Protein AF-A0A923X3J2-F1 (afdb_monomer_lite)

Secondary structure (DSSP, 8-state):
--SSPPPHHHHHT-SSGGGG--GGGHHHHHHHHHHHHTT-EEEEEEEE-TTT--EEEEEEEE-TTT--EEEEEEEEPPBTTBSS-PPEEEEEHHHHHTT---S--HHHHHHHHHHHHHHHS-TTT---HHHHHHHHHHTSHHHHHHHHHHHHHHHTTTT--EEEEEEE--PPBSSS---HHHH--EE-TT-EE-PPPGGGTTS-GGGGGS-HHHHS----SSHHHHHHHHHHHHHHTTEEEEETTSEEEETTTGGGSGGGGGS-GGGS--S-----TT----SSPPPTT----HHHHHHHHHHHHHHHHHHHHHHTTSSEEEEE-GGGTTEEEEE-EEES-GGGTEEEEEEEEESSSEEEEEEEEETT-PPEEEBSSEEEETTTTEEEE--HHHHHHHHHHHHHHH-TT----SSSS-EEEEESHHHHHHHHHHHHTSSS-EEESSEEEEEPTTTEEEEEEE-TTS-EEEEEEE--TTS--EEEES--HHHHHHHHHHHH-HHHHHTS-HHHHS-SSHHHHHHHHHHHT-HHHHHHHHHHHHHHHHTSS-TTS----GGGHHHHHHHHHHHHHH-STT-GGGTTS-HHHHS-HHHHHHHHHHHHHHHHHHT--EEEEETTEEEEETTHHHHHHHHHHHHHHHHHHHTTTGGGG-TT--SGGGTB-S-TTT---TTT--B-PPPS-TT----HHHHHHHHHTTGGGTEEEEETTEEPEEPPTTTEEEEEEEE--TT-SS----EEEEEEEETTEEE-HHHHGGGTTTTEEEETTEEEEPPTTTHHHHHHHHHHHHHHHHT-------SSS---EEPPGGGHHHHHHHHHTT-EEE--HHHHHHHHHHHTTTT--------TT--S---HHHHHHHHHHHHHHHTT-HHHHHHH-

Structure (mmCIF, N/CA/C/O backbone):
data_AF-A0A923X3J2-F1
#
_entry.id   AF-A0A923X3J2-F1
#
loop_
_atom_site.group_PDB
_atom_site.id
_atom_site.type_symbol
_atom_site.label_atom_id
_atom_site.label_alt_id
_atom_site.label_comp_id
_atom_site.label_asym_id
_atom_site.label_entity_id
_atom_site.label_seq_id
_atom_site.pdbx_PDB_ins_code
_atom_site.Cartn_x
_atom_site.Cartn_y
_atom_site.Cartn_z
_atom_site.occupancy
_atom_site.B_iso_or_equiv
_atom_site.auth_seq_id
_atom_site.auth_comp_id
_atom_site.auth_asym_id
_atom_site.auth_atom_id
_atom_site.pdbx_PDB_model_num
ATOM 1 N N . MET A 1 1 ? -3.103 -8.261 57.269 1.00 66.00 1 MET A N 1
ATOM 2 C CA . MET A 1 1 ? -4.074 -9.015 56.446 1.00 66.00 1 MET A CA 1
ATOM 3 C C . MET A 1 1 ? -5.008 -8.099 55.650 1.00 66.00 1 MET A C 1
ATOM 5 O O . MET A 1 1 ? -4.861 -8.057 54.440 1.00 66.00 1 MET A O 1
ATOM 9 N N . PHE A 1 2 ? -5.911 -7.323 56.267 1.00 69.19 2 PHE A N 1
ATOM 10 C CA . PHE A 1 2 ? -6.785 -6.385 55.533 1.00 69.19 2 PHE A CA 1
ATOM 11 C C . PHE A 1 2 ? -6.303 -4.930 55.642 1.00 69.19 2 PHE A C 1
ATOM 13 O O . PHE A 1 2 ? -5.810 -4.529 56.692 1.00 69.19 2 PHE A O 1
ATOM 20 N N . LEU A 1 3 ? -6.485 -4.129 54.582 1.00 60.03 3 LEU A N 1
ATOM 21 C CA . LEU A 1 3 ? -6.220 -2.677 54.600 1.00 60.03 3 LEU A CA 1
ATOM 22 C C . LEU A 1 3 ? -7.257 -1.896 55.430 1.00 60.03 3 LEU A C 1
ATOM 24 O O . LEU A 1 3 ? -6.963 -0.815 55.928 1.00 60.03 3 LEU A O 1
ATOM 28 N N . ILE A 1 4 ? -8.466 -2.448 55.579 1.00 62.25 4 ILE A N 1
ATOM 29 C CA . ILE A 1 4 ? -9.545 -1.930 56.429 1.00 62.25 4 ILE A CA 1
ATOM 30 C C . ILE A 1 4 ? -10.021 -3.086 57.321 1.00 62.25 4 ILE A C 1
ATOM 32 O O . ILE A 1 4 ? -10.232 -4.180 56.792 1.00 62.25 4 ILE A O 1
ATOM 36 N N . PRO A 1 5 ? -10.211 -2.882 58.637 1.00 70.88 5 PRO A N 1
ATOM 37 C CA . PRO A 1 5 ? -10.685 -3.935 59.530 1.00 70.88 5 PRO A CA 1
ATOM 38 C C . PRO A 1 5 ? -12.044 -4.513 59.098 1.00 70.88 5 PRO A C 1
ATOM 40 O O . PRO A 1 5 ? -12.973 -3.768 58.781 1.00 70.88 5 PRO A O 1
ATOM 43 N N . MET A 1 6 ? -12.163 -5.843 59.090 1.00 72.75 6 MET A N 1
ATOM 44 C CA . MET A 1 6 ? -13.373 -6.568 58.678 1.00 72.75 6 MET A CA 1
ATOM 45 C C . MET A 1 6 ? -14.163 -7.046 59.898 1.00 72.75 6 MET A C 1
ATOM 47 O O . MET A 1 6 ? -13.572 -7.549 60.846 1.00 72.75 6 MET A O 1
ATOM 51 N N . THR A 1 7 ? -15.487 -6.918 59.859 1.00 77.12 7 THR A N 1
ATOM 52 C CA . THR A 1 7 ? -16.419 -7.500 60.840 1.00 77.12 7 THR A CA 1
ATOM 53 C C . THR A 1 7 ? -17.038 -8.782 60.274 1.00 77.12 7 THR A C 1
ATOM 55 O O . THR A 1 7 ? -16.989 -9.000 59.060 1.00 77.12 7 THR A O 1
ATOM 58 N N . LEU A 1 8 ? -17.669 -9.615 61.111 1.00 73.56 8 LEU A N 1
ATOM 59 C CA . LEU A 1 8 ? -18.440 -10.774 60.630 1.00 73.56 8 LEU A CA 1
ATOM 60 C C . LEU A 1 8 ? -19.516 -10.374 59.609 1.00 73.56 8 LEU A C 1
ATOM 62 O O . LEU A 1 8 ? -19.679 -11.044 58.587 1.00 73.56 8 LEU A O 1
ATOM 66 N N . GLN A 1 9 ? -20.180 -9.235 59.830 1.00 68.25 9 GLN A N 1
ATOM 67 C CA . GLN A 1 9 ? -21.141 -8.681 58.882 1.00 68.25 9 GLN A CA 1
ATOM 68 C C . GLN A 1 9 ? -20.489 -8.404 57.520 1.00 68.25 9 GLN A C 1
ATOM 70 O O . GLN A 1 9 ? -20.974 -8.896 56.500 1.00 68.25 9 GLN A O 1
ATOM 75 N N . ASN A 1 10 ? -19.351 -7.700 57.497 1.00 69.38 10 ASN A N 1
ATOM 76 C CA . ASN A 1 10 ? -18.654 -7.372 56.252 1.00 69.38 10 ASN A CA 1
ATOM 77 C C . ASN A 1 10 ? -18.247 -8.623 55.462 1.00 69.38 10 ASN A C 1
ATOM 79 O O . ASN A 1 10 ? -18.195 -8.565 54.237 1.00 69.38 10 ASN A O 1
ATOM 83 N N . ILE A 1 11 ? -17.932 -9.733 56.143 1.00 74.12 11 ILE A N 1
ATOM 84 C CA . ILE A 1 11 ? -17.581 -11.008 55.500 1.00 74.12 11 ILE A CA 1
ATOM 85 C C . ILE A 1 11 ? -18.829 -11.689 54.926 1.00 74.12 11 ILE A C 1
ATOM 87 O O . ILE A 1 11 ? -18.790 -12.149 53.786 1.00 74.12 11 ILE A O 1
ATOM 91 N N . SER A 1 12 ? -19.944 -11.702 55.665 1.00 70.44 12 SER A N 1
ATOM 92 C CA . SER A 1 12 ? -21.214 -12.301 55.215 1.00 70.44 12 SER A CA 1
ATOM 93 C C . SER A 1 12 ? -21.808 -11.634 53.964 1.00 70.44 12 SER A C 1
ATOM 95 O O . SER A 1 12 ? -22.613 -12.225 53.250 1.00 70.44 12 SER A O 1
ATOM 97 N N . GLU A 1 13 ? -21.409 -10.394 53.678 1.00 65.12 13 GLU A N 1
ATOM 98 C CA . GLU A 1 13 ? -21.916 -9.610 52.552 1.00 65.12 13 GLU A CA 1
ATOM 99 C C . GLU A 1 13 ? -21.115 -9.798 51.244 1.00 65.12 13 GLU A C 1
ATOM 101 O O . GLU A 1 13 ? -21.483 -9.221 50.210 1.00 65.12 13 GLU A O 1
ATOM 106 N N . LEU A 1 14 ? -20.034 -10.585 51.255 1.00 65.69 14 LEU A N 1
ATOM 107 C CA . LEU A 1 14 ? -19.177 -10.812 50.085 1.00 65.69 14 LEU A CA 1
ATOM 108 C C . LEU A 1 14 ? -19.743 -11.905 49.175 1.00 65.69 14 LEU A C 1
ATOM 110 O O . LEU A 1 14 ? -20.155 -12.963 49.648 1.00 65.69 14 LEU A O 1
ATOM 114 N N . ARG A 1 15 ? -19.695 -11.693 47.853 1.00 64.38 15 ARG A N 1
ATOM 115 C CA . ARG A 1 15 ? -20.079 -12.729 46.866 1.00 64.38 15 ARG A CA 1
ATOM 116 C C . ARG A 1 15 ? -18.992 -13.773 46.656 1.00 64.38 15 ARG A C 1
ATOM 118 O O . ARG A 1 15 ? -19.280 -14.882 46.224 1.00 64.38 15 ARG A O 1
ATOM 125 N N . ASN A 1 16 ? -17.745 -13.376 46.864 1.00 71.50 16 ASN A N 1
ATOM 126 C CA . ASN A 1 16 ? -16.575 -14.221 46.719 1.00 71.50 16 ASN A CA 1
ATOM 127 C C . ASN A 1 16 ? -15.520 -13.728 47.724 1.00 71.50 16 ASN A C 1
ATOM 129 O O . ASN A 1 16 ? -15.351 -12.511 47.854 1.00 71.50 16 ASN A O 1
ATOM 133 N N . PRO A 1 17 ? -14.798 -14.619 48.423 1.00 76.56 17 PRO A N 1
ATOM 134 C CA . PRO A 1 17 ? -13.823 -14.210 49.429 1.00 76.56 17 PRO A CA 1
ATOM 135 C C . PRO A 1 17 ? -12.652 -13.417 48.820 1.00 76.56 17 PRO A C 1
ATOM 137 O O . PRO A 1 17 ? -12.051 -12.588 49.495 1.00 76.56 17 PRO A O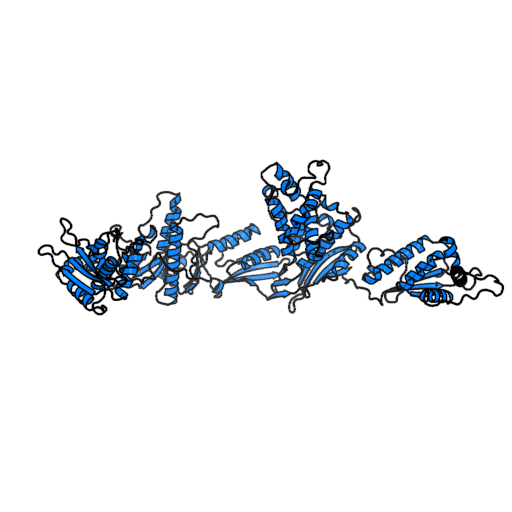 1
ATOM 140 N N . SER A 1 18 ? -12.371 -13.564 47.522 1.00 76.06 18 SER A N 1
ATOM 141 C CA . SER A 1 18 ? -11.336 -12.778 46.831 1.00 76.06 18 SER A CA 1
ATOM 142 C C . SER A 1 18 ? -11.631 -11.273 46.779 1.00 76.06 18 SER A C 1
ATOM 144 O O . SER A 1 18 ? -10.720 -10.474 46.565 1.00 76.06 18 SER A O 1
ATOM 146 N N . GLU A 1 19 ? -12.881 -10.849 47.013 1.00 67.50 19 GLU A N 1
ATOM 147 C CA . GLU A 1 19 ? -13.293 -9.448 46.890 1.00 67.50 19 GLU A CA 1
ATOM 148 C C . GLU A 1 19 ? -12.542 -8.510 47.845 1.00 67.50 19 GLU A C 1
ATOM 150 O O . GLU A 1 19 ? -12.387 -7.337 47.521 1.00 67.50 19 GLU A O 1
ATOM 155 N N . ARG A 1 20 ? -12.049 -8.989 48.996 1.00 71.88 20 ARG A N 1
ATOM 156 C CA . ARG A 1 20 ? -11.348 -8.166 50.006 1.00 71.88 20 ARG A CA 1
ATOM 157 C C . ARG A 1 20 ? -9.853 -8.479 50.141 1.00 71.88 20 ARG A C 1
ATOM 159 O O . ARG A 1 20 ? -9.233 -8.009 51.095 1.00 71.88 20 ARG A O 1
ATOM 166 N N . VAL A 1 21 ? -9.274 -9.221 49.197 1.00 75.50 21 VAL A N 1
ATOM 167 C CA . VAL A 1 21 ? -7.853 -9.604 49.203 1.00 75.50 21 VAL A CA 1
ATOM 168 C C . VAL A 1 21 ? -7.005 -8.499 48.551 1.00 75.50 21 VAL A C 1
ATOM 170 O O . VAL A 1 21 ? -7.190 -8.212 47.365 1.00 75.50 21 VAL A O 1
ATOM 173 N N . PRO A 1 22 ? -6.074 -7.849 49.280 1.00 70.75 22 PRO A N 1
ATOM 174 C CA . PRO A 1 22 ? -5.138 -6.897 48.683 1.00 70.75 22 PRO A CA 1
ATOM 175 C C . PRO A 1 22 ? -4.224 -7.570 47.650 1.00 70.75 22 PRO A C 1
ATOM 177 O O . PRO A 1 22 ? -3.808 -8.707 47.841 1.00 70.75 22 PRO A O 1
ATOM 180 N N . LEU A 1 23 ? -3.827 -6.844 46.598 1.00 63.84 23 LEU A N 1
ATOM 181 C CA . LEU A 1 23 ? -2.896 -7.346 45.569 1.00 63.84 23 LEU A CA 1
ATOM 182 C C . LEU A 1 23 ? -1.589 -7.903 46.159 1.00 63.84 23 LEU A C 1
ATOM 184 O O . LEU A 1 23 ? -1.124 -8.950 45.726 1.00 63.84 23 LEU A O 1
ATOM 188 N N . ALA A 1 24 ? -1.035 -7.242 47.179 1.00 70.94 24 ALA A N 1
ATOM 189 C CA . ALA A 1 24 ? 0.182 -7.686 47.866 1.00 70.94 24 ALA A CA 1
ATOM 190 C C . ALA A 1 24 ? 0.023 -9.028 48.611 1.00 70.94 24 ALA A C 1
ATOM 192 O O . ALA A 1 24 ? 1.017 -9.640 48.981 1.00 70.94 24 ALA A O 1
ATOM 193 N N . GLU A 1 25 ? -1.214 -9.478 48.826 1.00 79.25 25 GLU A N 1
ATOM 194 C CA . GLU A 1 25 ? -1.565 -10.672 49.595 1.00 79.25 25 GLU A CA 1
ATOM 195 C C . GLU A 1 25 ? -2.233 -11.750 48.707 1.00 79.25 25 GLU A C 1
ATOM 197 O O . GLU A 1 25 ? -2.750 -12.733 49.232 1.00 79.25 25 GLU A O 1
ATOM 202 N N . GLN A 1 26 ? -2.214 -11.600 47.368 1.00 78.69 26 GLN A N 1
ATOM 203 C CA . GLN A 1 26 ? -2.798 -12.580 46.431 1.00 78.69 26 GLN A CA 1
ATOM 204 C C . GLN A 1 26 ? -2.125 -13.951 46.507 1.00 78.69 26 GLN A C 1
ATOM 206 O O . GLN A 1 26 ? -2.825 -14.952 46.555 1.00 78.69 26 GLN A O 1
ATOM 211 N N . ILE A 1 27 ? -0.791 -13.993 46.569 1.00 79.31 27 ILE A N 1
ATOM 212 C CA . ILE A 1 27 ? -0.037 -15.253 46.649 1.00 79.31 27 ILE A CA 1
ATOM 213 C C . ILE A 1 27 ? -0.384 -16.010 47.950 1.00 79.31 27 ILE A C 1
ATOM 215 O O . ILE A 1 27 ? -0.863 -17.136 47.859 1.00 79.31 27 ILE A O 1
ATOM 219 N N . PRO A 1 28 ? -0.291 -15.395 49.152 1.00 84.06 28 PRO A N 1
ATOM 220 C CA . PRO A 1 28 ? -0.760 -16.028 50.387 1.00 84.06 28 PRO A CA 1
ATOM 221 C C . PRO A 1 28 ? -2.233 -16.455 50.365 1.00 84.06 28 PRO A C 1
ATOM 223 O O . PRO A 1 28 ? -2.599 -17.415 51.038 1.00 84.06 28 PRO A O 1
ATOM 226 N N . TYR A 1 29 ? -3.092 -15.730 49.646 1.00 85.94 29 TYR A N 1
ATOM 227 C CA . TYR A 1 29 ? -4.504 -16.075 49.506 1.00 85.94 29 TYR A CA 1
ATOM 228 C C . TYR A 1 29 ? -4.723 -17.305 48.617 1.00 85.94 29 TYR A C 1
ATOM 230 O O . TYR A 1 29 ? -5.481 -18.191 49.006 1.00 85.94 29 TYR A O 1
ATOM 238 N N . GLU A 1 30 ? -4.048 -17.384 47.468 1.00 86.81 30 GLU A N 1
ATOM 239 C CA . GLU A 1 30 ? -4.079 -18.551 46.575 1.00 86.81 30 GLU A CA 1
ATOM 240 C C . GLU A 1 30 ? -3.514 -19.794 47.277 1.00 86.81 30 GLU A C 1
ATOM 242 O O . GLU A 1 30 ? -4.156 -20.843 47.268 1.00 86.81 30 GLU A O 1
ATOM 247 N N . ASP A 1 31 ? -2.398 -19.656 47.999 1.00 85.25 31 ASP A N 1
ATOM 248 C CA . ASP A 1 31 ? -1.843 -20.726 48.840 1.00 85.25 31 ASP A CA 1
ATOM 249 C C . ASP A 1 31 ? -2.839 -21.178 49.925 1.00 85.25 31 ASP A C 1
ATOM 251 O O . ASP A 1 31 ? -2.944 -22.363 50.245 1.00 85.25 31 ASP A O 1
ATOM 255 N N . GLY A 1 32 ? -3.613 -20.239 50.482 1.00 87.19 32 GLY A N 1
ATOM 256 C CA . GLY A 1 32 ? -4.673 -20.527 51.447 1.00 87.19 32 GLY A CA 1
ATOM 257 C C . GLY A 1 32 ? -5.875 -21.267 50.847 1.00 87.19 32 GLY A C 1
ATOM 258 O O . GLY A 1 32 ? -6.470 -22.095 51.535 1.00 87.19 32 GLY A O 1
ATOM 259 N N . LEU A 1 33 ? -6.231 -21.003 49.584 1.00 88.25 33 LEU A N 1
ATOM 260 C CA . LEU A 1 33 ? -7.261 -21.765 48.865 1.00 88.25 33 LEU A CA 1
ATOM 261 C C . LEU A 1 33 ? -6.791 -23.197 48.600 1.00 88.25 33 LEU A C 1
ATOM 263 O O . LEU A 1 33 ? -7.519 -24.133 48.929 1.00 88.25 33 LEU A O 1
ATOM 267 N N . ASN A 1 34 ? -5.557 -23.357 48.114 1.00 87.00 34 ASN A N 1
ATOM 268 C CA . ASN A 1 34 ? -4.948 -24.669 47.884 1.00 87.00 34 ASN A CA 1
ATOM 269 C C . ASN A 1 34 ? -4.917 -25.498 49.178 1.00 87.00 34 ASN A C 1
ATOM 271 O O . ASN A 1 34 ? -5.287 -26.666 49.174 1.00 87.00 34 ASN A O 1
ATOM 275 N N . LEU A 1 35 ? -4.591 -24.873 50.319 1.00 86.75 35 LEU A N 1
ATOM 276 C CA . LEU A 1 35 ? -4.612 -25.534 51.629 1.00 86.75 35 LEU A CA 1
ATOM 277 C C . LEU A 1 35 ? -5.992 -26.110 52.000 1.00 86.75 35 LEU A C 1
ATOM 279 O O . LEU A 1 35 ? -6.068 -27.153 52.651 1.00 86.75 35 LEU A O 1
ATOM 283 N N . ILE A 1 36 ? -7.082 -25.436 51.621 1.00 86.06 36 ILE A N 1
ATOM 284 C CA . ILE A 1 36 ? -8.448 -25.921 51.868 1.00 86.06 36 ILE A CA 1
ATOM 285 C C . ILE A 1 36 ? -8.797 -27.051 50.891 1.00 86.06 36 ILE A C 1
ATOM 287 O O . ILE A 1 36 ? -9.350 -28.064 51.320 1.00 86.06 36 ILE A O 1
ATOM 291 N N . GLU A 1 37 ? -8.475 -26.888 49.606 1.00 85.00 37 GLU A N 1
ATOM 292 C CA . GLU A 1 37 ? -8.756 -27.879 48.555 1.00 85.00 37 GLU A CA 1
ATOM 293 C C . GLU A 1 37 ? -8.011 -29.203 48.784 1.00 85.00 37 GLU A C 1
ATOM 295 O O . GLU A 1 37 ? -8.592 -30.274 48.606 1.00 85.00 37 GLU A O 1
ATOM 300 N N . ASP A 1 38 ? -6.777 -29.137 49.285 1.00 83.00 38 ASP A N 1
ATOM 301 C CA . ASP A 1 38 ? -5.938 -30.295 49.613 1.00 83.00 38 ASP A CA 1
ATOM 302 C C . ASP A 1 38 ? -6.328 -30.986 50.940 1.00 83.00 38 ASP A C 1
ATOM 304 O O . ASP A 1 38 ? -5.675 -31.938 51.372 1.00 83.00 38 ASP A O 1
ATOM 308 N N . GLY A 1 39 ? -7.398 -30.532 51.605 1.00 80.62 39 GLY A N 1
ATOM 309 C CA . GLY A 1 39 ? -7.919 -31.150 52.828 1.00 80.62 39 GLY A CA 1
ATOM 310 C C . GLY A 1 39 ? -7.158 -30.785 54.106 1.00 80.62 39 GLY A C 1
ATOM 311 O O . GLY A 1 39 ? -7.230 -31.517 55.090 1.00 80.62 39 GLY A O 1
ATOM 312 N N . GLY A 1 40 ? -6.446 -29.655 54.127 1.00 83.12 40 GLY A N 1
ATOM 313 C CA . GLY A 1 40 ? -5.667 -29.213 55.287 1.00 83.12 40 GLY A CA 1
ATOM 314 C C . GLY A 1 40 ? -6.497 -28.753 56.493 1.00 83.12 40 GLY A C 1
ATOM 315 O O . GLY A 1 40 ? -5.929 -28.540 57.558 1.00 83.12 40 GLY A O 1
ATOM 316 N N . PHE A 1 41 ? -7.818 -28.576 56.372 1.00 88.88 41 PHE A N 1
ATOM 317 C CA . PHE A 1 41 ? -8.696 -28.168 57.478 1.00 88.88 41 PHE A CA 1
ATOM 318 C C . PHE A 1 41 ? -9.045 -29.357 58.390 1.00 88.88 41 PHE A C 1
ATOM 320 O O . PHE A 1 41 ? -9.704 -30.296 57.955 1.00 88.88 41 PHE A O 1
ATOM 327 N N . GLN A 1 42 ? -8.637 -29.303 59.664 1.00 86.25 42 GLN A N 1
ATOM 328 C CA . GLN A 1 42 ? -8.843 -30.398 60.625 1.00 86.25 42 GLN A CA 1
ATOM 329 C C . GLN A 1 42 ? -10.046 -30.185 61.559 1.00 86.25 42 GLN A C 1
ATOM 331 O O . GLN A 1 42 ? -10.633 -31.156 62.030 1.00 86.25 42 GLN A O 1
ATOM 336 N N . GLY A 1 43 ? -10.426 -28.935 61.844 1.00 87.19 43 GLY A N 1
ATOM 337 C CA . GLY A 1 43 ? -11.550 -28.627 62.734 1.00 87.19 43 GLY A CA 1
ATOM 338 C C . GLY A 1 43 ? -11.480 -27.226 63.334 1.00 87.19 43 GLY A C 1
ATOM 339 O O . GLY A 1 43 ? -10.617 -26.419 62.976 1.00 87.19 43 GLY A O 1
ATOM 340 N N . PHE A 1 44 ? -12.382 -26.926 64.268 1.00 91.75 44 PHE A N 1
ATOM 341 C CA . PHE A 1 44 ? -12.432 -25.631 64.947 1.00 91.75 44 PHE A CA 1
ATOM 342 C C . PHE A 1 44 ? -12.897 -25.752 66.404 1.00 91.75 44 PHE A C 1
ATOM 344 O O . PHE A 1 44 ? -13.593 -26.692 66.775 1.00 91.75 44 PHE A O 1
ATOM 351 N N . GLU A 1 45 ? -12.555 -24.753 67.212 1.00 86.31 45 GLU A N 1
ATOM 352 C CA . GLU A 1 45 ? -13.056 -24.562 68.573 1.00 86.31 45 GLU A CA 1
ATOM 353 C C . GLU A 1 45 ? -13.527 -23.117 68.747 1.00 86.31 45 GLU A C 1
ATOM 355 O O . GLU A 1 45 ? -12.771 -22.164 68.539 1.00 86.31 45 GLU A O 1
ATOM 360 N N . LEU A 1 46 ? -14.789 -22.943 69.134 1.00 82.62 46 LEU A N 1
ATOM 361 C CA . LEU A 1 46 ? -15.386 -21.635 69.380 1.00 82.62 46 LEU A CA 1
ATOM 362 C C . LEU A 1 46 ? -15.470 -21.385 70.890 1.00 82.62 46 LEU A C 1
ATOM 364 O O . LEU A 1 46 ? -16.218 -22.049 71.606 1.00 82.62 46 LEU A O 1
ATOM 368 N N . TYR A 1 47 ? -14.706 -20.408 71.366 1.00 76.56 47 TYR A N 1
ATOM 369 C CA . TYR A 1 47 ? -14.646 -19.992 72.761 1.00 76.56 47 TYR A CA 1
ATOM 370 C C . TYR A 1 47 ? -15.514 -18.752 73.002 1.00 76.56 47 TYR A C 1
ATOM 372 O O . TYR A 1 47 ? -15.553 -17.827 72.188 1.00 76.56 47 TYR A O 1
ATOM 380 N N . GLN A 1 48 ? -16.181 -18.725 74.156 1.00 65.31 48 GLN A N 1
ATOM 381 C CA . GLN A 1 48 ? -17.008 -17.608 74.615 1.00 65.31 48 GLN A CA 1
ATOM 382 C C . GLN A 1 48 ? -16.297 -16.874 75.757 1.00 65.31 48 GLN A C 1
ATOM 384 O O . GLN A 1 48 ? -15.806 -17.513 76.685 1.00 65.31 48 GLN A O 1
ATOM 389 N N . SER A 1 49 ? -16.263 -15.540 75.711 1.00 54.94 49 SER A N 1
ATOM 390 C CA . SER A 1 49 ? -15.885 -14.725 76.872 1.00 54.94 49 SER A CA 1
ATOM 391 C C . SER A 1 49 ? -17.120 -14.489 77.747 1.00 54.94 49 SER A C 1
ATOM 393 O O . SER A 1 49 ? -18.125 -13.959 77.264 1.00 54.94 49 SER A O 1
ATOM 395 N N . GLU A 1 50 ? -17.068 -14.888 79.021 1.00 44.91 50 GLU A N 1
ATOM 396 C CA . GLU A 1 50 ? -18.123 -14.610 80.002 1.00 44.91 50 GLU A CA 1
ATOM 397 C C . GLU A 1 50 ? -18.223 -13.092 80.240 1.00 44.91 50 GLU A C 1
ATOM 399 O O . GLU A 1 50 ? -17.445 -12.514 80.992 1.00 44.91 50 GLU A O 1
ATOM 404 N N . GLY A 1 51 ? -19.177 -12.436 79.571 1.00 52.34 51 GLY A N 1
ATOM 405 C CA . GLY A 1 51 ? -19.566 -11.047 79.848 1.00 52.34 51 GLY A CA 1
ATOM 406 C C . GLY A 1 51 ? -19.716 -10.129 78.632 1.00 52.34 51 GLY A C 1
ATOM 407 O O . GLY A 1 51 ? -20.549 -9.231 78.690 1.00 52.34 51 GLY A O 1
ATOM 408 N N . ASP A 1 52 ? -19.000 -10.373 77.523 1.00 54.66 52 ASP A N 1
ATOM 409 C CA . ASP A 1 52 ? -18.822 -9.351 76.466 1.00 54.66 52 ASP A CA 1
ATOM 410 C C . ASP A 1 52 ? -19.311 -9.713 75.043 1.00 54.66 52 ASP A C 1
ATOM 412 O O . ASP A 1 52 ? -19.121 -8.925 74.124 1.00 54.66 52 ASP A O 1
ATOM 416 N N . ASN A 1 53 ? -19.982 -10.852 74.812 1.00 59.31 53 ASN A N 1
ATOM 417 C CA . ASN A 1 53 ? -20.460 -11.287 73.473 1.00 59.31 53 ASN A CA 1
ATOM 418 C C . ASN A 1 53 ? -19.381 -11.360 72.359 1.00 59.31 53 ASN A C 1
ATOM 420 O O . ASN A 1 53 ? -19.723 -11.581 71.200 1.00 59.31 53 ASN A O 1
ATOM 424 N N . LEU A 1 54 ? -18.093 -11.221 72.683 1.00 68.75 54 LEU A N 1
ATOM 425 C CA . LEU A 1 54 ? -16.999 -11.251 71.710 1.00 68.75 54 LEU A CA 1
ATOM 426 C C . LEU A 1 54 ? -16.706 -12.681 71.250 1.00 68.75 54 LEU A C 1
ATOM 428 O O . LEU A 1 54 ? -16.548 -13.593 72.072 1.00 68.75 54 LEU A O 1
ATOM 432 N N . MET A 1 55 ? -16.604 -12.872 69.934 1.00 78.75 55 MET A N 1
ATOM 433 C CA . MET A 1 55 ? -16.228 -14.154 69.343 1.00 78.75 55 MET A CA 1
ATOM 434 C C . MET A 1 55 ? -14.716 -14.405 69.445 1.00 78.75 55 MET A C 1
ATOM 436 O O . MET A 1 55 ? -13.899 -13.571 69.045 1.00 78.75 55 MET A O 1
ATOM 440 N N . GLN A 1 56 ? -14.348 -15.592 69.938 1.00 83.69 56 GLN A N 1
ATOM 441 C CA . GLN A 1 56 ? -12.994 -16.129 69.849 1.00 83.69 56 GLN A CA 1
ATOM 442 C C . GLN A 1 56 ? -13.032 -17.513 69.194 1.00 83.69 56 GLN A C 1
ATOM 444 O O . GLN A 1 56 ? -13.428 -18.495 69.812 1.00 83.69 56 GLN A O 1
ATOM 449 N N . LEU A 1 57 ? -12.573 -17.606 67.952 1.00 87.69 57 LEU A N 1
ATOM 450 C CA . LEU A 1 57 ? -12.548 -18.836 67.165 1.00 87.69 57 LEU A CA 1
ATOM 451 C C . LEU A 1 57 ? -11.108 -19.321 66.993 1.00 87.69 57 LEU A C 1
ATOM 453 O O . LEU A 1 57 ? -10.228 -18.553 66.612 1.00 87.69 57 LEU A O 1
ATOM 457 N N . GLN A 1 58 ? -10.851 -20.594 67.257 1.00 89.56 58 GLN A N 1
ATOM 458 C CA . GLN A 1 58 ? -9.607 -21.265 66.898 1.00 89.56 58 GLN A CA 1
ATOM 459 C C . GLN A 1 58 ? -9.880 -22.237 65.756 1.00 89.56 58 GLN A C 1
ATOM 461 O O . GLN A 1 58 ? -10.823 -23.017 65.815 1.00 89.56 58 GLN A O 1
ATOM 466 N N . ILE A 1 59 ? -9.071 -22.168 64.704 1.00 90.31 59 ILE A N 1
ATOM 467 C CA . ILE A 1 59 ? -9.183 -23.019 63.518 1.00 90.31 59 ILE A CA 1
ATOM 468 C C . ILE A 1 59 ? -7.899 -23.835 63.401 1.00 90.31 59 ILE A C 1
ATOM 470 O O . ILE A 1 59 ? -6.802 -23.269 63.474 1.00 90.31 59 ILE A O 1
ATOM 474 N N . PHE A 1 60 ? -8.040 -25.148 63.239 1.00 90.88 60 PHE A N 1
ATOM 475 C CA . PHE A 1 60 ? -6.938 -26.102 63.174 1.00 90.88 60 PHE A CA 1
ATOM 476 C C . PHE A 1 60 ? -6.674 -26.525 61.730 1.00 90.88 60 PHE A C 1
ATOM 478 O O . PHE A 1 60 ? -7.591 -26.929 61.010 1.00 90.88 60 PHE A O 1
ATOM 485 N N . PHE A 1 61 ? -5.407 -26.454 61.332 1.00 89.88 61 PHE A N 1
ATOM 486 C CA . PHE A 1 61 ? -4.919 -26.879 60.027 1.00 89.88 61 PHE A CA 1
ATOM 487 C C . PHE A 1 61 ? -3.762 -27.869 60.162 1.00 89.88 61 PHE A C 1
ATOM 489 O O . PHE A 1 61 ? -2.977 -27.789 61.108 1.00 89.88 61 PHE A O 1
ATOM 496 N N . GLU A 1 62 ? -3.606 -28.742 59.174 1.00 86.12 62 GLU A N 1
ATOM 497 C CA . GLU A 1 62 ? -2.374 -29.487 58.921 1.00 86.12 62 GLU A CA 1
ATOM 498 C C . GLU A 1 62 ? -1.591 -28.792 57.807 1.00 86.12 62 GLU A C 1
ATOM 500 O O . GLU A 1 62 ? -2.068 -28.681 56.678 1.00 86.12 62 GLU A O 1
ATOM 505 N N . ASP A 1 63 ? -0.390 -28.301 58.109 1.00 79.62 63 ASP A N 1
ATOM 506 C CA . ASP A 1 63 ? 0.454 -27.685 57.085 1.00 79.62 63 ASP A CA 1
ATOM 507 C C . ASP A 1 63 ? 0.999 -28.763 56.131 1.00 79.62 63 ASP A C 1
ATOM 509 O O . ASP A 1 63 ? 1.678 -29.699 56.555 1.00 79.62 63 ASP A O 1
ATOM 513 N N . ILE A 1 64 ? 0.725 -28.624 54.833 1.00 70.12 64 ILE A N 1
ATOM 514 C CA . ILE A 1 64 ? 1.020 -29.645 53.810 1.00 70.12 64 ILE A CA 1
ATOM 515 C C . ILE A 1 64 ? 2.530 -29.897 53.660 1.00 70.12 64 ILE A C 1
ATOM 517 O O . ILE A 1 64 ? 2.954 -31.024 53.398 1.00 70.12 64 ILE A O 1
ATOM 521 N N . GLN A 1 65 ? 3.363 -28.868 53.850 1.00 70.12 65 GLN A N 1
ATOM 522 C CA . GLN A 1 65 ? 4.815 -28.975 53.668 1.00 70.12 65 GLN A CA 1
ATOM 523 C C . GLN A 1 65 ? 5.505 -29.597 54.883 1.00 70.12 65 GLN A C 1
ATOM 525 O O . GLN A 1 65 ? 6.502 -30.307 54.743 1.00 70.12 65 GLN A O 1
ATOM 530 N N . THR A 1 66 ? 4.998 -29.321 56.084 1.00 70.31 66 THR A N 1
ATOM 531 C CA . THR A 1 66 ? 5.655 -29.711 57.340 1.00 70.31 66 THR A CA 1
ATOM 532 C C . THR A 1 66 ? 4.934 -30.820 58.104 1.00 70.31 66 THR A C 1
ATOM 534 O O . THR A 1 66 ? 5.519 -31.361 59.046 1.00 70.31 66 THR A O 1
ATOM 537 N N . LYS A 1 67 ? 3.697 -31.166 57.716 1.00 76.50 67 LYS A N 1
ATOM 538 C CA . LYS A 1 67 ? 2.766 -32.056 58.438 1.00 76.50 67 LYS A CA 1
ATOM 539 C C . LYS A 1 67 ? 2.610 -31.708 59.919 1.00 76.50 67 LYS A C 1
ATOM 541 O O . LYS A 1 67 ? 2.397 -32.576 60.765 1.00 76.50 67 LYS A O 1
ATOM 546 N N . LYS A 1 68 ? 2.793 -30.432 60.264 1.00 79.25 68 LYS A N 1
ATOM 547 C CA . LYS A 1 68 ? 2.661 -29.943 61.636 1.00 79.25 68 LYS A CA 1
ATOM 548 C C . LYS A 1 68 ? 1.274 -29.336 61.835 1.00 79.25 68 LYS A C 1
ATOM 550 O O . LYS A 1 68 ? 0.784 -28.663 60.927 1.00 79.25 68 LYS A O 1
ATOM 555 N N . PRO A 1 69 ? 0.672 -29.514 63.023 1.00 84.12 69 PRO A N 1
ATOM 556 C CA . PRO A 1 69 ? -0.569 -28.838 63.356 1.00 84.12 69 PRO A CA 1
ATOM 557 C C . PRO A 1 69 ? -0.316 -27.332 63.493 1.00 84.12 69 PRO A C 1
ATOM 559 O O . PRO A 1 69 ? 0.602 -26.895 64.196 1.00 84.12 69 PRO A O 1
ATOM 562 N N . VAL A 1 70 ? -1.143 -26.540 62.819 1.00 87.19 70 VAL A N 1
ATOM 563 C CA . VAL A 1 70 ? -1.138 -25.078 62.856 1.00 87.19 70 VAL A CA 1
ATOM 564 C C . VAL A 1 70 ? -2.491 -24.600 63.362 1.00 87.19 70 VAL A C 1
ATOM 566 O O . VAL A 1 70 ? -3.535 -25.059 62.914 1.00 87.19 70 VAL A O 1
ATOM 569 N N . THR A 1 71 ? -2.481 -23.643 64.287 1.00 89.56 71 THR A N 1
ATOM 570 C CA . THR A 1 71 ? -3.703 -23.073 64.861 1.00 89.56 71 THR A CA 1
ATOM 571 C C . THR A 1 71 ? -3.777 -21.595 64.523 1.00 89.56 71 THR A C 1
ATOM 573 O O . THR A 1 71 ? -2.828 -20.839 64.761 1.00 89.56 71 THR A O 1
ATOM 576 N N . VAL A 1 72 ? -4.920 -21.169 63.997 1.00 89.56 72 VAL A N 1
ATOM 577 C CA . VAL A 1 72 ? -5.221 -19.758 63.756 1.00 89.56 72 VAL A CA 1
ATOM 578 C C . VAL A 1 72 ? -6.306 -19.317 64.722 1.00 89.56 72 VAL A C 1
ATOM 580 O O . VAL A 1 72 ? -7.416 -19.840 64.697 1.00 89.56 72 VAL A O 1
ATOM 583 N N . ARG A 1 73 ? -5.988 -18.337 65.565 1.00 87.81 73 ARG A N 1
ATOM 584 C CA . ARG A 1 73 ? -6.926 -17.712 66.495 1.00 87.81 73 ARG A CA 1
ATOM 585 C C . ARG A 1 73 ? -7.485 -16.434 65.872 1.00 87.81 73 ARG A C 1
ATOM 587 O O . ARG A 1 73 ? -6.723 -15.526 65.529 1.00 87.81 73 ARG A O 1
ATOM 594 N N . VAL A 1 74 ? -8.805 -16.383 65.749 1.00 87.50 74 VAL A N 1
ATOM 595 C CA . VAL A 1 74 ? -9.604 -15.265 65.251 1.00 87.50 74 VAL A CA 1
ATOM 596 C C . VAL A 1 74 ? -10.362 -14.649 66.425 1.00 87.50 74 VAL A C 1
ATOM 598 O O . VAL A 1 74 ? -11.071 -15.365 67.127 1.00 87.50 74 VAL A O 1
ATOM 601 N N . VAL A 1 75 ? -10.180 -13.353 66.679 1.00 83.69 75 VAL A N 1
ATOM 602 C CA . VAL A 1 75 ? -10.775 -12.661 67.838 1.00 83.69 75 VAL A CA 1
ATOM 603 C C . VAL A 1 75 ? -11.455 -11.369 67.400 1.00 83.69 75 VAL A C 1
ATOM 605 O O . VAL A 1 75 ? -10.877 -10.601 66.628 1.00 83.69 75 VAL A O 1
ATOM 608 N N . GLU A 1 76 ? -12.654 -11.109 67.915 1.00 81.50 76 GLU A N 1
ATOM 609 C CA . GLU A 1 76 ? -13.297 -9.793 67.836 1.00 81.50 76 GLU A CA 1
ATOM 610 C C . GLU A 1 76 ? -12.718 -8.841 68.894 1.00 81.50 76 GLU A C 1
ATOM 612 O O . GLU A 1 76 ? -12.756 -9.130 70.090 1.00 81.50 76 GLU A O 1
ATOM 617 N N . GLU A 1 77 ? -12.176 -7.693 68.476 1.00 70.88 77 GLU A N 1
ATOM 618 C CA . GLU A 1 77 ? -11.629 -6.701 69.414 1.00 70.88 77 GLU A CA 1
ATOM 619 C C . GLU A 1 77 ? -12.722 -5.771 69.974 1.00 70.88 77 GLU A C 1
ATOM 621 O O . GLU A 1 77 ? -13.491 -5.196 69.198 1.00 70.88 77 GLU A O 1
ATOM 626 N N . PRO A 1 78 ? -12.787 -5.520 71.295 1.00 62.38 78 PRO A N 1
ATOM 627 C CA . PRO A 1 78 ? -13.734 -4.562 71.856 1.00 62.38 78 PRO A CA 1
ATOM 628 C C . PRO A 1 78 ? -13.367 -3.130 71.441 1.00 62.38 78 PRO A C 1
ATOM 630 O O . PRO A 1 78 ? -12.307 -2.616 71.800 1.00 62.38 78 PRO A O 1
ATOM 633 N N . LYS A 1 79 ? -14.263 -2.439 70.725 1.00 53.66 79 LYS A N 1
ATOM 634 C CA . LYS A 1 79 ? -14.172 -0.980 70.576 1.00 53.66 79 LYS A CA 1
ATOM 635 C C . LYS A 1 79 ? -14.840 -0.318 71.774 1.00 53.66 79 LYS A C 1
ATOM 637 O O . LYS A 1 79 ? -15.995 -0.600 72.083 1.00 53.66 79 LYS A O 1
ATOM 642 N N . SER A 1 80 ? -14.129 0.598 72.429 1.00 45.34 80 SER A N 1
ATOM 643 C CA . SER A 1 80 ? -14.650 1.408 73.532 1.00 45.34 80 SER A CA 1
ATOM 644 C C . SER A 1 80 ? -15.978 2.082 73.145 1.00 45.34 80 SER A C 1
ATOM 646 O O . SER A 1 80 ? -15.977 3.045 72.380 1.00 45.34 80 SER A O 1
ATOM 648 N N . GLY A 1 81 ? -17.097 1.569 73.670 1.00 49.34 81 GLY A N 1
ATOM 649 C CA . GLY A 1 81 ? -18.427 2.186 73.584 1.00 49.34 81 GLY A CA 1
ATOM 650 C C . GLY A 1 81 ? -19.443 1.595 72.591 1.00 49.34 81 GLY A C 1
ATOM 651 O O . GLY A 1 81 ? -20.571 2.082 72.579 1.00 49.34 81 GLY A O 1
ATOM 652 N N . GLN A 1 82 ? -19.125 0.564 71.795 1.00 45.44 82 GLN A N 1
ATOM 653 C CA . GLN A 1 82 ? -20.108 -0.109 70.919 1.00 45.44 82 GLN A CA 1
ATOM 654 C C . GLN A 1 82 ? -19.957 -1.638 70.982 1.00 45.44 82 GLN A C 1
ATOM 656 O O . GLN A 1 82 ? -18.943 -2.178 70.559 1.00 45.44 82 GLN A O 1
ATOM 661 N N . GLN A 1 83 ? -20.987 -2.332 71.486 1.00 48.72 83 GLN A N 1
ATOM 662 C CA . GLN A 1 83 ? -21.056 -3.804 71.588 1.00 48.72 83 GLN A CA 1
ATOM 663 C C . GLN A 1 83 ? -21.435 -4.509 70.265 1.00 48.72 83 GLN A C 1
ATOM 665 O O . GLN A 1 83 ? -21.612 -5.723 70.248 1.00 48.72 83 GLN A O 1
ATOM 670 N N . VAL A 1 84 ? -21.589 -3.777 69.155 1.00 52.44 84 VAL A N 1
ATOM 671 C CA . VAL A 1 84 ? -22.060 -4.321 67.869 1.00 52.44 84 VAL A CA 1
ATOM 672 C C . VAL A 1 84 ? -21.059 -3.961 66.767 1.00 52.44 84 VAL A C 1
ATOM 674 O O . VAL A 1 84 ? -20.695 -2.795 66.633 1.00 52.44 84 VAL A O 1
ATOM 677 N N . ASN A 1 85 ? -20.638 -4.953 65.968 1.00 56.81 85 ASN A N 1
ATOM 678 C CA . ASN A 1 85 ? -19.719 -4.825 64.820 1.00 56.81 85 ASN A CA 1
ATOM 679 C C . ASN A 1 85 ? -18.254 -4.463 65.140 1.00 56.81 85 ASN A C 1
ATOM 681 O O . ASN A 1 85 ? -17.676 -3.515 64.598 1.00 56.81 85 ASN A O 1
ATOM 685 N N . SER A 1 86 ? -17.620 -5.292 65.965 1.00 67.25 86 SER A N 1
ATOM 686 C CA . SER A 1 86 ? -16.184 -5.234 66.243 1.00 67.25 86 SER A CA 1
ATOM 687 C C . SER A 1 86 ? -15.317 -5.847 65.128 1.00 67.25 86 SER A C 1
ATOM 689 O O . SER A 1 86 ? -15.741 -6.794 64.461 1.00 67.25 86 SER A O 1
ATOM 691 N N . PRO A 1 87 ? -14.102 -5.316 64.884 1.00 78.19 87 PRO A N 1
ATOM 692 C CA . PRO A 1 87 ? -13.193 -5.853 63.877 1.00 78.19 87 PRO A CA 1
ATOM 693 C C . PRO A 1 87 ? -12.575 -7.193 64.301 1.00 78.19 87 PRO A C 1
ATOM 695 O O . PRO A 1 87 ? -12.287 -7.412 65.477 1.00 78.19 87 PRO A O 1
ATOM 698 N N . LEU A 1 88 ? -12.327 -8.060 63.318 1.00 83.25 88 LEU A N 1
ATOM 699 C CA . LEU A 1 88 ? -11.699 -9.369 63.483 1.00 83.25 88 LEU A CA 1
ATOM 700 C C . LEU A 1 88 ? -10.178 -9.277 63.336 1.00 83.25 88 LEU A C 1
ATOM 702 O O . LEU A 1 88 ? -9.661 -8.721 62.361 1.00 83.25 88 LEU A O 1
ATOM 706 N N . THR A 1 89 ? -9.461 -9.901 64.265 1.00 84.06 89 THR A N 1
ATOM 707 C CA . THR A 1 89 ? -8.007 -10.080 64.217 1.00 84.06 89 THR A CA 1
ATOM 708 C C . THR A 1 89 ? -7.649 -11.545 64.032 1.00 84.06 89 THR A C 1
ATOM 710 O O . THR A 1 89 ? -8.230 -12.414 64.669 1.00 84.06 89 THR A O 1
ATOM 713 N N . PHE A 1 90 ? -6.690 -11.828 63.147 1.00 88.25 90 PHE A N 1
ATOM 714 C CA . PHE A 1 90 ? -6.257 -13.183 62.798 1.00 88.25 90 PHE A CA 1
ATOM 715 C C . PHE A 1 90 ? -4.815 -13.384 63.262 1.00 88.25 90 PHE A C 1
ATOM 717 O O . PHE A 1 90 ? -3.915 -12.672 62.820 1.00 88.25 90 PHE A O 1
ATOM 724 N N . SER A 1 91 ? -4.563 -14.380 64.107 1.00 85.50 91 SER A N 1
ATOM 725 C CA . SER A 1 91 ? -3.234 -14.669 64.662 1.00 85.50 91 SER A CA 1
ATOM 726 C C . SER A 1 91 ? -2.869 -16.140 64.455 1.00 85.50 91 SER A C 1
ATOM 728 O O . SER A 1 91 ? -3.623 -17.029 64.830 1.00 85.50 91 SER A O 1
ATOM 730 N N . CYS A 1 92 ? -1.728 -16.409 63.815 1.00 87.62 92 CYS A N 1
ATOM 731 C CA . CYS A 1 92 ? -1.294 -17.763 63.453 1.00 87.62 92 CYS A CA 1
ATOM 732 C C . CYS A 1 92 ? -0.144 -18.242 64.353 1.00 87.62 92 CYS A C 1
ATOM 734 O O . CYS A 1 92 ? 0.898 -17.583 64.434 1.00 87.62 92 CYS A O 1
ATOM 736 N N . SER A 1 93 ? -0.306 -19.406 64.993 1.00 83.25 93 SER A N 1
ATOM 737 C CA . SER A 1 93 ? 0.688 -19.988 65.911 1.00 83.25 93 SER A CA 1
ATOM 738 C C . SER A 1 93 ? 2.001 -20.373 65.214 1.00 83.25 93 SER A C 1
ATOM 740 O O . SER A 1 93 ? 3.084 -20.255 65.796 1.00 83.25 93 SER A O 1
ATOM 742 N N . PHE A 1 94 ? 1.936 -20.760 63.938 1.00 80.75 94 PHE A N 1
ATOM 743 C CA . PHE A 1 94 ? 3.114 -21.099 63.139 1.00 80.75 94 PHE A CA 1
ATOM 744 C C . PHE A 1 94 ? 3.982 -19.870 62.829 1.00 80.75 94 PHE A C 1
ATOM 746 O O . PHE A 1 94 ? 5.205 -19.921 62.951 1.00 80.75 94 PHE A O 1
ATOM 753 N N . CYS A 1 95 ? 3.363 -18.733 62.498 1.00 79.31 95 CYS A N 1
ATOM 754 C CA . CYS A 1 95 ? 4.086 -17.482 62.245 1.00 79.31 95 CYS A CA 1
ATOM 755 C C . CYS A 1 95 ? 4.745 -16.932 63.516 1.00 79.31 95 CYS A C 1
ATOM 757 O O . CYS A 1 95 ? 5.892 -16.487 63.464 1.00 79.31 95 CYS A O 1
ATOM 759 N N . LEU A 1 96 ? 4.045 -17.021 64.653 1.00 72.50 96 LEU A N 1
ATOM 760 C CA . LEU A 1 96 ? 4.547 -16.588 65.960 1.00 72.50 96 LEU A CA 1
ATOM 761 C C . LEU A 1 96 ? 5.761 -17.410 66.425 1.00 72.50 96 LEU A C 1
ATOM 763 O O . LEU A 1 96 ? 6.691 -16.851 66.998 1.00 72.50 96 LEU A O 1
ATOM 767 N N . SER A 1 97 ? 5.785 -18.717 66.146 1.00 65.94 97 SER A N 1
ATOM 768 C CA . SER A 1 97 ? 6.883 -19.616 66.543 1.00 65.94 97 SER A CA 1
ATOM 769 C C . SER A 1 97 ? 8.128 -19.527 65.652 1.00 65.94 97 SER A C 1
ATOM 771 O O . SER A 1 97 ? 9.225 -19.817 66.121 1.00 65.94 97 SER A O 1
ATOM 773 N N . HIS A 1 98 ? 7.990 -19.096 64.393 1.00 64.38 98 HIS A N 1
ATOM 774 C CA . HIS A 1 98 ? 9.097 -19.036 63.424 1.00 64.38 98 HIS A CA 1
ATOM 775 C C . HIS A 1 98 ? 9.659 -17.621 63.196 1.00 64.38 98 HIS A C 1
ATOM 777 O O . HIS A 1 98 ? 10.452 -17.424 62.276 1.00 64.38 98 HIS A O 1
ATOM 783 N N . GLY A 1 99 ? 9.257 -16.623 63.995 1.00 55.06 99 GLY A N 1
ATOM 784 C CA . GLY A 1 99 ? 9.824 -15.264 63.956 1.00 55.06 99 GLY A CA 1
ATOM 785 C C . GLY A 1 99 ? 9.638 -14.516 62.628 1.00 55.06 99 GLY A C 1
ATOM 786 O O . GLY A 1 99 ? 10.338 -13.540 62.363 1.00 55.06 99 GLY A O 1
ATOM 787 N N . ARG A 1 100 ? 8.715 -14.965 61.769 1.00 57.62 100 ARG A N 1
ATOM 788 C CA . ARG A 1 100 ? 8.454 -14.353 60.461 1.00 57.62 100 ARG A CA 1
ATOM 789 C C . ARG A 1 100 ? 7.604 -13.089 60.642 1.00 57.62 100 ARG A C 1
ATOM 791 O O . ARG A 1 100 ? 6.412 -13.188 60.914 1.00 57.62 100 ARG A O 1
ATOM 798 N N . GLN A 1 101 ? 8.197 -11.908 60.446 1.00 51.56 101 GLN A N 1
ATOM 799 C CA . GLN A 1 101 ? 7.468 -10.635 60.306 1.00 51.56 101 GLN A CA 1
ATOM 800 C C . GLN A 1 101 ? 6.787 -10.554 58.927 1.00 51.56 101 GLN A C 1
ATOM 802 O O . GLN A 1 101 ? 7.200 -9.783 58.066 1.00 51.56 101 GLN A O 1
ATOM 807 N N . VAL A 1 102 ? 5.768 -11.378 58.682 1.00 56.88 102 VAL A N 1
ATOM 808 C CA . VAL A 1 102 ? 4.936 -11.275 57.468 1.00 56.88 102 VAL A CA 1
ATOM 809 C C . VAL A 1 102 ? 3.571 -10.706 57.863 1.00 56.88 102 VAL A C 1
ATOM 811 O O . VAL A 1 102 ? 3.025 -11.067 58.905 1.00 56.88 102 VAL A O 1
ATOM 814 N N . SER A 1 103 ? 3.033 -9.785 57.056 1.00 64.06 103 SER A N 1
ATOM 815 C CA . SER A 1 103 ? 1.760 -9.079 57.291 1.00 64.06 103 SER A CA 1
ATOM 816 C C . SER A 1 103 ? 0.525 -9.988 57.265 1.00 64.06 103 SER A C 1
ATOM 818 O O . SER A 1 103 ? -0.516 -9.633 57.842 1.00 64.06 103 SER A O 1
ATOM 820 N N . SER A 1 104 ? 0.623 -11.137 56.592 1.00 78.81 104 SER A N 1
ATOM 821 C CA . SER A 1 104 ? -0.345 -12.230 56.644 1.00 78.81 104 SER A CA 1
ATOM 822 C C . SER A 1 104 ? 0.272 -13.577 56.201 1.00 78.81 104 SER A C 1
ATOM 824 O O . SER A 1 104 ? 1.426 -13.614 55.778 1.00 78.81 104 SER A O 1
ATOM 826 N N . CYS A 1 105 ? -0.450 -14.698 56.303 1.00 86.44 105 CYS A N 1
ATOM 827 C CA . CYS A 1 105 ? 0.001 -16.008 55.810 1.00 86.44 105 CYS A CA 1
ATOM 828 C C . CYS A 1 105 ? -1.145 -16.866 55.247 1.00 86.44 105 CYS A C 1
ATOM 830 O O . CYS A 1 105 ? -2.316 -16.577 55.500 1.00 86.44 105 CYS A O 1
ATOM 832 N N . GLN A 1 106 ? -0.804 -17.961 54.549 1.00 87.94 106 GLN A N 1
ATOM 833 C CA . GLN A 1 106 ? -1.770 -18.897 53.944 1.00 87.94 106 GLN A CA 1
ATOM 834 C C . GLN A 1 106 ? -2.833 -19.397 54.934 1.00 87.94 106 GLN A C 1
ATOM 836 O O . GLN A 1 106 ? -4.017 -19.397 54.624 1.00 87.94 106 GLN A O 1
ATOM 841 N N . HIS A 1 107 ? -2.437 -19.719 56.171 1.00 89.31 107 HIS A N 1
ATOM 842 C CA . HIS A 1 107 ? -3.351 -20.200 57.209 1.00 89.31 107 HIS A CA 1
ATOM 843 C C . HIS A 1 107 ? -4.365 -19.127 57.631 1.00 89.31 107 HIS A C 1
ATOM 845 O O . HIS A 1 107 ? -5.528 -19.431 57.871 1.00 89.31 107 HIS A O 1
ATOM 851 N N . GLN A 1 108 ? -3.951 -17.855 57.702 1.00 90.00 108 GLN A N 1
ATOM 852 C CA . GLN A 1 108 ? -4.861 -16.754 58.034 1.00 90.00 108 GLN A CA 1
ATOM 853 C C . GLN A 1 108 ? -5.871 -16.509 56.905 1.00 90.00 108 GLN A C 1
ATOM 855 O O . GLN A 1 108 ? -7.053 -16.307 57.188 1.00 90.00 108 GLN A O 1
ATOM 860 N N . TRP A 1 109 ? -5.437 -16.572 55.640 1.00 90.62 109 TRP A N 1
ATOM 861 C CA . TRP A 1 109 ? -6.339 -16.482 54.486 1.00 90.62 109 TRP A CA 1
ATOM 862 C C . TRP A 1 109 ? -7.283 -17.679 54.381 1.00 90.62 109 TRP A C 1
ATOM 864 O O . TRP A 1 109 ? -8.472 -17.471 54.142 1.00 90.62 109 TRP A O 1
ATOM 874 N N . ALA A 1 110 ? -6.807 -18.893 54.661 1.00 88.75 110 ALA A N 1
ATOM 875 C CA . ALA A 1 110 ? -7.645 -20.085 54.736 1.00 88.75 110 ALA A CA 1
ATOM 876 C C . ALA A 1 110 ? -8.731 -19.944 55.821 1.00 88.75 110 ALA A C 1
ATOM 878 O O . ALA A 1 110 ? -9.912 -20.154 55.550 1.00 88.75 110 ALA A O 1
ATOM 879 N N . SER A 1 111 ? -8.374 -19.477 57.025 1.00 90.06 111 SER A N 1
ATOM 880 C CA . SER A 1 111 ? -9.344 -19.174 58.091 1.00 90.06 111 SER A CA 1
ATOM 881 C C . SER A 1 111 ? -10.412 -18.174 57.657 1.00 90.06 111 SER A C 1
ATOM 883 O O . SER A 1 111 ? -11.589 -18.346 57.964 1.00 90.06 111 SER A O 1
ATOM 885 N N . TYR A 1 112 ? -10.017 -17.122 56.941 1.00 90.94 112 TYR A N 1
ATOM 886 C CA . TYR A 1 112 ? -10.951 -16.133 56.409 1.00 90.94 112 TYR A CA 1
ATOM 887 C C . TYR A 1 112 ? -11.908 -16.730 55.367 1.00 90.94 112 TYR A C 1
ATOM 889 O O . TYR A 1 112 ? -13.110 -16.465 55.428 1.00 90.94 112 TYR A O 1
ATOM 897 N N . VAL A 1 113 ? -11.401 -17.560 54.449 1.00 88.38 113 VAL A N 1
ATOM 898 C CA . VAL A 1 113 ? -12.227 -18.252 53.448 1.00 88.38 113 VAL A CA 1
ATOM 899 C C . VAL A 1 113 ? -13.222 -19.192 54.126 1.00 88.38 113 VAL A C 1
ATOM 901 O O . VAL A 1 113 ? -14.397 -19.158 53.774 1.00 88.38 113 VAL A O 1
ATOM 904 N N . LEU A 1 114 ? -12.805 -19.963 55.136 1.00 88.56 114 LEU A N 1
ATOM 905 C CA . LEU A 1 114 ? -13.699 -20.857 55.883 1.00 88.56 114 LEU A CA 1
ATOM 906 C C . LEU A 1 114 ? -14.803 -20.088 56.627 1.00 88.56 114 LEU A C 1
ATOM 908 O O . LEU A 1 114 ? -15.963 -20.493 56.586 1.00 88.56 114 LEU A O 1
ATOM 912 N N . ILE A 1 115 ? -14.485 -18.942 57.243 1.00 87.62 115 ILE A N 1
ATOM 913 C CA . ILE A 1 115 ? -15.500 -18.068 57.861 1.00 87.62 115 ILE A CA 1
ATOM 914 C C . ILE A 1 115 ? -16.479 -17.545 56.800 1.00 87.62 115 ILE A C 1
ATOM 916 O O . ILE A 1 115 ? -17.688 -17.544 57.028 1.00 87.62 115 ILE A O 1
ATOM 920 N N . TRP A 1 116 ? -15.988 -17.135 55.626 1.00 87.25 116 TRP A N 1
ATOM 921 C CA . TRP A 1 116 ? -16.852 -16.719 54.519 1.00 87.25 116 TRP A CA 1
ATOM 922 C C . TRP A 1 116 ? -17.764 -17.857 54.041 1.00 87.25 116 TRP A C 1
ATOM 924 O O . TRP A 1 116 ? -18.971 -17.644 53.914 1.00 87.25 116 TRP A O 1
ATOM 934 N N . GLN A 1 117 ? -17.229 -19.067 53.847 1.00 85.56 117 GLN A N 1
ATOM 935 C CA . GLN A 1 117 ? -18.009 -20.243 53.446 1.00 85.56 117 GLN A CA 1
ATOM 936 C C . GLN A 1 117 ? -19.100 -20.564 54.477 1.00 85.56 117 GLN A C 1
ATOM 938 O O . GLN A 1 117 ? -20.253 -20.765 54.103 1.00 85.56 117 GLN A O 1
ATOM 943 N N . ALA A 1 118 ? -18.768 -20.522 55.771 1.00 83.25 118 ALA A N 1
ATOM 944 C CA . ALA A 1 118 ? -19.715 -20.783 56.854 1.00 83.25 118 ALA A CA 1
ATOM 945 C C . ALA A 1 118 ? -20.865 -19.757 56.930 1.00 83.25 118 ALA A C 1
ATOM 947 O O . ALA A 1 118 ? -21.963 -20.105 57.374 1.00 83.25 118 ALA A O 1
ATOM 948 N N . LEU A 1 119 ? -20.625 -18.510 56.508 1.00 78.94 119 LEU A N 1
ATOM 949 C CA . LEU A 1 119 ? -21.600 -17.413 56.569 1.00 78.94 119 LEU A CA 1
ATOM 950 C C . LEU A 1 119 ? -22.434 -17.236 55.291 1.00 78.94 119 LEU A C 1
ATOM 952 O O . LEU A 1 119 ? -23.533 -16.690 55.373 1.00 78.94 119 LEU A O 1
ATOM 956 N N . THR A 1 120 ? -21.918 -17.633 54.123 1.00 74.69 120 THR A N 1
ATOM 957 C CA . THR A 1 120 ? -22.510 -17.267 52.818 1.00 74.69 120 THR A CA 1
ATOM 958 C C . THR A 1 120 ? -23.002 -18.443 51.982 1.00 74.69 120 THR A C 1
ATOM 960 O O . THR A 1 120 ? -23.946 -18.265 51.211 1.00 74.69 120 THR A O 1
ATOM 963 N N . ILE A 1 121 ? -22.406 -19.630 52.127 1.00 76.69 121 ILE A N 1
ATOM 964 C CA . ILE A 1 121 ? -22.810 -20.824 51.376 1.00 76.69 121 ILE A CA 1
ATOM 965 C C . ILE A 1 121 ? -24.026 -21.454 52.056 1.00 76.69 121 ILE A C 1
ATOM 967 O O . ILE A 1 121 ? -24.134 -21.478 53.286 1.00 76.69 121 ILE A O 1
ATOM 971 N N . SER A 1 122 ? -24.967 -21.959 51.257 1.00 70.88 122 SER A N 1
ATOM 972 C CA . SER A 1 122 ? -26.136 -22.639 51.807 1.00 70.88 122 SER A CA 1
ATOM 973 C C . SER A 1 122 ? -25.712 -23.908 52.560 1.00 70.88 122 SER A C 1
ATOM 975 O O . SER A 1 122 ? -24.797 -24.626 52.160 1.00 70.88 122 SER A O 1
ATOM 977 N N . ARG A 1 123 ? -26.384 -24.225 53.673 1.00 68.25 123 ARG A N 1
ATOM 978 C CA . ARG A 1 123 ? -26.019 -25.372 54.534 1.00 68.25 123 ARG A CA 1
ATOM 979 C C . ARG A 1 123 ? -26.050 -26.729 53.819 1.00 68.25 123 ARG A C 1
ATOM 981 O O . ARG A 1 123 ? -25.487 -27.697 54.328 1.00 68.25 123 ARG A O 1
ATOM 988 N N . GLU A 1 124 ? -26.757 -26.807 52.698 1.00 69.19 124 GLU A N 1
ATOM 989 C CA . GLU A 1 124 ? -26.892 -28.003 51.866 1.00 69.19 124 GLU A CA 1
ATOM 990 C C . GLU A 1 124 ? -25.692 -28.188 50.924 1.00 69.19 124 GLU A C 1
ATOM 992 O O . GLU A 1 124 ? -25.358 -29.318 50.585 1.00 69.19 124 GLU A O 1
ATOM 997 N N . GLU A 1 125 ? -24.999 -27.101 50.573 1.00 74.56 125 GLU A N 1
ATOM 998 C CA . GLU A 1 125 ? -23.832 -27.090 49.679 1.00 74.56 125 GLU A CA 1
ATOM 999 C C . GLU A 1 125 ? -22.493 -27.273 50.426 1.00 74.56 125 GLU A C 1
ATOM 1001 O O . GLU A 1 125 ? -21.465 -27.535 49.801 1.00 74.56 125 GLU A O 1
ATOM 1006 N N . ILE A 1 126 ? -22.477 -27.167 51.763 1.00 78.31 126 ILE A N 1
ATOM 1007 C CA . ILE A 1 126 ? -21.270 -27.369 52.582 1.00 78.31 126 ILE A CA 1
ATOM 1008 C C . ILE A 1 126 ? -20.993 -28.870 52.761 1.00 78.31 126 ILE A C 1
ATOM 1010 O O . ILE A 1 126 ? -21.686 -29.560 53.511 1.00 78.31 126 ILE A O 1
ATOM 1014 N N . LEU A 1 127 ? -19.932 -29.360 52.112 1.00 73.69 127 LEU A N 1
ATOM 1015 C CA . LEU A 1 127 ? -19.535 -30.775 52.127 1.00 73.69 127 LEU A CA 1
ATOM 1016 C C . LEU A 1 127 ? -18.827 -31.212 53.425 1.00 73.69 127 LEU A C 1
ATOM 1018 O O . LEU A 1 127 ? -18.936 -32.372 53.817 1.00 73.69 127 LEU A O 1
ATOM 1022 N N . HIS A 1 128 ? -18.105 -30.311 54.103 1.00 80.69 128 HIS A N 1
ATOM 1023 C CA . HIS A 1 128 ? -17.302 -30.661 55.281 1.00 80.69 128 HIS A CA 1
ATOM 1024 C C . HIS A 1 128 ? -18.136 -30.615 56.582 1.00 80.69 128 HIS A C 1
ATOM 1026 O O . HIS A 1 128 ? -18.688 -29.557 56.906 1.00 80.69 128 HIS A O 1
ATOM 1032 N N . PRO A 1 129 ? -18.201 -31.701 57.382 1.00 80.81 129 PRO A N 1
ATOM 1033 C CA . PRO A 1 129 ? -19.074 -31.789 58.559 1.00 80.81 129 PRO A CA 1
ATOM 1034 C C . PRO A 1 129 ? -18.740 -30.751 59.642 1.00 80.81 129 PRO A C 1
ATOM 1036 O O . PRO A 1 129 ? -19.643 -30.097 60.159 1.00 80.81 129 PRO A O 1
ATOM 1039 N N . GLU A 1 130 ? -17.453 -30.515 59.920 1.00 81.88 130 GLU A N 1
ATOM 1040 C CA . GLU A 1 130 ? -17.030 -29.474 60.874 1.00 81.88 130 GLU A CA 1
ATOM 1041 C C . GLU A 1 130 ? -17.374 -28.056 60.391 1.00 81.88 130 GLU A C 1
ATOM 1043 O O . GLU A 1 130 ? -17.793 -27.209 61.172 1.00 81.88 130 GLU A O 1
ATOM 1048 N N . LEU A 1 131 ? -17.289 -27.781 59.086 1.00 83.56 131 LEU A N 1
ATOM 1049 C CA . LEU A 1 131 ? -17.634 -26.461 58.553 1.00 83.56 131 LEU A CA 1
ATOM 1050 C C . LEU A 1 131 ? -19.147 -26.207 58.626 1.00 83.56 131 LEU A C 1
ATOM 1052 O O . LEU A 1 131 ? -19.589 -25.082 58.868 1.00 83.56 131 LEU A O 1
ATOM 1056 N N . LYS A 1 132 ? -19.950 -27.267 58.477 1.00 83.12 132 LYS A N 1
ATOM 1057 C CA . LYS A 1 132 ? -21.402 -27.224 58.669 1.00 83.12 132 LYS A CA 1
ATOM 1058 C C . LYS A 1 132 ? -21.770 -26.932 60.129 1.00 83.12 132 LYS A C 1
ATOM 1060 O O . LYS A 1 132 ? -22.652 -26.109 60.369 1.00 83.12 132 LYS A O 1
ATOM 1065 N N . ASN A 1 133 ? -21.055 -27.532 61.084 1.00 83.62 133 ASN A N 1
ATOM 1066 C CA . ASN A 1 133 ? -21.199 -27.249 62.517 1.00 83.62 133 ASN A CA 1
ATOM 1067 C C . ASN A 1 133 ? -20.793 -25.798 62.851 1.00 83.62 133 ASN A C 1
ATOM 1069 O O . ASN A 1 133 ? -21.524 -25.091 63.545 1.00 83.62 133 ASN A O 1
ATOM 1073 N N . LEU A 1 134 ? -19.694 -25.295 62.275 1.00 83.00 134 LEU A N 1
ATOM 1074 C CA . LEU A 1 134 ? -19.298 -23.886 62.409 1.00 83.00 134 LEU A CA 1
ATOM 1075 C C . LEU A 1 134 ? -20.379 -22.937 61.864 1.00 83.00 134 LEU A C 1
ATOM 1077 O O . LEU A 1 134 ? -20.722 -21.950 62.517 1.00 83.00 134 LEU A O 1
ATOM 1081 N N . SER A 1 135 ? -20.958 -23.250 60.699 1.00 82.38 135 SER A N 1
ATOM 1082 C CA . SER A 1 135 ? -22.075 -22.488 60.122 1.00 82.38 135 SER A CA 1
ATOM 1083 C C . SER A 1 135 ? -23.308 -22.486 61.033 1.00 82.38 135 SER A C 1
ATOM 1085 O O . SER A 1 135 ? -23.986 -21.465 61.151 1.00 82.38 135 SER A O 1
ATOM 1087 N N . GLU A 1 136 ? -23.611 -23.597 61.707 1.00 81.12 136 GLU A N 1
ATOM 1088 C CA . GLU A 1 136 ? -24.714 -23.675 62.668 1.00 81.12 136 GLU A CA 1
ATOM 1089 C C . GLU A 1 136 ? -24.468 -22.790 63.896 1.00 81.12 136 GLU A C 1
ATOM 1091 O O . GLU A 1 136 ? -25.343 -22.004 64.267 1.00 81.12 136 GLU A O 1
ATOM 1096 N N . GLN A 1 137 ? -23.262 -22.845 64.468 1.00 78.94 137 GLN A N 1
ATOM 1097 C CA . GLN A 1 137 ? -22.896 -22.072 65.657 1.00 78.94 137 GLN A CA 1
ATOM 1098 C C . GLN A 1 137 ? -22.839 -20.560 65.385 1.00 78.94 137 GLN A C 1
ATOM 1100 O O . GLN A 1 137 ? -23.352 -19.775 66.190 1.00 78.94 137 GLN A O 1
ATOM 1105 N N . LEU A 1 138 ? -22.301 -20.145 64.231 1.00 75.25 138 LEU A N 1
ATOM 1106 C CA . LEU A 1 138 ? -22.242 -18.734 63.823 1.00 75.25 138 LEU A CA 1
ATOM 1107 C C . LEU A 1 138 ? -23.616 -18.152 63.445 1.00 75.25 138 LEU A C 1
ATOM 1109 O O . LEU A 1 138 ? -23.818 -16.948 63.568 1.00 75.25 138 LEU A O 1
ATOM 1113 N N . ASN A 1 139 ? -24.581 -18.983 63.036 1.00 67.25 139 ASN A N 1
ATOM 1114 C CA . ASN A 1 139 ? -25.950 -18.560 62.703 1.00 67.25 139 ASN A CA 1
ATOM 1115 C C . ASN A 1 139 ? -26.934 -18.660 63.889 1.00 67.25 139 ASN A C 1
ATOM 1117 O O . ASN A 1 139 ? -28.149 -18.679 63.688 1.00 67.25 139 ASN A O 1
ATOM 1121 N N . THR A 1 140 ? -26.449 -18.751 65.130 1.00 69.19 140 THR A N 1
ATOM 1122 C CA . THR A 1 140 ? -27.319 -18.743 66.318 1.00 69.19 140 THR A CA 1
ATOM 1123 C C . THR A 1 140 ? -27.901 -17.342 66.598 1.00 69.19 140 THR A C 1
ATOM 1125 O O . THR A 1 140 ? -27.284 -16.333 66.246 1.00 69.19 140 THR A O 1
ATOM 1128 N N . PRO A 1 141 ? -29.067 -17.227 67.281 1.00 54.25 141 PRO A N 1
ATOM 1129 C CA . PRO A 1 141 ? -29.787 -15.956 67.500 1.00 54.25 141 PRO A CA 1
ATOM 1130 C C . PRO A 1 141 ? -28.961 -14.816 68.123 1.00 54.25 141 PRO A C 1
ATOM 1132 O O . PRO A 1 141 ? -29.322 -13.647 68.018 1.00 54.25 141 PRO A O 1
ATOM 1135 N N . LYS A 1 142 ? -27.851 -15.147 68.794 1.00 59.56 142 LYS A N 1
ATOM 1136 C CA . LYS A 1 142 ? -26.965 -14.192 69.470 1.00 59.56 142 LYS A CA 1
ATOM 1137 C C . LYS A 1 142 ? -26.040 -13.444 68.502 1.00 59.56 142 LYS A C 1
ATOM 1139 O O . LYS A 1 142 ? -25.858 -12.245 68.676 1.00 59.56 142 LYS A O 1
ATOM 1144 N N . TYR A 1 143 ? -25.534 -14.122 67.470 1.00 59.84 143 TYR A N 1
ATOM 1145 C CA . TYR A 1 143 ? -24.745 -13.520 66.386 1.00 59.84 143 TYR A CA 1
ATOM 1146 C C . TYR A 1 143 ? -25.633 -13.025 65.226 1.00 59.84 143 TYR A C 1
ATOM 1148 O O . TYR A 1 143 ? -25.191 -12.248 64.389 1.00 59.84 143 TYR A O 1
ATOM 1156 N N . LEU A 1 144 ? -26.915 -13.417 65.199 1.00 52.94 144 LEU A N 1
ATOM 1157 C CA . LEU A 1 144 ? -27.916 -12.911 64.251 1.00 52.94 144 LEU A CA 1
ATOM 1158 C C . LEU A 1 144 ? -28.326 -11.456 64.513 1.00 52.94 144 LEU A C 1
ATOM 1160 O O . LEU A 1 144 ? -28.537 -10.729 63.549 1.00 52.94 144 LEU A O 1
ATOM 1164 N N . LYS A 1 145 ? -28.373 -10.986 65.770 1.00 50.28 145 LYS A N 1
ATOM 1165 C CA . LYS A 1 145 ? -28.732 -9.582 66.073 1.00 50.28 145 LYS A CA 1
ATOM 1166 C C . LYS A 1 145 ? -27.799 -8.554 65.418 1.00 50.28 145 LYS A C 1
ATOM 1168 O O . LYS A 1 145 ? -28.263 -7.483 65.050 1.00 50.28 145 LYS A O 1
ATOM 1173 N N . SER A 1 146 ? -26.516 -8.876 65.231 1.00 51.50 146 SER A N 1
ATOM 1174 C CA . SER A 1 146 ? -25.564 -8.029 64.491 1.00 51.50 146 SER A CA 1
ATOM 1175 C C . SER A 1 146 ? -25.667 -8.176 62.964 1.00 51.50 146 SER A C 1
ATOM 1177 O O . SER A 1 146 ? -25.214 -7.297 62.238 1.00 51.50 146 SER A O 1
ATOM 1179 N N . LEU A 1 147 ? -26.282 -9.254 62.464 1.00 49.16 147 LEU A N 1
ATOM 1180 C CA . LEU A 1 147 ? -26.494 -9.524 61.034 1.00 49.16 147 LEU A CA 1
ATOM 1181 C C . LEU A 1 147 ? -27.866 -9.034 60.521 1.00 49.16 147 LEU A C 1
ATOM 1183 O O . LEU A 1 147 ? -27.998 -8.704 59.342 1.00 49.16 147 LEU A O 1
ATOM 1187 N N . GLU A 1 148 ? -28.893 -8.983 61.375 1.00 43.56 148 GLU A N 1
ATOM 1188 C CA . GLU A 1 148 ? -30.280 -8.654 61.006 1.00 43.56 148 GLU A CA 1
ATOM 1189 C C . GLU A 1 148 ? -30.503 -7.156 60.731 1.00 43.56 148 GLU A C 1
ATOM 1191 O O . GLU A 1 148 ? -31.191 -6.828 59.766 1.00 43.56 148 GLU A O 1
ATOM 1196 N N . GLU A 1 149 ? -29.840 -6.241 61.452 1.00 46.97 149 GLU A N 1
ATOM 1197 C CA . GLU A 1 149 ? -29.962 -4.784 61.222 1.00 46.97 149 GLU A CA 1
ATOM 1198 C C . GLU A 1 149 ? -29.445 -4.333 59.831 1.00 46.97 149 GLU A C 1
ATOM 1200 O O . GLU A 1 149 ? -29.790 -3.253 59.344 1.00 46.97 149 GLU A O 1
ATOM 1205 N N . GLY A 1 150 ? -28.646 -5.166 59.147 1.00 43.72 150 GLY A N 1
ATOM 1206 C CA . GLY A 1 150 ? -28.167 -4.936 57.776 1.00 43.72 150 GLY A CA 1
ATOM 1207 C C . GLY A 1 150 ? -28.999 -5.607 56.672 1.00 43.72 150 GLY A C 1
ATOM 1208 O O . GLY A 1 150 ? -29.027 -5.108 55.541 1.00 43.72 150 GLY A O 1
ATOM 1209 N N . ARG A 1 151 ? -29.705 -6.709 56.975 1.00 43.53 151 ARG A N 1
ATOM 1210 C CA . ARG A 1 151 ? -30.497 -7.473 55.985 1.00 43.53 151 ARG A CA 1
ATOM 1211 C C . ARG A 1 151 ? -31.719 -6.701 55.475 1.00 43.53 151 ARG A C 1
ATOM 1213 O O . ARG A 1 151 ? -32.061 -6.839 54.298 1.00 43.53 151 ARG A O 1
ATOM 1220 N N . ASP A 1 152 ? -32.295 -5.817 56.290 1.00 44.41 152 ASP A N 1
ATOM 1221 C CA . ASP A 1 152 ? -33.449 -4.985 55.907 1.00 44.41 152 ASP A CA 1
ATOM 1222 C C . ASP A 1 152 ? -33.167 -4.042 54.719 1.00 44.41 152 ASP A C 1
ATOM 1224 O O . ASP A 1 152 ? -34.066 -3.733 53.940 1.00 44.41 152 ASP A O 1
ATOM 1228 N N . ARG A 1 153 ? -31.908 -3.637 54.485 1.00 48.88 153 ARG A N 1
ATOM 1229 C CA . ARG A 1 153 ? -31.554 -2.737 53.364 1.00 48.88 153 ARG A CA 1
ATOM 1230 C C . ARG A 1 153 ? -31.569 -3.401 51.983 1.00 48.88 153 ARG A C 1
ATOM 1232 O O . ARG A 1 153 ? -31.518 -2.694 50.978 1.00 48.88 153 ARG A O 1
ATOM 1239 N N . PHE A 1 154 ? -31.594 -4.733 51.911 1.00 50.91 154 PHE A N 1
ATOM 1240 C CA . PHE A 1 154 ? -31.550 -5.483 50.647 1.00 50.91 154 PHE A CA 1
ATOM 1241 C C . PHE A 1 154 ? -32.848 -6.235 50.334 1.00 50.91 154 PHE A C 1
ATOM 1243 O O . PHE A 1 154 ? -33.038 -6.635 49.183 1.00 50.91 154 PHE A O 1
ATOM 1250 N N . ALA A 1 155 ? -33.749 -6.388 51.311 1.00 56.50 155 ALA A N 1
ATOM 1251 C CA . ALA A 1 155 ? -35.072 -6.978 51.103 1.00 56.50 155 ALA A CA 1
ATOM 1252 C C . ALA A 1 155 ? -35.874 -6.231 50.017 1.00 56.50 155 ALA A C 1
ATOM 1254 O O . ALA A 1 155 ? -36.548 -6.864 49.206 1.00 56.50 155 ALA A O 1
ATOM 1255 N N . GLU A 1 156 ? -35.709 -4.905 49.923 1.00 64.12 156 GLU A N 1
ATOM 1256 C CA . GLU A 1 156 ? -36.349 -4.048 48.911 1.00 64.12 156 GLU A CA 1
ATOM 1257 C C . GLU A 1 156 ? -36.024 -4.467 47.460 1.00 64.12 156 GLU A C 1
ATOM 1259 O O . GLU A 1 156 ? -36.840 -4.290 46.558 1.00 64.12 156 GLU A O 1
ATOM 1264 N N . PHE A 1 157 ? -34.861 -5.087 47.224 1.00 70.81 157 PHE A N 1
ATOM 1265 C CA . PHE A 1 157 ? -34.395 -5.475 45.886 1.00 70.81 157 PHE A CA 1
ATOM 1266 C C . PHE A 1 157 ? -34.461 -6.987 45.619 1.00 70.81 157 PHE A C 1
ATOM 1268 O O . PHE A 1 157 ? -33.929 -7.459 44.608 1.00 70.81 157 PHE A O 1
ATOM 1275 N N . ALA A 1 158 ? -35.088 -7.767 46.506 1.00 68.62 158 ALA A N 1
ATOM 1276 C CA . ALA A 1 158 ? -35.108 -9.227 46.409 1.00 68.62 158 ALA A CA 1
ATOM 1277 C C . ALA A 1 158 ? -35.729 -9.720 45.086 1.00 68.62 158 ALA A C 1
ATOM 1279 O O . ALA A 1 158 ? -35.147 -10.591 44.435 1.00 68.62 158 ALA A O 1
ATOM 1280 N N . ASN A 1 159 ? -36.820 -9.080 44.648 1.00 78.56 159 ASN A N 1
ATOM 1281 C CA . ASN A 1 159 ? -37.597 -9.434 43.448 1.00 78.56 159 ASN A CA 1
ATOM 1282 C C . ASN A 1 159 ? -37.161 -8.686 42.174 1.00 78.56 159 ASN A C 1
ATOM 1284 O O . ASN A 1 159 ? -37.847 -8.742 41.156 1.00 78.56 159 ASN A O 1
ATOM 1288 N N . VAL A 1 160 ? -36.058 -7.936 42.227 1.00 84.81 160 VAL A N 1
ATOM 1289 C CA . VAL A 1 160 ? -35.582 -7.145 41.087 1.00 84.81 160 VAL A CA 1
ATOM 1290 C C . VAL A 1 160 ? -34.645 -7.985 40.223 1.00 84.81 160 VAL A C 1
ATOM 1292 O O . VAL A 1 160 ? -33.700 -8.595 40.735 1.00 84.81 160 VAL A O 1
ATOM 1295 N N . GLU A 1 161 ? -34.887 -7.979 38.914 1.00 88.00 161 GLU A N 1
ATOM 1296 C CA . GLU A 1 161 ? -34.102 -8.688 37.899 1.00 88.00 161 GLU A CA 1
ATOM 1297 C C . GLU A 1 161 ? -33.564 -7.711 36.846 1.00 88.00 161 GLU A C 1
ATOM 1299 O O . GLU A 1 161 ? -34.047 -6.582 36.716 1.00 88.00 161 GLU A O 1
ATOM 1304 N N . LEU A 1 162 ? -32.514 -8.127 36.134 1.00 91.25 162 LEU A N 1
ATOM 1305 C CA . LEU A 1 162 ? -31.955 -7.373 35.014 1.00 91.25 162 LEU A CA 1
ATOM 1306 C C . LEU A 1 162 ? -32.791 -7.654 33.758 1.00 91.25 162 LEU A C 1
ATOM 1308 O O . LEU A 1 162 ? -32.746 -8.765 33.239 1.00 91.25 162 LEU A O 1
ATOM 1312 N N . ASP A 1 163 ? -33.490 -6.642 33.247 1.00 90.69 163 ASP A N 1
ATOM 1313 C CA . ASP A 1 163 ? -34.319 -6.768 32.043 1.00 90.69 163 ASP A CA 1
ATOM 1314 C C . ASP A 1 163 ? -33.471 -6.690 30.766 1.00 90.69 163 ASP A C 1
ATOM 1316 O O . ASP A 1 163 ? -33.612 -7.486 29.841 1.00 90.69 163 ASP A O 1
ATOM 1320 N N . SER A 1 164 ? -32.632 -5.655 30.668 1.00 93.38 164 SER A N 1
ATOM 1321 C CA . SER A 1 164 ? -31.904 -5.320 29.440 1.00 93.38 164 SER A CA 1
ATOM 1322 C C . SER A 1 164 ? -30.727 -4.384 29.706 1.00 93.38 164 SER A C 1
ATOM 1324 O O . SER A 1 164 ? -30.564 -3.844 30.804 1.00 93.38 164 SER A O 1
ATOM 1326 N N . VAL A 1 165 ? -29.910 -4.170 28.678 1.00 95.19 165 VAL A N 1
ATOM 1327 C CA . VAL A 1 165 ? -28.808 -3.204 28.687 1.00 95.19 165 VAL A CA 1
ATOM 1328 C C . VAL A 1 165 ? -29.051 -2.151 27.607 1.00 95.19 165 VAL A C 1
ATOM 1330 O O . VAL A 1 165 ? -29.466 -2.475 26.497 1.00 95.19 165 VAL A O 1
ATOM 1333 N N . SER A 1 166 ? -28.780 -0.886 27.917 1.00 93.81 166 SER A N 1
ATOM 1334 C CA . SER A 1 166 ? -28.802 0.212 26.951 1.00 93.81 166 SER A CA 1
ATOM 1335 C C . SER A 1 166 ? -27.387 0.709 26.657 1.00 93.81 166 SER A C 1
ATOM 1337 O O . SER A 1 166 ? -26.645 1.046 27.583 1.00 93.81 166 SER A O 1
ATOM 1339 N N . LEU A 1 167 ? -27.047 0.815 25.373 1.00 92.69 167 LEU A N 1
ATOM 1340 C CA . LEU A 1 167 ? -25.935 1.607 24.863 1.00 92.69 167 LEU A CA 1
ATOM 1341 C C . LEU A 1 167 ? -26.383 3.065 24.761 1.00 92.69 167 LEU A C 1
ATOM 1343 O O . LEU A 1 167 ? -27.305 3.397 24.017 1.00 92.69 167 LEU A O 1
ATOM 1347 N N . TYR A 1 168 ? -25.747 3.934 25.528 1.00 90.88 168 TYR A N 1
ATOM 1348 C CA . TYR A 1 168 ? -26.036 5.355 25.594 1.00 90.88 168 TYR A CA 1
ATOM 1349 C C . TYR A 1 168 ? -24.958 6.135 24.838 1.00 90.88 168 TYR A C 1
ATOM 1351 O O . TYR A 1 168 ? -23.878 6.404 25.365 1.00 90.88 168 TYR A O 1
ATOM 1359 N N . LEU A 1 169 ? -25.237 6.459 23.577 1.00 88.69 169 LEU A N 1
ATOM 1360 C CA . LEU A 1 169 ? -24.279 7.059 22.650 1.00 88.69 169 LEU A CA 1
ATOM 1361 C C . LEU A 1 169 ? -24.742 8.473 22.282 1.00 88.69 169 LEU A C 1
ATOM 1363 O O . LEU A 1 169 ? -25.908 8.692 21.976 1.00 88.69 169 LEU A O 1
ATOM 1367 N N . ASP A 1 170 ? -23.823 9.436 22.318 1.00 82.75 170 ASP A N 1
ATOM 1368 C CA . ASP A 1 170 ? -24.076 10.854 22.001 1.00 82.75 170 ASP A CA 1
ATOM 1369 C C . ASP A 1 170 ? -23.079 11.365 20.959 1.00 82.75 170 ASP A C 1
ATOM 1371 O O . ASP A 1 170 ? -22.403 12.385 21.128 1.00 82.75 170 ASP A O 1
ATOM 1375 N N . GLU A 1 171 ? -22.881 10.578 19.909 1.00 83.62 171 GLU A N 1
ATOM 1376 C CA . GLU A 1 171 ? -21.982 10.924 18.811 1.00 83.62 171 GLU A CA 1
ATOM 1377 C C . GLU A 1 171 ? -22.701 11.825 17.799 1.00 83.62 171 GLU A C 1
ATOM 1379 O O . GLU A 1 171 ? -23.869 11.578 17.473 1.00 83.62 171 GLU A O 1
ATOM 1384 N N . PRO A 1 172 ? -22.048 12.904 17.331 1.00 83.44 172 PRO A N 1
ATOM 1385 C CA . PRO A 1 172 ? -22.585 13.701 16.241 1.00 83.44 172 PRO A CA 1
ATOM 1386 C C . PRO A 1 172 ? -22.605 12.870 14.946 1.00 83.44 172 PRO A C 1
ATOM 1388 O O . PRO A 1 172 ? -21.777 11.975 14.772 1.00 83.44 172 PRO A O 1
ATOM 1391 N N . PRO A 1 173 ? -23.545 13.138 14.026 1.00 85.94 173 PRO A N 1
ATOM 1392 C CA . PRO A 1 173 ? -23.512 12.509 12.711 1.00 85.94 173 PRO A CA 1
ATOM 1393 C C . PRO A 1 173 ? -22.286 13.009 11.926 1.00 85.94 173 PRO A C 1
ATOM 1395 O O . PRO A 1 173 ? -22.035 14.214 11.879 1.00 85.94 173 PRO A O 1
ATOM 1398 N N . LEU A 1 174 ? -21.536 12.089 11.310 1.00 83.25 174 LEU A N 1
ATOM 1399 C CA . LEU A 1 174 ? -20.323 12.406 10.537 1.00 83.25 174 LEU A CA 1
ATOM 1400 C C . LEU A 1 174 ? -20.626 13.035 9.175 1.00 83.25 174 LEU A C 1
ATOM 1402 O O . LEU A 1 174 ? -19.892 13.891 8.693 1.00 83.25 174 LEU A O 1
ATOM 1406 N N . LEU A 1 175 ? -21.714 12.591 8.552 1.00 80.88 175 LEU A N 1
ATOM 1407 C CA . LEU A 1 175 ? -22.237 13.108 7.288 1.00 80.88 175 LEU A CA 1
ATOM 1408 C C . LEU A 1 175 ? -23.540 13.868 7.583 1.00 80.88 175 LEU A C 1
ATOM 1410 O O . LEU A 1 175 ? -24.144 13.649 8.637 1.00 80.88 175 LEU A O 1
ATOM 1414 N N . LYS A 1 176 ? -24.031 14.733 6.680 1.00 67.12 176 LYS A N 1
ATOM 1415 C CA . LYS A 1 176 ? -25.368 15.351 6.835 1.00 67.12 176 LYS A CA 1
ATOM 1416 C C . LYS A 1 176 ? -26.469 14.280 6.770 1.00 67.12 176 LYS A C 1
ATOM 1418 O O . LYS A 1 176 ? -27.025 13.985 5.714 1.00 67.12 176 LYS A O 1
ATOM 1423 N N . GLY A 1 177 ? -26.768 13.688 7.922 1.00 67.25 177 GLY A N 1
ATOM 1424 C CA . GLY A 1 177 ? -27.751 12.630 8.135 1.00 67.25 177 GLY A CA 1
ATOM 1425 C C . GLY A 1 177 ? -28.648 12.906 9.342 1.00 67.25 177 GLY A C 1
ATOM 1426 O O . GLY A 1 177 ? -28.557 13.950 9.988 1.00 67.25 177 GLY A O 1
ATOM 1427 N N . GLU A 1 178 ? -29.548 11.966 9.634 1.00 80.19 178 GLU A N 1
ATOM 1428 C CA . GLU A 1 178 ? -30.417 12.054 10.811 1.00 80.19 178 GLU A CA 1
ATOM 1429 C C . GLU A 1 178 ? -29.583 11.959 12.100 1.00 80.19 178 GLU A C 1
ATOM 1431 O O . GLU A 1 178 ? -28.676 11.130 12.226 1.00 80.19 178 GLU A O 1
ATOM 1436 N N . THR A 1 179 ? -29.898 12.803 13.084 1.00 86.12 179 THR A N 1
ATOM 1437 C CA . THR A 1 179 ? -29.295 12.667 14.417 1.00 86.12 179 THR A CA 1
ATOM 1438 C C . THR A 1 179 ? -29.794 11.388 15.073 1.00 86.12 179 THR A C 1
ATOM 1440 O O . THR A 1 179 ? -30.892 10.915 14.772 1.00 86.12 179 THR A O 1
ATOM 1443 N N . LEU A 1 180 ? -29.031 10.845 16.024 1.00 86.06 180 LEU A N 1
ATOM 1444 C CA . LEU A 1 180 ? -29.410 9.601 16.692 1.00 86.06 180 LEU A CA 1
ATOM 1445 C C . LEU A 1 180 ? -30.832 9.673 17.273 1.00 86.06 180 LEU A C 1
ATOM 1447 O O . LEU A 1 180 ? -31.621 8.751 17.105 1.00 86.06 180 LEU A O 1
ATOM 1451 N N . ALA A 1 181 ? -31.208 10.824 17.840 1.00 86.50 181 ALA A N 1
ATOM 1452 C CA . ALA A 1 181 ? -32.539 11.088 18.388 1.00 86.50 181 ALA A CA 1
ATOM 1453 C C . ALA A 1 181 ? -33.697 10.968 17.379 1.00 86.50 181 ALA A C 1
ATOM 1455 O O . ALA A 1 181 ? -34.820 10.668 17.789 1.00 86.50 181 ALA A O 1
ATOM 1456 N N . GLN A 1 182 ? -33.449 11.214 16.089 1.00 86.25 182 GLN A N 1
ATOM 1457 C CA . GLN A 1 182 ? -34.441 11.078 15.014 1.00 86.25 182 GLN A CA 1
ATOM 1458 C C . GLN A 1 182 ? -34.611 9.619 14.565 1.00 86.25 182 GLN A C 1
ATOM 1460 O O . GLN A 1 182 ? -35.664 9.248 14.040 1.00 86.25 182 GLN A O 1
ATOM 1465 N N . ILE A 1 183 ? -33.595 8.787 14.801 1.00 85.94 183 ILE A N 1
ATOM 1466 C CA . ILE A 1 183 ? -33.582 7.373 14.425 1.00 85.94 183 ILE A CA 1
ATOM 1467 C C . ILE A 1 183 ? -34.322 6.510 15.463 1.00 85.94 183 ILE A C 1
ATOM 1469 O O . ILE A 1 183 ? -34.948 5.519 15.086 1.00 85.94 183 ILE A O 1
ATOM 1473 N N . LEU A 1 184 ? -34.320 6.903 16.745 1.00 89.44 184 LEU A N 1
ATOM 1474 C CA . LEU A 1 184 ? -34.982 6.164 17.832 1.00 89.44 184 LEU A CA 1
ATOM 1475 C C . LEU A 1 184 ? -36.512 6.113 17.660 1.00 89.44 184 LEU A C 1
ATOM 1477 O O . LEU A 1 184 ? -37.179 7.147 17.541 1.00 89.44 184 LEU A O 1
ATOM 1481 N N . ASN A 1 185 ? -37.080 4.906 17.695 1.00 86.75 185 ASN A N 1
ATOM 1482 C CA . ASN A 1 185 ? -38.474 4.626 17.329 1.00 86.75 185 ASN A CA 1
ATOM 1483 C C . ASN A 1 185 ? -39.343 4.053 18.463 1.00 86.75 185 ASN A C 1
ATOM 1485 O O . ASN A 1 185 ? -40.566 4.091 18.347 1.00 86.75 185 ASN A O 1
ATOM 1489 N N . LEU A 1 186 ? -38.752 3.560 19.553 1.00 88.19 186 LEU A N 1
ATOM 1490 C CA . LEU A 1 186 ? -39.471 2.971 20.686 1.00 88.19 186 LEU A CA 1
ATOM 1491 C C . LEU A 1 186 ? -39.591 3.967 21.838 1.00 88.19 186 LEU A C 1
ATOM 1493 O O . LEU A 1 186 ? -38.616 4.630 22.186 1.00 88.19 186 LEU A O 1
ATOM 1497 N N . GLU A 1 187 ? -40.760 4.037 22.474 1.00 87.81 187 GLU A N 1
ATOM 1498 C CA . GLU A 1 187 ? -40.906 4.737 23.753 1.00 87.81 187 GLU A CA 1
ATOM 1499 C C . GLU A 1 187 ? -40.255 3.926 24.881 1.00 87.81 187 GLU A C 1
ATOM 1501 O O . GLU A 1 187 ? -40.505 2.733 25.048 1.00 87.81 187 GLU A O 1
ATOM 1506 N N . PHE A 1 188 ? -39.404 4.584 25.666 1.00 88.00 188 PHE A N 1
ATOM 1507 C CA . PHE A 1 188 ? -38.555 3.966 26.688 1.00 88.00 188 PHE A CA 1
ATOM 1508 C C . PHE A 1 188 ? -38.653 4.687 28.043 1.00 88.00 188 PHE A C 1
ATOM 1510 O O . PHE A 1 188 ? -37.723 4.684 28.845 1.00 88.00 188 PHE A O 1
ATOM 1517 N N . THR A 1 189 ? -39.803 5.306 28.320 1.00 84.94 189 THR A N 1
ATOM 1518 C CA . THR A 1 189 ? -40.090 6.080 29.546 1.00 84.94 189 THR A CA 1
ATOM 1519 C C . THR A 1 189 ? -40.224 5.227 30.810 1.00 84.94 189 THR A C 1
ATOM 1521 O O . THR A 1 189 ? -40.229 5.773 31.915 1.00 84.94 189 THR A O 1
ATOM 1524 N N . LYS A 1 190 ? -40.316 3.896 30.667 1.00 86.25 190 LYS A N 1
ATOM 1525 C CA . LYS A 1 190 ? -40.456 2.955 31.789 1.00 86.25 190 LYS A CA 1
ATOM 1526 C C . LYS A 1 190 ? -39.234 2.907 32.711 1.00 86.25 190 LYS A C 1
ATOM 1528 O O . LYS A 1 190 ? -39.387 2.563 33.878 1.00 86.25 190 LYS A O 1
ATOM 1533 N N . TYR A 1 191 ? -38.048 3.268 32.214 1.00 88.31 191 TYR A N 1
ATOM 1534 C CA . TYR A 1 191 ? -36.827 3.284 33.014 1.00 88.31 191 TYR A CA 1
ATOM 1535 C C . TYR A 1 191 ? -36.387 4.711 33.357 1.00 88.31 191 TYR A C 1
ATOM 1537 O O . TYR A 1 191 ? -36.401 5.603 32.508 1.00 88.31 191 TYR A O 1
ATOM 1545 N N . LYS A 1 192 ? -35.953 4.926 34.601 1.00 87.50 192 LYS A N 1
ATOM 1546 C CA . LYS A 1 192 ? -35.442 6.211 35.098 1.00 87.50 192 LYS A CA 1
ATOM 1547 C C . LYS A 1 192 ? -34.008 6.065 35.587 1.00 87.50 192 LYS A C 1
ATOM 1549 O O . LYS A 1 192 ? -33.711 5.167 36.374 1.00 87.50 192 LYS A O 1
ATOM 1554 N N . LYS A 1 193 ? -33.127 6.970 35.143 1.00 86.62 193 LYS A N 1
ATOM 1555 C CA . LYS A 1 193 ? -31.731 7.012 35.597 1.00 86.62 193 LYS A CA 1
ATOM 1556 C C . LYS A 1 193 ? -31.676 7.344 37.087 1.00 86.62 193 LYS A C 1
ATOM 1558 O O . LYS A 1 193 ? -32.286 8.321 37.516 1.00 86.62 193 LYS A O 1
ATOM 1563 N N . ILE A 1 194 ? -30.922 6.557 37.847 1.00 85.38 194 ILE A N 1
ATOM 1564 C CA . ILE A 1 194 ? -30.708 6.768 39.280 1.00 85.38 194 ILE A CA 1
ATOM 1565 C C . ILE A 1 194 ? -29.223 6.989 39.530 1.00 85.38 194 ILE A C 1
ATOM 1567 O O . ILE A 1 194 ? -28.396 6.147 39.185 1.00 85.38 194 ILE A O 1
ATOM 1571 N N . GLU A 1 195 ? -28.899 8.133 40.129 1.00 77.00 195 GLU A N 1
ATOM 1572 C CA . GLU A 1 195 ? -27.555 8.429 40.621 1.00 77.00 195 GLU A CA 1
ATOM 1573 C C . GLU A 1 195 ? -27.431 7.938 42.072 1.00 77.00 195 GLU A C 1
ATOM 1575 O O . GLU A 1 195 ? -28.332 8.135 42.892 1.00 77.00 195 GLU A O 1
ATOM 1580 N N . VAL A 1 196 ? -26.322 7.274 42.399 1.00 71.75 196 VAL A N 1
ATOM 1581 C CA . VAL A 1 196 ? -26.068 6.764 43.756 1.00 71.75 196 VAL A CA 1
ATOM 1582 C C . VAL A 1 196 ? -25.585 7.913 44.650 1.00 71.75 196 VAL A C 1
ATOM 1584 O O . VAL A 1 196 ? -24.734 8.702 44.244 1.00 71.75 196 VAL A O 1
ATOM 1587 N N . SER A 1 197 ? -26.125 8.023 45.870 1.00 61.97 197 SER A N 1
ATOM 1588 C CA . SER A 1 197 ? -25.784 9.099 46.811 1.00 61.97 197 SER A CA 1
ATOM 1589 C C . SER A 1 197 ? -24.318 9.050 47.277 1.00 61.97 197 SER A C 1
ATOM 1591 O O . SER A 1 197 ? -23.758 7.973 47.488 1.00 61.97 197 SER A O 1
ATOM 1593 N N . LYS A 1 198 ? -23.716 10.232 47.506 1.00 53.66 198 LYS A N 1
ATOM 1594 C CA . LYS A 1 198 ? -22.310 10.409 47.947 1.00 53.66 198 LYS A CA 1
ATOM 1595 C C . LYS A 1 198 ? -21.968 9.678 49.253 1.00 53.66 198 LYS A C 1
ATOM 1597 O O . LYS A 1 198 ? -20.832 9.295 49.485 1.00 53.66 198 LYS A O 1
ATOM 1602 N N . GLU A 1 199 ? -22.957 9.438 50.108 1.00 46.34 199 GLU A N 1
ATOM 1603 C CA . GLU A 1 199 ? -22.766 8.797 51.417 1.00 46.34 199 GLU A CA 1
ATOM 1604 C C . GLU A 1 199 ? -22.585 7.266 51.336 1.00 46.34 199 GLU A C 1
ATOM 1606 O O . GLU A 1 199 ? -22.239 6.634 52.332 1.00 46.34 199 GLU A O 1
ATOM 1611 N N . LYS A 1 200 ? -22.785 6.650 50.157 1.00 53.00 200 LYS A N 1
ATOM 1612 C CA . LYS A 1 200 ? -22.668 5.192 49.927 1.00 53.00 200 LYS A CA 1
ATOM 1613 C C . LYS A 1 200 ? -21.429 4.797 49.097 1.00 53.00 200 LYS A C 1
ATOM 1615 O O . LYS A 1 200 ? -21.381 3.704 48.535 1.00 53.00 200 LYS A O 1
ATOM 1620 N N . GLU A 1 201 ? -20.414 5.663 49.028 1.00 49.41 201 GLU A N 1
ATOM 1621 C CA . GLU A 1 201 ? -19.274 5.581 48.090 1.00 49.41 201 GLU A CA 1
ATOM 1622 C C . GLU A 1 201 ? -18.302 4.386 48.264 1.00 49.41 201 GLU A C 1
ATOM 1624 O O . GLU A 1 201 ? -17.474 4.162 47.385 1.00 49.41 201 GLU A O 1
ATOM 1629 N N . PHE A 1 202 ? -18.407 3.549 49.307 1.00 50.19 202 PHE A N 1
ATOM 1630 C CA . PHE A 1 202 ? -17.383 2.524 49.616 1.00 50.19 202 PHE A CA 1
ATOM 1631 C C . PHE A 1 202 ? -17.891 1.078 49.761 1.00 50.19 202 PHE A C 1
ATOM 1633 O O . PHE A 1 202 ? -17.279 0.264 50.456 1.00 50.19 202 PHE A O 1
ATOM 1640 N N . LEU A 1 203 ? -18.997 0.720 49.102 1.00 50.59 203 LEU A N 1
ATOM 1641 C CA . LEU A 1 203 ? -19.599 -0.611 49.275 1.00 50.59 203 LEU A CA 1
ATOM 1642 C C . LEU A 1 203 ? -18.887 -1.744 48.510 1.00 50.59 203 LEU A C 1
ATOM 1644 O O . LEU A 1 203 ? -18.962 -2.888 48.951 1.00 50.59 203 LEU A O 1
ATOM 1648 N N . SER A 1 204 ? -18.163 -1.468 47.414 1.00 58.25 204 SER A N 1
ATOM 1649 C CA . SER A 1 204 ? -17.524 -2.524 46.609 1.00 58.25 204 SER A CA 1
ATOM 1650 C C . SER A 1 204 ? -15.998 -2.379 46.529 1.00 58.25 204 SER A C 1
ATOM 1652 O O . SER A 1 204 ? -15.508 -1.456 45.876 1.00 58.25 204 SER A O 1
ATOM 1654 N N . PRO A 1 205 ? -15.211 -3.300 47.119 1.00 56.78 205 PRO A N 1
ATOM 1655 C CA . PRO A 1 205 ? -13.748 -3.309 46.986 1.00 56.78 205 PRO A CA 1
ATOM 1656 C C . PRO A 1 205 ? -13.254 -3.516 45.542 1.00 56.78 205 PRO A C 1
ATOM 1658 O O . PRO A 1 205 ? -12.109 -3.199 45.232 1.00 56.78 205 PRO A O 1
ATOM 1661 N N . ARG A 1 206 ? -14.126 -3.941 44.614 1.00 64.31 206 ARG A N 1
ATOM 1662 C CA . ARG A 1 206 ? -13.811 -4.017 43.174 1.00 64.31 206 ARG A CA 1
ATOM 1663 C C . ARG A 1 206 ? -13.482 -2.657 42.557 1.00 64.31 206 ARG A C 1
ATOM 1665 O O . ARG A 1 206 ? -12.756 -2.599 41.571 1.00 64.31 206 ARG A O 1
ATOM 1672 N N . LEU A 1 207 ? -13.966 -1.570 43.159 1.00 69.94 207 LEU A N 1
ATOM 1673 C CA . LEU A 1 207 ? -13.658 -0.200 42.744 1.00 69.94 207 LEU A CA 1
ATOM 1674 C C . LEU A 1 207 ? -12.171 0.150 42.916 1.00 69.94 207 LEU A C 1
ATOM 1676 O O . LEU A 1 207 ? -11.675 1.047 42.238 1.00 69.94 207 LEU A O 1
ATOM 1680 N N . TRP A 1 208 ? -11.442 -0.549 43.793 1.00 66.62 208 TRP A N 1
ATOM 1681 C CA . TRP A 1 208 ? -10.039 -0.245 44.103 1.00 66.62 208 TRP A CA 1
ATOM 1682 C C . TRP A 1 208 ? -9.070 -0.609 42.983 1.00 66.62 208 TRP A C 1
ATOM 1684 O O . TRP A 1 208 ? -8.007 -0.004 42.889 1.00 66.62 208 TRP A O 1
ATOM 1694 N N . ASN A 1 209 ? -9.450 -1.551 42.121 1.00 69.19 209 ASN A N 1
ATOM 1695 C CA . ASN A 1 209 ? -8.641 -1.955 40.972 1.00 69.19 209 ASN A CA 1
ATOM 1696 C C . ASN A 1 209 ? -9.079 -1.253 39.678 1.00 69.19 209 ASN A C 1
ATOM 1698 O O . ASN A 1 209 ? -8.509 -1.513 38.628 1.00 69.19 209 ASN A O 1
ATOM 1702 N N . LEU A 1 210 ? -10.092 -0.382 39.742 1.00 77.00 210 LEU A N 1
ATOM 1703 C CA . LEU A 1 210 ? -10.595 0.369 38.594 1.00 77.00 210 LEU A CA 1
ATOM 1704 C C . LEU A 1 210 ? -10.080 1.819 38.611 1.00 77.00 210 LEU A C 1
ATOM 1706 O O . LEU A 1 210 ? -9.793 2.345 39.700 1.00 77.00 210 LEU A O 1
ATOM 1710 N N . PRO A 1 211 ? -10.003 2.480 37.440 1.00 81.50 211 PRO A N 1
ATOM 1711 C CA . PRO A 1 211 ? -9.659 3.893 37.330 1.00 81.50 211 PRO A CA 1
ATOM 1712 C C . PRO A 1 211 ? -10.552 4.793 38.195 1.00 81.50 211 PRO A C 1
ATOM 1714 O O . PRO A 1 211 ? -11.699 4.462 38.513 1.00 81.50 211 PRO A O 1
ATOM 1717 N N . GLU A 1 212 ? -10.032 5.964 38.567 1.00 79.06 212 GLU A N 1
ATOM 1718 C CA . GLU A 1 212 ? -10.659 6.869 39.540 1.00 79.06 212 GLU A CA 1
ATOM 1719 C C . GLU A 1 212 ? -12.096 7.281 39.171 1.00 79.06 212 GLU A C 1
ATOM 1721 O O . GLU A 1 212 ? -12.937 7.439 40.056 1.00 79.06 212 GLU A O 1
ATOM 1726 N N . ILE A 1 213 ? -12.402 7.353 37.874 1.00 81.94 213 ILE A N 1
ATOM 1727 C CA . ILE A 1 213 ? -13.731 7.656 37.322 1.00 81.94 213 ILE A CA 1
ATOM 1728 C C . ILE A 1 213 ? -14.847 6.703 37.790 1.00 81.94 213 ILE A C 1
ATOM 1730 O O . ILE A 1 213 ? -16.008 7.111 37.880 1.00 81.94 213 ILE A O 1
ATOM 1734 N N . PHE A 1 214 ? -14.515 5.444 38.108 1.00 79.69 214 PHE A N 1
ATOM 1735 C CA . PHE A 1 214 ? -15.464 4.473 38.668 1.00 79.69 214 PHE A CA 1
ATOM 1736 C C . PHE A 1 214 ? -15.645 4.655 40.178 1.00 79.69 214 PHE A C 1
ATOM 1738 O O . PHE A 1 214 ? -16.699 4.322 40.723 1.00 79.69 214 PHE A O 1
ATOM 1745 N N . ARG A 1 215 ? -14.622 5.188 40.861 1.00 75.06 215 ARG A N 1
ATOM 1746 C CA . ARG A 1 215 ? -14.628 5.422 42.314 1.00 75.06 215 ARG A CA 1
ATOM 1747 C C . ARG A 1 215 ? -15.419 6.674 42.665 1.00 75.06 215 ARG A C 1
ATOM 1749 O O . ARG A 1 215 ? -16.179 6.665 43.627 1.00 75.06 215 ARG A O 1
ATOM 1756 N N . ARG A 1 216 ? -15.247 7.738 41.878 1.00 74.19 216 ARG A N 1
ATOM 1757 C CA . ARG A 1 216 ? -15.926 9.023 42.060 1.00 74.19 216 ARG A CA 1
ATOM 1758 C C . ARG A 1 216 ? -16.203 9.700 40.724 1.00 74.19 216 ARG A C 1
ATOM 1760 O O . ARG A 1 216 ? -15.462 9.536 39.759 1.00 74.19 216 ARG A O 1
ATOM 1767 N N . LYS A 1 217 ? -17.241 10.537 40.693 1.00 72.75 217 LYS A N 1
ATOM 1768 C CA . LYS A 1 217 ? -17.518 11.410 39.548 1.00 72.75 217 LYS A CA 1
ATOM 1769 C C . LYS A 1 217 ? -16.408 12.458 39.448 1.00 72.75 217 LYS A C 1
ATOM 1771 O O . LYS A 1 217 ? -16.237 13.260 40.367 1.00 72.75 217 LYS A O 1
ATOM 1776 N N . LEU A 1 218 ? -15.639 12.432 38.362 1.00 77.31 218 LEU A N 1
ATOM 1777 C CA . LEU A 1 218 ? -14.543 13.377 38.161 1.00 77.31 218 LEU A CA 1
ATOM 1778 C C . LEU A 1 218 ? -15.093 14.763 37.809 1.00 77.31 218 LEU A C 1
ATOM 1780 O O . LEU A 1 218 ? -15.974 14.889 36.956 1.00 77.31 218 LEU A O 1
ATOM 1784 N N . MET A 1 219 ? -14.542 15.794 38.450 1.00 75.44 219 MET A N 1
ATOM 1785 C CA . MET A 1 219 ? -14.761 17.197 38.101 1.00 75.44 219 MET A CA 1
ATOM 1786 C C . MET A 1 219 ? -13.462 17.774 37.547 1.00 75.44 219 MET A C 1
ATOM 1788 O O . MET A 1 219 ? -12.387 17.519 38.085 1.00 75.44 219 MET A O 1
ATOM 1792 N N . ALA A 1 220 ? -13.554 18.534 36.460 1.00 72.25 220 ALA A N 1
ATOM 1793 C CA . ALA A 1 220 ? -12.395 19.187 35.874 1.00 72.25 220 ALA A CA 1
ATOM 1794 C C . ALA A 1 220 ? -12.026 20.434 36.685 1.00 72.25 220 ALA A C 1
ATOM 1796 O O . ALA A 1 220 ? -12.860 21.315 36.882 1.00 72.25 220 ALA A O 1
ATOM 1797 N N . TYR A 1 221 ? -10.774 20.509 37.136 1.00 62.44 221 TYR A N 1
ATOM 1798 C CA . TYR A 1 221 ? -10.257 21.644 37.908 1.00 62.44 221 TYR A CA 1
ATOM 1799 C C . TYR A 1 221 ? -9.510 22.676 37.038 1.00 62.44 221 TYR A C 1
ATOM 1801 O O . TYR A 1 221 ? -9.167 23.747 37.529 1.00 62.44 221 TYR A O 1
ATOM 1809 N N . SER A 1 222 ? -9.274 22.385 35.750 1.00 68.38 222 SER A N 1
ATOM 1810 C CA . SER A 1 222 ? -8.699 23.321 34.770 1.00 68.38 222 SER A CA 1
ATOM 1811 C C . SER A 1 222 ? -9.141 23.003 33.334 1.00 68.38 222 SER A C 1
ATOM 1813 O O . SER A 1 222 ? -9.583 21.887 33.048 1.00 68.38 222 SER A O 1
ATOM 1815 N N . GLU A 1 223 ? -8.996 23.972 32.420 1.00 63.56 223 GLU A N 1
ATOM 1816 C CA . GLU A 1 223 ? -9.353 23.823 30.997 1.00 63.56 223 GLU A CA 1
ATOM 1817 C C . GLU A 1 223 ? -8.578 22.690 30.306 1.00 63.56 223 GLU A C 1
ATOM 1819 O O . GLU A 1 223 ? -9.157 21.941 29.521 1.00 63.56 223 GLU A O 1
ATOM 1824 N N . HIS A 1 224 ? -7.301 22.493 30.653 1.00 59.97 224 HIS A N 1
ATOM 1825 C CA . HIS A 1 224 ? -6.471 21.431 30.073 1.00 59.97 224 HIS A CA 1
ATOM 1826 C C . HIS A 1 224 ? -6.988 20.015 30.380 1.00 59.97 224 HIS A C 1
ATOM 1828 O O . HIS A 1 224 ? -6.915 19.148 29.514 1.00 59.97 224 HIS A O 1
ATOM 1834 N N . TYR A 1 225 ? -7.561 19.785 31.567 1.00 70.38 225 TYR A N 1
ATOM 1835 C CA . TYR A 1 225 ? -8.135 18.483 31.944 1.00 70.38 225 TYR A CA 1
ATOM 1836 C C . TYR A 1 225 ? -9.633 18.371 31.631 1.00 70.38 225 TYR A C 1
ATOM 1838 O O . TYR A 1 225 ? -10.206 17.288 31.741 1.00 70.38 225 TYR A O 1
ATOM 1846 N N . PHE A 1 226 ? -10.289 19.463 31.227 1.00 77.75 226 PHE A N 1
ATOM 1847 C CA . PHE A 1 226 ? -11.733 19.494 30.992 1.00 77.75 226 PHE A CA 1
ATOM 1848 C C . PHE A 1 226 ? -12.172 18.511 29.904 1.00 77.75 226 PHE A C 1
ATOM 1850 O O . PHE A 1 226 ? -13.094 17.719 30.110 1.00 77.75 226 PHE A O 1
ATOM 1857 N N . ASN A 1 227 ? -11.475 18.511 28.767 1.00 77.94 227 ASN A N 1
ATOM 1858 C CA . ASN A 1 227 ? -11.792 17.623 27.649 1.00 77.94 227 ASN A CA 1
ATOM 1859 C C . ASN A 1 227 ? -11.563 16.151 28.003 1.00 77.94 227 ASN A C 1
ATOM 1861 O O . ASN A 1 227 ? -12.378 15.300 27.652 1.00 77.94 227 ASN A O 1
ATOM 1865 N N . GLU A 1 228 ? -10.487 15.850 28.727 1.00 79.62 228 GLU A N 1
ATOM 1866 C CA . GLU A 1 228 ? -10.163 14.489 29.147 1.00 79.62 228 GLU A CA 1
ATOM 1867 C C . GLU A 1 228 ? -11.189 13.954 30.154 1.00 79.62 228 GLU A C 1
ATOM 1869 O O . GLU A 1 228 ? -11.776 12.896 29.935 1.00 79.62 228 GLU A O 1
ATOM 1874 N N . VAL A 1 229 ? -11.496 14.725 31.201 1.00 83.31 229 VAL A N 1
ATOM 1875 C CA . VAL A 1 229 ? -12.491 14.361 32.222 1.00 83.31 229 VAL A CA 1
ATOM 1876 C C . VAL A 1 229 ? -13.880 14.166 31.607 1.00 83.31 229 VAL A C 1
ATOM 1878 O O . VAL A 1 229 ? -14.599 13.236 31.982 1.00 83.31 229 VAL A O 1
ATOM 1881 N N . ASN A 1 230 ? -14.269 14.998 30.637 1.00 82.94 230 ASN A N 1
ATOM 1882 C CA . ASN A 1 230 ? -15.537 14.827 29.927 1.00 82.94 230 ASN A CA 1
ATOM 1883 C C . ASN A 1 230 ? -15.559 13.556 29.076 1.00 82.94 230 ASN A C 1
ATOM 1885 O O . ASN A 1 230 ? -16.568 12.848 29.087 1.00 82.94 230 ASN A O 1
ATOM 1889 N N . LYS A 1 231 ? -14.463 13.232 28.377 1.00 82.75 231 LYS A N 1
ATOM 1890 C CA . LYS A 1 231 ? -14.360 11.975 27.622 1.00 82.75 231 LYS A CA 1
ATOM 1891 C C . LYS A 1 231 ? -14.418 10.758 28.551 1.00 82.75 231 LYS A C 1
ATOM 1893 O O . LYS A 1 231 ? -15.155 9.822 28.253 1.00 82.75 231 LYS A O 1
ATOM 1898 N N . GLN A 1 232 ? -13.727 10.792 29.693 1.00 86.25 232 GLN A N 1
ATOM 1899 C CA . GLN A 1 232 ? -13.779 9.712 30.684 1.00 86.25 232 GLN A CA 1
ATOM 1900 C C . GLN A 1 232 ? -15.202 9.509 31.231 1.00 86.25 232 GLN A C 1
ATOM 1902 O O . GLN A 1 232 ? -15.722 8.397 31.190 1.00 86.25 232 GLN A O 1
ATOM 1907 N N . ASN A 1 233 ? -15.873 10.582 31.672 1.00 86.31 233 ASN A N 1
ATOM 1908 C CA . ASN A 1 233 ? -17.263 10.506 32.142 1.00 86.31 233 ASN A CA 1
ATOM 1909 C C . ASN A 1 233 ? -18.210 9.984 31.048 1.00 86.31 233 ASN A C 1
ATOM 1911 O O . ASN A 1 233 ? -19.088 9.172 31.331 1.00 86.31 233 ASN A O 1
ATOM 1915 N N . ARG A 1 234 ? -18.022 10.422 29.796 1.00 85.56 234 ARG A N 1
ATOM 1916 C CA . ARG A 1 234 ? -18.827 9.971 28.657 1.00 85.56 234 ARG A CA 1
ATOM 1917 C C . ARG A 1 234 ? -18.666 8.475 28.402 1.00 85.56 234 ARG A C 1
ATOM 1919 O O . ARG A 1 234 ? -19.679 7.809 28.233 1.00 85.56 234 ARG A O 1
ATOM 1926 N N . MET A 1 235 ? -17.437 7.953 28.401 1.00 87.56 235 MET A N 1
ATOM 1927 C CA . MET A 1 235 ? -17.188 6.528 28.155 1.00 87.56 235 MET A CA 1
ATOM 1928 C C . MET A 1 235 ? -17.834 5.642 29.217 1.00 87.56 235 MET A C 1
ATOM 1930 O O . MET A 1 235 ? -18.480 4.658 28.879 1.00 87.56 235 MET A O 1
ATOM 1934 N N . VAL A 1 236 ? -17.728 6.003 30.496 1.00 88.31 236 VAL A N 1
ATOM 1935 C CA . VAL A 1 236 ? -18.307 5.175 31.564 1.00 88.31 236 VAL A CA 1
ATOM 1936 C C . VAL A 1 236 ? -19.845 5.245 31.588 1.00 88.31 236 VAL A C 1
ATOM 1938 O O . VAL A 1 236 ? -20.500 4.284 31.992 1.00 88.31 236 VAL A O 1
ATOM 1941 N N . ASP A 1 237 ? -20.452 6.340 31.113 1.00 88.06 237 ASP A N 1
ATOM 1942 C CA . ASP A 1 237 ? -21.918 6.455 30.993 1.00 88.06 237 ASP A CA 1
ATOM 1943 C C . ASP A 1 237 ? -22.485 5.767 29.735 1.00 88.06 237 ASP A C 1
ATOM 1945 O O . ASP A 1 237 ? -23.708 5.699 29.598 1.00 88.06 237 ASP A O 1
ATOM 1949 N N . MET A 1 238 ? -21.634 5.225 28.846 1.00 89.75 238 MET A N 1
ATOM 1950 C CA . MET A 1 238 ? -22.062 4.549 27.610 1.00 89.75 238 MET A CA 1
ATOM 1951 C C . MET A 1 238 ? -22.916 3.310 27.851 1.00 89.75 238 MET A C 1
ATOM 1953 O O . MET A 1 238 ? -23.638 2.888 26.956 1.00 89.75 238 MET A O 1
ATOM 1957 N N . ILE A 1 239 ? -22.816 2.687 29.023 1.00 93.12 239 ILE A N 1
ATOM 1958 C CA . ILE A 1 239 ? -23.559 1.469 29.345 1.00 93.12 239 ILE A CA 1
ATOM 1959 C C . ILE A 1 239 ? -24.486 1.758 30.509 1.00 93.12 239 ILE A C 1
ATOM 1961 O O . ILE A 1 239 ? -24.066 2.276 31.549 1.00 93.12 239 ILE A O 1
ATOM 1965 N N . ARG A 1 240 ? -25.749 1.369 30.348 1.00 93.81 240 ARG A N 1
ATOM 1966 C CA . ARG A 1 240 ? -26.760 1.450 31.397 1.00 93.81 240 ARG A CA 1
ATOM 1967 C C . ARG A 1 240 ? -27.494 0.124 31.547 1.00 93.81 240 ARG A C 1
ATOM 1969 O O . ARG A 1 240 ? -27.915 -0.471 30.561 1.00 93.81 240 ARG A O 1
ATOM 1976 N N . TYR A 1 241 ? -27.658 -0.318 32.785 1.00 94.25 241 TYR A N 1
ATOM 1977 C CA . TYR A 1 241 ? -28.383 -1.531 33.153 1.00 94.25 241 TYR A CA 1
ATOM 1978 C C . TYR A 1 241 ? -29.822 -1.168 33.499 1.00 94.25 241 TYR A C 1
ATOM 1980 O O . TYR A 1 241 ? -30.040 -0.293 34.343 1.00 94.25 241 TYR A O 1
ATOM 1988 N N . ASN A 1 242 ? -30.781 -1.833 32.860 1.00 93.62 242 ASN A N 1
ATOM 1989 C CA . ASN A 1 242 ? -32.209 -1.604 33.045 1.00 93.62 242 ASN A CA 1
ATOM 1990 C C . ASN A 1 242 ? -32.804 -2.739 33.884 1.00 93.62 242 ASN A C 1
ATOM 1992 O O . ASN A 1 242 ? -32.670 -3.907 33.521 1.00 93.62 242 ASN A O 1
ATOM 1996 N N . PHE A 1 243 ? -33.469 -2.402 34.985 1.00 92.88 243 PHE A N 1
ATOM 1997 C CA . PHE A 1 243 ? -34.017 -3.369 35.937 1.00 92.88 243 PHE A CA 1
ATOM 1998 C C . PHE A 1 243 ? -35.546 -3.377 35.944 1.00 92.88 243 PHE A C 1
ATOM 2000 O O . PHE A 1 243 ? -36.172 -2.339 35.719 1.00 92.88 243 PHE A O 1
ATOM 2007 N N . SER A 1 244 ? -36.137 -4.522 36.291 1.00 89.69 244 SER A N 1
ATOM 2008 C CA . SER A 1 244 ? -37.590 -4.773 36.263 1.00 89.69 244 SER A CA 1
ATOM 2009 C C . SER A 1 244 ? -38.436 -3.789 37.082 1.00 89.69 244 SER A C 1
ATOM 2011 O O . SER A 1 244 ? -39.610 -3.569 36.791 1.00 89.69 244 SER A O 1
ATOM 2013 N N . ASN A 1 245 ? -37.840 -3.135 38.078 1.00 86.62 245 ASN A N 1
ATOM 2014 C CA . ASN A 1 245 ? -38.477 -2.107 38.902 1.00 86.62 245 ASN A CA 1
ATOM 2015 C C . ASN A 1 245 ? -38.423 -0.687 38.298 1.00 86.62 245 ASN A C 1
ATOM 2017 O O . ASN A 1 245 ? -38.740 0.286 38.983 1.00 86.62 245 ASN A O 1
ATOM 2021 N N . GLY A 1 246 ? -37.996 -0.543 37.041 1.00 86.50 246 GLY A N 1
ATOM 2022 C CA . GLY A 1 246 ? -37.899 0.746 36.355 1.00 86.50 246 GLY A CA 1
ATOM 2023 C C . GLY A 1 246 ? -36.616 1.528 36.662 1.00 86.50 246 GLY A C 1
ATOM 2024 O O . GLY A 1 246 ? -36.480 2.670 36.222 1.00 86.50 246 GLY A O 1
ATOM 2025 N N . MET A 1 247 ? -35.656 0.955 37.395 1.00 90.12 247 MET A N 1
ATOM 2026 C CA . MET A 1 247 ? -34.368 1.609 37.652 1.00 90.12 247 MET A CA 1
ATOM 2027 C C . MET A 1 247 ? -33.423 1.443 36.455 1.00 90.12 247 MET A C 1
ATOM 2029 O O . MET A 1 247 ? -33.267 0.345 35.924 1.00 90.12 247 MET A O 1
ATOM 2033 N N . GLN A 1 248 ? -32.744 2.524 36.071 1.00 91.88 248 GLN A N 1
ATOM 2034 C CA . GLN A 1 248 ? -31.630 2.506 35.125 1.00 91.88 248 GLN A CA 1
ATOM 2035 C C . GLN A 1 248 ? -30.356 2.993 35.821 1.00 91.88 248 GLN A C 1
ATOM 2037 O O . GLN A 1 248 ? -30.315 4.105 36.349 1.00 91.88 248 GLN A O 1
ATOM 2042 N N . ILE A 1 249 ? -29.308 2.172 35.818 1.00 90.81 249 ILE A N 1
ATOM 2043 C CA . ILE A 1 249 ? -28.054 2.458 36.534 1.00 90.81 249 ILE A CA 1
ATOM 2044 C C . ILE A 1 249 ? -26.891 2.417 35.544 1.00 90.81 249 ILE A C 1
ATOM 2046 O O . ILE A 1 249 ? -26.790 1.484 34.752 1.00 90.81 249 ILE A O 1
ATOM 2050 N N . SER A 1 250 ? -26.019 3.427 35.564 1.00 91.56 250 SER A N 1
ATOM 2051 C CA . SER A 1 250 ? -24.854 3.499 34.671 1.00 91.56 250 SER A CA 1
ATOM 2052 C C . SER A 1 250 ? -23.775 2.474 35.051 1.00 91.56 250 SER A C 1
ATOM 2054 O O . SER A 1 250 ? -23.707 2.024 36.198 1.00 91.56 250 SER A O 1
ATOM 2056 N N . ALA A 1 251 ? -22.865 2.146 34.131 1.00 89.00 251 ALA A N 1
ATOM 2057 C CA . ALA A 1 251 ? -21.664 1.376 34.464 1.00 89.00 251 ALA A CA 1
ATOM 2058 C C . ALA A 1 251 ? -20.738 2.098 35.453 1.00 89.00 251 ALA A C 1
ATOM 2060 O O . ALA A 1 251 ? -19.998 1.439 36.184 1.00 89.00 251 ALA A O 1
ATOM 2061 N N . GLN A 1 252 ? -20.845 3.425 35.558 1.00 87.62 252 GLN A N 1
ATOM 2062 C CA . GLN A 1 252 ? -20.126 4.214 36.558 1.00 87.62 252 GLN A CA 1
ATOM 2063 C C . GLN A 1 252 ? -20.628 3.905 37.969 1.00 87.62 252 GLN A C 1
ATOM 2065 O O . GLN A 1 252 ? -19.854 3.865 38.926 1.00 87.62 252 GLN A O 1
ATOM 2070 N N . ASP A 1 253 ? -21.939 3.727 38.105 1.00 86.31 253 ASP A N 1
ATOM 2071 C CA . ASP A 1 253 ? -22.632 3.661 39.388 1.00 86.31 253 ASP A CA 1
ATOM 2072 C C . ASP A 1 253 ? -22.979 2.228 39.811 1.00 86.31 253 ASP A C 1
ATOM 2074 O O . ASP A 1 253 ? -23.183 1.981 40.999 1.00 86.31 253 ASP A O 1
ATOM 2078 N N . ILE A 1 254 ? -23.025 1.267 38.879 1.00 86.75 254 ILE A N 1
ATOM 2079 C CA . ILE A 1 254 ? -23.537 -0.083 39.153 1.00 86.75 254 ILE A CA 1
ATOM 2080 C C . ILE A 1 254 ? -22.799 -0.766 40.302 1.00 86.75 254 ILE A C 1
ATOM 2082 O O . ILE A 1 254 ? -23.442 -1.307 41.195 1.00 86.75 254 ILE A O 1
ATOM 2086 N N . LEU A 1 255 ? -21.468 -0.664 40.348 1.00 82.75 255 LEU A N 1
ATOM 2087 C CA . LEU A 1 255 ? -20.644 -1.267 41.402 1.00 82.75 255 LEU A CA 1
ATOM 2088 C C . LEU A 1 255 ? -20.843 -0.607 42.776 1.00 82.75 255 LEU A C 1
ATOM 2090 O O . LEU A 1 255 ? -20.500 -1.204 43.793 1.00 82.75 255 LEU A O 1
ATOM 2094 N N . ARG A 1 256 ? -21.418 0.599 42.819 1.00 78.25 256 ARG A N 1
ATOM 2095 C CA . ARG A 1 256 ? -21.791 1.314 44.050 1.00 78.25 256 ARG A CA 1
ATOM 2096 C C . ARG A 1 256 ? -23.237 1.031 44.473 1.00 78.25 256 ARG A C 1
ATOM 2098 O O . ARG A 1 256 ? -23.630 1.388 45.580 1.00 78.25 256 ARG A O 1
ATOM 2105 N N . HIS A 1 257 ? -24.024 0.365 43.626 1.00 80.38 257 HIS A N 1
ATOM 2106 C CA . HIS A 1 257 ? -25.423 0.053 43.890 1.00 80.38 257 HIS A CA 1
ATOM 2107 C C . HIS A 1 257 ? -25.622 -1.410 44.344 1.00 80.38 257 HIS A C 1
ATOM 2109 O O . HIS A 1 257 ? -24.997 -2.318 43.789 1.00 80.38 257 HIS A O 1
ATOM 2115 N N . PRO A 1 258 ? -26.544 -1.698 45.288 1.00 75.50 258 PRO A N 1
ATOM 2116 C CA . PRO A 1 258 ? -26.934 -3.062 45.674 1.00 75.50 258 PRO A CA 1
ATOM 2117 C C . PRO A 1 258 ? -27.249 -4.011 44.507 1.00 75.50 258 PRO A C 1
ATOM 2119 O O . PRO A 1 258 ? -26.938 -5.200 44.561 1.00 75.50 258 PRO A O 1
ATOM 2122 N N . LEU A 1 259 ? -27.816 -3.478 43.422 1.00 82.12 259 LEU A N 1
ATOM 2123 C CA . LEU A 1 259 ? -28.241 -4.252 42.249 1.00 82.12 259 LEU A CA 1
ATOM 2124 C C . LEU A 1 259 ? -27.097 -4.831 41.402 1.00 82.12 259 LEU A C 1
ATOM 2126 O O . LEU A 1 259 ? -27.377 -5.683 40.561 1.00 82.12 259 LEU A O 1
ATOM 2130 N N . HIS A 1 260 ? -25.818 -4.507 41.649 1.00 82.38 260 HIS A N 1
ATOM 2131 C CA . HIS A 1 260 ? -24.719 -5.292 41.051 1.00 82.38 260 HIS A CA 1
ATOM 2132 C C . HIS A 1 260 ? -24.840 -6.791 41.413 1.00 82.38 260 HIS A C 1
ATOM 2134 O O . HIS A 1 260 ? -24.525 -7.647 40.587 1.00 82.38 260 HIS A O 1
ATOM 2140 N N . ARG A 1 261 ? -25.410 -7.063 42.607 1.00 75.94 261 ARG A N 1
ATOM 2141 C CA . ARG A 1 261 ? -26.279 -8.182 43.052 1.00 75.94 261 ARG A CA 1
ATOM 2142 C C . ARG A 1 261 ? -26.926 -9.095 42.008 1.00 75.94 261 ARG A C 1
ATOM 2144 O O . ARG A 1 261 ? -26.941 -10.319 42.144 1.00 75.94 261 ARG A O 1
ATOM 2151 N N . LYS A 1 262 ? -27.491 -8.484 40.982 1.00 83.88 262 LYS A N 1
ATOM 2152 C CA . LYS A 1 262 ? -28.404 -9.126 40.035 1.00 83.88 262 LYS A CA 1
ATOM 2153 C C . LYS A 1 262 ? -27.830 -9.183 38.620 1.00 83.88 262 LYS A C 1
ATOM 2155 O O . LYS A 1 262 ? -28.417 -9.804 37.747 1.00 83.88 262 LYS A O 1
ATOM 2160 N N . VAL A 1 263 ? -26.667 -8.570 38.406 1.00 85.56 263 VAL A N 1
ATOM 2161 C CA . VAL A 1 263 ? -25.953 -8.581 37.128 1.00 85.56 263 VAL A CA 1
ATOM 2162 C C . VAL A 1 263 ? -24.893 -9.682 37.156 1.00 85.56 263 VAL A C 1
ATOM 2164 O O . VAL A 1 263 ? -24.177 -9.843 38.155 1.00 85.56 263 VAL A O 1
ATOM 2167 N N . LEU A 1 264 ? -24.798 -10.443 36.062 1.00 84.19 264 LEU A N 1
ATOM 2168 C CA . LEU A 1 264 ? -23.749 -11.445 35.869 1.00 84.19 264 LEU A CA 1
ATOM 2169 C C . LEU A 1 264 ? -22.368 -10.795 35.954 1.00 84.19 264 LEU A C 1
ATOM 2171 O O . LEU A 1 264 ? -22.162 -9.683 35.477 1.00 84.19 264 LEU A O 1
ATOM 2175 N N . LEU A 1 265 ? -21.402 -11.520 36.518 1.00 81.00 265 LEU A N 1
ATOM 2176 C CA . LEU A 1 265 ? -20.047 -11.012 36.732 1.00 81.00 265 LEU A CA 1
ATOM 2177 C C . LEU A 1 265 ? -19.418 -10.461 35.442 1.00 81.00 265 LEU A C 1
ATOM 2179 O O . LEU A 1 265 ? -18.888 -9.356 35.445 1.00 81.00 265 LEU A O 1
ATOM 2183 N N . ILE A 1 266 ? -19.548 -11.208 34.344 1.00 82.88 266 ILE A N 1
ATOM 2184 C CA . ILE A 1 266 ? -19.055 -10.865 32.999 1.00 82.88 266 ILE A CA 1
ATOM 2185 C C . ILE A 1 266 ? -19.782 -9.682 32.338 1.00 82.88 266 ILE A C 1
ATOM 2187 O O . ILE A 1 266 ? -19.479 -9.335 31.212 1.00 82.88 266 ILE A O 1
ATOM 2191 N N . LEU A 1 267 ? -20.808 -9.113 32.967 1.00 87.50 267 LEU A N 1
ATOM 2192 C CA . LEU A 1 267 ? -21.505 -7.924 32.470 1.00 87.50 267 LEU A CA 1
ATOM 2193 C C . LEU A 1 267 ? -21.260 -6.733 33.400 1.00 87.50 267 LEU A C 1
ATOM 2195 O O . LEU A 1 267 ? -22.052 -5.804 33.413 1.00 87.50 267 LEU A O 1
ATOM 2199 N N . LEU A 1 268 ? -20.208 -6.768 34.221 1.00 88.12 268 LEU A N 1
ATOM 2200 C CA . LEU A 1 268 ? -19.805 -5.673 35.102 1.00 88.12 268 LEU A CA 1
ATOM 2201 C C . LEU A 1 268 ? -18.399 -5.182 34.722 1.00 88.12 268 LEU A C 1
ATOM 2203 O O . LEU A 1 268 ? -17.597 -5.989 34.254 1.00 88.12 268 LEU A O 1
ATOM 2207 N N . PRO A 1 269 ? -18.057 -3.902 34.968 1.00 87.31 269 PRO A N 1
ATOM 2208 C CA . PRO A 1 269 ? -16.699 -3.396 34.754 1.00 87.31 269 PRO A CA 1
ATOM 2209 C C . PRO A 1 269 ? -15.659 -4.171 35.582 1.00 87.31 269 PRO A C 1
ATOM 2211 O O . PRO A 1 269 ? -15.857 -4.381 36.784 1.00 87.31 269 PRO A O 1
ATOM 2214 N N . GLN A 1 270 ? -14.548 -4.585 34.960 1.00 82.62 270 GLN A N 1
ATOM 2215 C CA . GLN A 1 270 ? -13.482 -5.376 35.595 1.00 82.62 270 GLN A CA 1
ATOM 2216 C C . GLN A 1 270 ? -12.087 -4.945 35.132 1.00 82.62 270 GLN A C 1
ATOM 2218 O O . GLN A 1 270 ? -11.900 -4.618 33.969 1.00 82.62 270 GLN A O 1
ATOM 2223 N N . ALA A 1 271 ? -11.105 -5.013 36.039 1.00 68.75 271 ALA A N 1
ATOM 2224 C CA . ALA A 1 271 ? -9.716 -4.603 35.793 1.00 68.75 271 ALA A CA 1
ATOM 2225 C C . ALA A 1 271 ? -8.845 -5.662 35.087 1.00 68.75 271 ALA A C 1
ATOM 2227 O O . ALA A 1 271 ? -7.813 -5.331 34.518 1.00 68.75 271 ALA A O 1
ATOM 2228 N N . LYS A 1 272 ? -9.228 -6.945 35.142 1.00 64.00 272 LYS A N 1
ATOM 2229 C CA . LYS A 1 272 ? -8.552 -8.041 34.429 1.00 64.00 272 LYS A CA 1
ATOM 2230 C C . LYS A 1 272 ? -9.547 -8.667 33.464 1.00 64.00 272 LYS A C 1
ATOM 2232 O O . LYS A 1 272 ? -10.626 -9.040 33.909 1.00 64.00 272 LYS A O 1
ATOM 2237 N N . THR A 1 273 ? -9.202 -8.835 32.189 1.00 57.50 273 THR A N 1
ATOM 2238 C CA . THR A 1 273 ? -9.763 -9.898 31.330 1.00 57.50 273 THR A CA 1
ATOM 2239 C C . THR A 1 273 ? -8.978 -10.019 30.014 1.00 57.50 273 THR A C 1
ATOM 2241 O O . THR A 1 273 ? -8.397 -9.037 29.556 1.00 57.50 273 THR A O 1
ATOM 2244 N N . PRO A 1 274 ? -8.911 -11.234 29.436 1.00 49.94 274 PRO A N 1
ATOM 2245 C CA . PRO A 1 274 ? -8.049 -11.563 28.311 1.00 49.94 274 PRO A CA 1
ATOM 2246 C C . PRO A 1 274 ? -8.552 -10.898 27.029 1.00 49.94 274 PRO A C 1
ATOM 2248 O O . PRO A 1 274 ? -9.749 -10.880 26.737 1.00 49.94 274 PRO A O 1
ATOM 2251 N N . THR A 1 275 ? -7.610 -10.386 26.247 1.00 46.56 275 THR A N 1
ATOM 2252 C CA . THR A 1 275 ? -7.821 -9.848 24.907 1.00 46.56 275 THR A CA 1
ATOM 2253 C C . THR A 1 275 ? -8.418 -10.923 23.997 1.00 46.56 275 THR A C 1
ATOM 2255 O O . THR A 1 275 ? -7.732 -11.834 23.538 1.00 46.56 275 THR A O 1
ATOM 2258 N N . SER A 1 276 ? -9.720 -10.833 23.720 1.00 49.00 276 SER A N 1
ATOM 2259 C CA . SER A 1 276 ? -10.310 -11.551 22.588 1.00 49.00 276 SER A CA 1
ATOM 2260 C C . SER A 1 276 ? -10.028 -10.786 21.291 1.00 49.00 276 SER A C 1
ATOM 2262 O O . SER A 1 276 ? -9.930 -9.559 21.289 1.00 49.00 276 SER A O 1
ATOM 2264 N N . VAL A 1 277 ? -9.981 -11.502 20.167 1.00 49.19 277 VAL A N 1
ATOM 2265 C CA . VAL A 1 277 ? -9.849 -10.944 18.805 1.00 49.19 277 VAL A CA 1
ATOM 2266 C C . VAL A 1 277 ? -10.981 -9.942 18.463 1.00 49.19 277 VAL A C 1
ATOM 2268 O O . VAL A 1 277 ? -10.852 -9.161 17.523 1.00 49.19 277 VAL A O 1
ATOM 2271 N N . PHE A 1 278 ? -12.060 -9.906 19.258 1.00 48.84 278 PHE A N 1
ATOM 2272 C CA . PHE A 1 278 ? -13.230 -9.032 19.103 1.00 48.84 278 PHE A CA 1
ATOM 2273 C C . PHE A 1 278 ? -13.116 -7.657 19.810 1.00 48.84 278 PHE A C 1
ATOM 2275 O O . PHE A 1 278 ? -14.080 -6.896 19.827 1.00 48.84 278 PHE A O 1
ATOM 2282 N N . ALA A 1 279 ? -11.959 -7.301 20.382 1.00 52.38 279 ALA A N 1
ATOM 2283 C CA . ALA A 1 279 ? -11.733 -6.037 21.102 1.00 52.38 279 ALA A CA 1
ATOM 2284 C C . ALA A 1 279 ? -11.402 -4.849 20.168 1.00 52.38 279 ALA A C 1
ATOM 2286 O O . ALA A 1 279 ? -10.253 -4.415 20.089 1.00 52.38 279 ALA A O 1
ATOM 2287 N N . LYS A 1 280 ? -12.388 -4.336 19.415 1.00 62.75 280 LYS A N 1
ATOM 2288 C CA . LYS A 1 280 ? -12.185 -3.197 18.489 1.00 62.75 280 LYS A CA 1
ATOM 2289 C C . LYS A 1 280 ? -13.369 -2.224 18.416 1.00 62.75 280 LYS A C 1
ATOM 2291 O O . LYS A 1 280 ? -13.734 -1.808 17.322 1.00 62.75 280 LYS A O 1
ATOM 2296 N N . TRP A 1 281 ? -13.978 -1.839 19.541 1.00 75.31 281 TRP A N 1
ATOM 2297 C CA . TRP A 1 281 ? -14.811 -0.627 19.529 1.00 75.31 281 TRP A CA 1
ATOM 2298 C C . TRP A 1 281 ? -13.890 0.591 19.676 1.00 75.31 281 TRP A C 1
ATOM 2300 O O . TRP A 1 281 ? -13.285 0.748 20.737 1.00 75.31 281 TRP A O 1
ATOM 2310 N N . PRO A 1 282 ? -13.723 1.440 18.647 1.00 74.31 282 PRO A N 1
ATOM 2311 C CA . PRO A 1 282 ? -12.754 2.529 18.675 1.00 74.31 282 PRO A CA 1
ATOM 2312 C C . PRO A 1 282 ? -13.337 3.726 19.434 1.00 74.31 282 PRO A C 1
ATOM 2314 O O . PRO A 1 282 ? -13.779 4.708 18.837 1.00 74.31 282 PRO A O 1
ATOM 2317 N N . LEU A 1 283 ? -13.377 3.599 20.763 1.00 77.19 283 LEU A N 1
ATOM 2318 C CA . LEU A 1 283 ? -13.898 4.612 21.684 1.00 77.19 283 LEU A CA 1
ATOM 2319 C C . LEU A 1 283 ? -13.030 5.871 21.669 1.00 77.19 283 LEU A C 1
ATOM 2321 O O . LEU A 1 283 ? -13.554 6.985 21.722 1.00 77.19 283 LEU A O 1
ATOM 2325 N N . VAL A 1 284 ? -11.710 5.698 21.555 1.00 75.88 284 VAL A N 1
ATOM 2326 C CA . VAL A 1 284 ? -10.757 6.794 21.384 1.00 75.88 284 VAL A CA 1
ATOM 2327 C C . VAL A 1 284 ? -10.120 6.688 20.006 1.00 75.88 284 VAL A C 1
ATOM 2329 O O . VAL A 1 284 ? -9.230 5.877 19.757 1.00 75.88 284 VAL A O 1
ATOM 2332 N N . GLN A 1 285 ? -10.569 7.536 19.084 1.00 68.69 285 GLN A N 1
ATOM 2333 C CA . GLN A 1 285 ? -9.965 7.628 17.758 1.00 68.69 285 GLN A CA 1
ATOM 2334 C C . GLN A 1 285 ? -8.756 8.556 17.823 1.00 68.69 285 GLN A C 1
ATOM 2336 O O . GLN A 1 285 ? -8.871 9.717 18.208 1.00 68.69 285 GLN A O 1
ATOM 2341 N N . ARG A 1 286 ? -7.583 7.984 17.539 1.00 63.62 286 ARG A N 1
ATOM 2342 C CA . ARG A 1 286 ? -6.266 8.607 17.711 1.00 63.62 286 ARG A CA 1
ATOM 2343 C C . ARG A 1 286 ? -5.799 9.215 16.391 1.00 63.62 286 ARG A C 1
ATOM 2345 O O . ARG A 1 286 ? -5.824 8.518 15.375 1.00 63.62 286 ARG A O 1
ATOM 2352 N N . ASN A 1 287 ? -5.278 10.437 16.436 1.00 54.59 287 ASN A N 1
ATOM 2353 C CA . ASN A 1 287 ? -4.279 10.877 15.463 1.00 54.59 287 ASN A CA 1
ATOM 2354 C C . ASN A 1 287 ? -2.911 10.336 15.909 1.00 54.59 287 ASN A C 1
ATOM 2356 O O . ASN A 1 287 ? -2.672 10.188 17.107 1.00 54.59 287 ASN A O 1
ATOM 2360 N N . GLU A 1 288 ? -2.009 10.016 14.977 1.00 47.94 288 GLU A N 1
ATOM 2361 C CA . GLU A 1 288 ? -0.743 9.312 15.281 1.00 47.94 288 GLU A CA 1
ATOM 2362 C C . GLU A 1 288 ? 0.175 10.049 16.278 1.00 47.94 288 GLU A C 1
ATOM 2364 O O . GLU A 1 288 ? 1.040 9.423 16.883 1.00 47.94 288 GLU A O 1
ATOM 2369 N N . ASN A 1 289 ? -0.060 11.345 16.514 1.00 51.44 289 ASN A N 1
ATOM 2370 C CA . ASN A 1 289 ? 0.757 12.204 17.374 1.00 51.44 289 ASN A CA 1
ATOM 2371 C C . ASN A 1 289 ? 0.063 12.671 18.672 1.00 51.44 289 ASN A C 1
ATOM 2373 O O . ASN A 1 289 ? 0.630 13.495 19.390 1.00 51.44 289 ASN A O 1
ATOM 2377 N N . ASP A 1 290 ? -1.138 12.177 18.995 1.00 64.00 290 ASP A N 1
ATOM 2378 C CA . ASP A 1 290 ? -1.858 12.606 20.202 1.00 64.00 290 ASP A CA 1
ATOM 2379 C C . ASP A 1 290 ? -1.416 11.820 21.447 1.00 64.00 290 ASP A C 1
ATOM 2381 O O . ASP A 1 290 ? -1.528 10.594 21.516 1.00 64.00 290 ASP A O 1
ATOM 2385 N N . PHE A 1 291 ? -0.948 12.541 22.473 1.00 65.12 291 PHE A N 1
ATOM 2386 C CA . PHE A 1 291 ? -0.648 11.962 23.784 1.00 65.12 291 PHE A CA 1
ATOM 2387 C C . PHE A 1 291 ? -1.946 11.603 24.517 1.00 65.12 291 PHE A C 1
ATOM 2389 O O . PHE A 1 291 ? -2.809 12.455 24.734 1.00 65.12 291 PHE A O 1
ATOM 2396 N N . VAL A 1 292 ? -2.063 10.345 24.943 1.00 69.31 292 VAL A N 1
ATOM 2397 C CA . VAL A 1 292 ? -3.182 9.846 25.749 1.00 69.31 292 VAL A CA 1
ATOM 2398 C C . VAL A 1 292 ? -2.663 9.498 27.138 1.00 69.31 292 VAL A C 1
ATOM 2400 O O . VAL A 1 292 ? -1.641 8.829 27.280 1.00 69.31 292 VAL A O 1
ATOM 2403 N N . SER A 1 293 ? -3.363 9.957 28.171 1.00 78.94 293 SER A N 1
ATOM 2404 C CA . SER A 1 293 ? -3.001 9.657 29.551 1.00 78.94 293 SER A CA 1
ATOM 2405 C C . SER A 1 293 ? -3.196 8.165 29.867 1.00 78.94 293 SER A C 1
ATOM 2407 O O . SER A 1 293 ? -4.115 7.513 29.365 1.00 78.94 293 SER A O 1
ATOM 2409 N N . GLN A 1 294 ? -2.357 7.617 30.749 1.00 79.62 294 GLN A N 1
ATOM 2410 C CA . GLN A 1 294 ? -2.474 6.228 31.209 1.00 79.62 294 GLN A CA 1
ATOM 2411 C C . GLN A 1 294 ? -3.882 5.877 31.753 1.00 79.62 294 GLN A C 1
ATOM 2413 O O . GLN A 1 294 ? -4.417 4.839 31.360 1.00 79.62 294 GLN A O 1
ATOM 2418 N N . PRO A 1 295 ? -4.546 6.732 32.566 1.00 79.69 295 PRO A N 1
ATOM 2419 C CA . PRO A 1 295 ? -5.900 6.452 33.058 1.00 79.69 295 PRO A CA 1
ATOM 2420 C C . PRO A 1 295 ? -6.950 6.310 31.950 1.00 79.69 295 PRO A C 1
ATOM 2422 O O . PRO A 1 295 ? -7.929 5.584 32.112 1.00 79.69 295 PRO A O 1
ATOM 2425 N N . MET A 1 296 ? -6.764 7.010 30.830 1.00 81.88 296 MET A N 1
ATOM 2426 C CA . MET A 1 296 ? -7.666 6.949 29.685 1.00 81.88 296 MET A CA 1
ATOM 2427 C C . MET A 1 296 ? -7.519 5.627 28.919 1.00 81.88 296 MET A C 1
ATOM 2429 O O . MET A 1 296 ? -8.527 5.071 28.492 1.00 81.88 296 MET A O 1
ATOM 2433 N N . ILE A 1 297 ? -6.290 5.112 28.784 1.00 81.38 297 ILE A N 1
ATOM 2434 C CA . ILE A 1 297 ? -6.011 3.813 28.147 1.00 81.38 297 ILE A CA 1
ATOM 2435 C C . ILE A 1 297 ? -6.631 2.680 28.968 1.00 81.38 297 ILE A C 1
ATOM 2437 O O . ILE A 1 297 ? -7.391 1.881 28.430 1.00 81.38 297 ILE A O 1
ATOM 2441 N N . GLU A 1 298 ? -6.377 2.659 30.280 1.00 83.12 298 GLU A N 1
ATOM 2442 C CA . GLU A 1 298 ? -6.948 1.651 31.185 1.00 83.12 298 GLU A CA 1
ATOM 2443 C C . GLU A 1 298 ? -8.482 1.664 31.143 1.00 83.12 298 GLU A C 1
ATOM 2445 O O . GLU A 1 298 ? -9.132 0.620 31.103 1.00 83.12 298 GLU A O 1
ATOM 2450 N N . LEU A 1 299 ? -9.079 2.858 31.115 1.00 86.31 299 LEU A N 1
ATOM 2451 C CA . LEU A 1 299 ? -10.523 3.010 30.992 1.00 86.31 299 LEU A CA 1
ATOM 2452 C C . LEU A 1 299 ? -11.055 2.494 29.645 1.00 86.31 299 LEU A C 1
ATOM 2454 O O . LEU A 1 299 ? -12.080 1.808 29.624 1.00 86.31 299 LEU A O 1
ATOM 2458 N N . GLU A 1 300 ? -10.386 2.825 28.539 1.00 85.62 300 GLU A N 1
ATOM 2459 C CA . GLU A 1 300 ? -10.747 2.350 27.201 1.00 85.62 300 GLU A CA 1
ATOM 2460 C C . GLU A 1 300 ? -10.735 0.814 27.146 1.00 85.62 300 GLU A C 1
ATOM 2462 O O . GLU A 1 300 ? -11.717 0.219 26.701 1.00 85.62 300 GLU A O 1
ATOM 2467 N N . GLU A 1 301 ? -9.694 0.167 27.678 1.00 83.31 301 GLU A N 1
ATOM 2468 C CA . GLU A 1 301 ? -9.573 -1.298 27.724 1.00 83.31 301 GLU A CA 1
ATOM 2469 C C . GLU A 1 301 ? -10.714 -1.958 28.514 1.00 83.31 301 GLU A C 1
ATOM 2471 O O . GLU A 1 301 ? -11.336 -2.919 28.044 1.00 83.31 301 GLU A O 1
ATOM 2476 N N . ILE A 1 302 ? -11.044 -1.412 29.691 1.00 86.38 302 ILE A N 1
ATOM 2477 C CA . ILE A 1 302 ? -12.139 -1.913 30.538 1.00 86.38 302 ILE A CA 1
ATOM 2478 C C . ILE A 1 302 ? -13.476 -1.811 29.799 1.00 86.38 302 ILE A C 1
ATOM 2480 O O . ILE A 1 302 ? -14.257 -2.769 29.776 1.00 86.38 302 ILE A O 1
ATOM 2484 N N . MET A 1 303 ? -13.749 -0.658 29.186 1.00 88.00 303 MET A N 1
ATOM 2485 C CA . MET A 1 303 ? -15.010 -0.419 28.487 1.00 88.00 303 MET A CA 1
ATOM 2486 C C . MET A 1 303 ? -15.122 -1.243 27.201 1.00 88.00 303 MET A C 1
ATOM 2488 O O . MET A 1 303 ? -16.197 -1.772 26.918 1.00 88.00 303 MET A O 1
ATOM 2492 N N . GLN A 1 304 ? -14.031 -1.419 26.453 1.00 84.88 304 GLN A N 1
ATOM 2493 C CA . GLN A 1 304 ? -13.996 -2.287 25.272 1.00 84.88 304 GLN A CA 1
ATOM 2494 C C . GLN A 1 304 ? -14.260 -3.752 25.631 1.00 84.88 304 GLN A C 1
ATOM 2496 O O . GLN A 1 304 ? -15.072 -4.402 24.968 1.00 84.88 304 GLN A O 1
ATOM 2501 N N . SER A 1 305 ? -13.623 -4.262 26.691 1.00 84.06 305 SER A N 1
ATOM 2502 C CA . SER A 1 305 ? -13.863 -5.623 27.189 1.00 84.06 305 SER A CA 1
ATOM 2503 C C . SER A 1 305 ? -15.332 -5.813 27.576 1.00 84.06 305 SER A C 1
ATOM 2505 O O . SER A 1 305 ? -15.979 -6.771 27.145 1.00 84.06 305 SER A O 1
ATOM 2507 N N . LEU A 1 306 ? -15.897 -4.847 28.305 1.00 88.12 306 LEU A N 1
ATOM 2508 C CA . LEU A 1 306 ? -17.294 -4.877 28.725 1.00 88.12 306 LEU A CA 1
ATOM 2509 C C . LEU A 1 306 ? -18.266 -4.836 27.531 1.00 88.12 306 LEU A C 1
ATOM 2511 O O . LEU A 1 306 ? -19.203 -5.634 27.479 1.00 88.12 306 LEU A O 1
ATOM 2515 N N . LEU A 1 307 ? -18.036 -3.965 26.543 1.00 87.94 307 LEU A N 1
ATOM 2516 C CA . LEU A 1 307 ? -18.847 -3.899 25.318 1.00 87.94 307 LEU A CA 1
ATOM 2517 C C . LEU A 1 307 ? -18.778 -5.205 24.516 1.00 87.94 307 LEU A C 1
ATOM 2519 O O . LEU A 1 307 ? -19.810 -5.688 24.046 1.00 87.94 307 LEU A O 1
ATOM 2523 N N . ALA A 1 308 ? -17.595 -5.813 24.399 1.00 84.75 308 ALA A N 1
ATOM 2524 C CA . ALA A 1 308 ? -17.426 -7.098 23.725 1.00 84.75 308 ALA A CA 1
ATOM 2525 C C . ALA A 1 308 ? -18.179 -8.230 24.449 1.00 84.75 308 ALA A C 1
ATOM 2527 O O . ALA A 1 308 ? -18.830 -9.062 23.807 1.00 84.75 308 ALA A O 1
ATOM 2528 N N . GLN A 1 309 ? -18.147 -8.246 25.785 1.00 86.75 309 GLN A N 1
ATOM 2529 C CA . GLN A 1 309 ? -18.888 -9.212 26.602 1.00 86.75 309 GLN A CA 1
ATOM 2530 C C . GLN A 1 309 ? -20.407 -9.022 26.469 1.00 86.75 309 GLN A C 1
ATOM 2532 O O . GLN A 1 309 ? -21.129 -10.006 26.296 1.00 86.75 309 GLN A O 1
ATOM 2537 N N . ILE A 1 310 ? -20.891 -7.774 26.455 1.00 89.38 310 ILE A N 1
ATOM 2538 C CA . ILE A 1 310 ? -22.306 -7.440 26.221 1.00 89.38 310 ILE A CA 1
ATOM 2539 C C . ILE A 1 310 ? -22.746 -7.875 24.821 1.00 89.38 310 ILE A C 1
ATOM 2541 O O . ILE A 1 310 ? -23.763 -8.555 24.691 1.00 89.38 310 ILE A O 1
ATOM 2545 N N . ALA A 1 311 ? -21.973 -7.557 23.780 1.00 87.62 311 ALA A N 1
ATOM 2546 C CA . ALA A 1 311 ? -22.284 -7.973 22.414 1.00 87.62 311 ALA A CA 1
ATOM 2547 C C . ALA A 1 311 ? -22.313 -9.508 22.280 1.00 87.62 311 ALA A C 1
ATOM 2549 O O . ALA A 1 311 ? -23.208 -10.066 21.644 1.00 87.62 311 ALA A O 1
ATOM 2550 N N . THR A 1 312 ? -21.392 -10.208 22.951 1.00 87.31 312 THR A N 1
ATOM 2551 C CA . THR A 1 312 ? -21.364 -11.679 22.993 1.00 87.31 312 THR A CA 1
ATOM 2552 C C . THR A 1 312 ? -22.592 -12.249 23.706 1.00 87.31 312 THR A C 1
ATOM 2554 O O . THR A 1 312 ? -23.225 -13.179 23.202 1.00 87.31 312 THR A O 1
ATOM 2557 N N . ALA A 1 313 ? -22.968 -11.688 24.858 1.00 88.62 313 ALA A N 1
ATOM 2558 C CA . ALA A 1 313 ? -24.152 -12.108 25.605 1.00 88.62 313 ALA A CA 1
ATOM 2559 C C . ALA A 1 313 ? -25.452 -11.836 24.828 1.00 88.62 313 ALA A C 1
ATOM 2561 O O . ALA A 1 313 ? -26.361 -12.670 24.837 1.00 88.62 313 ALA A O 1
ATOM 2562 N N . HIS A 1 314 ? -25.516 -10.717 24.106 1.00 91.00 314 HIS A N 1
ATOM 2563 C CA . HIS A 1 314 ? -26.626 -10.380 23.222 1.00 91.00 314 HIS A CA 1
ATOM 2564 C C . HIS A 1 314 ? -26.735 -11.357 22.041 1.00 91.00 314 HIS A C 1
ATOM 2566 O O . HIS A 1 314 ? -27.811 -11.898 21.789 1.00 91.00 314 HIS A O 1
ATOM 2572 N N . ARG A 1 315 ? -25.612 -11.700 21.391 1.00 87.31 315 ARG A N 1
ATOM 2573 C CA . ARG A 1 315 ? -25.565 -12.722 20.327 1.00 87.31 315 ARG A CA 1
ATOM 2574 C C . ARG A 1 315 ? -26.010 -14.104 20.821 1.00 87.31 315 ARG A C 1
ATOM 2576 O O . ARG A 1 315 ? -26.645 -14.850 20.081 1.00 87.31 315 ARG A O 1
ATOM 2583 N N . GLN A 1 316 ? -25.724 -14.430 22.083 1.00 89.19 316 GLN A N 1
ATOM 2584 C CA . GLN A 1 316 ? -26.207 -15.638 22.768 1.00 89.19 316 GLN A CA 1
ATOM 2585 C C . GLN A 1 316 ? -27.671 -15.535 23.247 1.00 89.19 316 GLN A C 1
ATOM 2587 O O . GLN A 1 316 ? -28.152 -16.459 23.900 1.00 89.19 316 GLN A O 1
ATOM 2592 N N . LYS A 1 317 ? -28.376 -14.432 22.949 1.00 89.81 317 LYS A N 1
ATOM 2593 C CA . LYS A 1 317 ? -29.754 -14.131 23.380 1.00 89.81 317 LYS A CA 1
ATOM 2594 C C . LYS A 1 317 ? -29.959 -14.158 24.902 1.00 89.81 317 LYS A C 1
ATOM 2596 O O . LYS A 1 317 ? -31.069 -14.389 25.369 1.00 89.81 317 LYS A O 1
ATOM 2601 N N . LYS A 1 318 ? -28.899 -13.914 25.681 1.00 88.25 318 LYS A N 1
ATOM 2602 C CA . LYS A 1 318 ? -28.963 -13.853 27.153 1.00 88.25 318 LYS A CA 1
ATOM 2603 C C . LYS A 1 318 ? -29.471 -12.509 27.667 1.00 88.25 318 LYS A C 1
ATOM 2605 O O . LYS A 1 318 ? -29.980 -12.450 28.778 1.00 88.25 318 LYS A O 1
ATOM 2610 N N . ILE A 1 319 ? -29.290 -11.446 26.883 1.00 91.88 319 ILE A N 1
ATOM 2611 C CA . ILE A 1 319 ? -29.706 -10.083 27.221 1.00 91.88 319 ILE A CA 1
ATOM 2612 C C . ILE A 1 319 ? -30.263 -9.368 25.989 1.00 91.88 319 ILE A C 1
ATOM 2614 O O . ILE A 1 319 ? -29.782 -9.557 24.865 1.00 91.88 319 ILE A O 1
ATOM 2618 N N . GLU A 1 320 ? -31.258 -8.512 26.205 1.00 93.69 320 GLU A N 1
ATOM 2619 C CA . GLU A 1 320 ? -31.698 -7.549 25.199 1.00 93.69 320 GLU A CA 1
ATOM 2620 C C . GLU A 1 320 ? -30.832 -6.288 25.238 1.00 93.69 320 GLU A C 1
ATOM 2622 O O . GLU A 1 320 ? -30.403 -5.851 26.312 1.00 93.69 320 GLU A O 1
ATOM 2627 N N . LEU A 1 321 ? -30.598 -5.700 24.064 1.00 94.38 321 LEU A N 1
ATOM 2628 C CA . LEU A 1 321 ? -29.750 -4.529 23.889 1.00 94.38 321 LEU A CA 1
ATOM 2629 C C . LEU A 1 321 ? -30.544 -3.399 23.222 1.00 94.38 321 LEU A C 1
ATOM 2631 O O . LEU A 1 321 ? -31.240 -3.618 22.229 1.00 94.38 321 LEU A O 1
ATOM 2635 N N . TYR A 1 322 ? -30.439 -2.192 23.768 1.00 94.38 322 TYR A N 1
ATOM 2636 C CA . TYR A 1 322 ? -31.127 -1.000 23.272 1.00 94.38 322 TYR A CA 1
ATOM 2637 C C . TYR A 1 322 ? -30.139 0.138 23.016 1.00 94.38 322 TYR A C 1
ATOM 2639 O O . TYR A 1 322 ? -29.133 0.251 23.703 1.00 94.38 322 TYR A O 1
ATOM 2647 N N . LEU A 1 323 ? -30.431 1.004 22.053 1.00 93.00 323 LEU A N 1
ATOM 2648 C CA . LEU A 1 323 ? -29.677 2.219 21.751 1.00 93.00 323 LEU A CA 1
ATOM 2649 C C . LEU A 1 323 ? -30.433 3.443 22.274 1.00 93.00 323 LEU A C 1
ATOM 2651 O O . LEU A 1 323 ? -31.634 3.567 22.035 1.00 93.00 323 LEU A O 1
ATOM 2655 N N . GLN A 1 324 ? -29.745 4.343 22.975 1.00 92.31 324 GLN A N 1
ATOM 2656 C CA . GLN A 1 324 ? -30.295 5.568 23.561 1.00 92.31 324 GLN A CA 1
ATOM 2657 C C . GLN A 1 324 ? -29.333 6.753 23.392 1.00 92.31 324 GLN A C 1
ATOM 2659 O O . GLN A 1 324 ? -28.140 6.569 23.169 1.00 92.31 324 GLN A O 1
ATOM 2664 N N . THR A 1 325 ? -29.859 7.971 23.549 1.00 90.88 325 THR A N 1
ATOM 2665 C CA . THR A 1 325 ? -29.111 9.238 23.452 1.00 90.88 325 THR A CA 1
ATOM 2666 C C . THR A 1 325 ? -29.612 10.258 24.475 1.00 90.88 325 THR A C 1
ATOM 2668 O O . THR A 1 325 ? -30.772 10.222 24.895 1.00 90.88 325 THR A O 1
ATOM 2671 N N . LYS A 1 326 ? -28.763 11.211 24.859 1.00 86.31 326 LYS A N 1
ATOM 2672 C CA . LYS A 1 326 ? -29.085 12.356 25.720 1.00 86.31 326 LYS A CA 1
ATOM 2673 C C . LYS A 1 326 ? -30.022 13.347 25.076 1.00 86.31 326 LYS A C 1
ATOM 2675 O O . LYS A 1 326 ? -30.840 13.928 25.784 1.00 86.31 326 LYS A O 1
ATOM 2680 N N . SER A 1 327 ? -29.930 13.532 23.763 1.00 84.38 327 SER A N 1
ATOM 2681 C CA . SER A 1 327 ? -30.808 14.454 23.041 1.00 84.38 327 SER A CA 1
ATOM 2682 C C . SER A 1 327 ? -32.281 14.049 23.148 1.00 84.38 327 SER A C 1
ATOM 2684 O O . SER A 1 327 ? -33.153 14.906 23.045 1.00 84.38 327 SER A O 1
ATOM 2686 N N . ASN A 1 328 ? -32.567 12.759 23.373 1.00 83.88 328 ASN A N 1
ATOM 2687 C CA . ASN A 1 328 ? -33.918 12.246 23.557 1.00 83.88 328 ASN A CA 1
ATOM 2688 C C . ASN A 1 328 ? -33.926 10.972 24.422 1.00 83.88 328 ASN A C 1
ATOM 2690 O O . ASN A 1 328 ? -34.035 9.855 23.916 1.00 83.88 328 ASN A O 1
ATOM 2694 N N . SER A 1 329 ? -33.808 11.146 25.739 1.00 81.31 329 SER A N 1
ATOM 2695 C CA . SER A 1 329 ? -33.678 10.040 26.701 1.00 81.31 329 SER A CA 1
ATOM 2696 C C . SER A 1 329 ? -34.937 9.182 26.864 1.00 81.31 329 SER A C 1
ATOM 2698 O O . SER A 1 329 ? -34.860 8.087 27.419 1.00 81.31 329 SER A O 1
ATOM 2700 N N . THR A 1 330 ? -36.092 9.656 26.389 1.00 84.75 330 THR A N 1
ATOM 2701 C CA . THR A 1 330 ? -37.377 8.948 26.479 1.00 84.75 330 THR A CA 1
ATOM 2702 C C . THR A 1 330 ? -37.611 7.981 25.327 1.00 84.75 330 THR A C 1
ATOM 2704 O O . THR A 1 330 ? -38.590 7.235 25.367 1.00 84.75 330 THR A O 1
ATOM 2707 N N . LYS A 1 331 ? -36.733 7.967 24.317 1.00 90.25 331 LYS A N 1
ATOM 2708 C CA . LYS A 1 331 ? -36.792 7.022 23.203 1.00 90.25 331 LYS A CA 1
ATOM 2709 C C . LYS A 1 331 ? -35.608 6.063 23.210 1.00 90.25 331 LYS A C 1
ATOM 2711 O O . LYS A 1 331 ? -34.551 6.354 23.770 1.00 90.25 331 LYS A O 1
ATOM 2716 N N . ALA A 1 332 ? -35.801 4.917 22.572 1.00 92.06 332 ALA A N 1
ATOM 2717 C CA . ALA A 1 332 ? -34.763 3.934 22.312 1.00 92.06 332 ALA A CA 1
ATOM 2718 C C . ALA A 1 332 ? -34.969 3.261 20.947 1.00 92.06 332 ALA A C 1
ATOM 2720 O O . ALA A 1 332 ? -36.007 3.418 20.305 1.00 92.06 332 ALA A O 1
ATOM 2721 N N . MET A 1 333 ? -33.981 2.493 20.511 1.00 92.69 333 MET A N 1
ATOM 2722 C CA . MET A 1 333 ? -34.088 1.554 19.394 1.00 92.69 333 MET A CA 1
ATOM 2723 C C . MET A 1 333 ? -33.605 0.192 19.878 1.00 92.69 333 MET A C 1
ATOM 2725 O O . MET A 1 333 ? -32.588 0.116 20.561 1.00 92.69 333 MET A O 1
ATOM 2729 N N . LYS A 1 334 ? -34.325 -0.883 19.555 1.00 93.00 334 LYS A N 1
ATOM 2730 C CA . LYS A 1 334 ? -33.857 -2.239 19.855 1.00 93.00 334 LYS A CA 1
ATOM 2731 C C . LYS A 1 334 ? -32.738 -2.604 18.884 1.00 93.00 334 LYS A C 1
ATOM 2733 O O . LYS A 1 334 ? -32.901 -2.433 17.680 1.00 93.00 334 LYS A O 1
ATOM 2738 N N . ILE A 1 335 ? -31.624 -3.086 19.420 1.00 93.44 335 ILE A N 1
ATOM 2739 C CA . ILE A 1 335 ? -30.499 -3.585 18.633 1.00 93.44 335 ILE A CA 1
ATOM 2740 C C . ILE A 1 335 ? -30.705 -5.087 18.457 1.00 93.44 335 ILE A C 1
ATOM 2742 O O . ILE A 1 335 ? -30.939 -5.797 19.438 1.00 93.44 335 ILE A O 1
ATOM 2746 N N . ASN A 1 336 ? -30.646 -5.553 17.213 1.00 91.38 336 ASN A N 1
ATOM 2747 C CA . ASN A 1 336 ? -30.786 -6.970 16.877 1.00 91.38 336 ASN A CA 1
ATOM 2748 C C . ASN A 1 336 ? -29.429 -7.636 16.615 1.00 91.38 336 ASN A C 1
ATOM 2750 O O . ASN A 1 336 ? -29.269 -8.825 16.896 1.00 91.38 336 ASN A O 1
ATOM 2754 N N . SER A 1 337 ? -28.449 -6.887 16.097 1.00 89.38 337 SER A N 1
ATOM 2755 C CA . SER A 1 337 ? -27.070 -7.359 15.961 1.00 89.38 337 SER A CA 1
ATOM 2756 C C . SER A 1 337 ? -26.046 -6.225 16.062 1.00 89.38 337 SER A C 1
ATOM 2758 O O . SER A 1 337 ? -26.333 -5.060 15.774 1.00 89.38 337 SER A O 1
ATOM 2760 N N . VAL A 1 338 ? -24.839 -6.586 16.504 1.00 89.94 338 VAL A N 1
ATOM 2761 C CA . VAL A 1 338 ? -23.671 -5.702 16.582 1.00 89.94 338 VAL A CA 1
ATOM 2762 C C . VAL A 1 338 ? -22.541 -6.364 15.801 1.00 89.94 338 VAL A C 1
ATOM 2764 O O . VAL A 1 338 ? -22.034 -7.408 16.219 1.00 89.94 338 VAL A O 1
ATOM 2767 N N . GLU A 1 339 ? -22.159 -5.758 14.682 1.00 88.19 339 GLU A N 1
ATOM 2768 C CA . GLU A 1 339 ? -21.126 -6.256 13.779 1.00 88.19 339 GLU A CA 1
ATOM 2769 C C . GLU A 1 339 ? -19.812 -5.499 13.968 1.00 88.19 339 GLU A C 1
ATOM 2771 O O . GLU A 1 339 ? -19.758 -4.273 13.902 1.00 88.19 339 GLU A O 1
ATOM 2776 N N . PHE A 1 340 ? -18.728 -6.247 14.180 1.00 85.69 340 PHE A N 1
ATOM 2777 C CA . PHE A 1 340 ? -17.374 -5.705 14.373 1.00 85.69 340 PHE A CA 1
ATOM 2778 C C . PHE A 1 340 ? -16.483 -5.858 13.134 1.00 85.69 340 PHE A C 1
ATOM 2780 O O . PHE A 1 340 ? -15.350 -5.376 13.120 1.00 85.69 340 PHE A O 1
ATOM 2787 N N . ASN A 1 341 ? -16.967 -6.558 12.105 1.00 85.81 341 ASN A N 1
ATOM 2788 C CA . ASN A 1 341 ? -16.274 -6.700 10.834 1.00 85.81 341 ASN A CA 1
ATOM 2789 C C . ASN A 1 341 ? -17.100 -6.036 9.725 1.00 85.81 341 ASN A C 1
ATOM 2791 O O . ASN A 1 341 ? -17.980 -6.687 9.160 1.00 85.81 341 ASN A O 1
ATOM 2795 N N . PRO A 1 342 ? -16.826 -4.765 9.381 1.00 85.94 342 PRO A N 1
ATOM 2796 C CA . PRO A 1 342 ? -17.641 -4.046 8.409 1.00 85.94 342 PRO A CA 1
ATOM 2797 C C . PRO A 1 342 ? -17.569 -4.667 7.005 1.00 85.94 342 PRO A C 1
ATOM 2799 O O . PRO A 1 342 ? -18.511 -4.515 6.240 1.00 85.94 342 PRO A O 1
ATOM 2802 N N . ALA A 1 343 ? -16.523 -5.439 6.679 1.00 86.25 343 ALA A N 1
ATOM 2803 C CA . ALA A 1 343 ? -16.402 -6.141 5.397 1.00 86.25 343 ALA A CA 1
ATOM 2804 C C . ALA A 1 343 ? -17.472 -7.229 5.170 1.00 86.25 343 ALA A C 1
ATOM 2806 O O . ALA A 1 343 ? -17.624 -7.714 4.049 1.00 86.25 343 ALA A O 1
ATOM 2807 N N . GLN A 1 344 ? -18.189 -7.648 6.223 1.00 85.12 344 GLN A N 1
ATOM 2808 C CA . GLN A 1 344 ? -19.305 -8.595 6.117 1.00 85.12 344 GLN A CA 1
ATOM 2809 C C . GLN A 1 344 ? -20.625 -7.935 5.712 1.00 85.12 344 GLN A C 1
ATOM 2811 O O . GLN A 1 344 ? -21.530 -8.647 5.293 1.00 85.12 344 GLN A O 1
ATOM 2816 N N . GLU A 1 345 ? -20.723 -6.609 5.813 1.00 85.62 345 GLU A N 1
ATOM 2817 C CA . GLU A 1 345 ? -21.945 -5.853 5.511 1.00 85.62 345 GLU A CA 1
ATOM 2818 C C . GLU A 1 345 ? -21.726 -4.836 4.380 1.00 85.62 345 GLU A C 1
ATOM 2820 O O . GLU A 1 345 ? -22.658 -4.516 3.648 1.00 85.62 345 GLU A O 1
ATOM 2825 N N . LEU A 1 346 ? -20.497 -4.333 4.207 1.00 90.12 346 LEU A N 1
ATOM 2826 C CA . LEU A 1 346 ? -20.187 -3.207 3.329 1.00 90.12 346 LEU A CA 1
ATOM 2827 C C . LEU A 1 346 ? -19.113 -3.546 2.294 1.00 90.12 346 LEU A C 1
ATOM 2829 O O . LEU A 1 346 ? -18.094 -4.166 2.608 1.00 90.12 346 LEU A O 1
ATOM 2833 N N . ASP A 1 347 ? -19.308 -3.051 1.071 1.00 91.38 347 ASP A N 1
ATOM 2834 C CA . ASP A 1 347 ? -18.273 -2.969 0.042 1.00 91.38 347 ASP A CA 1
ATOM 2835 C C . ASP A 1 347 ? -18.228 -1.599 -0.638 1.00 91.38 347 ASP A C 1
ATOM 2837 O O . ASP A 1 347 ? -19.226 -0.887 -0.754 1.00 91.38 347 ASP A O 1
ATOM 2841 N N . TRP A 1 348 ? -17.040 -1.226 -1.106 1.00 92.19 348 TRP A N 1
ATOM 2842 C CA . TRP A 1 348 ? -16.899 -0.164 -2.092 1.00 92.19 348 TRP A CA 1
ATOM 2843 C C . TRP A 1 348 ? -17.178 -0.743 -3.470 1.00 92.19 348 TRP A C 1
ATOM 2845 O O . TRP A 1 348 ? -16.516 -1.694 -3.879 1.00 92.19 348 TRP A O 1
ATOM 2855 N N . ARG A 1 349 ? -18.118 -0.158 -4.205 1.00 91.00 349 ARG A N 1
ATOM 2856 C CA . ARG A 1 349 ? -18.341 -0.448 -5.620 1.00 91.00 349 ARG A CA 1
ATOM 2857 C C . ARG A 1 349 ? -17.775 0.654 -6.482 1.00 91.00 349 ARG A C 1
ATOM 2859 O O . ARG A 1 349 ? -17.998 1.828 -6.199 1.00 91.00 349 ARG A O 1
ATOM 2866 N N . VAL A 1 350 ? -17.035 0.254 -7.503 1.00 92.25 350 VAL A N 1
ATOM 2867 C CA . VAL A 1 350 ? -16.387 1.162 -8.441 1.00 92.25 350 VAL A CA 1
ATOM 2868 C C . VAL A 1 350 ? -16.971 0.929 -9.820 1.00 92.25 350 VAL A C 1
ATOM 2870 O O . VAL A 1 350 ? -16.779 -0.149 -10.387 1.00 92.25 350 VAL A O 1
ATOM 2873 N N . ASP A 1 351 ? -17.660 1.944 -10.326 1.00 89.75 351 ASP A N 1
ATOM 2874 C CA . ASP A 1 351 ? -18.278 1.951 -11.643 1.00 89.75 351 ASP A CA 1
ATOM 2875 C C . ASP A 1 351 ? -17.420 2.801 -12.599 1.00 89.75 351 ASP A C 1
ATOM 2877 O O . ASP A 1 351 ? -17.046 3.925 -12.258 1.00 89.75 351 ASP A O 1
ATOM 2881 N N . PHE A 1 352 ? -17.109 2.287 -13.794 1.00 89.56 352 PHE A N 1
ATOM 2882 C CA . PHE A 1 352 ? -16.352 3.017 -14.822 1.00 89.56 352 PHE A CA 1
ATOM 2883 C C . PHE A 1 352 ? -17.247 3.410 -15.996 1.00 89.56 352 PHE A C 1
ATOM 2885 O O . PHE A 1 352 ? -17.976 2.576 -16.532 1.00 89.56 352 PHE A O 1
ATOM 2892 N N . ILE A 1 353 ? -17.148 4.665 -16.431 1.00 85.69 353 ILE A N 1
ATOM 2893 C CA . ILE A 1 353 ? -17.870 5.210 -17.584 1.00 85.69 353 ILE A CA 1
ATOM 2894 C C . ILE A 1 353 ? -16.842 5.844 -18.526 1.00 85.69 353 ILE A C 1
ATOM 2896 O O . ILE A 1 353 ? -16.136 6.783 -18.146 1.00 85.69 353 ILE A O 1
ATOM 2900 N N . GLU A 1 354 ? -16.749 5.355 -19.764 1.00 78.31 354 GLU A N 1
ATOM 2901 C CA . GLU A 1 354 ? -15.771 5.849 -20.739 1.00 78.31 354 GLU A CA 1
ATOM 2902 C C . GLU A 1 354 ? -16.438 6.864 -21.682 1.00 78.31 354 GLU A C 1
ATOM 2904 O O . GLU A 1 354 ? -17.280 6.525 -22.513 1.00 78.31 354 GLU A O 1
ATOM 2909 N N . ARG A 1 355 ? -16.079 8.149 -21.547 1.00 78.69 355 ARG A N 1
ATOM 2910 C CA . ARG A 1 355 ? -16.508 9.221 -22.467 1.00 78.69 355 ARG A CA 1
ATOM 2911 C C . ARG A 1 355 ? -15.297 9.762 -23.236 1.00 78.69 355 ARG A C 1
ATOM 2913 O O . ARG A 1 355 ? -14.517 8.990 -23.777 1.00 78.69 355 ARG A O 1
ATOM 2920 N N . LYS A 1 356 ? -15.132 11.091 -23.313 1.00 72.50 356 LYS A N 1
ATOM 2921 C CA . LYS A 1 356 ? -13.871 11.710 -23.765 1.00 72.50 356 LYS A CA 1
ATOM 2922 C C . LYS A 1 356 ? -12.739 11.475 -22.760 1.00 72.50 356 LYS A C 1
ATOM 2924 O O . LYS A 1 356 ? -11.593 11.337 -23.156 1.00 72.50 356 LYS A O 1
ATOM 2929 N N . GLU A 1 357 ? -13.094 11.396 -21.483 1.00 77.81 357 GLU A N 1
ATOM 2930 C CA . GLU A 1 357 ? -12.226 11.036 -20.367 1.00 77.81 357 GLU A CA 1
ATOM 2931 C C . GLU A 1 357 ? -12.900 9.916 -19.563 1.00 77.81 357 GLU A C 1
ATOM 2933 O O . GLU A 1 357 ? -14.120 9.725 -19.656 1.00 77.81 357 GLU A O 1
ATOM 2938 N N . LEU A 1 358 ? -12.108 9.166 -18.793 1.00 83.00 358 LEU A N 1
ATOM 2939 C CA . LEU A 1 358 ? -12.617 8.149 -17.875 1.00 83.00 358 LEU A CA 1
ATOM 2940 C C . LEU A 1 358 ? -13.286 8.838 -16.681 1.00 83.00 358 LEU A C 1
ATOM 2942 O O . LEU A 1 358 ? -12.634 9.605 -15.971 1.00 83.00 358 LEU A O 1
ATOM 2946 N N . ILE A 1 359 ? -14.562 8.542 -16.455 1.00 88.06 359 ILE A N 1
ATOM 2947 C CA . ILE A 1 359 ? -15.294 8.944 -15.254 1.00 88.06 359 ILE A CA 1
ATOM 2948 C C . ILE A 1 359 ? -15.447 7.703 -14.381 1.00 88.06 359 ILE A C 1
ATOM 2950 O O . ILE A 1 359 ? -15.945 6.676 -14.844 1.00 88.06 359 ILE A O 1
ATOM 2954 N N . THR A 1 360 ? -15.030 7.806 -13.126 1.00 90.19 360 THR A N 1
ATOM 2955 C CA . THR A 1 360 ? -15.120 6.720 -12.153 1.00 90.19 360 THR A CA 1
ATOM 2956 C C . THR A 1 360 ? -16.001 7.138 -10.989 1.00 90.19 360 THR A C 1
ATOM 2958 O O . THR A 1 360 ? -15.758 8.169 -10.360 1.00 90.19 360 THR A O 1
ATOM 2961 N N . GLU A 1 361 ? -16.993 6.314 -10.669 1.00 91.12 361 GLU A N 1
ATOM 2962 C CA . GLU A 1 361 ? -17.887 6.516 -9.533 1.00 91.12 361 GLU A CA 1
ATOM 2963 C C . GLU A 1 361 ? -17.602 5.470 -8.445 1.00 91.12 361 GLU A C 1
ATOM 2965 O O . GLU A 1 361 ? -17.749 4.269 -8.658 1.00 91.12 361 GLU A O 1
ATOM 2970 N N . PHE A 1 362 ? -17.199 5.922 -7.260 1.00 91.38 362 PHE A N 1
ATOM 2971 C CA . PHE A 1 362 ? -16.966 5.099 -6.075 1.00 91.38 362 PHE A CA 1
ATOM 2972 C C . PHE A 1 362 ? -18.166 5.216 -5.135 1.00 91.38 362 PHE A C 1
ATOM 2974 O O . PHE A 1 362 ? -18.465 6.304 -4.647 1.00 91.38 362 PHE A O 1
ATOM 2981 N N . LYS A 1 363 ? -18.841 4.109 -4.829 1.00 90.56 363 LYS A N 1
ATOM 2982 C CA . LYS A 1 363 ? -20.008 4.063 -3.935 1.00 90.56 363 LYS A CA 1
ATOM 2983 C C . LYS A 1 363 ? -19.763 3.103 -2.788 1.00 90.56 363 LYS A C 1
ATOM 2985 O O . LYS A 1 363 ? -19.470 1.937 -3.031 1.00 90.56 363 LYS A O 1
ATOM 2990 N N . LEU A 1 364 ? -19.963 3.544 -1.553 1.00 90.12 364 LEU A N 1
ATOM 2991 C CA . LEU A 1 364 ? -20.074 2.611 -0.436 1.00 90.12 364 LEU A CA 1
ATOM 2992 C C . LEU A 1 364 ? -21.485 2.013 -0.445 1.00 90.12 364 LEU A C 1
ATOM 2994 O O . LEU A 1 364 ? -22.471 2.755 -0.438 1.00 90.12 364 LEU A O 1
ATOM 2998 N N . ILE A 1 365 ? -21.593 0.687 -0.494 1.00 88.44 365 ILE A N 1
ATOM 2999 C CA . ILE A 1 365 ? -22.870 -0.024 -0.579 1.00 88.44 365 ILE A CA 1
ATOM 3000 C C . ILE A 1 365 ? -22.963 -1.060 0.535 1.00 88.44 365 ILE A C 1
ATOM 3002 O O . ILE A 1 365 ? -22.043 -1.832 0.782 1.00 88.44 365 ILE A O 1
ATOM 3006 N N . ASP A 1 366 ? -24.125 -1.072 1.179 1.00 87.56 366 ASP A N 1
ATOM 3007 C CA . ASP A 1 366 ? -24.559 -2.120 2.094 1.00 87.56 366 ASP A CA 1
ATOM 3008 C C . ASP A 1 366 ? -25.130 -3.312 1.301 1.00 87.56 366 ASP A C 1
ATOM 3010 O O . ASP A 1 366 ? -25.918 -3.137 0.360 1.00 87.56 366 ASP A O 1
ATOM 3014 N N . PHE A 1 367 ? -24.763 -4.536 1.680 1.00 84.94 367 PHE A N 1
ATOM 3015 C CA . PHE A 1 367 ? -25.262 -5.770 1.064 1.00 84.94 367 PHE A CA 1
ATOM 3016 C C . PHE A 1 367 ? -26.783 -5.894 1.155 1.00 84.94 367 PHE A C 1
ATOM 3018 O O . PHE A 1 367 ? -27.408 -6.447 0.242 1.00 84.94 367 PHE A O 1
ATOM 3025 N N . ARG A 1 368 ? -27.389 -5.326 2.202 1.00 80.38 368 ARG A N 1
ATOM 3026 C CA . ARG A 1 368 ? -28.845 -5.320 2.413 1.00 80.38 368 ARG A CA 1
ATOM 3027 C C . ARG A 1 368 ? -29.546 -4.195 1.652 1.00 80.38 368 ARG A C 1
ATOM 3029 O O . ARG A 1 368 ? -30.776 -4.158 1.611 1.00 80.38 368 ARG A O 1
ATOM 3036 N N . LYS A 1 369 ? -28.774 -3.319 0.993 1.00 82.31 369 LYS A N 1
ATOM 3037 C CA . LYS A 1 369 ? -29.236 -2.141 0.242 1.00 82.31 369 LYS A CA 1
ATOM 3038 C C . LYS A 1 369 ? -30.068 -1.175 1.095 1.00 82.31 369 LYS A C 1
ATOM 3040 O O . LYS A 1 369 ? -30.953 -0.505 0.559 1.00 82.31 369 LYS A O 1
ATOM 3045 N N . GLN A 1 370 ? -29.796 -1.100 2.397 1.00 82.62 370 GLN A N 1
ATOM 3046 C CA . GLN A 1 370 ? -30.450 -0.157 3.298 1.00 82.62 370 GLN A CA 1
ATOM 3047 C C . GLN A 1 370 ? -29.563 1.076 3.528 1.00 82.62 370 GLN A C 1
ATOM 3049 O O . GLN A 1 370 ? -28.338 1.007 3.411 1.00 82.62 370 GLN A O 1
ATOM 3054 N N . PRO A 1 371 ? -30.154 2.248 3.818 1.00 83.31 371 PRO A N 1
ATOM 3055 C CA . PRO A 1 371 ? -29.376 3.427 4.165 1.00 83.31 371 PRO A CA 1
ATOM 3056 C C . PRO A 1 371 ? -28.784 3.281 5.571 1.00 83.31 371 PRO A C 1
ATOM 3058 O O . PRO A 1 371 ? -29.517 3.079 6.543 1.00 83.31 371 PRO A O 1
ATOM 3061 N N . LEU A 1 372 ? -27.469 3.463 5.676 1.00 88.12 372 LEU A N 1
ATOM 3062 C CA . LEU A 1 372 ? -26.767 3.563 6.952 1.00 88.12 372 LEU A CA 1
ATOM 3063 C C . LEU A 1 372 ? -26.618 5.022 7.383 1.00 88.12 372 LEU A C 1
ATOM 3065 O O . LEU A 1 372 ? -26.562 5.938 6.562 1.00 88.12 372 LEU A O 1
ATOM 3069 N N . TYR A 1 373 ? -26.545 5.223 8.694 1.00 88.62 373 TYR A N 1
ATOM 3070 C CA . TYR A 1 373 ? -26.275 6.517 9.312 1.00 88.62 373 TYR A CA 1
ATOM 3071 C C . TYR A 1 373 ? -24.957 6.431 10.078 1.00 88.62 373 TYR A C 1
ATOM 3073 O O . TYR A 1 373 ? -24.830 5.594 10.970 1.00 88.62 373 TYR A O 1
ATOM 3081 N N . PHE A 1 374 ? -23.984 7.267 9.710 1.00 89.12 374 PHE A N 1
ATOM 3082 C CA . PHE A 1 374 ? -22.611 7.208 10.216 1.00 89.12 374 PHE A CA 1
ATOM 3083 C C . PHE A 1 374 ? -22.384 8.180 11.378 1.00 89.12 374 PHE A C 1
ATOM 3085 O O . PHE A 1 374 ? -22.675 9.376 11.270 1.00 89.12 374 PHE A O 1
ATOM 3092 N N . TYR A 1 375 ? -21.808 7.657 12.454 1.00 89.12 375 TYR A N 1
ATOM 3093 C CA . TYR A 1 375 ? -21.334 8.369 13.640 1.00 89.12 375 TYR A CA 1
ATOM 3094 C C . TYR A 1 375 ? -19.847 8.081 13.838 1.00 89.12 375 TYR A C 1
ATOM 3096 O O . TYR A 1 375 ? -19.293 7.241 13.129 1.00 89.12 375 TYR A O 1
ATOM 3104 N N . ASP A 1 376 ? -19.202 8.757 14.790 1.00 87.31 376 ASP A N 1
ATOM 3105 C CA . ASP A 1 376 ? -17.754 8.669 14.994 1.00 87.31 376 ASP A CA 1
ATOM 3106 C C . ASP A 1 376 ? -17.256 7.215 15.018 1.00 87.31 376 ASP A C 1
ATOM 3108 O O . ASP A 1 376 ? -16.381 6.856 14.225 1.00 87.31 376 ASP A O 1
ATOM 3112 N N . SER A 1 377 ? -17.814 6.373 15.894 1.00 87.06 377 SER A N 1
ATOM 3113 C CA . SER A 1 377 ? -17.334 5.013 16.189 1.00 87.06 377 SER A CA 1
ATOM 3114 C C . SER A 1 377 ? -18.239 3.879 15.689 1.00 87.06 377 SER A C 1
ATOM 3116 O O . SER A 1 377 ? -17.881 2.701 15.811 1.00 87.06 377 SER A O 1
ATOM 3118 N N . PHE A 1 378 ? -19.407 4.202 15.128 1.00 89.94 378 PHE A N 1
ATOM 3119 C CA . PHE A 1 378 ? -20.364 3.211 14.636 1.00 89.94 378 PHE A CA 1
ATOM 3120 C C . PHE A 1 378 ? -21.273 3.759 13.528 1.00 89.94 378 PHE A C 1
ATOM 3122 O O . PHE A 1 378 ? -21.448 4.963 13.372 1.00 89.94 378 PHE A O 1
ATOM 3129 N N . ALA A 1 379 ? -21.885 2.857 12.767 1.00 90.12 379 ALA A N 1
ATOM 3130 C CA . ALA A 1 379 ? -22.959 3.157 11.829 1.00 90.12 379 ALA A CA 1
ATOM 3131 C C . ALA A 1 379 ? -24.214 2.356 12.198 1.00 90.12 379 ALA A C 1
ATOM 3133 O O . ALA A 1 379 ? -24.102 1.255 12.740 1.00 90.12 379 ALA A O 1
ATOM 3134 N N . VAL A 1 380 ? -25.403 2.900 11.926 1.00 90.38 380 VAL A N 1
ATOM 3135 C CA . VAL A 1 380 ? -26.688 2.270 12.282 1.00 90.38 380 VAL A CA 1
ATOM 3136 C C . VAL A 1 380 ? -27.561 2.050 11.057 1.00 90.38 380 VAL A C 1
ATOM 3138 O O . VAL A 1 380 ? -27.777 2.972 10.267 1.00 90.38 380 VAL A O 1
ATOM 3141 N N . GLU A 1 381 ? -28.125 0.848 10.961 1.00 89.62 381 GLU A N 1
ATOM 3142 C CA . GLU A 1 381 ? -29.200 0.480 10.042 1.00 89.62 381 GLU A CA 1
ATOM 3143 C C . GLU A 1 381 ? -30.557 0.547 10.767 1.00 89.62 381 GLU A C 1
ATOM 3145 O O . GLU A 1 381 ? -30.792 -0.160 11.749 1.00 89.62 381 GLU A O 1
ATOM 3150 N N . LYS A 1 382 ? -31.471 1.405 10.297 1.00 85.44 382 LYS A N 1
ATOM 3151 C CA . LYS A 1 382 ? -32.729 1.713 11.007 1.00 85.44 382 LYS A CA 1
ATOM 3152 C C . LYS A 1 382 ? -33.776 0.594 10.952 1.00 85.44 382 LYS A C 1
ATOM 3154 O O . LYS A 1 382 ? -34.552 0.467 11.896 1.00 85.44 382 LYS A O 1
ATOM 3159 N N . SER A 1 383 ? -33.849 -0.154 9.850 1.00 83.12 383 SER A N 1
ATOM 3160 C CA . SER A 1 383 ? -34.888 -1.168 9.602 1.00 83.12 383 SER A CA 1
ATOM 3161 C C . SER A 1 383 ? -34.701 -2.405 10.470 1.00 83.12 383 SER A C 1
ATOM 3163 O O . SER A 1 383 ? -35.611 -2.768 11.213 1.00 83.12 383 SER A O 1
ATOM 3165 N N . GLU A 1 384 ? -33.518 -3.010 10.409 1.00 83.44 384 GLU A N 1
ATOM 3166 C CA . GLU A 1 384 ? -33.208 -4.246 11.127 1.00 83.44 384 GLU A CA 1
ATOM 3167 C C . GLU A 1 384 ? -32.509 -3.996 12.469 1.00 83.44 384 GLU A C 1
ATOM 3169 O O . GLU A 1 384 ? -32.245 -4.947 13.197 1.00 83.44 384 GLU A O 1
ATOM 3174 N N . GLY A 1 385 ? -32.206 -2.744 12.837 1.00 86.88 385 GLY A N 1
ATOM 3175 C CA . GLY A 1 385 ? -31.575 -2.420 14.123 1.00 86.88 385 GLY A CA 1
ATOM 3176 C C . GLY A 1 385 ? -30.161 -2.992 14.251 1.00 86.88 385 GLY A C 1
ATOM 3177 O O . GLY A 1 385 ? -29.812 -3.560 15.290 1.00 86.88 385 GLY A O 1
ATOM 3178 N N . VAL A 1 386 ? -29.364 -2.879 13.187 1.00 90.06 386 VAL A N 1
ATOM 3179 C CA . VAL A 1 386 ? -27.977 -3.364 13.142 1.00 90.06 386 VAL A CA 1
ATOM 3180 C C . VAL A 1 386 ? -27.003 -2.222 13.378 1.00 90.06 386 VAL A C 1
ATOM 3182 O O . VAL A 1 386 ? -27.134 -1.145 12.793 1.00 90.06 386 VAL A O 1
ATOM 3185 N N . ILE A 1 387 ? -26.017 -2.466 14.241 1.00 91.19 387 ILE A N 1
ATOM 3186 C CA . ILE A 1 387 ? -24.921 -1.535 14.518 1.00 91.19 387 ILE A CA 1
ATOM 3187 C C . ILE A 1 387 ? -23.627 -2.096 13.936 1.00 91.19 387 ILE A C 1
ATOM 3189 O O . ILE A 1 387 ? -23.229 -3.203 14.285 1.00 91.19 387 ILE A O 1
ATOM 3193 N N . ILE A 1 388 ? -22.948 -1.312 13.099 1.00 90.62 388 ILE A N 1
ATOM 3194 C CA . ILE A 1 388 ? -21.647 -1.651 12.513 1.00 90.62 388 ILE A CA 1
ATOM 3195 C C . ILE A 1 388 ? -20.571 -0.800 13.183 1.00 90.62 388 ILE A C 1
ATOM 3197 O O . ILE A 1 388 ? -20.514 0.417 12.994 1.00 90.62 388 ILE A O 1
ATOM 3201 N N . VAL A 1 389 ? -19.705 -1.440 13.959 1.00 89.44 389 VAL A N 1
ATOM 3202 C CA . VAL A 1 389 ? -18.659 -0.786 14.750 1.00 89.44 389 VAL A CA 1
ATOM 3203 C C . VAL A 1 389 ? -17.375 -0.675 13.929 1.00 89.44 389 VAL A C 1
ATOM 3205 O O . VAL A 1 389 ? -16.802 -1.682 13.509 1.00 89.44 389 VAL A O 1
ATOM 3208 N N . HIS A 1 390 ? -16.910 0.554 13.698 1.00 87.88 390 HIS A N 1
ATOM 3209 C CA . HIS A 1 390 ? -15.696 0.847 12.929 1.00 87.88 390 HIS A CA 1
ATOM 3210 C C . HIS A 1 390 ? -15.210 2.282 13.223 1.00 87.88 390 HIS A C 1
ATOM 3212 O O . HIS A 1 390 ? -16.038 3.112 13.595 1.00 87.88 390 HIS A O 1
ATOM 3218 N N . PRO A 1 391 ? -13.910 2.631 13.086 1.00 87.75 391 PRO A N 1
ATOM 3219 C CA . PRO A 1 391 ? -13.438 3.994 13.331 1.00 87.75 391 PRO A CA 1
ATOM 3220 C C . PRO A 1 391 ? -13.783 4.898 12.140 1.00 87.75 391 PRO A C 1
ATOM 3222 O O . PRO A 1 391 ? -12.908 5.321 11.386 1.00 87.75 391 PRO A O 1
ATOM 3225 N N . TRP A 1 392 ? -15.077 5.156 11.949 1.00 87.75 392 TRP A N 1
ATOM 3226 C CA . TRP A 1 392 ? -15.613 5.879 10.801 1.00 87.75 392 TRP A CA 1
ATOM 3227 C C . TRP A 1 392 ? -15.089 7.309 10.714 1.00 87.75 392 TRP A C 1
ATOM 3229 O O . TRP A 1 392 ? -14.766 7.738 9.612 1.00 87.75 392 TRP A O 1
ATOM 3239 N N . LEU A 1 393 ? -14.933 8.020 11.839 1.00 86.38 393 LEU A N 1
ATOM 3240 C CA . LEU A 1 393 ? -14.352 9.369 11.842 1.00 86.38 393 LEU A CA 1
ATOM 3241 C C . LEU A 1 393 ? -12.936 9.359 11.245 1.00 86.38 393 LEU A C 1
ATOM 3243 O O . LEU A 1 393 ? -12.634 10.179 10.378 1.00 86.38 393 LEU A O 1
ATOM 3247 N N . ARG A 1 394 ? -12.087 8.403 11.647 1.00 85.75 394 ARG A N 1
ATOM 3248 C CA . ARG A 1 394 ? -10.733 8.253 11.089 1.00 85.75 394 ARG A CA 1
ATOM 3249 C C . ARG A 1 394 ? -10.752 7.836 9.618 1.00 85.75 394 ARG A C 1
ATOM 3251 O O . ARG A 1 394 ? -10.029 8.422 8.822 1.00 85.75 394 ARG A O 1
ATOM 3258 N N . GLU A 1 395 ? -11.547 6.834 9.249 1.00 86.25 395 GLU A N 1
ATOM 3259 C CA . GLU A 1 395 ? -11.597 6.323 7.867 1.00 86.25 395 GLU A CA 1
ATOM 3260 C C . GLU A 1 395 ? -12.123 7.375 6.880 1.00 86.25 395 GLU A C 1
ATOM 3262 O O . GLU A 1 395 ? -11.536 7.579 5.816 1.00 86.25 395 GLU A O 1
ATOM 3267 N N . ILE A 1 396 ? -13.194 8.083 7.253 1.00 87.00 396 ILE A N 1
ATOM 3268 C CA . ILE A 1 396 ? -13.773 9.172 6.458 1.00 87.00 396 ILE A CA 1
ATOM 3269 C C . ILE A 1 396 ? -12.819 10.371 6.421 1.00 87.00 396 ILE A C 1
ATOM 3271 O O . ILE A 1 396 ? -12.640 10.957 5.355 1.00 87.00 396 ILE A O 1
ATOM 3275 N N . GLY A 1 397 ? -12.163 10.700 7.539 1.00 86.38 397 GLY A N 1
ATOM 3276 C CA . GLY A 1 397 ? -11.158 11.763 7.604 1.00 86.38 397 GLY A CA 1
ATOM 3277 C C . GLY A 1 397 ? -9.976 11.516 6.664 1.00 86.38 397 GLY A C 1
ATOM 3278 O O . GLY A 1 397 ? -9.677 12.360 5.826 1.00 86.38 397 GLY A O 1
ATOM 3279 N N . LEU A 1 398 ? -9.370 10.326 6.720 1.00 87.69 398 LEU A N 1
ATOM 3280 C CA . LEU A 1 398 ? -8.255 9.946 5.842 1.00 87.69 398 LEU A CA 1
ATOM 3281 C C . LEU A 1 398 ? -8.666 9.876 4.362 1.00 87.69 398 LEU A C 1
ATOM 3283 O O . LEU A 1 398 ? -7.881 10.217 3.473 1.00 87.69 398 LEU A O 1
ATOM 3287 N N . LEU A 1 399 ? -9.901 9.446 4.079 1.00 88.50 399 LEU A N 1
ATOM 3288 C CA . LEU A 1 399 ? -10.441 9.473 2.722 1.00 88.50 399 LEU A CA 1
ATOM 3289 C C . LEU A 1 399 ? -10.587 10.918 2.231 1.00 88.50 399 LEU A C 1
ATOM 3291 O O . LEU A 1 399 ? -10.157 11.221 1.122 1.00 88.50 399 LEU A O 1
ATOM 3295 N N . GLN A 1 400 ? -11.120 11.818 3.059 1.00 87.62 400 GLN A N 1
ATOM 3296 C CA . GLN A 1 400 ? -11.252 13.236 2.725 1.00 87.62 400 GLN A CA 1
ATOM 3297 C C . GLN A 1 400 ? -9.888 13.920 2.540 1.00 87.62 400 GLN A C 1
ATOM 3299 O O . GLN A 1 400 ? -9.740 14.719 1.617 1.00 87.62 400 GLN A O 1
ATOM 3304 N N . GLU A 1 401 ? -8.881 13.576 3.347 1.00 86.94 401 GLU A N 1
ATOM 3305 C CA . GLU A 1 401 ? -7.496 14.026 3.149 1.00 86.94 401 GLU A CA 1
ATOM 3306 C C . GLU A 1 401 ? -6.955 13.557 1.793 1.00 86.94 401 GLU A C 1
ATOM 3308 O O . GLU A 1 401 ? -6.452 14.367 1.014 1.00 86.94 401 GLU A O 1
ATOM 3313 N N . THR A 1 402 ? -7.142 12.277 1.459 1.00 87.06 402 THR A N 1
ATOM 3314 C CA . THR A 1 402 ? -6.709 11.710 0.170 1.00 87.06 402 THR A CA 1
ATOM 3315 C C . THR A 1 402 ? -7.393 12.402 -1.011 1.00 87.06 402 THR A C 1
ATOM 3317 O O . THR A 1 402 ? -6.741 12.700 -2.009 1.00 87.06 402 THR A O 1
ATOM 3320 N N . LEU A 1 403 ? -8.690 12.704 -0.901 1.00 87.06 403 LEU A N 1
ATOM 3321 C CA . LEU A 1 403 ? -9.425 13.451 -1.925 1.00 87.06 403 LEU A CA 1
ATOM 3322 C C . LEU A 1 403 ? -8.906 14.885 -2.063 1.00 87.06 403 LEU A C 1
ATOM 3324 O O . LEU A 1 403 ? -8.682 15.340 -3.182 1.00 87.06 403 LEU A O 1
ATOM 3328 N N . SER A 1 404 ? -8.632 15.555 -0.941 1.00 85.62 404 SER A N 1
ATOM 3329 C CA . SER A 1 404 ? -8.105 16.924 -0.938 1.00 85.62 404 SER A CA 1
ATOM 3330 C C . SER A 1 404 ? -6.696 17.037 -1.530 1.00 85.62 404 SER A C 1
ATOM 3332 O O . SER A 1 404 ? -6.372 18.061 -2.125 1.00 85.62 404 SER A O 1
ATOM 3334 N N . MET A 1 405 ? -5.876 15.980 -1.425 1.00 82.69 405 MET A N 1
ATOM 3335 C CA . MET A 1 405 ? -4.568 15.906 -2.089 1.00 82.69 405 MET A CA 1
ATOM 3336 C C . MET A 1 405 ? -4.688 15.800 -3.614 1.00 82.69 405 MET A C 1
ATOM 3338 O O . MET A 1 405 ? -3.775 16.211 -4.323 1.00 82.69 405 MET A O 1
ATOM 3342 N N . ILE A 1 406 ? -5.788 15.233 -4.117 1.00 82.06 406 ILE A N 1
ATOM 3343 C CA . ILE A 1 406 ? -6.039 15.089 -5.555 1.00 82.06 406 ILE A CA 1
ATOM 3344 C C . ILE A 1 406 ? -6.595 16.393 -6.133 1.00 82.06 406 ILE A C 1
ATOM 3346 O O . ILE A 1 406 ? -6.115 16.876 -7.154 1.00 82.06 406 ILE A O 1
ATOM 3350 N N . SER A 1 407 ? -7.623 16.955 -5.498 1.00 78.69 407 SER A N 1
ATOM 3351 C CA . SER A 1 407 ? -8.217 18.231 -5.894 1.00 78.69 407 SER A CA 1
ATOM 3352 C C . SER A 1 407 ? -8.938 18.868 -4.712 1.00 78.69 407 SER A C 1
ATOM 3354 O O . SER A 1 407 ? -9.653 18.190 -3.972 1.00 78.69 407 SER A O 1
ATOM 3356 N N . SER A 1 408 ? -8.816 20.190 -4.575 1.00 73.12 408 SER A N 1
ATOM 3357 C CA . SER A 1 408 ? -9.552 20.971 -3.572 1.00 73.12 408 SER A CA 1
ATOM 3358 C C . SER A 1 408 ? -11.071 20.876 -3.728 1.00 73.12 408 SER A C 1
ATOM 3360 O O . SER A 1 408 ? -11.798 21.093 -2.761 1.00 73.12 408 SER A O 1
ATOM 3362 N N . ASP A 1 409 ? -11.543 20.542 -4.929 1.00 74.00 409 ASP A N 1
ATOM 3363 C CA . ASP A 1 409 ? -12.966 20.521 -5.271 1.00 74.00 409 ASP A CA 1
ATOM 3364 C C . ASP A 1 409 ? -13.615 19.158 -4.968 1.00 74.00 409 ASP A C 1
ATOM 3366 O O . ASP A 1 409 ? -14.843 19.043 -4.921 1.00 74.00 409 ASP A O 1
ATOM 3370 N N . LEU A 1 410 ? -12.806 18.117 -4.722 1.00 77.12 410 LEU A N 1
ATOM 3371 C CA . LEU A 1 410 ? -13.285 16.783 -4.366 1.00 77.12 410 LEU A CA 1
ATOM 3372 C C . LEU A 1 410 ? -13.599 16.714 -2.869 1.00 77.12 410 LEU A C 1
ATOM 3374 O O . LEU A 1 410 ? -12.729 16.575 -2.007 1.00 77.12 410 LEU A O 1
ATOM 3378 N N . THR A 1 411 ? -14.888 16.764 -2.556 1.00 75.31 411 THR A N 1
ATOM 3379 C CA . THR A 1 411 ? -15.403 16.577 -1.199 1.00 75.31 411 THR A CA 1
ATOM 3380 C C . THR A 1 411 ? -16.387 15.423 -1.170 1.00 75.31 411 THR A C 1
ATOM 3382 O O . THR A 1 411 ? -17.095 15.163 -2.145 1.00 75.31 411 THR A O 1
ATOM 3385 N N . LEU A 1 412 ? -16.423 14.702 -0.050 1.00 75.81 412 LEU A N 1
ATOM 3386 C CA . LEU A 1 412 ? -17.459 13.706 0.178 1.00 75.81 412 LEU A CA 1
ATOM 3387 C C . LEU A 1 412 ? -18.825 14.411 0.190 1.00 75.81 412 LEU A C 1
ATOM 3389 O O . LEU A 1 412 ? -19.043 15.295 1.022 1.00 75.81 412 LEU A O 1
ATOM 3393 N N . PRO A 1 413 ? -19.748 14.062 -0.722 1.00 64.81 413 PRO A N 1
ATOM 3394 C CA . PRO A 1 413 ? -21.030 14.735 -0.799 1.00 64.81 413 PRO A CA 1
ATOM 3395 C C . PRO A 1 413 ? -21.875 14.458 0.443 1.00 64.81 413 PRO A C 1
ATOM 3397 O O . PRO A 1 413 ? -21.826 13.377 1.032 1.00 64.81 413 PRO A O 1
ATOM 3400 N N . ASP A 1 414 ? -22.726 15.432 0.768 1.00 61.97 414 ASP A N 1
ATOM 3401 C CA . ASP A 1 414 ? -23.718 15.409 1.849 1.00 61.97 414 ASP A CA 1
ATOM 3402 C C . ASP A 1 414 ? -24.846 14.384 1.586 1.00 61.97 414 ASP A C 1
ATOM 3404 O O . ASP A 1 414 ? -26.011 14.734 1.373 1.00 61.97 414 ASP A O 1
ATOM 3408 N N . ARG A 1 415 ? -24.513 13.094 1.540 1.00 63.75 415 ARG A N 1
ATOM 3409 C CA . ARG A 1 415 ? -25.454 11.985 1.326 1.00 63.75 415 ARG A CA 1
ATOM 3410 C C . ARG A 1 415 ? -25.402 10.998 2.491 1.00 63.75 415 ARG A C 1
ATOM 3412 O O . ARG A 1 415 ? -24.429 10.942 3.234 1.00 63.75 415 ARG A O 1
ATOM 3419 N N . LYS A 1 416 ? -26.459 10.182 2.625 1.00 69.19 416 LYS A N 1
ATOM 3420 C CA . LYS A 1 416 ? -26.535 9.108 3.637 1.00 69.19 416 LYS A CA 1
ATOM 3421 C C . LYS A 1 416 ? -25.417 8.074 3.466 1.00 69.19 416 LYS A C 1
ATOM 3423 O O . LYS A 1 416 ? -24.886 7.590 4.452 1.00 69.19 416 LYS A O 1
ATOM 3428 N N . MET A 1 417 ? -25.056 7.773 2.217 1.00 81.88 417 MET A N 1
ATOM 3429 C CA . MET A 1 417 ? -23.950 6.884 1.865 1.00 81.88 417 MET A CA 1
ATOM 3430 C C . MET A 1 417 ? -22.883 7.663 1.082 1.00 81.88 417 MET A C 1
ATOM 3432 O O . MET A 1 417 ? -23.253 8.427 0.184 1.00 81.88 417 MET A O 1
ATOM 3436 N N . PRO A 1 418 ? -21.587 7.458 1.374 1.00 85.31 418 PRO A N 1
ATOM 3437 C CA . PRO A 1 418 ? -20.483 8.037 0.615 1.00 85.31 418 PRO A CA 1
ATOM 3438 C C . PRO A 1 418 ? -20.532 7.667 -0.873 1.00 85.31 418 PRO A C 1
ATOM 3440 O O . PRO A 1 418 ? -20.549 6.486 -1.229 1.00 85.31 418 PRO A O 1
ATOM 3443 N N . THR A 1 419 ? -20.508 8.679 -1.742 1.00 87.88 419 THR A N 1
ATOM 3444 C CA . THR A 1 419 ? -20.359 8.514 -3.196 1.00 87.88 419 THR A CA 1
ATOM 3445 C C . THR A 1 419 ? -19.346 9.519 -3.720 1.00 87.88 419 THR A C 1
ATOM 3447 O O . THR A 1 419 ? -19.516 10.702 -3.462 1.00 87.88 419 THR A O 1
ATOM 3450 N N . ILE A 1 420 ? -18.323 9.097 -4.450 1.00 89.50 420 ILE A N 1
ATOM 3451 C CA . ILE A 1 420 ? -17.287 9.985 -4.987 1.00 89.50 420 ILE A CA 1
ATOM 3452 C C . ILE A 1 420 ? -17.258 9.799 -6.497 1.00 89.50 420 ILE A C 1
ATOM 3454 O O . ILE A 1 420 ? -17.171 8.670 -6.968 1.00 89.50 420 ILE A O 1
ATOM 3458 N N . GLU A 1 421 ? -17.303 10.889 -7.248 1.00 88.94 421 GLU A N 1
ATOM 3459 C CA . GLU A 1 421 ? -17.135 10.868 -8.699 1.00 88.94 421 GLU A CA 1
ATOM 3460 C C . GLU A 1 421 ? -15.823 11.561 -9.053 1.00 88.94 421 GLU A C 1
ATOM 3462 O O . GLU A 1 421 ? -15.546 12.656 -8.562 1.00 88.94 421 GLU A O 1
ATOM 3467 N N . VAL A 1 422 ? -15.002 10.906 -9.871 1.00 88.94 422 VAL A N 1
ATOM 3468 C CA . VAL A 1 422 ? -13.680 11.402 -10.253 1.00 88.94 422 VAL A CA 1
ATOM 3469 C C . VAL A 1 422 ? -13.466 11.256 -11.748 1.00 88.94 422 VAL A C 1
ATOM 3471 O O . VAL A 1 422 ? -13.741 10.212 -12.335 1.00 88.94 422 VAL A O 1
ATOM 3474 N N . THR A 1 423 ? -12.925 12.308 -12.352 1.00 85.81 423 THR A N 1
ATOM 3475 C CA . THR A 1 423 ? -12.516 12.349 -13.755 1.00 85.81 423 THR A CA 1
ATOM 3476 C C . THR A 1 423 ? -11.010 12.105 -13.870 1.00 85.81 423 THR A C 1
ATOM 3478 O O . THR A 1 423 ? -10.207 12.710 -13.151 1.00 85.81 423 THR A O 1
ATOM 3481 N N . GLY A 1 424 ? -10.621 11.220 -14.786 1.00 82.25 424 GLY A N 1
ATOM 3482 C CA . GLY A 1 424 ? -9.229 10.915 -15.109 1.00 82.25 424 GLY A CA 1
ATOM 3483 C C . GLY A 1 424 ? -8.706 9.605 -14.509 1.00 82.25 424 GLY A C 1
ATOM 3484 O O . GLY A 1 424 ? -9.058 9.181 -13.403 1.00 82.25 424 GLY A O 1
ATOM 3485 N N . GLU A 1 425 ? -7.814 8.952 -15.256 1.00 79.88 425 GLU A N 1
ATOM 3486 C CA . GLU A 1 425 ? -7.269 7.636 -14.905 1.00 79.88 425 GLU A CA 1
ATOM 3487 C C . GLU A 1 425 ? -6.292 7.698 -13.720 1.00 79.88 425 GLU A C 1
ATOM 3489 O O . GLU A 1 425 ? -6.325 6.840 -12.838 1.00 79.88 425 GLU A O 1
ATOM 3494 N N . GLN A 1 426 ? -5.457 8.739 -13.646 1.00 79.94 426 GLN A N 1
ATOM 3495 C CA . GLN A 1 426 ? -4.491 8.915 -12.558 1.00 79.94 426 GLN A CA 1
ATOM 3496 C C . GLN A 1 426 ? -5.184 9.092 -11.202 1.00 79.94 426 GLN A C 1
ATOM 3498 O O . GLN A 1 426 ? -4.847 8.408 -10.236 1.00 79.94 426 GLN A O 1
ATOM 3503 N N . HIS A 1 427 ? -6.195 9.958 -11.133 1.00 84.75 427 HIS A N 1
ATOM 3504 C CA . HIS A 1 427 ? -6.968 10.171 -9.910 1.00 84.75 427 HIS A CA 1
ATOM 3505 C C . HIS A 1 427 ? -7.720 8.900 -9.489 1.00 84.75 427 HIS A C 1
ATOM 3507 O O . HIS A 1 427 ? -7.707 8.526 -8.314 1.00 84.75 427 HIS A O 1
ATOM 3513 N N . THR A 1 428 ? -8.288 8.179 -10.463 1.00 87.19 428 THR A N 1
ATOM 3514 C CA . THR A 1 428 ? -8.916 6.867 -10.248 1.00 87.19 428 THR A CA 1
ATOM 3515 C C . THR A 1 428 ? -7.940 5.876 -9.608 1.00 87.19 428 THR A C 1
ATOM 3517 O O . THR A 1 428 ? -8.275 5.254 -8.599 1.00 87.19 428 THR A O 1
ATOM 3520 N N . LYS A 1 429 ? -6.710 5.770 -10.133 1.00 86.00 429 LYS A N 1
ATOM 3521 C CA . LYS A 1 429 ? -5.656 4.892 -9.594 1.00 86.00 429 LYS A CA 1
ATOM 3522 C C . LYS A 1 429 ? -5.306 5.217 -8.148 1.00 86.00 429 LYS A C 1
ATOM 3524 O O . LYS A 1 429 ? -5.171 4.295 -7.344 1.00 86.00 429 LYS A O 1
ATOM 3529 N N . ILE A 1 430 ? -5.162 6.500 -7.812 1.00 85.44 430 ILE A N 1
ATOM 3530 C CA . ILE A 1 430 ? -4.796 6.940 -6.456 1.00 85.44 430 ILE A CA 1
ATOM 3531 C C . ILE A 1 430 ? -5.866 6.501 -5.451 1.00 85.44 430 ILE A C 1
ATOM 3533 O O . ILE A 1 430 ? -5.539 5.849 -4.457 1.00 85.44 430 ILE A O 1
ATOM 3537 N N . ILE A 1 431 ? -7.140 6.783 -5.738 1.00 88.31 431 ILE A N 1
ATOM 3538 C CA . ILE A 1 431 ? -8.255 6.441 -4.840 1.00 88.31 431 ILE A CA 1
ATOM 3539 C C . ILE A 1 431 ? -8.422 4.929 -4.742 1.00 88.31 431 ILE A C 1
ATOM 3541 O O . ILE A 1 431 ? -8.563 4.390 -3.649 1.00 88.31 431 ILE A O 1
ATOM 3545 N N . LEU A 1 432 ? -8.360 4.217 -5.863 1.00 88.62 432 LEU A N 1
ATOM 3546 C CA . LEU A 1 432 ? -8.554 2.772 -5.888 1.00 88.62 432 LEU A CA 1
ATOM 3547 C C . LEU A 1 432 ? -7.418 2.035 -5.163 1.00 88.62 432 LEU A C 1
ATOM 3549 O O . LEU A 1 432 ? -7.678 1.106 -4.395 1.00 88.62 432 LEU A O 1
ATOM 3553 N N . LYS A 1 433 ? -6.169 2.498 -5.317 1.00 88.06 433 LYS A N 1
ATOM 3554 C CA . LYS A 1 433 ? -5.026 2.029 -4.522 1.00 88.06 433 LYS A CA 1
ATOM 3555 C C . LYS A 1 433 ? -5.227 2.329 -3.039 1.00 88.06 433 LYS A C 1
ATOM 3557 O O . LYS A 1 433 ? -4.989 1.444 -2.223 1.00 88.06 433 LYS A O 1
ATOM 3562 N N . TYR A 1 434 ? -5.682 3.533 -2.689 1.00 89.75 434 TYR A N 1
ATOM 3563 C CA . TYR A 1 434 ? -5.986 3.897 -1.306 1.00 89.75 434 TYR A CA 1
ATOM 3564 C C . TYR A 1 434 ? -7.061 2.983 -0.708 1.00 89.75 434 TYR A C 1
ATOM 3566 O O . TYR A 1 434 ? -6.829 2.402 0.343 1.00 89.75 434 TYR A O 1
ATOM 3574 N N . LEU A 1 435 ? -8.197 2.788 -1.381 1.00 89.50 435 LEU A N 1
ATOM 3575 C CA . LEU A 1 435 ? -9.296 1.962 -0.876 1.00 89.50 435 LEU A CA 1
ATOM 3576 C C . LEU A 1 435 ? -8.888 0.490 -0.721 1.00 89.50 435 LEU A C 1
ATOM 3578 O O . LEU A 1 435 ? -9.256 -0.142 0.264 1.00 89.50 435 LEU A O 1
ATOM 3582 N N . ARG A 1 436 ? -8.065 -0.046 -1.634 1.00 88.56 436 ARG A N 1
ATOM 3583 C CA . ARG A 1 436 ? -7.544 -1.424 -1.553 1.00 88.56 436 ARG A CA 1
ATOM 3584 C C . ARG A 1 436 ? -6.607 -1.675 -0.368 1.00 88.56 436 ARG A C 1
ATOM 3586 O O . ARG A 1 436 ? -6.431 -2.833 -0.001 1.00 88.56 436 ARG A O 1
ATOM 3593 N N . THR A 1 437 ? -5.998 -0.643 0.226 1.00 87.31 437 THR A N 1
ATOM 3594 C CA . THR A 1 437 ? -5.191 -0.805 1.454 1.00 87.31 437 THR A CA 1
ATOM 3595 C C . THR A 1 437 ? -6.026 -0.753 2.734 1.00 87.31 437 THR A C 1
ATOM 3597 O O . THR A 1 437 ? -5.489 -0.984 3.819 1.00 87.31 437 THR A O 1
ATOM 3600 N N . ARG A 1 438 ? -7.330 -0.459 2.632 1.00 87.12 438 ARG A N 1
ATOM 3601 C CA . ARG A 1 438 ? -8.244 -0.336 3.775 1.00 87.12 438 ARG A CA 1
ATOM 3602 C C . ARG A 1 438 ? -8.943 -1.654 4.092 1.00 87.12 438 ARG A C 1
ATOM 3604 O O . ARG A 1 438 ? -8.796 -2.659 3.406 1.00 87.12 438 ARG A O 1
ATOM 3611 N N . SER A 1 439 ? -9.687 -1.642 5.196 1.00 83.00 439 SER A N 1
ATOM 3612 C CA . SER A 1 439 ? -10.377 -2.821 5.729 1.00 83.00 439 SER A CA 1
ATOM 3613 C C . SER A 1 439 ? -11.599 -3.246 4.903 1.00 83.00 439 SER A C 1
ATOM 3615 O O . SER A 1 439 ? -11.993 -4.411 4.945 1.00 83.00 439 SER A O 1
ATOM 3617 N N . LEU A 1 440 ? -12.200 -2.310 4.162 1.00 87.94 440 LEU A N 1
ATOM 3618 C CA . LEU A 1 440 ? -13.397 -2.537 3.362 1.00 87.94 440 LEU A CA 1
ATOM 3619 C C . LEU A 1 440 ? -13.037 -3.104 1.982 1.00 87.94 440 LEU A C 1
ATOM 3621 O O . LEU A 1 440 ? -12.183 -2.538 1.297 1.00 87.94 440 LEU A O 1
ATOM 3625 N N . PRO A 1 441 ? -13.702 -4.181 1.532 1.00 89.56 441 PRO A N 1
ATOM 3626 C CA . PRO A 1 441 ? -13.443 -4.762 0.226 1.00 89.56 441 PRO A CA 1
ATOM 3627 C C . PRO A 1 441 ? -13.879 -3.812 -0.893 1.00 89.56 441 PRO A C 1
ATOM 3629 O O . PRO A 1 441 ? -14.918 -3.157 -0.807 1.00 89.56 441 PRO A O 1
ATOM 3632 N N . VAL A 1 442 ? -13.099 -3.787 -1.973 1.00 90.81 442 VAL A N 1
ATOM 3633 C CA . VAL A 1 442 ? -13.395 -3.019 -3.188 1.00 90.81 442 VAL A CA 1
ATOM 3634 C C . VAL A 1 442 ? -13.815 -3.983 -4.291 1.00 90.81 442 VAL A C 1
ATOM 3636 O O . VAL A 1 442 ? -13.048 -4.870 -4.670 1.00 90.81 442 VAL A O 1
ATOM 3639 N N . LYS A 1 443 ? -15.023 -3.804 -4.821 1.00 88.69 443 LYS A N 1
ATOM 3640 C CA . LYS A 1 443 ? -15.552 -4.523 -5.980 1.00 88.69 443 LYS A CA 1
ATOM 3641 C C . LYS A 1 443 ? -15.673 -3.572 -7.157 1.00 88.69 443 LYS A C 1
ATOM 3643 O O . LYS A 1 443 ? -16.227 -2.486 -7.050 1.00 88.69 443 LYS A O 1
ATOM 3648 N N . ILE A 1 444 ? -15.160 -4.003 -8.292 1.00 88.12 444 ILE A N 1
ATOM 3649 C CA . ILE A 1 444 ? -15.171 -3.233 -9.529 1.00 88.12 444 ILE A CA 1
ATOM 3650 C C . ILE A 1 444 ? -16.287 -3.782 -10.420 1.00 88.12 444 ILE A C 1
ATOM 3652 O O . ILE A 1 444 ? -16.487 -4.998 -10.462 1.00 88.12 444 ILE A O 1
ATOM 3656 N N . THR A 1 445 ? -17.017 -2.921 -11.127 1.00 80.44 445 THR A N 1
ATOM 3657 C CA . THR A 1 445 ? -17.942 -3.379 -12.170 1.00 80.44 445 THR A CA 1
ATOM 3658 C C . THR A 1 445 ? -17.185 -3.920 -13.370 1.00 80.44 445 THR A C 1
ATOM 3660 O O . THR A 1 445 ? -16.311 -3.246 -13.911 1.00 80.44 445 THR A O 1
ATOM 3663 N N . GLY A 1 446 ? -17.559 -5.120 -13.807 1.00 77.81 446 GLY A N 1
ATOM 3664 C CA . GLY A 1 446 ? -16.867 -5.846 -14.867 1.00 77.81 446 GLY A CA 1
ATOM 3665 C C . GLY A 1 446 ? -15.947 -6.923 -14.299 1.00 77.81 446 GLY A C 1
ATOM 3666 O O . GLY A 1 446 ? -16.183 -7.446 -13.209 1.00 77.81 446 GLY A O 1
ATOM 3667 N N . GLU A 1 447 ? -14.909 -7.273 -15.051 1.00 78.81 447 GLU A N 1
ATOM 3668 C CA . GLU A 1 447 ? -13.920 -8.274 -14.642 1.00 78.81 447 GLU A CA 1
ATOM 3669 C C . GLU A 1 447 ? -12.565 -7.599 -14.408 1.00 78.81 447 GLU A C 1
ATOM 3671 O O . GLU A 1 447 ? -12.161 -6.732 -15.180 1.00 78.81 447 GLU A O 1
ATOM 3676 N N . SER A 1 448 ? -11.862 -7.999 -13.344 1.00 83.00 448 SER A N 1
ATOM 3677 C CA . SER A 1 448 ? -10.439 -7.691 -13.182 1.00 83.00 448 SER A CA 1
ATOM 3678 C C . SER A 1 448 ? -9.642 -8.831 -13.808 1.00 83.00 448 SER A C 1
ATOM 3680 O O . SER A 1 448 ? -9.760 -9.983 -13.378 1.00 83.00 448 SER A O 1
ATOM 3682 N N . LYS A 1 449 ? -8.893 -8.534 -14.872 1.00 83.81 449 LYS A N 1
ATOM 3683 C CA . LYS A 1 449 ? -8.098 -9.516 -15.619 1.00 83.81 449 LYS A CA 1
ATOM 3684 C C . LYS A 1 449 ? -6.639 -9.109 -15.652 1.00 83.81 449 LYS A C 1
ATOM 3686 O O . LYS A 1 449 ? -6.302 -8.020 -16.105 1.00 83.81 449 LYS A O 1
ATOM 3691 N N . THR A 1 450 ? -5.774 -10.033 -15.259 1.00 84.56 450 THR A N 1
ATOM 3692 C CA . THR A 1 450 ? -4.329 -9.885 -15.420 1.00 84.56 450 THR A CA 1
ATOM 3693 C C . THR A 1 450 ? -3.897 -10.530 -16.727 1.00 84.56 450 THR A C 1
ATOM 3695 O O . THR A 1 450 ? -4.152 -11.714 -16.954 1.00 84.56 450 THR A O 1
ATOM 3698 N N . LEU A 1 451 ? -3.258 -9.748 -17.593 1.00 83.00 451 LEU A N 1
ATOM 3699 C CA . LEU A 1 451 ? -2.635 -10.223 -18.820 1.00 83.00 451 LEU A CA 1
ATOM 3700 C C . LEU A 1 451 ? -1.129 -10.338 -18.602 1.00 83.00 451 LEU A C 1
ATOM 3702 O O . LEU A 1 451 ? -0.466 -9.359 -18.250 1.00 83.00 451 LEU A O 1
ATOM 3706 N N . GLY A 1 452 ? -0.596 -11.530 -18.860 1.00 79.62 452 GLY A N 1
ATOM 3707 C CA . GLY A 1 452 ? 0.842 -11.772 -18.786 1.00 79.62 452 GLY A CA 1
ATOM 3708 C C . GLY A 1 452 ? 1.616 -11.062 -19.904 1.00 79.62 452 GLY A C 1
ATOM 3709 O O . GLY A 1 452 ? 1.046 -10.634 -20.914 1.00 79.62 452 GLY A O 1
ATOM 3710 N N . ASN A 1 453 ? 2.942 -11.015 -19.766 1.00 75.75 453 ASN A N 1
ATOM 3711 C CA . ASN A 1 453 ? 3.855 -10.282 -20.659 1.00 75.75 453 ASN A CA 1
ATOM 3712 C C . ASN A 1 453 ? 3.669 -10.585 -22.162 1.00 75.75 453 ASN A C 1
ATOM 3714 O O . ASN A 1 453 ? 3.871 -9.708 -22.996 1.00 75.75 453 ASN A O 1
ATOM 3718 N N . HIS A 1 454 ? 3.274 -11.811 -22.527 1.00 75.00 454 HIS A N 1
ATOM 3719 C CA . HIS A 1 454 ? 3.109 -12.237 -23.927 1.00 75.00 454 HIS A CA 1
ATOM 3720 C C . HIS A 1 454 ? 1.754 -11.872 -24.554 1.00 75.00 454 HIS A C 1
ATOM 3722 O O . HIS A 1 454 ? 1.581 -12.008 -25.766 1.00 75.00 454 HIS A O 1
ATOM 3728 N N . GLN A 1 455 ? 0.782 -11.450 -23.742 1.00 76.50 455 GLN A N 1
ATOM 3729 C CA . GLN A 1 455 ? -0.586 -11.154 -24.183 1.00 76.50 455 GLN A CA 1
ATOM 3730 C C . GLN A 1 455 ? -0.815 -9.665 -24.467 1.00 76.50 455 GLN A C 1
ATOM 3732 O O . GLN A 1 455 ? -1.792 -9.306 -25.122 1.00 76.50 455 GLN A O 1
ATOM 3737 N N . SER A 1 456 ? 0.094 -8.805 -24.010 1.00 81.25 456 SER A N 1
ATOM 3738 C CA . SER A 1 456 ? 0.102 -7.373 -24.299 1.00 81.25 456 SER A CA 1
ATOM 3739 C C . SER A 1 456 ? 1.251 -7.035 -25.243 1.00 81.25 456 SER A C 1
ATOM 3741 O O . SER A 1 456 ? 2.323 -7.643 -25.184 1.00 81.25 456 SER A O 1
ATOM 3743 N N . ARG A 1 457 ? 1.043 -6.061 -26.125 1.00 83.06 457 ARG A N 1
ATOM 3744 C CA . ARG A 1 457 ? 2.046 -5.604 -27.093 1.00 83.06 457 ARG A CA 1
ATOM 3745 C C . ARG A 1 457 ? 2.282 -4.111 -26.930 1.00 83.06 457 ARG A C 1
ATOM 3747 O O . ARG A 1 457 ? 1.340 -3.353 -26.710 1.00 83.06 457 ARG A O 1
ATOM 3754 N N . THR A 1 458 ? 3.540 -3.701 -27.066 1.00 87.56 458 THR A N 1
ATOM 3755 C CA . THR A 1 458 ? 3.911 -2.286 -27.136 1.00 87.56 458 THR A CA 1
ATOM 3756 C C . THR A 1 458 ? 4.261 -1.958 -28.581 1.00 87.56 458 THR A C 1
ATOM 3758 O O . THR A 1 458 ? 5.177 -2.541 -29.162 1.00 87.56 458 THR A O 1
ATOM 3761 N N . GLU A 1 459 ? 3.501 -1.049 -29.172 1.00 89.75 459 GLU A N 1
ATOM 3762 C CA . GLU A 1 459 ? 3.699 -0.538 -30.518 1.00 89.75 459 GLU A CA 1
ATOM 3763 C C . GLU A 1 459 ? 4.478 0.778 -30.465 1.00 89.75 459 GLU A C 1
ATOM 3765 O O . GLU A 1 459 ? 4.172 1.661 -29.664 1.00 89.75 459 GLU A O 1
ATOM 3770 N N . VAL A 1 460 ? 5.466 0.922 -31.343 1.00 88.88 460 VAL A N 1
ATOM 3771 C CA . VAL A 1 460 ? 6.173 2.184 -31.587 1.00 88.88 460 VAL A CA 1
ATOM 3772 C C . VAL A 1 460 ? 5.845 2.618 -33.005 1.00 88.88 460 VAL A C 1
ATOM 3774 O O . VAL A 1 460 ? 6.141 1.894 -33.954 1.00 88.88 460 VAL A O 1
ATOM 3777 N N . ARG A 1 461 ? 5.215 3.781 -33.161 1.00 88.38 461 ARG A N 1
ATOM 3778 C CA . ARG A 1 461 ? 4.754 4.283 -34.462 1.00 88.38 461 ARG A CA 1
ATOM 3779 C C . ARG A 1 461 ? 5.589 5.486 -34.874 1.00 88.38 461 ARG A C 1
ATOM 3781 O O . ARG A 1 461 ? 5.552 6.499 -34.184 1.00 88.38 461 ARG A O 1
ATOM 3788 N N . LEU A 1 462 ? 6.338 5.344 -35.966 1.00 85.31 462 LEU A N 1
ATOM 3789 C CA . LEU A 1 462 ? 7.266 6.332 -36.518 1.00 85.31 462 LEU A CA 1
ATOM 3790 C C . LEU A 1 462 ? 6.616 7.185 -37.615 1.00 85.31 462 LEU A C 1
ATOM 3792 O O . LEU A 1 462 ? 5.856 6.673 -38.445 1.00 85.31 462 LEU A O 1
ATOM 3796 N N . ASP A 1 463 ? 6.987 8.462 -37.650 1.00 82.75 463 ASP A N 1
ATOM 3797 C CA . ASP A 1 463 ? 6.680 9.409 -38.721 1.00 82.75 463 ASP A CA 1
ATOM 3798 C C . ASP A 1 463 ? 7.804 9.502 -39.776 1.00 82.75 463 ASP A C 1
ATOM 3800 O O . ASP A 1 463 ? 8.818 8.804 -39.706 1.00 82.75 463 ASP A O 1
ATOM 3804 N N . GLU A 1 464 ? 7.627 10.369 -40.780 1.00 74.94 464 GLU A N 1
ATOM 3805 C CA . GLU A 1 464 ? 8.593 10.557 -41.877 1.00 74.94 464 GLU A CA 1
ATOM 3806 C C . GLU A 1 464 ? 9.930 11.168 -41.426 1.00 74.94 464 GLU A C 1
ATOM 3808 O O . GLU A 1 464 ? 10.945 10.986 -42.097 1.00 74.94 464 GLU A O 1
ATOM 3813 N N . THR A 1 465 ? 9.948 11.866 -40.288 1.00 76.00 465 THR A N 1
ATOM 3814 C CA . THR A 1 465 ? 11.148 12.510 -39.729 1.00 76.00 465 THR A CA 1
ATOM 3815 C C . THR A 1 465 ? 11.956 11.572 -38.827 1.00 76.00 465 THR A C 1
ATOM 3817 O O . THR A 1 465 ? 13.132 11.826 -38.560 1.00 76.00 465 THR A O 1
ATOM 3820 N N . GLY A 1 466 ? 11.352 10.461 -38.393 1.00 74.00 466 GLY A N 1
ATOM 3821 C CA . GLY A 1 466 ? 11.909 9.544 -37.401 1.00 74.00 466 GLY A CA 1
ATOM 3822 C C . GLY A 1 466 ? 11.449 9.825 -35.969 1.00 74.00 466 GLY A C 1
ATOM 3823 O O . GLY A 1 466 ? 11.937 9.171 -35.047 1.00 74.00 466 GLY A O 1
ATOM 3824 N N . SER A 1 467 ? 10.517 10.759 -35.770 1.00 85.69 467 SER A N 1
ATOM 3825 C CA . SER A 1 467 ? 9.840 10.924 -34.483 1.00 85.69 467 SER A CA 1
ATOM 3826 C C . SER A 1 467 ? 8.799 9.818 -34.307 1.00 85.69 467 SER A C 1
ATOM 3828 O O . SER A 1 467 ? 8.267 9.282 -35.278 1.00 85.69 467 SER A O 1
ATOM 3830 N N . PHE A 1 468 ? 8.503 9.440 -33.069 1.00 88.94 468 PHE A N 1
ATOM 3831 C CA . PHE A 1 468 ? 7.617 8.333 -32.752 1.00 88.94 468 PHE A CA 1
ATOM 3832 C C . PHE A 1 468 ? 6.717 8.614 -31.554 1.00 88.94 468 PHE A C 1
ATOM 3834 O O . PHE A 1 468 ? 7.011 9.444 -30.698 1.00 88.94 468 PHE A O 1
ATOM 3841 N N . TYR A 1 469 ? 5.630 7.860 -31.451 1.00 89.56 469 TYR A N 1
ATOM 3842 C CA . TYR A 1 469 ? 4.873 7.722 -30.210 1.00 89.56 469 TYR A CA 1
ATOM 3843 C C . TYR A 1 469 ? 4.710 6.248 -29.857 1.00 89.56 469 TYR A C 1
ATOM 3845 O O . TYR A 1 469 ? 4.826 5.366 -30.714 1.00 89.56 469 TYR A O 1
ATOM 3853 N N . ILE A 1 470 ? 4.448 5.991 -28.578 1.00 90.56 470 ILE A N 1
ATOM 3854 C CA . ILE A 1 470 ? 4.182 4.646 -28.076 1.00 90.56 470 ILE A CA 1
ATOM 3855 C C . ILE A 1 470 ? 2.689 4.419 -27.876 1.00 90.56 470 ILE A C 1
ATOM 3857 O O . ILE A 1 470 ? 1.931 5.339 -27.548 1.00 90.56 470 ILE A O 1
ATOM 3861 N N . GLN A 1 471 ? 2.273 3.179 -28.086 1.00 89.50 471 GLN A N 1
ATOM 3862 C CA . GLN A 1 471 ? 0.909 2.729 -27.877 1.00 89.50 471 GLN A CA 1
ATOM 3863 C C . GLN A 1 471 ? 0.927 1.309 -27.317 1.00 89.50 471 GLN A C 1
ATOM 3865 O O . GLN A 1 471 ? 1.647 0.446 -27.808 1.00 89.50 471 GLN A O 1
ATOM 3870 N N . HIS A 1 472 ? 0.109 1.049 -26.308 1.00 87.81 472 HIS A N 1
ATOM 3871 C CA . HIS A 1 472 ? -0.099 -0.281 -25.756 1.00 87.81 472 HIS A CA 1
ATOM 3872 C C . HIS A 1 472 ? -1.383 -0.866 -26.330 1.00 87.81 472 HIS A C 1
ATOM 3874 O O . HIS A 1 472 ? -2.445 -0.244 -26.247 1.00 87.81 472 HIS A O 1
ATOM 3880 N N . ASP A 1 473 ? -1.264 -2.054 -26.916 1.00 83.00 473 ASP A N 1
ATOM 3881 C CA . ASP A 1 473 ? -2.379 -2.850 -27.418 1.00 83.00 473 ASP A CA 1
ATOM 3882 C C . ASP A 1 473 ? -2.508 -4.114 -26.556 1.00 83.00 473 ASP A C 1
ATOM 3884 O O . ASP A 1 473 ? -1.559 -4.896 -26.400 1.00 83.00 473 ASP A O 1
ATOM 3888 N N . ALA A 1 474 ? -3.686 -4.302 -25.969 1.00 80.50 474 ALA A N 1
ATOM 3889 C CA . ALA A 1 474 ? -4.029 -5.476 -25.191 1.00 80.50 474 ALA A CA 1
ATOM 3890 C C . ALA A 1 474 ? -5.412 -6.007 -25.588 1.00 80.50 474 ALA A C 1
ATOM 3892 O O . ALA A 1 474 ? -6.452 -5.401 -25.311 1.00 80.50 474 ALA A O 1
ATOM 3893 N N . ARG A 1 475 ? -5.420 -7.208 -26.178 1.00 76.19 475 ARG A N 1
ATOM 3894 C CA . ARG A 1 475 ? -6.646 -7.912 -26.566 1.00 76.19 475 ARG A CA 1
ATOM 3895 C C . ARG A 1 475 ? -7.146 -8.784 -25.428 1.00 76.19 475 ARG A C 1
ATOM 3897 O O . ARG A 1 475 ? -6.586 -9.845 -25.158 1.00 76.19 475 ARG A O 1
ATOM 3904 N N . VAL A 1 476 ? -8.258 -8.383 -24.824 1.00 73.75 476 VAL A N 1
ATOM 3905 C CA . VAL A 1 476 ? -9.004 -9.218 -23.879 1.00 73.75 476 VAL A CA 1
ATOM 3906 C C . VAL A 1 476 ? -10.152 -9.906 -24.616 1.00 73.75 476 VAL A C 1
ATOM 3908 O O . VAL A 1 476 ? -10.986 -9.256 -25.244 1.00 73.75 476 VAL A O 1
ATOM 3911 N N . PHE A 1 477 ? -10.209 -11.239 -24.550 1.00 63.75 477 PHE A N 1
ATOM 3912 C CA . PHE A 1 477 ? -11.286 -12.003 -25.182 1.00 63.75 477 PHE A CA 1
ATOM 3913 C C . PHE A 1 477 ? -12.651 -11.594 -24.603 1.00 63.75 477 PHE A C 1
ATOM 3915 O O . PHE A 1 477 ? -12.843 -11.617 -23.386 1.00 63.75 477 PHE A O 1
ATOM 3922 N N . GLY A 1 478 ? -13.587 -11.218 -25.482 1.00 61.44 478 GLY A N 1
ATOM 3923 C CA . GLY A 1 478 ? -14.935 -10.775 -25.109 1.00 61.44 478 GLY A CA 1
ATOM 3924 C C . GLY A 1 478 ? -15.072 -9.291 -24.737 1.00 61.44 478 GLY A C 1
ATOM 3925 O O . GLY A 1 478 ? -16.173 -8.877 -24.387 1.00 61.44 478 GLY A O 1
ATOM 3926 N N . GLN A 1 479 ? -14.005 -8.488 -24.827 1.00 73.00 479 GLN A N 1
ATOM 3927 C CA . GLN A 1 479 ? -14.034 -7.040 -24.577 1.00 73.00 479 GLN A CA 1
ATOM 3928 C C . GLN A 1 479 ? -13.546 -6.253 -25.804 1.00 73.00 479 GLN A C 1
ATOM 3930 O O . GLN A 1 479 ? -12.943 -6.808 -26.728 1.00 73.00 479 GLN A O 1
ATOM 3935 N N . LYS A 1 480 ? -13.820 -4.943 -25.829 1.00 69.44 480 LYS A N 1
ATOM 3936 C CA . LYS A 1 480 ? -13.251 -4.033 -26.832 1.00 69.44 480 LYS A CA 1
ATOM 3937 C C . LYS A 1 480 ? -11.728 -4.030 -26.687 1.00 69.44 480 LYS A C 1
ATOM 3939 O O . LYS A 1 480 ? -11.219 -4.083 -25.572 1.00 69.44 480 LYS A O 1
ATOM 3944 N N . ASN A 1 481 ? -11.010 -3.974 -27.809 1.00 75.19 481 ASN A N 1
ATOM 3945 C CA . ASN A 1 481 ? -9.554 -3.942 -27.768 1.00 75.19 481 ASN A CA 1
ATOM 3946 C C . ASN A 1 481 ? -9.071 -2.722 -26.975 1.00 75.19 481 ASN A C 1
ATOM 3948 O O . ASN A 1 481 ? -9.480 -1.598 -27.286 1.00 75.19 481 ASN A O 1
ATOM 3952 N N . LEU A 1 482 ? -8.225 -2.944 -25.970 1.00 76.69 482 LEU A N 1
ATOM 3953 C CA . LEU A 1 482 ? -7.684 -1.862 -25.166 1.00 76.69 482 LEU A CA 1
ATOM 3954 C C . LEU A 1 482 ? -6.493 -1.273 -25.917 1.00 76.69 482 LEU A C 1
ATOM 3956 O O . LEU A 1 482 ? -5.445 -1.904 -26.032 1.00 76.69 482 LEU A O 1
ATOM 3960 N N . VAL A 1 483 ? -6.676 -0.057 -26.422 1.00 81.38 483 VAL A N 1
ATOM 3961 C CA . VAL A 1 483 ? -5.626 0.709 -27.088 1.00 81.38 483 VAL A CA 1
ATOM 3962 C C . VAL A 1 483 ? -5.377 1.973 -26.280 1.00 81.38 483 VAL A C 1
ATOM 3964 O O . VAL A 1 483 ? -6.260 2.826 -26.170 1.00 81.38 483 VAL A O 1
ATOM 3967 N N . ARG A 1 484 ? -4.183 2.094 -25.698 1.00 81.44 484 ARG A N 1
ATOM 3968 C CA . ARG A 1 484 ? -3.787 3.255 -24.888 1.00 81.44 484 ARG A CA 1
ATOM 3969 C C . ARG A 1 484 ? -2.527 3.877 -25.473 1.00 81.44 484 ARG A C 1
ATOM 3971 O O . ARG A 1 484 ? -1.526 3.195 -25.655 1.00 81.44 484 ARG A O 1
ATOM 3978 N N . ARG A 1 485 ? -2.596 5.166 -25.805 1.00 85.56 485 ARG A N 1
ATOM 3979 C CA . ARG A 1 485 ? -1.475 5.937 -26.354 1.00 85.56 485 ARG A CA 1
ATOM 3980 C C . ARG A 1 485 ? -0.719 6.642 -25.229 1.00 85.56 485 ARG A C 1
ATOM 3982 O O . ARG A 1 485 ? -1.351 7.214 -24.344 1.00 85.56 485 ARG A O 1
ATOM 3989 N N . GLY A 1 486 ? 0.607 6.670 -25.329 1.00 85.25 486 GLY A N 1
ATOM 3990 C CA . GLY A 1 486 ? 1.488 7.325 -24.365 1.00 85.25 486 GLY A CA 1
ATOM 3991 C C . GLY A 1 486 ? 2.022 6.376 -23.298 1.00 85.25 486 GLY A C 1
ATOM 3992 O O . GLY A 1 486 ? 1.836 5.167 -23.380 1.00 85.25 486 GLY A O 1
ATOM 3993 N N . TRP A 1 487 ? 2.719 6.960 -22.327 1.00 87.88 487 TRP A N 1
ATOM 3994 C CA . TRP A 1 487 ? 3.430 6.254 -21.264 1.00 87.88 487 TRP A CA 1
ATOM 3995 C C . TRP A 1 487 ? 2.522 5.930 -20.074 1.00 87.88 487 TRP A C 1
ATOM 3997 O O . TRP A 1 487 ? 1.559 6.651 -19.800 1.00 87.88 487 TRP A O 1
ATOM 4007 N N . THR A 1 488 ? 2.853 4.888 -19.313 1.00 88.19 488 THR A N 1
ATOM 4008 C CA . THR A 1 488 ? 2.207 4.617 -18.024 1.00 88.19 488 THR A CA 1
ATOM 4009 C C . THR A 1 488 ? 2.483 5.733 -17.020 1.00 88.19 488 THR A C 1
ATOM 4011 O O . THR A 1 488 ? 3.522 6.394 -17.053 1.00 88.19 488 THR A O 1
ATOM 4014 N N . THR A 1 489 ? 1.581 5.907 -16.051 1.00 84.25 489 THR A N 1
ATOM 4015 C CA . THR A 1 489 ? 1.721 6.925 -14.993 1.00 84.25 489 THR A CA 1
ATOM 4016 C C . THR A 1 489 ? 3.018 6.783 -14.196 1.00 84.25 489 THR A C 1
ATOM 4018 O O . THR A 1 489 ? 3.574 7.778 -13.742 1.00 84.25 489 THR A O 1
ATOM 4021 N N . LYS A 1 490 ? 3.525 5.553 -14.043 1.00 87.56 490 LYS A N 1
ATOM 4022 C CA . LYS A 1 490 ? 4.791 5.289 -13.351 1.00 87.56 490 LYS A CA 1
ATOM 4023 C C . LYS A 1 490 ? 5.975 5.790 -14.162 1.00 87.56 490 LYS A C 1
ATOM 4025 O O . LYS A 1 490 ? 6.819 6.493 -13.618 1.00 87.56 490 LYS A O 1
ATOM 4030 N N . THR A 1 491 ? 6.021 5.479 -15.455 1.00 90.44 491 THR A N 1
ATOM 4031 C CA . THR A 1 491 ? 7.112 5.944 -16.317 1.00 90.44 491 THR A CA 1
ATOM 4032 C C . THR A 1 491 ? 7.073 7.457 -16.511 1.00 90.44 491 THR A C 1
ATOM 4034 O O . THR A 1 491 ? 8.133 8.082 -16.495 1.00 90.44 491 THR A O 1
ATOM 4037 N N . ILE A 1 492 ? 5.880 8.064 -16.599 1.00 88.62 492 ILE A N 1
ATOM 4038 C CA . ILE A 1 492 ? 5.714 9.528 -16.642 1.00 88.62 492 ILE A CA 1
ATOM 4039 C C . ILE A 1 492 ? 6.396 10.187 -15.441 1.00 88.62 492 ILE A C 1
ATOM 4041 O O . ILE A 1 492 ? 7.243 11.052 -15.643 1.00 88.62 492 ILE A O 1
ATOM 4045 N N . ALA A 1 493 ? 6.129 9.713 -14.218 1.00 87.94 493 ALA A N 1
ATOM 4046 C CA . ALA A 1 493 ? 6.733 10.279 -13.009 1.00 87.94 493 ALA A CA 1
ATOM 4047 C C . ALA A 1 493 ? 8.275 10.256 -13.048 1.00 87.94 493 ALA A C 1
ATOM 4049 O O . ALA A 1 493 ? 8.932 11.185 -12.583 1.00 87.94 493 ALA A O 1
ATOM 4050 N N . TYR A 1 494 ? 8.877 9.219 -13.643 1.00 92.06 494 TYR A N 1
ATOM 4051 C CA . TYR A 1 494 ? 10.329 9.164 -13.834 1.00 92.06 494 TYR A CA 1
ATOM 4052 C C . TYR A 1 494 ? 10.810 10.101 -14.948 1.00 92.06 494 TYR A C 1
ATOM 4054 O O . TYR A 1 494 ? 11.832 10.760 -14.774 1.00 92.06 494 TYR A O 1
ATOM 4062 N N . LEU A 1 495 ? 10.098 10.207 -16.072 1.00 89.94 495 LEU A N 1
ATOM 4063 C CA . LEU A 1 495 ? 10.439 11.141 -17.154 1.00 89.94 495 LEU A CA 1
ATOM 4064 C C . LEU A 1 495 ? 10.375 12.611 -16.701 1.00 89.94 495 LEU A C 1
ATOM 4066 O O . LEU A 1 495 ? 11.259 13.404 -17.052 1.00 89.94 495 LEU A O 1
ATOM 4070 N N . GLU A 1 496 ? 9.377 12.953 -15.887 1.00 88.19 496 GLU A N 1
ATOM 4071 C CA . GLU A 1 496 ? 9.252 14.248 -15.209 1.00 88.19 496 GLU A CA 1
ATOM 4072 C C . GLU A 1 496 ? 10.411 14.451 -14.229 1.00 88.19 496 GLU A C 1
ATOM 4074 O O . GLU A 1 496 ? 11.124 15.451 -14.320 1.00 88.19 496 GLU A O 1
ATOM 4079 N N . ALA A 1 497 ? 10.719 13.458 -13.386 1.00 89.62 497 ALA A N 1
ATOM 4080 C CA . ALA A 1 497 ? 11.851 13.528 -12.460 1.00 89.62 497 ALA A CA 1
ATOM 4081 C C . ALA A 1 497 ? 13.193 13.770 -13.173 1.00 89.62 497 ALA A C 1
ATOM 4083 O O . ALA A 1 497 ? 14.013 14.556 -12.702 1.00 89.62 497 ALA A O 1
ATOM 4084 N N . LEU A 1 498 ? 13.430 13.154 -14.335 1.00 90.50 498 LEU A N 1
ATOM 4085 C CA . LEU A 1 498 ? 14.640 13.379 -15.141 1.00 90.50 498 LEU A CA 1
ATOM 4086 C C . LEU A 1 498 ? 14.736 14.797 -15.737 1.00 90.50 498 LEU A C 1
ATOM 4088 O O . LEU A 1 498 ? 15.821 15.210 -16.173 1.00 90.50 498 LEU A O 1
ATOM 4092 N N . SER A 1 499 ? 13.616 15.516 -15.781 1.00 88.12 499 SER A N 1
ATOM 4093 C CA . SER A 1 499 ? 13.468 16.835 -16.401 1.00 88.12 499 SER A CA 1
ATOM 4094 C C . SER A 1 499 ? 13.383 17.966 -15.372 1.00 88.12 499 SER A C 1
ATOM 4096 O O . SER A 1 499 ? 13.938 19.036 -15.611 1.00 88.12 499 SER A O 1
ATOM 4098 N N . GLU A 1 500 ? 12.778 17.709 -14.212 1.00 85.75 500 GLU A N 1
ATOM 4099 C CA . GLU A 1 500 ? 12.556 18.678 -13.130 1.00 85.75 500 GLU A CA 1
ATOM 4100 C C . GLU A 1 500 ? 13.428 18.418 -11.889 1.00 85.75 500 GLU A C 1
ATOM 4102 O O . GLU A 1 500 ? 13.720 19.332 -11.114 1.00 85.75 500 GLU A O 1
ATOM 4107 N N . GLY A 1 501 ? 13.913 17.184 -11.726 1.00 86.50 501 GLY A N 1
ATOM 4108 C CA . GLY A 1 501 ? 14.789 16.739 -10.645 1.00 86.50 501 GLY A CA 1
ATOM 4109 C C . GLY A 1 501 ? 14.107 15.802 -9.644 1.00 86.50 501 GLY A C 1
ATOM 4110 O O . GLY A 1 501 ? 12.890 15.643 -9.612 1.00 86.50 501 GLY A O 1
ATOM 4111 N N . LEU A 1 502 ? 14.917 15.205 -8.763 1.00 86.56 502 LEU A N 1
ATOM 4112 C CA . LEU A 1 502 ? 14.456 14.285 -7.713 1.00 86.56 502 LEU A CA 1
ATOM 4113 C C . LEU A 1 502 ? 13.386 14.878 -6.764 1.00 86.56 502 LEU A C 1
ATOM 4115 O O . LEU A 1 502 ? 12.490 14.132 -6.368 1.00 86.56 502 LEU A O 1
ATOM 4119 N N . PRO A 1 503 ? 13.430 16.178 -6.399 1.00 85.38 503 PRO A N 1
ATOM 4120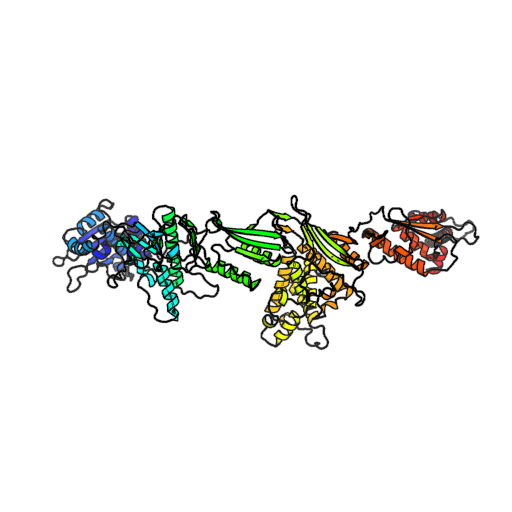 C CA . PRO A 1 503 ? 12.405 16.785 -5.548 1.00 85.38 503 PRO A CA 1
ATOM 4121 C C . PRO A 1 503 ? 10.982 16.692 -6.130 1.00 85.38 503 PRO A C 1
ATOM 4123 O O . PRO A 1 503 ? 10.038 16.517 -5.365 1.00 85.38 503 PRO A O 1
ATOM 4126 N N . SER A 1 504 ? 10.838 16.726 -7.465 1.00 83.06 504 SER A N 1
ATOM 4127 C CA . SER A 1 504 ? 9.542 16.592 -8.154 1.00 83.06 504 SER A CA 1
ATOM 4128 C C . SER A 1 504 ? 8.916 15.212 -7.903 1.00 83.06 504 SER A C 1
ATOM 4130 O O . SER A 1 504 ? 7.787 15.118 -7.426 1.00 83.06 504 SER A O 1
ATOM 4132 N N . LEU A 1 505 ? 9.701 14.136 -8.050 1.00 84.00 505 LEU A N 1
ATOM 4133 C CA . LEU A 1 505 ? 9.249 12.766 -7.767 1.00 84.00 505 LEU A CA 1
ATOM 4134 C C . LEU A 1 505 ? 8.827 12.561 -6.306 1.00 84.00 505 LEU A C 1
ATOM 4136 O O . LEU A 1 505 ? 7.926 11.778 -6.013 1.00 84.00 505 LEU A O 1
ATOM 4140 N N . LEU A 1 506 ? 9.512 13.234 -5.380 1.00 82.88 506 LEU A N 1
ATOM 4141 C CA . LEU A 1 506 ? 9.244 13.129 -3.948 1.00 82.88 506 LEU A CA 1
ATOM 4142 C C . LEU A 1 506 ? 8.146 14.087 -3.472 1.00 82.88 506 LEU 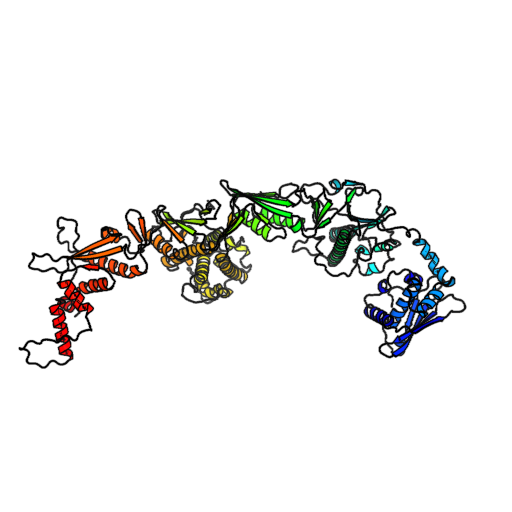A C 1
ATOM 4144 O O . LEU A 1 506 ? 7.732 13.960 -2.323 1.00 82.88 506 LEU A O 1
ATOM 4148 N N . GLN A 1 507 ? 7.680 15.009 -4.323 1.00 79.00 507 GLN A N 1
ATOM 4149 C CA . GLN A 1 507 ? 6.716 16.065 -3.987 1.00 79.00 507 GLN A CA 1
ATOM 4150 C C . GLN A 1 507 ? 7.158 16.926 -2.787 1.00 79.00 507 GLN A C 1
ATOM 4152 O O . GLN A 1 507 ? 6.348 17.327 -1.952 1.00 79.00 507 GLN A O 1
ATOM 4157 N N . VAL A 1 508 ? 8.463 17.200 -2.680 1.00 81.38 508 VAL A N 1
ATOM 4158 C CA . VAL A 1 508 ? 9.053 18.011 -1.601 1.00 81.38 508 VAL A CA 1
ATOM 4159 C C . VAL A 1 508 ? 9.928 19.099 -2.206 1.00 81.38 508 VAL A C 1
ATOM 4161 O O . VAL A 1 508 ? 10.635 18.866 -3.182 1.00 81.38 508 VAL A O 1
ATOM 4164 N N . ASP A 1 509 ? 9.945 20.284 -1.601 1.00 80.25 509 ASP A N 1
ATOM 4165 C CA . ASP A 1 509 ? 10.843 21.353 -2.021 1.00 80.25 509 ASP A CA 1
ATOM 4166 C C . ASP A 1 509 ? 12.316 20.997 -1.765 1.00 80.25 509 ASP A C 1
ATOM 4168 O O . ASP A 1 509 ? 12.724 20.607 -0.668 1.00 80.25 509 ASP A O 1
ATOM 4172 N N . ALA A 1 510 ? 13.179 21.244 -2.756 1.00 79.69 510 ALA A N 1
ATOM 4173 C CA . ALA A 1 510 ? 14.619 20.972 -2.645 1.00 79.69 510 ALA A CA 1
ATOM 4174 C C . ALA A 1 510 ? 15.279 21.662 -1.431 1.00 79.69 510 ALA A C 1
ATOM 4176 O O . ALA A 1 510 ? 16.261 21.169 -0.875 1.00 79.69 510 ALA A O 1
ATOM 4177 N N . LYS A 1 511 ? 14.743 22.821 -1.018 1.00 82.38 511 LYS A N 1
ATOM 4178 C CA . LYS A 1 511 ? 15.236 23.589 0.136 1.00 82.38 511 LYS A CA 1
ATOM 4179 C C . LYS A 1 511 ? 14.971 22.893 1.467 1.00 82.38 511 LYS A C 1
ATOM 4181 O O . LYS A 1 511 ? 15.767 23.101 2.383 1.00 82.38 511 LYS A O 1
ATOM 4186 N N . ASP A 1 512 ? 13.893 22.122 1.543 1.00 81.44 512 ASP A N 1
ATOM 4187 C CA . ASP A 1 512 ? 13.462 21.415 2.748 1.00 81.44 512 ASP A CA 1
ATOM 4188 C C . ASP A 1 512 ? 14.186 20.073 2.888 1.00 81.44 512 ASP A C 1
ATOM 4190 O O . ASP A 1 512 ? 14.429 19.610 4.001 1.00 81.44 512 ASP A O 1
ATOM 4194 N N . MET A 1 513 ? 14.618 19.496 1.762 1.00 79.56 513 MET A N 1
ATOM 4195 C CA . MET A 1 513 ? 15.470 18.304 1.730 1.00 79.56 513 MET A CA 1
ATOM 4196 C C . MET A 1 513 ? 16.929 18.583 2.127 1.00 79.56 513 MET A C 1
ATOM 4198 O O . MET A 1 513 ? 17.599 17.715 2.688 1.00 79.56 513 MET A O 1
ATOM 4202 N N . ALA A 1 514 ? 17.451 19.769 1.802 1.00 84.25 514 ALA A N 1
ATOM 4203 C CA . ALA A 1 514 ? 18.851 20.114 2.033 1.00 84.25 514 ALA A CA 1
ATOM 4204 C C . ALA A 1 514 ? 19.172 20.331 3.525 1.00 84.25 514 ALA A C 1
ATOM 4206 O O . ALA A 1 514 ? 18.353 20.828 4.303 1.00 84.25 514 ALA A O 1
ATOM 4207 N N . ALA A 1 515 ? 20.407 20.029 3.937 1.00 84.19 515 ALA A N 1
ATOM 4208 C CA . ALA A 1 515 ? 20.828 20.234 5.319 1.00 84.19 515 ALA A CA 1
ATOM 4209 C C . ALA A 1 515 ? 20.759 21.710 5.754 1.00 84.19 515 ALA A C 1
ATOM 4211 O O . ALA A 1 515 ? 21.011 22.637 4.985 1.00 84.19 515 ALA A O 1
ATOM 4212 N N . ARG A 1 516 ? 20.505 21.947 7.049 1.00 80.19 516 ARG A N 1
ATOM 4213 C CA . ARG A 1 516 ? 20.494 23.307 7.627 1.00 80.19 516 ARG A CA 1
ATOM 4214 C C . ARG A 1 516 ? 21.893 23.932 7.715 1.00 80.19 516 ARG A C 1
ATOM 4216 O O . ARG A 1 516 ? 22.021 25.154 7.684 1.00 80.19 516 ARG A O 1
ATOM 4223 N N . ALA A 1 517 ? 22.939 23.110 7.824 1.00 80.62 517 ALA A N 1
ATOM 4224 C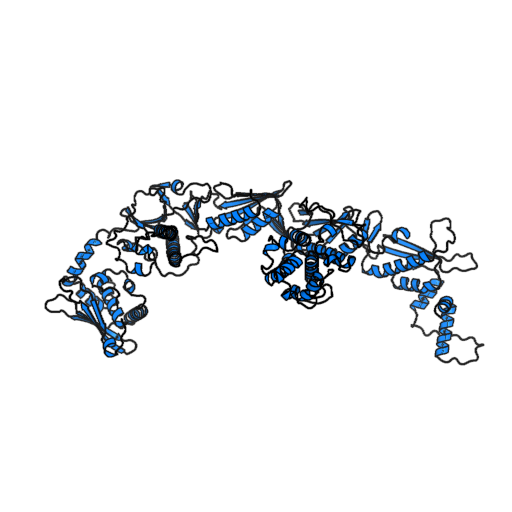 CA . ALA A 1 517 ? 24.323 23.564 7.932 1.00 80.62 517 ALA A CA 1
ATOM 4225 C C . ALA A 1 517 ? 24.852 24.068 6.580 1.00 80.62 517 ALA A C 1
ATOM 4227 O O . ALA A 1 517 ? 24.921 23.308 5.615 1.00 80.62 517 ALA A O 1
ATOM 4228 N N . ARG A 1 518 ? 25.287 25.335 6.531 1.00 74.50 518 ARG A N 1
ATOM 4229 C CA . ARG A 1 518 ? 25.676 26.039 5.295 1.00 74.50 518 ARG A CA 1
ATOM 4230 C C . ARG A 1 518 ? 26.715 25.289 4.449 1.00 74.50 518 ARG A C 1
ATOM 4232 O O . ARG A 1 518 ? 26.546 25.207 3.244 1.00 74.50 518 ARG A O 1
ATOM 4239 N N . ALA A 1 519 ? 27.725 24.685 5.082 1.00 78.25 519 ALA A N 1
ATOM 4240 C CA . ALA A 1 519 ? 28.809 23.985 4.384 1.00 78.25 519 ALA A CA 1
ATOM 4241 C C . ALA A 1 519 ? 28.336 22.794 3.529 1.00 78.25 519 ALA A C 1
ATOM 4243 O O . ALA A 1 519 ? 28.872 22.577 2.450 1.00 78.25 519 ALA A O 1
ATOM 4244 N N . LYS A 1 520 ? 27.327 22.041 3.993 1.00 82.81 520 LYS A N 1
ATOM 4245 C CA . LYS A 1 520 ? 26.751 20.904 3.251 1.00 82.81 520 LYS A CA 1
ATOM 4246 C C . LYS A 1 520 ? 25.542 21.302 2.411 1.00 82.81 520 LYS A C 1
ATOM 4248 O O . LYS A 1 520 ? 25.297 20.706 1.371 1.00 82.81 520 LYS A O 1
ATOM 4253 N N . ARG A 1 521 ? 24.812 22.338 2.836 1.00 85.00 521 ARG A N 1
ATOM 4254 C CA . ARG A 1 521 ? 23.607 22.827 2.158 1.00 85.00 521 ARG A CA 1
ATOM 4255 C C . ARG A 1 521 ? 23.862 23.208 0.703 1.00 85.00 521 ARG A C 1
ATOM 4257 O O . ARG A 1 521 ? 23.037 22.904 -0.151 1.00 85.00 521 ARG A O 1
ATOM 4264 N N . ASP A 1 522 ? 24.982 23.867 0.423 1.00 85.19 522 ASP A N 1
ATOM 4265 C CA . ASP A 1 522 ? 25.294 24.323 -0.933 1.00 85.19 522 ASP A CA 1
ATOM 4266 C C . ASP A 1 522 ? 25.544 23.133 -1.877 1.00 85.19 522 ASP A C 1
ATOM 4268 O O . ASP A 1 522 ? 25.028 23.111 -2.996 1.00 85.19 522 ASP A O 1
ATOM 4272 N N . TRP A 1 523 ? 26.238 22.093 -1.399 1.00 87.25 523 TRP A N 1
ATOM 4273 C CA . TRP A 1 523 ? 26.446 20.840 -2.135 1.00 87.25 523 TRP A CA 1
ATOM 4274 C C . TRP A 1 523 ? 25.168 20.017 -2.277 1.00 87.25 523 TRP A C 1
ATOM 4276 O O . TRP A 1 523 ? 24.899 19.509 -3.363 1.00 87.25 523 TRP A O 1
ATOM 4286 N N . ASP A 1 524 ? 24.350 19.944 -1.225 1.00 87.88 524 ASP A N 1
ATOM 4287 C CA . ASP A 1 524 ? 23.028 19.311 -1.252 1.00 87.88 524 ASP A CA 1
ATOM 4288 C C . ASP A 1 524 ? 22.132 19.949 -2.323 1.00 87.88 524 ASP A C 1
ATOM 4290 O O . ASP A 1 524 ? 21.535 19.261 -3.147 1.00 87.88 524 ASP A O 1
ATOM 4294 N N . MET A 1 525 ? 22.088 21.281 -2.380 1.00 86.38 525 MET A N 1
ATOM 4295 C CA . MET A 1 525 ? 21.337 21.998 -3.412 1.00 86.38 525 MET A CA 1
ATOM 4296 C C . MET A 1 525 ? 21.926 21.786 -4.810 1.00 86.38 525 MET A C 1
ATOM 4298 O O . MET A 1 525 ? 21.170 21.734 -5.783 1.00 86.38 525 MET A O 1
ATOM 4302 N N . LYS A 1 526 ? 23.257 21.675 -4.920 1.00 87.19 526 LYS A N 1
ATOM 4303 C CA . LYS A 1 526 ? 23.949 21.430 -6.190 1.00 87.19 526 LYS A CA 1
ATOM 4304 C C . LYS A 1 526 ? 23.598 20.050 -6.740 1.00 87.19 526 LYS A C 1
ATOM 4306 O O . LYS A 1 526 ? 23.237 19.983 -7.907 1.00 87.19 526 LYS A O 1
ATOM 4311 N N . ILE A 1 527 ? 23.629 18.991 -5.923 1.00 89.31 527 ILE A N 1
ATOM 4312 C CA . ILE A 1 527 ? 23.288 17.626 -6.361 1.00 89.31 527 ILE A CA 1
ATOM 4313 C C . ILE A 1 527 ? 21.785 17.458 -6.624 1.00 89.31 527 ILE A C 1
ATOM 4315 O O . ILE A 1 527 ? 21.419 16.906 -7.658 1.00 89.31 527 ILE A O 1
ATOM 4319 N N . LEU A 1 528 ? 20.909 18.000 -5.764 1.00 87.31 528 LEU A N 1
ATOM 4320 C CA . LEU A 1 528 ? 19.449 17.887 -5.923 1.00 87.31 528 LEU A CA 1
ATOM 4321 C C . LEU A 1 528 ? 18.934 18.560 -7.202 1.00 87.31 528 LEU A C 1
ATOM 4323 O O . LEU A 1 528 ? 17.961 18.097 -7.791 1.00 87.31 528 LEU A O 1
ATOM 4327 N N . LYS A 1 529 ? 19.590 19.639 -7.644 1.00 84.38 529 LYS A N 1
ATOM 4328 C CA . LYS A 1 529 ? 19.249 20.360 -8.881 1.00 84.38 529 LYS A CA 1
ATOM 4329 C C . LYS A 1 529 ? 20.008 19.865 -10.110 1.00 84.38 529 LYS A C 1
ATOM 4331 O O . LYS A 1 529 ? 19.820 20.423 -11.187 1.00 84.38 529 LYS A O 1
ATOM 4336 N N . HIS A 1 530 ? 20.898 18.882 -9.971 1.00 89.44 530 HIS A N 1
ATOM 4337 C CA . HIS A 1 530 ? 21.729 18.423 -11.076 1.00 89.44 530 HIS A CA 1
ATOM 4338 C C . HIS A 1 530 ? 21.024 17.334 -11.892 1.00 89.44 530 HIS A C 1
ATOM 4340 O O . HIS A 1 530 ? 21.244 16.139 -11.685 1.00 89.44 530 HIS A O 1
ATOM 4346 N N . LEU A 1 531 ? 20.254 17.740 -12.902 1.00 90.50 531 LEU A N 1
ATOM 4347 C CA . LEU A 1 531 ? 19.481 16.823 -13.753 1.00 90.50 531 LEU A CA 1
ATOM 4348 C C . LEU A 1 531 ? 20.357 15.760 -14.434 1.00 90.50 531 LEU A C 1
ATOM 4350 O O . LEU A 1 531 ? 19.993 14.588 -14.479 1.00 90.50 531 LEU A O 1
ATOM 4354 N N . GLY A 1 532 ? 21.559 16.138 -14.884 1.00 90.12 532 GLY A N 1
ATOM 4355 C CA . GLY A 1 532 ? 22.501 15.197 -15.496 1.00 90.12 532 GLY A CA 1
ATOM 4356 C C . GLY A 1 532 ? 22.968 14.058 -14.575 1.00 90.12 532 GLY A C 1
ATOM 4357 O O . GLY A 1 532 ? 23.172 12.948 -15.057 1.00 90.12 532 GLY A O 1
ATOM 4358 N N . ILE A 1 533 ? 23.072 14.285 -13.256 1.00 91.94 533 ILE A N 1
ATOM 4359 C CA . ILE A 1 533 ? 23.446 13.236 -12.294 1.00 91.94 533 ILE A CA 1
ATOM 4360 C C . ILE A 1 533 ? 22.285 12.258 -12.139 1.00 91.94 533 ILE A C 1
ATOM 4362 O O . ILE A 1 533 ? 22.508 11.055 -12.141 1.00 91.94 533 ILE A O 1
ATOM 4366 N N . LEU A 1 534 ? 21.049 12.755 -12.062 1.00 92.94 534 LEU A N 1
ATOM 4367 C CA . LEU A 1 534 ? 19.871 11.897 -11.959 1.00 92.94 534 LEU A CA 1
ATOM 4368 C C . LEU A 1 534 ? 19.670 11.043 -13.225 1.00 92.94 534 LEU A C 1
ATOM 4370 O O . LEU A 1 534 ? 19.418 9.846 -13.116 1.00 92.94 534 LEU A O 1
ATOM 4374 N N . GLN A 1 535 ? 19.872 11.634 -14.410 1.00 93.81 535 GLN A N 1
ATOM 4375 C CA . GLN A 1 535 ? 19.879 10.922 -15.698 1.00 93.81 535 GLN A CA 1
ATOM 4376 C C . GLN A 1 535 ? 20.950 9.823 -15.732 1.00 93.81 535 GLN A C 1
ATOM 4378 O O . GLN A 1 535 ? 20.674 8.713 -16.183 1.00 93.81 535 GLN A O 1
ATOM 4383 N N . TYR A 1 536 ? 22.151 10.110 -15.218 1.00 94.19 536 TYR A N 1
ATOM 4384 C CA . TYR A 1 536 ? 23.236 9.133 -15.126 1.00 94.19 536 TYR A CA 1
ATOM 4385 C C . TYR A 1 536 ? 22.926 8.002 -14.134 1.00 94.19 536 TYR A C 1
ATOM 4387 O O . TYR A 1 536 ? 23.104 6.832 -14.461 1.00 94.19 536 TYR A O 1
ATOM 4395 N N . VAL A 1 537 ? 22.414 8.328 -12.942 1.00 94.44 537 VAL A N 1
ATOM 4396 C CA . VAL A 1 537 ? 22.037 7.327 -11.933 1.00 94.44 537 VAL A CA 1
ATOM 4397 C C . VAL A 1 537 ? 20.957 6.396 -12.478 1.00 94.44 537 VAL A C 1
ATOM 4399 O O . VAL A 1 537 ? 21.096 5.184 -12.348 1.00 94.44 537 VAL A O 1
ATOM 4402 N N . LEU A 1 538 ? 19.920 6.927 -13.138 1.00 95.38 538 LEU A N 1
ATOM 4403 C CA . LEU A 1 538 ? 18.887 6.080 -13.736 1.00 95.38 538 LEU A CA 1
ATOM 4404 C C . LEU A 1 538 ? 19.443 5.202 -14.868 1.00 95.38 538 LEU A C 1
ATOM 4406 O O . LEU A 1 538 ? 19.090 4.028 -14.936 1.00 95.38 538 LEU A O 1
ATOM 4410 N N . LEU A 1 539 ? 20.336 5.726 -15.718 1.00 95.25 539 LEU A N 1
ATOM 4411 C CA . LEU A 1 539 ? 21.003 4.929 -16.755 1.00 95.25 539 LEU A CA 1
ATOM 4412 C C . LEU A 1 539 ? 21.735 3.719 -16.152 1.00 95.25 539 LEU A C 1
ATOM 4414 O O . LEU A 1 539 ? 21.594 2.613 -16.666 1.00 95.25 539 LEU A O 1
ATOM 4418 N N . GLU A 1 540 ? 22.475 3.910 -15.060 1.00 95.56 540 GLU A N 1
ATOM 4419 C CA . GLU A 1 540 ? 23.207 2.825 -14.394 1.00 95.56 540 GLU A CA 1
ATOM 4420 C C . GLU A 1 540 ? 22.272 1.827 -13.695 1.00 95.56 540 GLU A C 1
ATOM 4422 O O . GLU A 1 540 ? 22.512 0.622 -13.753 1.00 95.56 540 GLU A O 1
ATOM 4427 N N . VAL A 1 541 ? 21.168 2.295 -13.099 1.00 95.31 541 VAL A N 1
ATOM 4428 C CA . VAL A 1 541 ? 20.121 1.413 -12.547 1.00 95.31 541 VAL A CA 1
ATOM 4429 C C . VAL A 1 541 ? 19.541 0.509 -13.633 1.00 95.31 541 VAL A C 1
ATOM 4431 O O . VAL A 1 541 ? 19.445 -0.705 -13.443 1.00 95.31 541 VAL A O 1
ATOM 4434 N N . LEU A 1 542 ? 19.187 1.085 -14.783 1.00 95.44 542 LEU A N 1
ATOM 4435 C CA . LEU A 1 542 ? 18.624 0.338 -15.906 1.00 95.44 542 LEU A CA 1
ATOM 4436 C C . LEU A 1 542 ? 19.662 -0.578 -16.564 1.00 95.44 542 LEU A C 1
ATOM 4438 O O . LEU A 1 542 ? 19.317 -1.695 -16.938 1.00 95.44 542 LEU A O 1
ATOM 4442 N N . SER A 1 543 ? 20.932 -0.166 -16.623 1.00 94.25 543 SER A N 1
ATOM 4443 C CA . SER A 1 543 ? 22.040 -1.015 -17.079 1.00 94.25 543 SER A CA 1
ATOM 4444 C C . SER A 1 543 ? 22.176 -2.264 -16.202 1.00 94.25 543 SER A C 1
ATOM 4446 O O . SER A 1 543 ? 22.195 -3.382 -16.710 1.00 94.25 543 SER A O 1
ATOM 4448 N N . VAL A 1 544 ? 22.170 -2.109 -14.874 1.00 93.88 544 VAL A N 1
ATOM 4449 C CA . VAL A 1 544 ? 22.240 -3.254 -13.951 1.00 93.88 544 VAL A CA 1
ATOM 4450 C C . VAL A 1 544 ? 20.986 -4.125 -14.032 1.00 93.88 544 VAL A C 1
ATOM 4452 O O . VAL A 1 544 ? 21.088 -5.346 -13.929 1.00 93.88 544 VAL A O 1
ATOM 4455 N N . HIS A 1 545 ? 19.804 -3.535 -14.233 1.00 93.12 545 HIS A N 1
ATOM 4456 C CA . HIS A 1 545 ? 18.559 -4.297 -14.370 1.00 93.12 545 HIS A CA 1
ATOM 4457 C C . HIS A 1 545 ? 18.496 -5.114 -15.668 1.00 93.12 545 HIS A C 1
ATOM 4459 O O . HIS A 1 545 ? 18.129 -6.286 -15.618 1.00 93.12 545 HIS A O 1
ATOM 4465 N N . PHE A 1 546 ? 18.857 -4.524 -16.812 1.00 91.44 546 PHE A N 1
ATOM 4466 C CA . PHE A 1 546 ? 18.699 -5.154 -18.129 1.00 91.44 546 PHE A CA 1
ATOM 4467 C C . PHE A 1 546 ? 19.936 -5.905 -18.626 1.00 91.44 546 PHE A C 1
ATOM 4469 O O . PHE A 1 546 ? 19.785 -6.977 -19.214 1.00 91.44 546 PHE A O 1
ATOM 4476 N N . ASP A 1 547 ? 21.130 -5.355 -18.405 1.00 90.44 547 ASP A N 1
ATOM 4477 C CA . ASP A 1 547 ? 22.400 -5.901 -18.899 1.00 90.44 547 ASP A CA 1
ATOM 4478 C C . ASP A 1 547 ? 23.180 -6.640 -17.786 1.00 90.44 547 ASP A C 1
ATOM 4480 O O . ASP A 1 547 ? 24.162 -7.327 -18.064 1.00 90.44 547 ASP A O 1
ATOM 4484 N N . GLY A 1 548 ? 22.745 -6.541 -16.520 1.00 89.81 548 GLY A N 1
ATOM 4485 C CA . GLY A 1 548 ? 23.361 -7.226 -15.371 1.00 89.81 548 GLY A CA 1
ATOM 4486 C C . GLY A 1 548 ? 24.667 -6.595 -14.872 1.00 89.81 548 GLY A C 1
ATOM 4487 O O . GLY A 1 548 ? 25.286 -7.108 -13.938 1.00 89.81 548 GLY A O 1
ATOM 4488 N N . ALA A 1 549 ? 25.089 -5.486 -15.480 1.00 92.88 549 ALA A N 1
ATOM 4489 C CA . ALA A 1 549 ? 26.311 -4.762 -15.157 1.00 92.88 549 ALA A CA 1
ATOM 4490 C C . ALA A 1 549 ? 26.125 -3.252 -15.373 1.00 92.88 549 ALA A C 1
ATOM 4492 O O . ALA A 1 549 ? 25.220 -2.812 -16.084 1.00 92.88 549 ALA A O 1
ATOM 4493 N N . LEU A 1 550 ? 27.000 -2.456 -14.762 1.00 91.38 550 LEU A N 1
ATOM 4494 C CA . LEU A 1 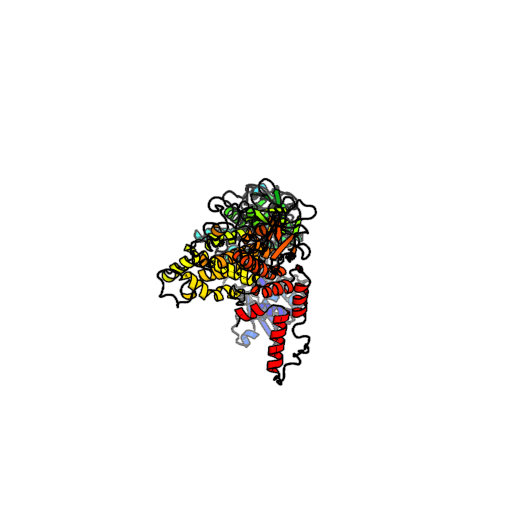550 ? 27.132 -1.026 -15.032 1.00 91.38 550 LEU A CA 1
ATOM 4495 C C . LEU A 1 550 ? 27.577 -0.782 -16.484 1.00 91.38 550 LEU A C 1
ATOM 4497 O O . LEU A 1 550 ? 28.072 -1.684 -17.164 1.00 91.38 550 LEU A O 1
ATOM 4501 N N . THR A 1 551 ? 27.463 0.462 -16.950 1.00 87.94 551 THR A N 1
ATOM 4502 C CA . THR A 1 551 ? 27.807 0.836 -18.338 1.00 87.94 551 THR A CA 1
ATOM 4503 C C . THR A 1 551 ? 29.276 0.589 -18.722 1.00 87.94 551 THR A C 1
ATOM 4505 O O . THR A 1 551 ? 29.606 0.541 -19.906 1.00 87.94 551 THR A O 1
ATOM 4508 N N . ASP A 1 552 ? 30.163 0.402 -17.743 1.00 86.06 552 ASP A N 1
ATOM 4509 C CA . ASP A 1 552 ? 31.577 0.047 -17.915 1.00 86.06 552 ASP A CA 1
ATOM 4510 C C . ASP A 1 552 ? 31.858 -1.466 -17.833 1.00 86.06 552 ASP A C 1
ATOM 4512 O O . ASP A 1 552 ? 33.012 -1.881 -17.942 1.00 86.06 552 ASP A O 1
ATOM 4516 N N . GLY A 1 553 ? 30.826 -2.286 -17.621 1.00 87.06 553 GLY A N 1
ATOM 4517 C CA . GLY A 1 553 ? 30.921 -3.738 -17.483 1.00 87.06 553 GLY A CA 1
ATOM 4518 C C . GLY A 1 553 ? 31.174 -4.242 -16.058 1.00 87.06 553 GLY A C 1
ATOM 4519 O O . GLY A 1 553 ? 31.314 -5.451 -15.873 1.00 87.06 553 GLY A O 1
ATOM 4520 N N . MET A 1 554 ? 31.225 -3.371 -15.040 1.00 89.00 554 MET A N 1
ATOM 4521 C CA . MET A 1 554 ? 31.349 -3.818 -13.646 1.00 89.00 554 MET A CA 1
ATOM 4522 C C . MET A 1 554 ? 30.034 -4.405 -13.123 1.00 89.00 554 MET A C 1
ATOM 4524 O O . MET A 1 554 ? 28.979 -3.782 -13.215 1.00 89.00 554 MET A O 1
ATOM 4528 N N . VAL A 1 555 ? 30.102 -5.589 -12.513 1.00 91.06 555 VAL A N 1
ATOM 4529 C CA . VAL A 1 555 ? 28.951 -6.232 -11.863 1.00 91.06 555 VAL A CA 1
ATOM 4530 C C . VAL A 1 555 ? 28.834 -5.725 -10.428 1.00 91.06 555 VAL A C 1
ATOM 4532 O O . VAL A 1 555 ? 29.797 -5.794 -9.664 1.00 91.06 555 VAL A O 1
ATOM 4535 N N . VAL A 1 556 ? 27.657 -5.214 -10.062 1.00 90.94 556 VAL A N 1
ATOM 4536 C CA . VAL A 1 556 ? 27.377 -4.636 -8.739 1.00 90.94 556 VAL A CA 1
ATOM 4537 C C . VAL A 1 556 ? 26.035 -5.152 -8.225 1.00 90.94 556 VAL A C 1
ATOM 4539 O O . VAL A 1 556 ? 25.081 -5.303 -8.985 1.00 90.94 556 VAL A O 1
ATOM 4542 N N . GLU A 1 557 ? 25.949 -5.416 -6.923 1.00 89.19 557 GLU A N 1
ATOM 4543 C CA . GLU A 1 557 ? 24.692 -5.775 -6.263 1.00 89.19 557 GLU A CA 1
ATOM 4544 C C . GLU A 1 557 ? 23.725 -4.583 -6.215 1.00 89.19 557 GLU A C 1
ATOM 4546 O O . GLU A 1 557 ? 24.134 -3.448 -5.962 1.00 89.19 557 GLU A O 1
ATOM 4551 N N . LYS A 1 558 ? 22.421 -4.838 -6.394 1.00 89.44 558 LYS A N 1
ATOM 4552 C CA . LYS A 1 558 ? 21.387 -3.787 -6.474 1.00 89.44 558 LYS A CA 1
ATOM 4553 C C . LYS A 1 558 ? 21.383 -2.845 -5.261 1.00 89.44 558 LYS A C 1
ATOM 4555 O O . LYS A 1 558 ? 21.210 -1.643 -5.429 1.00 89.44 558 LYS A O 1
ATOM 4560 N N . GLU A 1 559 ? 21.620 -3.379 -4.063 1.00 86.94 559 GLU A N 1
ATOM 4561 C CA . GLU A 1 559 ? 21.636 -2.626 -2.797 1.00 86.94 559 GLU A CA 1
ATOM 4562 C C . GLU A 1 559 ? 22.839 -1.676 -2.683 1.00 86.94 559 GLU A C 1
ATOM 4564 O O . GLU A 1 559 ? 22.740 -0.605 -2.091 1.00 86.94 559 GLU A O 1
ATOM 4569 N N . ASN A 1 560 ? 23.960 -2.031 -3.316 1.00 89.06 560 ASN A N 1
ATOM 4570 C CA . ASN A 1 560 ? 25.221 -1.292 -3.246 1.00 89.06 560 ASN A CA 1
ATOM 4571 C C . ASN A 1 560 ? 25.460 -0.395 -4.475 1.00 89.06 560 ASN A C 1
ATOM 4573 O O . ASN A 1 560 ? 26.508 0.253 -4.585 1.00 89.06 560 ASN A O 1
ATOM 4577 N N . LEU A 1 561 ? 24.491 -0.321 -5.396 1.00 92.12 561 LEU A N 1
ATOM 4578 C CA . LEU A 1 561 ? 24.628 0.394 -6.665 1.00 92.12 561 LEU A CA 1
ATOM 4579 C C . LEU A 1 561 ? 24.979 1.867 -6.450 1.00 92.12 561 LEU A C 1
ATOM 4581 O O . LEU A 1 561 ? 25.991 2.331 -6.973 1.00 92.12 561 LEU A O 1
ATOM 4585 N N . PHE A 1 562 ? 24.212 2.604 -5.642 1.00 92.75 562 PHE A N 1
ATOM 4586 C CA . PHE A 1 562 ? 24.464 4.037 -5.448 1.00 92.75 562 PHE A CA 1
ATOM 4587 C C . PHE A 1 562 ? 25.843 4.311 -4.826 1.00 92.75 562 PHE A C 1
ATOM 4589 O O . PHE A 1 562 ? 26.567 5.200 -5.282 1.00 92.75 562 PHE A O 1
ATOM 4596 N N . GLN A 1 563 ? 26.257 3.485 -3.860 1.00 91.25 563 GLN A N 1
ATOM 4597 C CA . GLN A 1 563 ? 27.563 3.597 -3.207 1.00 91.25 563 GLN A CA 1
ATOM 4598 C C . GLN A 1 563 ? 28.720 3.374 -4.187 1.00 91.25 563 GLN A C 1
ATOM 4600 O O . GLN A 1 563 ? 29.713 4.106 -4.150 1.00 91.25 563 GLN A O 1
ATOM 4605 N N . SER A 1 564 ? 28.573 2.422 -5.115 1.00 90.94 564 SER A N 1
ATOM 4606 C CA . SER A 1 564 ? 29.564 2.179 -6.172 1.00 90.94 564 SER A CA 1
ATOM 4607 C C . SER A 1 564 ? 29.732 3.383 -7.115 1.00 90.94 564 SER A C 1
ATOM 4609 O O . SER A 1 564 ? 30.835 3.652 -7.599 1.00 90.94 564 SER A O 1
ATOM 4611 N N . LEU A 1 565 ? 28.670 4.177 -7.306 1.00 91.69 565 LEU A N 1
ATOM 4612 C CA . LEU A 1 565 ? 28.663 5.354 -8.177 1.00 91.69 565 LEU A CA 1
ATOM 4613 C C . LEU A 1 565 ? 29.208 6.625 -7.508 1.00 91.69 565 LEU A C 1
ATOM 4615 O O . LEU A 1 565 ? 29.451 7.608 -8.211 1.00 91.69 565 LEU A O 1
ATOM 4619 N N . HIS A 1 566 ? 29.460 6.633 -6.192 1.00 91.31 566 HIS A N 1
ATOM 4620 C CA . HIS A 1 566 ? 29.860 7.836 -5.445 1.00 91.31 566 HIS A CA 1
ATOM 4621 C C . HIS A 1 566 ? 31.028 8.601 -6.082 1.00 91.31 566 HIS A C 1
ATOM 4623 O O . HIS A 1 566 ? 30.950 9.820 -6.230 1.00 91.31 566 HIS A O 1
ATOM 4629 N N . LYS A 1 567 ? 32.090 7.902 -6.507 1.00 88.19 567 LYS A N 1
ATOM 4630 C CA . LYS A 1 567 ? 33.260 8.536 -7.147 1.00 88.19 567 LYS A CA 1
ATOM 4631 C C . LYS A 1 567 ? 32.902 9.210 -8.476 1.00 88.19 567 LYS A C 1
ATOM 4633 O O . LYS A 1 567 ? 33.409 10.285 -8.784 1.00 88.19 567 LYS A O 1
ATOM 4638 N N . ARG A 1 568 ? 32.015 8.594 -9.264 1.00 88.81 568 ARG A N 1
ATOM 4639 C CA . ARG A 1 568 ? 31.581 9.116 -10.571 1.00 88.81 568 ARG A CA 1
ATOM 4640 C C . ARG A 1 568 ? 30.629 10.294 -10.412 1.00 88.81 568 ARG A C 1
ATOM 4642 O O . ARG A 1 568 ? 30.799 11.309 -11.077 1.00 88.81 568 ARG A O 1
ATOM 4649 N N . ILE A 1 569 ? 29.687 10.190 -9.478 1.00 89.88 569 ILE A N 1
ATOM 4650 C CA . ILE A 1 569 ? 28.762 11.273 -9.128 1.00 89.88 569 ILE A CA 1
ATOM 4651 C C . ILE A 1 569 ? 29.538 12.485 -8.609 1.00 89.88 569 ILE A C 1
ATOM 4653 O O . ILE A 1 569 ? 29.284 13.604 -9.047 1.00 89.88 569 ILE A O 1
ATOM 4657 N N . GLN A 1 570 ? 30.531 12.270 -7.741 1.00 89.00 570 GLN A N 1
ATOM 4658 C CA . GLN A 1 570 ? 31.431 13.325 -7.274 1.00 89.00 570 GLN A CA 1
ATOM 4659 C C . GLN A 1 570 ? 32.157 13.998 -8.452 1.00 89.00 570 GLN A C 1
ATOM 4661 O O . GLN A 1 570 ? 32.183 15.225 -8.539 1.00 89.00 570 GLN A O 1
ATOM 4666 N N . ALA A 1 571 ? 32.701 13.214 -9.390 1.00 86.56 571 ALA A N 1
ATOM 4667 C CA . ALA A 1 571 ? 33.374 13.752 -10.570 1.00 86.56 571 ALA A CA 1
ATOM 4668 C C . ALA A 1 571 ? 32.436 14.590 -11.461 1.00 86.56 571 ALA A C 1
ATOM 4670 O O . ALA A 1 571 ? 32.851 15.635 -11.963 1.00 86.56 571 ALA A O 1
ATOM 4671 N N . LEU A 1 572 ? 31.174 14.175 -11.623 1.00 86.12 572 LEU A N 1
ATOM 4672 C CA . LEU A 1 572 ? 30.151 14.943 -12.343 1.00 86.12 572 LEU A CA 1
ATOM 4673 C C . LEU A 1 572 ? 29.766 16.228 -11.597 1.00 86.12 572 LEU A C 1
ATOM 4675 O O . LEU A 1 572 ? 29.623 17.275 -12.219 1.00 86.12 572 LEU A O 1
ATOM 4679 N N . LEU A 1 573 ? 29.662 16.175 -10.268 1.00 84.00 573 LEU A N 1
ATOM 4680 C CA . LEU A 1 573 ? 29.273 17.313 -9.434 1.00 84.00 573 LEU A CA 1
ATOM 4681 C C . LEU A 1 573 ? 30.336 18.428 -9.406 1.00 84.00 573 LEU A C 1
ATOM 4683 O O . LEU A 1 573 ? 29.994 19.607 -9.291 1.00 84.00 573 LEU A O 1
ATOM 4687 N N . ILE A 1 574 ? 31.616 18.058 -9.512 1.00 81.88 574 ILE A N 1
ATOM 4688 C CA . ILE A 1 574 ? 32.771 18.977 -9.511 1.00 81.88 574 ILE A CA 1
ATOM 4689 C C . ILE A 1 574 ? 33.118 19.454 -10.940 1.00 81.88 574 ILE A C 1
ATOM 4691 O O . ILE A 1 574 ? 33.917 20.375 -11.118 1.00 81.88 574 ILE A O 1
ATOM 4695 N N . ALA A 1 575 ? 32.518 18.873 -11.987 1.00 68.25 575 ALA A N 1
ATOM 4696 C CA . ALA A 1 575 ? 32.782 19.253 -13.373 1.00 68.25 575 ALA A CA 1
ATOM 4697 C C . ALA A 1 575 ? 32.267 20.681 -13.682 1.00 68.25 575 ALA A C 1
ATOM 4699 O O . ALA A 1 575 ? 31.119 20.884 -14.064 1.00 68.25 575 ALA A O 1
ATOM 4700 N N . GLY A 1 576 ? 33.141 21.683 -13.527 1.00 60.59 576 GLY A N 1
ATOM 4701 C CA . GLY A 1 576 ? 32.883 23.099 -13.809 1.00 60.59 576 GLY A CA 1
ATOM 4702 C C . GLY A 1 576 ? 34.134 23.969 -13.615 1.00 60.59 576 GLY A C 1
ATOM 4703 O O . GLY A 1 576 ? 35.119 23.547 -13.008 1.00 60.59 576 GLY A O 1
ATOM 4704 N N . THR A 1 577 ? 34.135 25.190 -14.154 1.00 44.19 577 THR A N 1
ATOM 4705 C CA . THR A 1 577 ? 35.258 26.134 -14.021 1.00 44.19 577 THR A CA 1
ATOM 4706 C C . THR A 1 577 ? 35.315 26.705 -12.597 1.00 44.19 577 THR A C 1
ATOM 4708 O O . THR A 1 577 ? 34.508 27.571 -12.270 1.00 44.19 577 THR A O 1
ATOM 4711 N N . GLY A 1 578 ? 36.257 26.244 -11.758 1.00 51.16 578 GLY A N 1
ATOM 4712 C CA . GLY A 1 578 ? 36.605 26.922 -10.494 1.00 51.16 578 GLY A CA 1
ATOM 4713 C C . GLY A 1 578 ? 36.863 26.070 -9.238 1.00 51.16 578 GLY A C 1
ATOM 4714 O O . GLY A 1 578 ? 37.241 26.642 -8.223 1.00 51.16 578 GLY A O 1
ATOM 4715 N N . GLU A 1 579 ? 36.705 24.740 -9.256 1.00 57.00 579 GLU A N 1
ATOM 4716 C CA . GLU A 1 579 ? 36.712 23.914 -8.023 1.00 57.00 579 GLU A CA 1
ATOM 4717 C C . GLU A 1 579 ? 37.851 22.867 -7.977 1.00 57.00 579 GLU A C 1
ATOM 4719 O O . GLU A 1 579 ? 37.629 21.667 -7.825 1.00 57.00 579 GLU A O 1
ATOM 4724 N N . THR A 1 580 ? 39.111 23.292 -8.111 1.00 54.84 580 THR A N 1
ATOM 4725 C CA . THR A 1 580 ? 40.278 22.379 -8.096 1.00 54.84 580 THR A CA 1
ATOM 4726 C C . THR A 1 580 ? 40.599 21.778 -6.722 1.00 54.84 580 THR A C 1
ATOM 4728 O O . THR A 1 580 ? 41.214 20.719 -6.665 1.00 54.84 580 THR A O 1
ATOM 4731 N N . PHE A 1 581 ? 40.164 22.408 -5.626 1.00 56.69 581 PHE A N 1
ATOM 4732 C CA . PHE A 1 581 ? 40.545 22.040 -4.251 1.00 56.69 581 PHE A CA 1
ATOM 4733 C C . PHE A 1 581 ? 39.671 20.950 -3.594 1.00 56.69 581 PHE A C 1
ATOM 4735 O O . PHE A 1 581 ? 39.919 20.591 -2.450 1.00 56.69 581 PHE A O 1
ATOM 4742 N N . VAL A 1 582 ? 38.653 20.424 -4.289 1.00 65.25 582 VAL A N 1
ATOM 4743 C CA . VAL A 1 582 ? 37.633 19.509 -3.714 1.00 65.25 582 VAL A CA 1
ATOM 4744 C C . VAL A 1 582 ? 37.698 18.091 -4.313 1.00 65.25 582 VAL A C 1
ATOM 4746 O O . VAL A 1 582 ? 36.902 17.216 -3.979 1.00 65.25 582 VAL A O 1
ATOM 4749 N N . ARG A 1 583 ? 38.664 17.821 -5.202 1.00 65.56 583 ARG A N 1
ATOM 4750 C CA . ARG A 1 583 ? 38.752 16.546 -5.941 1.00 65.56 583 ARG A CA 1
ATOM 4751 C C . ARG A 1 583 ? 39.002 15.320 -5.055 1.00 65.56 583 ARG A C 1
ATOM 4753 O O . ARG A 1 583 ? 38.565 14.234 -5.421 1.00 65.56 583 ARG A O 1
ATOM 4760 N N . ASP A 1 584 ? 39.614 15.503 -3.887 1.00 70.44 584 ASP A N 1
ATOM 4761 C CA . ASP A 1 584 ? 39.999 14.402 -2.990 1.00 70.44 584 ASP A CA 1
ATOM 4762 C C . ASP A 1 584 ? 38.998 14.150 -1.845 1.00 70.44 584 ASP A C 1
ATOM 4764 O O . ASP A 1 584 ? 39.198 13.249 -1.034 1.00 70.44 584 ASP A O 1
ATOM 4768 N N . VAL A 1 585 ? 37.904 14.921 -1.773 1.00 81.38 585 VAL A N 1
ATOM 4769 C CA . VAL A 1 585 ? 36.895 14.812 -0.705 1.00 81.38 585 VAL A CA 1
ATOM 4770 C C . VAL A 1 585 ? 35.759 13.875 -1.137 1.00 81.38 585 VAL A C 1
ATOM 4772 O O . VAL A 1 585 ? 35.107 14.151 -2.146 1.00 81.38 585 VAL A O 1
ATOM 4775 N N . PRO A 1 586 ? 35.452 12.794 -0.397 1.00 85.62 586 PRO A N 1
ATOM 4776 C CA . PRO A 1 586 ? 34.408 11.849 -0.786 1.00 85.62 586 PRO A CA 1
ATOM 4777 C C . PRO A 1 586 ? 33.008 12.484 -0.770 1.00 85.62 586 PRO A C 1
ATOM 4779 O O . PRO A 1 586 ? 32.710 13.381 0.022 1.00 85.62 586 PRO A O 1
ATOM 4782 N N . LEU A 1 587 ? 32.095 11.955 -1.594 1.00 86.38 587 LEU A N 1
ATOM 4783 C CA . LEU A 1 587 ? 30.715 12.455 -1.708 1.00 86.38 587 LEU A CA 1
ATOM 4784 C C . LEU A 1 587 ? 29.974 12.514 -0.355 1.00 86.38 587 LEU A C 1
ATOM 4786 O O . LEU A 1 587 ? 29.195 13.433 -0.112 1.00 86.38 587 LEU A O 1
ATOM 4790 N N . THR A 1 588 ? 30.257 11.577 0.554 1.00 87.81 588 THR A N 1
ATOM 4791 C CA . THR A 1 588 ? 29.686 11.507 1.915 1.00 87.81 588 THR A CA 1
ATOM 4792 C C . THR A 1 588 ? 30.113 12.657 2.830 1.00 87.81 588 THR A C 1
ATOM 4794 O O . THR A 1 588 ? 29.439 12.960 3.822 1.00 87.81 588 THR A O 1
ATOM 4797 N N . GLU A 1 589 ? 31.239 13.299 2.526 1.00 85.62 589 GLU A N 1
ATOM 4798 C CA . GLU A 1 589 ? 31.712 14.487 3.234 1.00 85.62 589 GLU A CA 1
ATOM 4799 C C . GLU A 1 589 ? 31.139 15.769 2.624 1.00 85.62 589 GLU A C 1
ATOM 4801 O O . GLU A 1 589 ? 30.775 16.674 3.380 1.00 85.62 589 GLU A O 1
ATOM 4806 N N . LEU A 1 590 ? 30.962 15.804 1.297 1.00 84.75 590 LEU A N 1
ATOM 4807 C CA . LEU A 1 590 ? 30.382 16.935 0.562 1.00 84.75 590 LEU A CA 1
ATOM 4808 C C . LEU A 1 590 ? 28.883 17.103 0.825 1.00 84.75 590 LEU A C 1
ATOM 4810 O O . LEU A 1 590 ? 28.434 18.189 1.189 1.00 84.75 590 LEU A O 1
ATOM 4814 N N . CYS A 1 591 ? 28.117 16.023 0.680 1.00 88.00 591 CYS A N 1
ATOM 4815 C CA . CYS A 1 591 ? 26.669 16.028 0.848 1.00 88.00 591 CYS A CA 1
ATOM 4816 C C . CYS A 1 591 ? 26.257 15.556 2.250 1.00 88.00 591 CYS A C 1
ATOM 4818 O O . CYS A 1 591 ? 27.026 14.967 3.026 1.00 88.00 591 CYS A O 1
ATOM 4820 N N . SER A 1 592 ? 25.017 15.850 2.620 1.00 89.75 592 SER A N 1
ATOM 4821 C CA . SER A 1 592 ? 24.417 15.371 3.858 1.00 89.75 592 SER A CA 1
ATOM 4822 C C . SER A 1 592 ? 23.874 13.946 3.710 1.00 89.75 592 SER A C 1
ATOM 4824 O O . SER A 1 592 ? 23.429 13.526 2.644 1.00 89.75 592 SER A O 1
ATOM 4826 N N . ARG A 1 593 ? 23.893 13.185 4.815 1.00 88.44 593 ARG A N 1
ATOM 4827 C CA . ARG A 1 593 ? 23.351 11.816 4.847 1.00 88.44 593 ARG A CA 1
ATOM 4828 C C . ARG A 1 593 ? 21.875 11.741 4.419 1.00 88.44 593 ARG A C 1
ATOM 4830 O O . ARG A 1 593 ? 21.569 10.834 3.658 1.00 88.44 593 ARG A O 1
ATOM 4837 N N . PRO A 1 594 ? 20.977 12.662 4.836 1.00 88.25 594 PRO A N 1
ATOM 4838 C CA . PRO A 1 594 ? 19.580 12.627 4.401 1.00 88.25 594 PRO A CA 1
ATOM 4839 C C . PRO A 1 594 ? 19.410 12.738 2.882 1.00 88.25 594 PRO A C 1
ATOM 4841 O O . PRO A 1 594 ? 18.618 11.999 2.307 1.00 88.25 594 PRO A O 1
ATOM 4844 N N . VAL A 1 595 ? 20.181 13.609 2.219 1.00 89.88 595 VAL A N 1
ATOM 4845 C CA . VAL A 1 595 ? 20.108 13.775 0.759 1.00 89.88 595 VAL A CA 1
ATOM 4846 C C . VAL A 1 595 ? 20.628 12.534 0.039 1.00 89.88 595 VAL A C 1
ATOM 4848 O O . VAL A 1 595 ? 19.973 12.054 -0.880 1.00 89.88 595 VAL A O 1
ATOM 4851 N N . LEU A 1 596 ? 21.754 11.965 0.482 1.00 91.00 596 LEU A N 1
ATOM 4852 C CA . LEU A 1 596 ? 22.276 10.722 -0.099 1.00 91.00 596 LEU A CA 1
ATOM 4853 C C . LEU A 1 596 ? 21.301 9.549 0.088 1.00 91.00 596 LEU A C 1
ATOM 4855 O O . LEU A 1 596 ? 21.050 8.819 -0.866 1.00 91.00 596 LEU A O 1
ATOM 4859 N N . ALA A 1 597 ? 20.663 9.441 1.257 1.00 90.12 597 ALA A N 1
ATOM 4860 C CA . ALA A 1 597 ? 19.625 8.442 1.507 1.00 90.12 597 ALA A CA 1
ATOM 4861 C C . ALA A 1 597 ? 18.404 8.605 0.578 1.00 90.12 597 ALA A C 1
ATOM 4863 O O . ALA A 1 597 ? 17.768 7.618 0.218 1.00 90.12 597 ALA A O 1
ATOM 4864 N N . CYS A 1 598 ? 18.081 9.829 0.137 1.00 90.62 598 CYS A N 1
ATOM 4865 C CA . CYS A 1 598 ? 17.024 10.045 -0.858 1.00 90.62 598 CYS A CA 1
ATOM 4866 C C . CYS A 1 598 ? 17.398 9.468 -2.231 1.00 90.62 598 CYS A C 1
ATOM 4868 O O . CYS A 1 598 ? 16.534 8.918 -2.908 1.00 90.62 598 CYS A O 1
ATOM 4870 N N . PHE A 1 599 ? 18.669 9.553 -2.636 1.00 91.75 599 PHE A N 1
ATOM 4871 C CA . PHE A 1 599 ? 19.139 8.926 -3.874 1.00 91.75 599 PHE A CA 1
ATOM 4872 C C . PHE A 1 599 ? 19.228 7.398 -3.758 1.00 91.75 599 PHE A C 1
ATOM 4874 O O . PHE A 1 599 ? 18.867 6.701 -4.703 1.00 91.75 599 PHE A O 1
ATOM 4881 N N . GLU A 1 600 ? 19.639 6.863 -2.605 1.00 92.00 600 GLU A N 1
ATOM 4882 C CA . GLU A 1 600 ? 19.572 5.416 -2.339 1.00 92.00 600 GLU A CA 1
ATOM 4883 C C . GLU A 1 600 ? 18.125 4.912 -2.423 1.00 92.00 600 GLU A C 1
ATOM 4885 O O . GLU A 1 600 ? 17.844 3.916 -3.092 1.00 92.00 600 GLU A O 1
ATOM 4890 N N . LYS A 1 601 ? 17.184 5.657 -1.826 1.00 91.44 601 LYS A N 1
ATOM 4891 C CA . LYS A 1 601 ? 15.751 5.375 -1.933 1.00 91.44 601 LYS A CA 1
ATOM 4892 C C . LYS A 1 601 ? 15.263 5.452 -3.382 1.00 91.44 601 LYS A C 1
ATOM 4894 O O . LYS A 1 601 ? 14.543 4.558 -3.804 1.00 91.44 601 LYS A O 1
ATOM 4899 N N . PHE A 1 602 ? 15.687 6.455 -4.153 1.00 93.50 602 PHE A N 1
ATOM 4900 C CA . PHE A 1 602 ? 15.364 6.564 -5.580 1.00 93.50 602 PHE A CA 1
ATOM 4901 C C . PHE A 1 602 ? 15.822 5.333 -6.374 1.00 93.50 602 PHE A C 1
ATOM 4903 O O . PHE A 1 602 ? 15.051 4.805 -7.172 1.00 93.50 602 PHE A O 1
ATOM 4910 N N . VAL A 1 603 ? 17.045 4.847 -6.132 1.00 93.69 603 VAL A N 1
ATOM 4911 C CA . VAL A 1 603 ? 17.575 3.627 -6.766 1.00 93.69 603 VAL A CA 1
ATOM 4912 C C . VAL A 1 603 ? 16.734 2.402 -6.395 1.00 93.69 603 VAL A C 1
ATOM 4914 O O . VAL A 1 603 ? 16.335 1.640 -7.277 1.00 93.69 603 VAL A O 1
ATOM 4917 N N . ALA A 1 604 ? 16.419 2.227 -5.110 1.00 92.88 604 ALA A N 1
ATOM 4918 C CA . ALA A 1 604 ? 15.593 1.114 -4.644 1.00 92.88 604 ALA A CA 1
ATOM 4919 C C . ALA A 1 604 ? 14.164 1.170 -5.218 1.00 92.88 604 ALA A C 1
ATOM 4921 O O . ALA A 1 604 ? 13.644 0.161 -5.704 1.00 92.88 604 ALA A O 1
ATOM 4922 N N . ASP A 1 605 ? 13.546 2.354 -5.212 1.00 91.69 605 ASP A N 1
ATOM 4923 C CA . ASP A 1 605 ? 12.214 2.583 -5.770 1.00 91.69 605 ASP A CA 1
ATOM 4924 C C . ASP A 1 605 ? 12.206 2.370 -7.293 1.00 91.69 605 ASP A C 1
ATOM 4926 O O . ASP A 1 605 ? 11.240 1.811 -7.808 1.00 91.69 605 ASP A O 1
ATOM 4930 N N . ALA A 1 606 ? 13.281 2.721 -8.012 1.00 93.12 606 ALA A N 1
ATOM 4931 C CA . ALA A 1 606 ? 13.410 2.461 -9.447 1.00 93.12 606 ALA A CA 1
ATOM 4932 C C . ALA A 1 606 ? 13.426 0.957 -9.753 1.00 93.12 606 ALA A C 1
ATOM 4934 O O . ALA A 1 606 ? 12.617 0.497 -10.556 1.00 93.12 606 ALA A O 1
ATOM 4935 N N . PHE A 1 607 ? 14.258 0.166 -9.064 1.00 92.94 607 PHE A N 1
ATOM 4936 C CA . PHE A 1 607 ? 14.266 -1.294 -9.241 1.00 92.94 607 PHE A CA 1
ATOM 4937 C C . PHE A 1 607 ? 12.910 -1.935 -8.938 1.00 92.94 607 PHE A C 1
ATOM 4939 O O . PHE A 1 607 ? 12.495 -2.855 -9.650 1.00 92.94 607 PHE A O 1
ATOM 4946 N N . ARG A 1 608 ? 12.217 -1.453 -7.896 1.00 92.12 608 ARG A N 1
ATOM 4947 C CA . ARG A 1 608 ? 10.865 -1.917 -7.574 1.00 92.12 608 ARG A CA 1
ATOM 4948 C C . ARG A 1 608 ? 9.906 -1.580 -8.713 1.00 92.12 608 ARG A C 1
ATOM 4950 O O . ARG A 1 608 ? 9.285 -2.489 -9.249 1.00 92.12 608 ARG A O 1
ATOM 4957 N N . THR A 1 609 ? 9.851 -0.309 -9.114 1.00 92.00 609 THR A N 1
ATOM 4958 C CA . THR A 1 609 ? 8.896 0.227 -10.098 1.00 92.00 609 THR A CA 1
ATOM 4959 C C . THR A 1 609 ? 8.992 -0.471 -11.451 1.00 92.00 609 THR A C 1
ATOM 4961 O O . THR A 1 609 ? 7.958 -0.811 -12.019 1.00 92.00 609 THR A O 1
ATOM 4964 N N . VAL A 1 610 ? 10.206 -0.750 -11.942 1.00 90.50 610 VAL A N 1
ATOM 4965 C CA . VAL A 1 610 ? 10.418 -1.429 -13.237 1.00 90.50 610 VAL A CA 1
ATOM 4966 C C . VAL A 1 610 ? 9.739 -2.805 -13.279 1.00 90.50 610 VAL A C 1
ATOM 4968 O O . VAL A 1 610 ? 9.241 -3.217 -14.323 1.00 90.50 610 VAL A O 1
ATOM 4971 N N . SER A 1 611 ? 9.664 -3.497 -12.138 1.00 86.31 611 SER A N 1
ATOM 4972 C CA . SER A 1 611 ? 9.068 -4.838 -12.034 1.00 86.31 611 SER A CA 1
ATOM 4973 C C . SER A 1 611 ? 7.557 -4.822 -11.762 1.00 86.31 611 SER A C 1
ATOM 4975 O O . SER A 1 611 ? 6.939 -5.883 -11.678 1.00 86.31 611 SER A O 1
ATOM 4977 N N . GLU A 1 612 ? 6.948 -3.650 -11.572 1.00 88.38 612 GLU A N 1
ATOM 4978 C CA . GLU A 1 612 ? 5.526 -3.551 -11.250 1.00 88.38 612 GLU A CA 1
ATOM 4979 C C . GLU A 1 612 ? 4.644 -3.646 -12.507 1.00 88.38 612 GLU A C 1
ATOM 4981 O O . GLU A 1 612 ? 5.015 -3.234 -13.605 1.00 88.38 612 GLU A O 1
ATOM 4986 N N . SER A 1 613 ? 3.424 -4.151 -12.337 1.00 87.50 613 SER A N 1
ATOM 4987 C CA . SER A 1 613 ? 2.391 -4.115 -13.372 1.00 87.50 613 SER A CA 1
ATOM 4988 C C . SER A 1 613 ? 1.678 -2.763 -13.409 1.00 87.50 613 SER A C 1
ATOM 4990 O O . SER A 1 613 ? 1.699 -1.999 -12.435 1.00 87.50 613 SER A O 1
ATOM 4992 N N . GLU A 1 614 ? 1.022 -2.471 -14.531 1.00 87.19 614 GLU A N 1
ATOM 4993 C CA . GLU A 1 614 ? 0.176 -1.287 -14.677 1.00 87.19 614 GLU A CA 1
ATOM 4994 C C . GLU A 1 614 ? -1.285 -1.696 -14.879 1.00 87.19 614 GLU A C 1
ATOM 4996 O O . GLU A 1 614 ? -1.578 -2.641 -15.608 1.00 87.19 614 GLU A O 1
ATOM 5001 N N . SER A 1 615 ? -2.206 -0.984 -14.228 1.00 85.88 615 SER A N 1
ATOM 5002 C CA . SER A 1 615 ? -3.649 -1.202 -14.380 1.00 85.88 615 SER A CA 1
ATOM 5003 C C . SER A 1 615 ? -4.231 -0.183 -15.349 1.00 85.88 615 SER A C 1
ATOM 5005 O O . SER A 1 615 ? -3.893 0.995 -15.281 1.00 85.88 615 SER A O 1
ATOM 5007 N N . PHE A 1 616 ? -5.123 -0.628 -16.222 1.00 84.25 616 PHE A N 1
ATOM 5008 C CA . PHE A 1 616 ? -5.915 0.221 -17.100 1.00 84.25 616 PHE A CA 1
ATOM 5009 C C . PHE A 1 616 ? -7.392 -0.042 -16.851 1.00 84.25 616 PHE A C 1
ATOM 5011 O O . PHE A 1 616 ? -7.800 -1.177 -16.597 1.00 84.25 616 PHE A O 1
ATOM 5018 N N . TYR A 1 617 ? -8.198 1.009 -16.946 1.00 84.31 617 TYR A N 1
ATOM 5019 C CA . TYR A 1 617 ? -9.620 0.950 -16.624 1.00 84.31 617 TYR A CA 1
ATOM 5020 C C . TYR A 1 617 ? -10.466 1.261 -17.858 1.00 84.31 617 TYR A C 1
ATOM 5022 O O . TYR A 1 617 ? -10.089 2.069 -18.715 1.00 84.31 617 TYR A O 1
ATOM 5030 N N . SER A 1 618 ? -11.597 0.569 -17.954 1.00 82.06 618 SER A N 1
ATOM 5031 C CA . SER A 1 618 ? -12.574 0.658 -19.043 1.00 82.06 618 SER A CA 1
ATOM 5032 C C . SER A 1 618 ? -13.967 0.309 -18.513 1.00 82.06 618 SER A C 1
ATOM 5034 O O . SER A 1 618 ? -14.085 -0.254 -17.425 1.00 82.06 618 SER A O 1
ATOM 5036 N N . GLU A 1 619 ? -15.022 0.545 -19.297 1.00 81.62 619 GLU A N 1
ATOM 5037 C CA . GLU A 1 619 ? -16.393 0.122 -18.936 1.00 81.62 619 GLU A CA 1
ATOM 5038 C C . GLU A 1 619 ? -16.511 -1.393 -18.700 1.00 81.62 619 GLU A C 1
ATOM 5040 O O . GLU A 1 619 ? -17.374 -1.855 -17.959 1.00 81.62 619 GLU A O 1
ATOM 5045 N N . SER A 1 620 ? -15.626 -2.185 -19.312 1.00 79.31 620 SER A N 1
ATOM 5046 C CA . SER A 1 620 ? -15.585 -3.639 -19.145 1.00 79.31 620 SER A CA 1
ATOM 5047 C C . SER A 1 620 ? -14.823 -4.123 -17.901 1.00 79.31 620 SER A C 1
ATOM 5049 O O . SER A 1 620 ? -14.799 -5.329 -17.635 1.00 79.31 620 SER A O 1
ATOM 5051 N N . GLY A 1 621 ? -14.230 -3.206 -17.134 1.00 82.00 621 GLY A N 1
ATOM 5052 C CA . GLY A 1 621 ? -13.516 -3.491 -15.892 1.00 82.00 621 GLY A CA 1
ATOM 5053 C C . GLY A 1 621 ? -12.045 -3.077 -15.921 1.00 82.00 621 GLY A C 1
ATOM 5054 O O . GLY A 1 621 ? -11.637 -2.166 -16.649 1.00 82.00 621 GLY A O 1
ATOM 5055 N N . GLU A 1 622 ? -11.255 -3.752 -15.088 1.00 86.81 622 GLU A N 1
ATOM 5056 C CA . GLU A 1 622 ? -9.833 -3.485 -14.871 1.00 86.81 622 GLU A CA 1
ATOM 5057 C C . GLU A 1 622 ? -8.978 -4.502 -15.634 1.00 86.81 622 GLU A C 1
ATOM 5059 O O . GLU A 1 622 ? -9.153 -5.715 -15.507 1.00 86.81 622 GLU A O 1
ATOM 5064 N N . VAL A 1 623 ? -8.005 -4.006 -16.390 1.00 85.88 623 VAL A N 1
ATOM 5065 C CA . VAL A 1 623 ? -7.023 -4.830 -17.092 1.00 85.88 623 VAL A CA 1
ATOM 5066 C C . VAL A 1 623 ? -5.642 -4.516 -16.534 1.00 85.88 623 VAL A C 1
ATOM 5068 O O . VAL A 1 623 ? -5.145 -3.402 -16.676 1.00 85.88 623 VAL A O 1
ATOM 5071 N N . ILE A 1 624 ? -5.018 -5.498 -15.892 1.00 86.81 624 ILE A N 1
ATOM 5072 C CA . ILE A 1 624 ? -3.673 -5.385 -15.327 1.00 86.81 624 ILE A CA 1
ATOM 5073 C C . ILE A 1 624 ? -2.691 -5.951 -16.350 1.00 86.81 624 ILE A C 1
ATOM 5075 O O . ILE A 1 624 ? -2.738 -7.137 -16.668 1.00 86.81 624 ILE A O 1
ATOM 5079 N N . LEU A 1 625 ? -1.812 -5.104 -16.879 1.00 86.31 625 LEU A N 1
ATOM 5080 C CA . LEU A 1 625 ? -0.789 -5.495 -17.839 1.00 86.31 625 LEU A CA 1
ATOM 5081 C C . LEU A 1 625 ? 0.548 -5.694 -17.126 1.00 86.31 625 LEU A C 1
ATOM 5083 O O . LEU A 1 625 ? 1.150 -4.749 -16.605 1.00 86.31 625 LEU A O 1
ATOM 5087 N N . GLU A 1 626 ? 1.030 -6.932 -17.127 1.00 86.50 626 GLU A N 1
ATOM 5088 C CA . GLU A 1 626 ? 2.371 -7.261 -16.649 1.00 86.50 626 GLU A CA 1
ATOM 5089 C C . GLU A 1 626 ? 3.431 -6.906 -17.707 1.00 86.50 626 GLU A C 1
ATOM 5091 O O . GLU A 1 626 ? 3.189 -6.965 -18.918 1.00 86.50 626 GLU A O 1
ATOM 5096 N N . GLY A 1 627 ? 4.607 -6.466 -17.247 1.00 84.56 627 GLY A N 1
ATOM 5097 C CA . GLY A 1 627 ? 5.763 -6.183 -18.108 1.00 84.56 627 GLY A CA 1
ATOM 5098 C C . GLY A 1 627 ? 5.620 -4.974 -19.042 1.00 84.56 627 GLY A C 1
ATOM 5099 O O . GLY A 1 627 ? 6.484 -4.745 -19.886 1.00 84.56 627 GLY A O 1
ATOM 5100 N N . VAL A 1 628 ? 4.542 -4.187 -18.947 1.00 89.44 628 VAL A N 1
ATOM 5101 C CA . VAL A 1 628 ? 4.420 -2.923 -19.701 1.00 89.44 628 VAL A CA 1
ATOM 5102 C C . VAL A 1 628 ? 5.420 -1.892 -19.192 1.00 89.44 628 VAL A C 1
ATOM 5104 O O . VAL A 1 628 ? 6.149 -1.329 -20.001 1.00 89.44 628 VAL A O 1
ATOM 5107 N N . VAL A 1 629 ? 5.506 -1.716 -17.871 1.00 90.56 629 VAL A N 1
ATOM 5108 C CA . VAL A 1 629 ? 6.445 -0.781 -17.236 1.00 90.56 629 VAL A CA 1
ATOM 5109 C C . VAL A 1 629 ? 7.889 -1.182 -17.551 1.00 90.56 629 VAL A C 1
ATOM 5111 O O . VAL A 1 629 ? 8.663 -0.350 -18.010 1.00 90.56 629 VAL A O 1
ATOM 5114 N N . ASP A 1 630 ? 8.234 -2.468 -17.423 1.00 91.81 630 ASP A N 1
ATOM 5115 C CA . ASP A 1 630 ? 9.562 -2.988 -17.789 1.00 91.81 630 ASP A CA 1
ATOM 5116 C C . ASP A 1 630 ? 9.946 -2.645 -19.237 1.00 91.81 630 ASP A C 1
ATOM 5118 O O . ASP A 1 630 ? 11.017 -2.087 -19.481 1.00 91.81 630 ASP A O 1
ATOM 5122 N N . ARG A 1 631 ? 9.033 -2.880 -20.192 1.00 90.69 631 ARG A N 1
ATOM 5123 C CA . ARG A 1 631 ? 9.237 -2.484 -21.590 1.00 90.69 631 ARG A CA 1
ATOM 5124 C C . ARG A 1 631 ? 9.475 -0.982 -21.693 1.00 90.69 631 ARG A C 1
ATOM 5126 O O . ARG A 1 631 ? 10.524 -0.577 -22.179 1.00 90.69 631 ARG A O 1
ATOM 5133 N N . GLU A 1 632 ? 8.573 -0.146 -21.192 1.00 92.44 632 GLU A N 1
ATOM 5134 C CA . GLU A 1 632 ? 8.740 1.312 -21.243 1.00 92.44 632 GLU A CA 1
ATOM 5135 C C . GLU A 1 632 ? 10.090 1.788 -20.692 1.00 92.44 632 GLU A C 1
ATOM 5137 O O . GLU A 1 632 ? 10.784 2.559 -21.358 1.00 92.44 632 GLU A O 1
ATOM 5142 N N . PHE A 1 633 ? 10.517 1.275 -19.536 1.00 94.12 633 PHE A N 1
ATOM 5143 C CA . PHE A 1 633 ? 11.835 1.577 -18.980 1.00 94.12 633 PHE A CA 1
ATOM 5144 C C . PHE A 1 633 ? 12.980 1.085 -19.870 1.00 94.12 633 PHE A C 1
ATOM 5146 O O . PHE A 1 633 ? 14.028 1.727 -19.912 1.00 94.12 633 PHE A O 1
ATOM 5153 N N . ARG A 1 634 ? 12.794 0.008 -20.638 1.00 92.81 634 ARG A N 1
ATOM 5154 C CA . ARG A 1 634 ? 13.751 -0.445 -21.658 1.00 92.81 634 ARG A CA 1
ATOM 5155 C C . ARG A 1 634 ? 13.867 0.529 -22.829 1.00 92.81 634 ARG A C 1
ATOM 5157 O O . ARG A 1 634 ? 14.968 0.762 -23.322 1.00 92.81 634 ARG A O 1
ATOM 5164 N N . LEU A 1 635 ? 12.765 1.151 -23.245 1.00 92.62 635 LEU A N 1
ATOM 5165 C CA . LEU A 1 635 ? 12.803 2.234 -24.233 1.00 92.62 635 LEU A CA 1
ATOM 5166 C C . LEU A 1 635 ? 13.482 3.492 -23.662 1.00 92.62 635 LEU A C 1
ATOM 5168 O O . LEU A 1 635 ? 14.315 4.093 -24.341 1.00 92.62 635 LEU A O 1
ATOM 5172 N N . VAL A 1 636 ? 13.195 3.859 -22.407 1.00 93.31 636 VAL A N 1
ATOM 5173 C CA . VAL A 1 636 ? 13.905 4.949 -21.704 1.00 93.31 636 VAL A CA 1
ATOM 5174 C C . VAL A 1 636 ? 15.404 4.649 -21.594 1.00 93.31 636 VAL A C 1
ATOM 5176 O O . VAL A 1 636 ? 16.227 5.541 -21.809 1.00 93.31 636 VAL A O 1
ATOM 5179 N N . PHE A 1 637 ? 15.771 3.396 -21.320 1.00 94.56 637 PHE A N 1
ATOM 5180 C CA . PHE A 1 637 ? 17.158 2.942 -21.277 1.00 94.56 637 PHE A CA 1
ATOM 5181 C C . PHE A 1 637 ? 17.868 3.145 -22.619 1.00 94.56 637 PHE A C 1
ATOM 5183 O O . PHE A 1 637 ? 18.939 3.751 -22.644 1.00 94.56 637 PHE A O 1
ATOM 5190 N N . GLU A 1 638 ? 17.266 2.729 -23.737 1.00 90.94 638 GLU A N 1
ATOM 5191 C CA . GLU A 1 638 ? 17.854 2.942 -25.068 1.00 90.94 638 GLU A CA 1
ATOM 5192 C C . GLU A 1 638 ? 17.972 4.435 -25.428 1.00 90.94 638 GLU A C 1
ATOM 5194 O O . GLU A 1 638 ? 18.982 4.855 -26.000 1.00 90.94 638 GLU A O 1
ATOM 5199 N N . LEU A 1 639 ? 17.005 5.273 -25.029 1.00 91.31 639 LEU A N 1
ATOM 5200 C CA . LEU A 1 639 ? 17.091 6.732 -25.195 1.00 91.31 639 LEU A CA 1
ATOM 5201 C C . LEU A 1 639 ? 18.264 7.332 -24.400 1.00 91.31 639 LEU A C 1
AT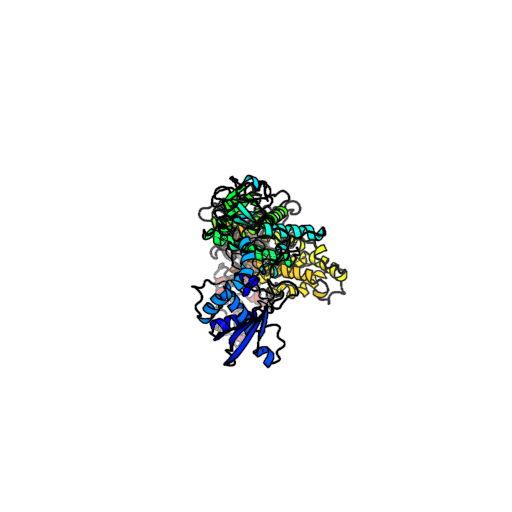OM 5203 O O . LEU A 1 639 ? 19.046 8.119 -24.944 1.00 91.31 639 LEU A O 1
ATOM 5207 N N . LEU A 1 640 ? 18.431 6.940 -23.131 1.00 91.50 640 LEU A N 1
ATOM 5208 C CA . LEU A 1 640 ? 19.542 7.388 -22.281 1.00 91.50 640 LEU A CA 1
ATOM 5209 C C . LEU A 1 640 ? 20.897 6.877 -22.786 1.00 91.50 640 LEU A C 1
ATOM 5211 O O . LEU A 1 640 ? 21.879 7.622 -22.774 1.00 91.50 640 LEU A O 1
ATOM 5215 N N . LYS A 1 641 ? 20.956 5.636 -23.273 1.00 90.50 641 LYS A N 1
ATOM 5216 C CA . LYS A 1 641 ? 22.161 5.032 -23.853 1.00 90.50 641 LYS A CA 1
ATOM 5217 C C . LYS A 1 641 ? 22.574 5.746 -25.135 1.00 90.50 641 LYS A C 1
ATOM 5219 O O . LYS A 1 641 ? 23.748 6.091 -25.291 1.00 90.50 641 LYS A O 1
ATOM 5224 N N . LYS A 1 642 ? 21.615 6.054 -26.018 1.00 87.88 642 LYS A N 1
ATOM 5225 C CA . LYS A 1 642 ? 21.872 6.859 -27.220 1.00 87.88 642 LYS A CA 1
ATOM 5226 C C . LYS A 1 642 ? 22.364 8.254 -26.848 1.00 87.88 642 LYS A C 1
ATOM 5228 O O . LYS A 1 642 ? 23.349 8.704 -27.424 1.00 87.88 642 LYS A O 1
ATOM 5233 N N . LEU A 1 643 ? 21.748 8.899 -25.854 1.00 87.75 643 LEU A N 1
ATOM 5234 C CA . LEU A 1 643 ? 22.183 10.204 -25.350 1.00 87.75 643 LEU A CA 1
ATOM 5235 C C . LEU A 1 643 ? 23.620 10.167 -24.804 1.00 87.75 643 LEU A C 1
ATOM 5237 O O . LEU A 1 643 ? 24.416 11.069 -25.077 1.00 87.75 643 LEU A O 1
ATOM 5241 N N . ALA A 1 644 ? 23.962 9.132 -24.034 1.00 88.00 644 ALA A N 1
ATOM 5242 C CA . ALA A 1 644 ? 25.307 8.938 -23.503 1.00 88.00 644 ALA A CA 1
ATOM 5243 C C . ALA A 1 644 ? 26.331 8.774 -24.635 1.00 88.00 644 ALA A C 1
ATOM 5245 O O . ALA A 1 644 ? 27.384 9.413 -24.606 1.00 88.00 644 ALA A O 1
ATOM 5246 N N . PHE A 1 645 ? 25.992 7.975 -25.650 1.00 86.38 645 PHE A N 1
ATOM 5247 C CA . PHE A 1 645 ? 26.850 7.706 -26.800 1.00 86.38 645 PHE A CA 1
ATOM 5248 C C . PHE A 1 645 ? 27.062 8.942 -27.683 1.00 86.38 645 PHE A C 1
ATOM 5250 O O . PHE A 1 645 ? 28.203 9.271 -28.000 1.00 86.38 645 PHE A O 1
ATOM 5257 N N . THR A 1 646 ? 25.997 9.667 -28.046 1.00 84.69 646 THR A N 1
ATOM 5258 C CA . THR A 1 646 ? 26.104 10.835 -28.939 1.00 84.69 646 THR A CA 1
ATOM 5259 C C . THR A 1 646 ? 26.797 12.020 -28.282 1.00 84.69 646 THR A C 1
ATOM 5261 O O . THR A 1 646 ? 27.485 12.776 -28.961 1.00 84.69 646 THR A O 1
ATOM 5264 N N . SER A 1 647 ? 26.652 12.173 -26.964 1.00 84.44 647 SER A N 1
ATOM 5265 C CA . SER A 1 647 ? 27.307 13.244 -26.205 1.00 84.44 647 SER A CA 1
ATOM 5266 C C . SER A 1 647 ? 28.664 12.861 -25.614 1.00 84.44 647 SER A C 1
ATOM 5268 O O . SER A 1 647 ? 29.268 13.691 -24.938 1.00 84.44 647 SER A O 1
ATOM 5270 N N . LEU A 1 648 ? 29.124 11.615 -25.791 1.00 82.44 648 LEU A N 1
ATOM 5271 C CA . LEU A 1 648 ? 30.305 11.064 -25.108 1.00 82.44 648 LEU A CA 1
ATOM 5272 C C . LEU A 1 648 ? 30.275 11.308 -23.580 1.00 82.44 648 LEU A C 1
ATOM 5274 O O . LEU A 1 648 ? 31.296 11.567 -22.942 1.00 82.44 648 LEU A O 1
ATOM 5278 N N . GLY A 1 649 ? 29.075 11.280 -22.991 1.00 81.31 649 GLY A N 1
ATOM 5279 C CA . GLY A 1 649 ? 28.827 11.548 -21.571 1.00 81.31 649 GLY A CA 1
ATOM 5280 C C . GLY A 1 649 ? 28.821 13.028 -21.156 1.00 81.31 649 GLY A C 1
ATOM 5281 O O . GLY A 1 649 ? 28.557 13.327 -19.988 1.00 81.31 649 GLY A O 1
ATOM 5282 N N . GLU A 1 650 ? 29.052 13.985 -22.062 1.00 83.88 650 GLU A N 1
ATOM 5283 C CA . GLU A 1 650 ? 28.993 15.418 -21.732 1.00 83.88 650 GLU A CA 1
ATOM 5284 C C . GLU A 1 650 ? 27.591 15.884 -21.326 1.00 83.88 650 GLU A C 1
ATOM 5286 O O . GLU A 1 650 ? 27.453 16.826 -20.539 1.00 83.88 650 GLU A O 1
ATOM 5291 N N . ALA A 1 651 ? 26.542 15.206 -21.804 1.00 84.06 651 ALA A N 1
ATOM 5292 C CA . ALA A 1 651 ? 25.164 15.515 -21.438 1.00 84.06 651 ALA A CA 1
ATOM 5293 C C . ALA A 1 651 ? 24.917 15.418 -19.922 1.00 84.06 651 ALA A C 1
ATOM 5295 O O . ALA A 1 651 ? 24.122 16.199 -19.399 1.00 84.06 651 ALA A O 1
ATOM 5296 N N . PHE A 1 652 ? 25.620 14.524 -19.217 1.00 87.69 652 PHE A N 1
ATOM 5297 C CA . PHE A 1 652 ? 25.448 14.304 -17.776 1.00 87.69 652 PHE A CA 1
ATOM 5298 C C . PHE A 1 652 ? 26.182 15.323 -16.901 1.00 87.69 652 PHE A C 1
ATOM 5300 O O . PHE A 1 652 ? 25.876 15.429 -15.718 1.00 87.69 652 PHE A O 1
ATOM 5307 N N . LYS A 1 653 ? 27.109 16.112 -17.464 1.00 85.19 653 LYS A N 1
ATOM 5308 C CA . LYS A 1 653 ? 27.797 17.207 -16.749 1.00 85.19 653 LYS A CA 1
ATOM 5309 C C . LYS A 1 653 ? 26.944 18.475 -16.650 1.00 85.19 653 LYS A C 1
ATOM 5311 O O . LYS A 1 653 ? 27.257 19.387 -15.893 1.00 85.19 653 LYS A O 1
ATOM 5316 N N . LYS A 1 654 ? 25.872 18.576 -17.442 1.00 84.19 654 LYS A N 1
ATOM 5317 C CA . LYS A 1 654 ? 25.003 19.757 -17.471 1.00 84.19 654 LYS A CA 1
ATOM 5318 C C . LYS A 1 654 ? 23.971 19.670 -16.347 1.00 84.19 654 LYS A C 1
ATOM 5320 O O . LYS A 1 654 ? 23.122 18.782 -16.328 1.00 84.19 654 LYS A O 1
ATOM 5325 N N . SER A 1 655 ? 24.004 20.634 -15.430 1.00 81.06 655 SER A N 1
ATOM 5326 C CA . SER A 1 655 ? 23.102 20.657 -14.272 1.00 81.06 655 SER A CA 1
ATOM 5327 C C . SER A 1 655 ? 21.647 20.967 -14.628 1.00 81.06 655 SER A C 1
ATOM 5329 O O . SER A 1 655 ? 20.753 20.438 -13.985 1.00 81.06 655 SER A O 1
ATOM 5331 N N . ARG A 1 656 ? 21.395 21.771 -15.670 1.00 82.00 656 ARG A N 1
ATOM 5332 C CA . ARG A 1 656 ? 20.047 22.257 -16.039 1.00 82.00 656 ARG A CA 1
ATOM 5333 C C . ARG A 1 656 ? 19.481 21.677 -17.334 1.00 82.00 656 ARG A C 1
ATOM 5335 O O . ARG A 1 656 ? 18.509 22.198 -17.865 1.00 82.00 656 ARG A O 1
ATOM 5342 N N . SER A 1 657 ? 20.107 20.650 -17.900 1.00 84.19 657 SER A N 1
ATOM 5343 C CA . SER A 1 657 ? 19.616 20.087 -19.158 1.00 84.19 657 SER A CA 1
ATOM 5344 C C . SER A 1 657 ? 18.507 19.067 -18.897 1.00 84.19 657 SER A C 1
ATOM 5346 O O . SER A 1 657 ? 18.815 17.934 -18.517 1.00 84.19 657 SER A O 1
ATOM 5348 N N . SER A 1 658 ? 17.255 19.473 -19.118 1.00 85.94 658 SER A N 1
ATOM 5349 C CA . SER A 1 658 ? 16.082 18.589 -19.080 1.00 85.94 658 SER A CA 1
ATOM 5350 C C . SER A 1 658 ? 16.260 17.387 -20.017 1.00 85.94 658 SER A C 1
ATOM 5352 O O . SER A 1 658 ? 16.949 17.483 -21.038 1.00 85.94 658 SER A O 1
ATOM 5354 N N . PHE A 1 659 ? 15.714 16.232 -19.628 1.00 87.31 659 PHE A N 1
ATOM 5355 C CA . PHE A 1 659 ? 15.745 15.034 -20.461 1.00 87.31 659 PHE A CA 1
ATOM 5356 C C . PHE A 1 659 ? 14.710 15.130 -21.581 1.00 87.31 659 PHE A C 1
ATOM 5358 O O . PHE A 1 659 ? 15.072 14.930 -22.738 1.00 87.31 659 PHE A O 1
ATOM 5365 N N . LEU A 1 660 ? 13.471 15.526 -21.261 1.00 85.19 660 LEU A N 1
ATOM 5366 C CA . LEU A 1 660 ? 12.376 15.630 -22.230 1.00 85.19 660 LEU A CA 1
ATOM 5367 C C . LEU A 1 660 ? 12.693 16.586 -23.382 1.00 85.19 660 LEU A C 1
ATOM 5369 O O . LEU A 1 660 ? 12.443 16.236 -24.530 1.00 85.19 660 LEU A O 1
ATOM 5373 N N . SER A 1 661 ? 13.353 17.719 -23.121 1.00 82.75 661 SER A N 1
ATOM 5374 C CA . SER A 1 661 ? 13.738 18.664 -24.185 1.00 82.75 661 SER A CA 1
ATOM 5375 C C . SER A 1 661 ? 14.790 18.125 -25.164 1.00 82.75 661 SER A C 1
ATOM 5377 O O . SER A 1 661 ? 15.016 18.718 -26.218 1.00 82.75 661 SER A O 1
ATOM 5379 N N . LYS A 1 662 ? 15.455 17.010 -24.831 1.00 82.62 662 LYS A N 1
ATOM 5380 C CA . LYS A 1 662 ? 16.423 16.327 -25.706 1.00 82.62 662 LYS A CA 1
ATOM 5381 C C . LYS A 1 662 ? 15.798 15.197 -26.519 1.00 82.62 662 LYS A C 1
ATOM 5383 O O . LYS A 1 662 ? 16.468 14.685 -27.411 1.00 82.62 662 LYS A O 1
ATOM 5388 N N . ILE A 1 663 ? 14.585 14.775 -26.165 1.00 83.12 663 ILE A N 1
ATOM 5389 C CA . ILE A 1 663 ? 13.915 13.611 -26.754 1.00 83.12 663 ILE A CA 1
ATOM 5390 C C . ILE A 1 663 ? 12.510 13.931 -27.266 1.00 83.12 663 ILE A C 1
ATOM 5392 O O . ILE A 1 663 ? 11.838 13.029 -27.740 1.00 83.12 663 ILE A O 1
ATOM 5396 N N . SER A 1 664 ? 12.028 15.167 -27.133 1.00 83.12 664 SER A N 1
ATOM 5397 C CA . SER A 1 664 ? 10.716 15.615 -27.597 1.00 83.12 664 SER A CA 1
ATOM 5398 C C . SER A 1 664 ? 10.727 17.123 -27.860 1.00 83.12 664 SER A C 1
ATOM 5400 O O . SER A 1 664 ? 11.446 17.879 -27.206 1.00 83.12 664 SER A O 1
ATOM 5402 N N . THR A 1 665 ? 9.940 17.554 -28.847 1.00 72.31 665 THR A N 1
ATOM 5403 C CA . THR A 1 665 ? 9.699 18.970 -29.174 1.00 72.31 665 THR A CA 1
ATOM 5404 C C . THR A 1 665 ? 8.430 19.511 -28.518 1.00 72.31 665 THR A C 1
ATOM 5406 O O . THR A 1 665 ? 8.063 20.661 -28.752 1.00 72.31 665 THR A O 1
ATOM 5409 N N . PHE A 1 666 ? 7.722 18.678 -27.756 1.00 74.06 666 PHE A N 1
ATOM 5410 C CA . PHE A 1 666 ? 6.478 19.050 -27.103 1.00 74.06 666 PHE A CA 1
ATOM 5411 C C . PHE A 1 666 ? 6.754 19.966 -25.906 1.00 74.06 666 PHE A C 1
ATOM 5413 O O . PHE A 1 666 ? 7.676 19.722 -25.125 1.00 74.06 666 PHE A O 1
ATOM 5420 N N . ASP A 1 667 ? 5.957 21.026 -25.770 1.00 69.69 667 ASP A N 1
ATOM 5421 C CA . ASP A 1 667 ? 6.056 21.941 -24.636 1.00 69.69 667 ASP A CA 1
ATOM 5422 C C . ASP A 1 667 ? 5.292 21.375 -23.434 1.00 69.69 667 ASP A C 1
ATOM 5424 O O . ASP A 1 667 ? 4.088 21.590 -23.265 1.00 69.69 667 ASP A O 1
ATOM 5428 N N . PHE A 1 668 ? 6.017 20.621 -22.611 1.00 70.00 668 PHE A N 1
ATOM 5429 C CA . PHE A 1 668 ? 5.492 20.033 -21.381 1.00 70.00 668 PHE A CA 1
ATOM 5430 C C . PHE A 1 668 ? 5.272 21.063 -20.263 1.00 70.00 668 PHE A C 1
ATOM 5432 O O . PHE A 1 668 ? 4.591 20.743 -19.299 1.00 70.00 668 PHE A O 1
ATOM 5439 N N . GLU A 1 669 ? 5.797 22.293 -20.373 1.00 61.47 669 GLU A N 1
ATOM 5440 C CA . GLU A 1 669 ? 5.557 23.331 -19.357 1.00 61.47 669 GLU A CA 1
ATOM 5441 C C . GLU A 1 669 ? 4.141 23.924 -19.475 1.00 61.47 669 GLU A C 1
ATOM 5443 O O . GLU A 1 669 ? 3.590 24.415 -18.489 1.00 61.47 669 GLU A O 1
ATOM 5448 N N . GLN A 1 670 ? 3.535 23.870 -20.669 1.00 56.47 670 GLN A N 1
ATOM 5449 C CA . GLN A 1 670 ? 2.185 24.389 -20.932 1.00 56.47 670 GLN A CA 1
ATOM 5450 C C . GLN A 1 670 ? 1.118 23.292 -21.047 1.00 56.47 670 GLN A C 1
ATOM 5452 O O . GLN A 1 670 ? -0.054 23.561 -20.782 1.00 56.47 670 GLN A O 1
ATOM 5457 N N . ASN A 1 671 ? 1.501 22.066 -21.426 1.00 56.91 671 ASN A N 1
ATOM 5458 C CA . ASN A 1 671 ? 0.584 20.948 -21.642 1.00 56.91 671 ASN A CA 1
ATOM 5459 C C . ASN A 1 671 ? 1.085 19.672 -20.938 1.00 56.91 671 ASN A C 1
ATOM 5461 O O . ASN A 1 671 ? 2.082 19.085 -21.342 1.00 56.91 671 ASN A O 1
ATOM 5465 N N . ASN A 1 672 ? 0.338 19.156 -19.957 1.00 60.16 672 ASN A N 1
ATOM 5466 C CA . ASN A 1 672 ? 0.699 17.925 -19.222 1.00 60.16 672 ASN A CA 1
ATOM 5467 C C . ASN A 1 672 ? 0.270 16.619 -19.929 1.00 60.16 672 ASN A C 1
ATOM 5469 O O . ASN A 1 672 ? 0.121 15.571 -19.300 1.00 60.16 672 ASN A O 1
ATOM 5473 N N . GLN A 1 673 ? 0.026 16.652 -21.241 1.00 67.81 673 GLN A N 1
ATOM 5474 C CA . GLN A 1 673 ? -0.542 15.516 -21.975 1.00 67.81 673 GLN A CA 1
ATOM 5475 C C . GLN A 1 673 ? 0.532 14.705 -22.710 1.00 67.81 673 GLN A C 1
ATOM 5477 O O . GLN A 1 673 ? 0.726 14.819 -23.919 1.00 67.81 673 GLN A O 1
ATOM 5482 N N . PHE A 1 674 ? 1.196 13.807 -21.978 1.00 72.94 674 PHE A N 1
ATOM 5483 C CA . PHE A 1 674 ? 2.172 12.858 -22.538 1.00 72.94 674 PHE A CA 1
ATOM 5484 C C . PHE A 1 674 ? 1.597 11.930 -23.623 1.00 72.94 674 PHE A C 1
ATOM 5486 O O . PHE A 1 674 ? 2.356 11.383 -24.423 1.00 72.94 674 PHE A O 1
ATOM 5493 N N . SER A 1 675 ? 0.276 11.743 -23.667 1.00 67.62 675 SER A N 1
ATOM 5494 C CA . SER A 1 675 ? -0.420 10.953 -24.691 1.00 67.62 675 SER A CA 1
ATOM 5495 C C . SER A 1 675 ? -0.373 11.590 -26.082 1.00 67.62 675 SER A C 1
ATOM 5497 O O . SER A 1 675 ? -0.454 10.870 -27.078 1.00 67.62 675 SER A O 1
ATOM 5499 N N . GLU A 1 676 ? -0.229 12.912 -26.176 1.00 75.31 676 GLU A N 1
ATOM 5500 C CA . GLU A 1 676 ? -0.195 13.636 -27.453 1.00 75.31 676 GLU A CA 1
ATOM 5501 C C . GLU A 1 676 ? 1.231 13.874 -27.962 1.00 75.31 676 GLU A C 1
ATOM 5503 O O . GLU A 1 676 ? 1.430 14.087 -29.161 1.00 75.31 676 GLU A O 1
ATOM 5508 N N . ALA A 1 677 ? 2.223 13.762 -27.076 1.00 80.69 677 ALA A N 1
ATOM 5509 C CA . ALA A 1 677 ? 3.619 14.018 -27.383 1.00 80.69 677 ALA A CA 1
ATOM 5510 C C . ALA A 1 677 ? 4.219 13.012 -28.384 1.00 80.69 677 ALA A C 1
ATOM 5512 O O . ALA A 1 677 ? 3.876 11.825 -28.430 1.00 80.69 677 ALA A O 1
ATOM 5513 N N . THR A 1 678 ? 5.170 13.513 -29.169 1.00 84.88 678 THR A N 1
ATOM 5514 C CA . THR A 1 678 ? 6.036 12.747 -30.070 1.00 84.88 678 THR A CA 1
ATOM 5515 C C . THR A 1 678 ? 7.471 12.828 -29.573 1.00 84.88 678 THR A C 1
ATOM 5517 O O . THR A 1 678 ? 7.923 13.883 -29.129 1.00 84.88 678 THR A O 1
ATOM 5520 N N . PHE A 1 679 ? 8.190 11.718 -29.662 1.00 87.75 679 PHE A N 1
ATOM 5521 C CA . PHE A 1 679 ? 9.542 11.555 -29.151 1.00 87.75 679 PHE A CA 1
ATOM 5522 C C . PHE A 1 679 ? 10.522 11.260 -30.285 1.00 87.75 679 PHE A C 1
ATOM 5524 O O . PHE A 1 679 ? 10.131 10.739 -31.320 1.00 87.75 679 PHE A O 1
ATOM 5531 N N . PHE A 1 680 ? 11.801 11.559 -30.106 1.00 86.62 680 PHE A N 1
ATOM 5532 C CA . PHE A 1 680 ? 12.856 11.272 -31.075 1.00 86.62 680 PHE A CA 1
ATOM 5533 C C . PHE A 1 680 ? 14.133 10.822 -30.360 1.00 86.62 680 PHE A C 1
ATOM 5535 O O . PHE A 1 680 ? 14.367 11.144 -29.192 1.00 86.62 680 PHE A O 1
ATOM 5542 N N . PHE A 1 681 ? 14.979 10.064 -31.062 1.00 84.44 681 PHE A N 1
ATOM 5543 C CA . PHE A 1 681 ? 16.298 9.708 -30.542 1.00 84.44 681 PHE A CA 1
ATOM 5544 C C . PHE A 1 681 ? 17.266 10.885 -30.703 1.00 84.44 681 PHE A C 1
ATOM 5546 O O . PHE A 1 681 ? 17.359 11.444 -31.797 1.00 84.44 681 PHE A O 1
ATOM 5553 N N . PRO A 1 682 ? 18.031 11.244 -29.656 1.00 79.50 682 PRO A N 1
ATOM 5554 C CA . PRO A 1 682 ? 18.953 12.366 -29.724 1.00 79.50 682 PRO A CA 1
ATOM 5555 C C . PRO A 1 682 ? 20.048 12.095 -30.759 1.00 79.50 682 PRO A C 1
ATOM 5557 O O . PRO A 1 682 ? 20.729 11.066 -30.721 1.00 79.50 682 PRO A O 1
ATOM 5560 N N . THR A 1 683 ? 20.240 13.043 -31.668 1.00 69.81 683 THR A N 1
ATOM 5561 C CA . THR A 1 683 ? 21.310 13.054 -32.669 1.00 69.81 683 THR A CA 1
ATOM 5562 C C . THR A 1 683 ? 22.475 13.915 -32.160 1.00 69.81 683 THR A C 1
ATOM 5564 O O . THR A 1 683 ? 22.301 14.812 -31.337 1.00 69.81 683 THR A O 1
ATOM 5567 N N . GLY A 1 684 ? 23.700 13.643 -32.619 1.00 61.06 684 GLY A N 1
ATOM 5568 C CA . GLY A 1 684 ? 24.874 14.447 -32.242 1.00 61.06 684 GLY A CA 1
ATOM 5569 C C . GLY A 1 684 ? 24.846 15.890 -32.776 1.00 61.06 684 GLY A C 1
ATOM 5570 O O . GLY A 1 684 ? 25.651 16.710 -32.343 1.00 61.06 684 GLY A O 1
ATOM 5571 N N . ASP A 1 685 ? 23.919 16.206 -33.688 1.00 58.44 685 ASP A N 1
ATOM 5572 C CA . ASP A 1 685 ? 23.796 17.501 -34.356 1.00 58.44 685 ASP A CA 1
ATOM 5573 C C . ASP A 1 685 ? 22.616 18.311 -33.811 1.00 58.44 685 ASP A C 1
ATOM 5575 O O . ASP A 1 685 ? 21.453 17.988 -34.037 1.00 58.44 685 ASP A O 1
ATOM 5579 N N . VAL A 1 686 ? 22.909 19.458 -33.191 1.00 53.91 686 VAL A N 1
ATOM 5580 C CA . VAL A 1 686 ? 21.911 20.373 -32.592 1.00 53.91 686 VAL A CA 1
ATOM 5581 C C . VAL A 1 686 ? 20.878 20.894 -33.613 1.00 53.91 686 VAL A C 1
ATOM 5583 O O . VAL A 1 686 ? 19.812 21.368 -33.230 1.00 53.91 686 VAL A O 1
ATOM 5586 N N . LYS A 1 687 ? 21.178 20.816 -34.919 1.00 49.03 687 LYS A N 1
ATOM 5587 C CA . LYS A 1 687 ? 20.313 21.294 -36.013 1.00 49.03 687 LYS A CA 1
ATOM 5588 C C . LYS A 1 687 ? 19.416 20.218 -36.634 1.00 49.03 687 LYS A C 1
ATOM 5590 O O . LYS A 1 687 ? 18.444 20.579 -37.288 1.00 49.03 687 LYS A O 1
ATOM 5595 N N . SER A 1 688 ? 19.734 18.935 -36.465 1.00 53.53 688 SER A N 1
ATOM 5596 C CA . SER A 1 688 ? 18.989 17.823 -37.070 1.00 53.53 688 SER A CA 1
ATOM 5597 C C . SER A 1 688 ? 18.309 17.033 -35.962 1.00 53.53 688 SER A C 1
ATOM 5599 O O . SER A 1 688 ? 18.909 16.138 -35.387 1.00 53.53 688 SER A O 1
ATOM 5601 N N . GLN A 1 689 ? 17.088 17.420 -35.598 1.00 60.41 689 GLN A N 1
ATOM 5602 C CA . GLN A 1 689 ? 16.432 16.938 -34.375 1.00 60.41 689 GLN A CA 1
ATOM 5603 C C . GLN A 1 689 ? 16.045 15.453 -34.431 1.00 60.41 689 GLN A C 1
ATOM 5605 O O . GLN A 1 689 ? 16.109 14.780 -33.410 1.00 60.41 689 GLN A O 1
ATOM 5610 N N . ALA A 1 690 ? 15.719 14.919 -35.611 1.00 63.38 690 ALA A N 1
ATOM 5611 C CA . ALA A 1 690 ? 15.382 13.513 -35.798 1.00 63.38 690 ALA A CA 1
ATOM 5612 C C . ALA A 1 690 ? 16.045 12.960 -37.064 1.00 63.38 690 ALA A C 1
ATOM 5614 O O . ALA A 1 690 ? 16.192 13.650 -38.073 1.00 63.38 690 ALA A O 1
ATOM 5615 N N . ASN A 1 691 ? 16.474 11.702 -36.990 1.00 72.81 691 ASN A N 1
ATOM 5616 C CA . ASN A 1 691 ? 16.978 10.953 -38.131 1.00 72.81 691 ASN A CA 1
ATOM 5617 C C . ASN A 1 691 ? 16.270 9.597 -38.148 1.00 72.81 691 ASN A C 1
ATOM 5619 O O . ASN A 1 691 ? 16.429 8.804 -37.213 1.00 72.81 691 ASN A O 1
ATOM 5623 N N . LEU A 1 692 ? 15.491 9.351 -39.205 1.00 73.31 692 LEU A N 1
ATOM 5624 C CA . LEU A 1 692 ? 14.725 8.121 -39.406 1.00 73.31 692 LEU A CA 1
ATOM 5625 C C . LEU A 1 692 ? 15.609 6.878 -39.259 1.00 73.31 692 LEU A C 1
ATOM 5627 O O . LEU A 1 692 ? 15.307 6.007 -38.448 1.00 73.31 692 LEU A O 1
ATOM 5631 N N . ASN A 1 693 ? 16.748 6.837 -39.952 1.00 71.81 693 ASN A N 1
ATOM 5632 C CA . ASN A 1 693 ? 17.642 5.677 -39.948 1.00 71.81 693 ASN A CA 1
ATOM 5633 C C . ASN A 1 693 ? 18.228 5.416 -38.556 1.00 71.81 693 ASN A C 1
ATOM 5635 O O . ASN A 1 693 ? 18.236 4.280 -38.087 1.00 71.81 693 ASN A O 1
ATOM 5639 N N . ALA A 1 694 ? 18.658 6.474 -37.862 1.00 72.62 694 ALA A N 1
ATOM 5640 C CA . ALA A 1 694 ? 19.209 6.353 -36.513 1.00 72.62 694 ALA A CA 1
ATOM 5641 C C . ALA A 1 694 ? 18.153 5.921 -35.480 1.00 72.62 694 ALA A C 1
ATOM 5643 O O . ALA A 1 694 ? 18.475 5.195 -34.539 1.00 72.62 694 ALA A O 1
ATOM 5644 N N . SER A 1 695 ? 16.906 6.367 -35.652 1.00 78.94 695 SER A N 1
ATOM 5645 C CA . SER A 1 695 ? 15.795 6.022 -34.760 1.00 78.94 695 SER A CA 1
ATOM 5646 C C . SER A 1 695 ? 15.352 4.576 -34.970 1.00 78.94 695 SER A C 1
ATOM 5648 O O . SER A 1 695 ? 15.165 3.850 -33.996 1.00 78.94 695 SER A O 1
ATOM 5650 N N . VAL A 1 696 ? 15.256 4.118 -36.223 1.00 77.50 696 VAL A N 1
ATOM 5651 C CA . VAL A 1 696 ? 14.912 2.721 -36.528 1.00 77.50 696 VAL A CA 1
ATOM 5652 C C . VAL A 1 696 ? 16.002 1.762 -36.039 1.00 77.50 696 VAL A C 1
ATOM 5654 O O . VAL A 1 696 ? 15.664 0.746 -35.436 1.00 77.50 696 VAL A O 1
ATOM 5657 N N . GLU A 1 697 ? 17.288 2.094 -36.207 1.00 77.06 697 GLU A N 1
ATOM 5658 C CA . GLU A 1 697 ? 18.405 1.285 -35.687 1.00 77.06 697 GLU A CA 1
ATOM 5659 C C . GLU A 1 697 ? 18.304 1.098 -34.162 1.00 77.06 697 GLU A C 1
ATOM 5661 O O . GLU A 1 697 ? 18.412 -0.018 -33.647 1.00 77.06 697 GLU A O 1
ATOM 5666 N N . SER A 1 698 ? 18.046 2.183 -33.424 1.00 81.06 698 SER A N 1
ATOM 5667 C CA . SER A 1 698 ? 17.882 2.122 -31.968 1.00 81.06 698 SER A CA 1
ATOM 5668 C C . SER A 1 698 ? 16.625 1.349 -31.551 1.00 81.06 698 SER A C 1
ATOM 5670 O O . SER A 1 698 ? 16.679 0.555 -30.613 1.00 81.06 698 SER A O 1
ATOM 5672 N N . LEU A 1 699 ? 15.509 1.503 -32.269 1.00 83.50 699 LEU A N 1
ATOM 5673 C CA . LEU A 1 699 ? 14.275 0.764 -31.985 1.00 83.50 699 LEU A CA 1
ATOM 5674 C C . LEU A 1 699 ? 14.379 -0.726 -32.336 1.00 83.50 699 LEU A C 1
ATOM 5676 O O . LEU A 1 699 ? 13.755 -1.547 -31.664 1.00 83.50 699 LEU A O 1
ATOM 5680 N N . GLN A 1 700 ? 15.197 -1.112 -33.322 1.00 77.88 700 GLN A N 1
ATOM 5681 C CA . GLN A 1 700 ? 15.420 -2.517 -33.685 1.00 77.88 700 GLN A CA 1
ATOM 5682 C C . GLN A 1 700 ? 15.912 -3.345 -32.491 1.00 77.88 700 GLN A C 1
ATOM 5684 O O . GLN A 1 700 ? 15.542 -4.513 -32.345 1.00 77.88 700 GLN A O 1
ATOM 5689 N N . ALA A 1 701 ? 16.726 -2.752 -31.612 1.00 79.38 701 ALA A N 1
ATOM 5690 C CA . ALA A 1 701 ? 17.206 -3.416 -30.403 1.00 79.38 701 ALA A CA 1
ATOM 5691 C C . ALA A 1 701 ? 16.067 -3.842 -29.457 1.00 79.38 701 ALA A C 1
ATOM 5693 O O . ALA A 1 701 ? 16.257 -4.759 -28.661 1.00 79.38 701 ALA A O 1
ATOM 5694 N N . LEU A 1 702 ? 14.886 -3.227 -29.574 1.00 85.12 702 LEU A N 1
ATOM 5695 C CA . LEU A 1 702 ? 13.728 -3.483 -28.725 1.00 85.12 702 LEU A CA 1
ATOM 5696 C C . LEU A 1 702 ? 12.827 -4.618 -29.240 1.00 85.12 702 LEU A C 1
ATOM 5698 O O . LEU A 1 702 ? 12.088 -5.196 -28.445 1.00 85.12 702 LEU A O 1
ATOM 5702 N N . ILE A 1 703 ? 12.907 -4.995 -30.525 1.00 82.31 703 ILE A N 1
ATOM 5703 C CA . ILE A 1 703 ? 12.048 -6.033 -31.139 1.00 82.31 703 ILE A CA 1
ATOM 5704 C C . ILE A 1 703 ? 12.046 -7.358 -30.345 1.00 82.31 703 ILE A C 1
ATOM 5706 O O . ILE A 1 703 ? 10.956 -7.858 -30.051 1.00 82.31 703 ILE A O 1
ATOM 5710 N N . PRO A 1 704 ? 13.201 -7.915 -29.906 1.00 80.81 704 PRO A N 1
ATOM 5711 C CA . PRO A 1 704 ? 13.227 -9.163 -29.133 1.00 80.81 704 PRO A CA 1
ATOM 5712 C C . PRO A 1 704 ? 12.473 -9.095 -27.795 1.00 80.81 704 PRO A C 1
ATOM 5714 O O . PRO A 1 704 ? 12.141 -10.130 -27.225 1.00 80.81 704 PRO A O 1
ATOM 5717 N N . PHE A 1 705 ? 12.187 -7.889 -27.299 1.00 80.94 705 PHE A N 1
ATOM 5718 C CA . PHE A 1 705 ? 11.551 -7.635 -26.005 1.00 80.94 705 PHE A CA 1
ATOM 5719 C C . PHE A 1 705 ? 10.045 -7.343 -26.129 1.00 80.94 705 PHE A C 1
ATOM 5721 O O . PHE A 1 705 ? 9.438 -6.775 -25.224 1.00 80.94 705 PHE A O 1
ATOM 5728 N N . GLY A 1 706 ? 9.420 -7.742 -27.244 1.00 78.56 706 GLY A N 1
ATOM 5729 C CA . GLY A 1 706 ? 7.966 -7.663 -27.431 1.00 78.56 706 GLY A CA 1
ATOM 5730 C C . GLY A 1 706 ? 7.467 -6.327 -27.986 1.00 78.56 706 GLY A C 1
ATOM 5731 O O . GLY A 1 706 ? 6.311 -5.964 -27.751 1.00 78.56 706 GLY A O 1
ATOM 5732 N N . TYR A 1 707 ? 8.333 -5.613 -28.709 1.00 86.25 707 TYR A N 1
ATOM 5733 C CA . TYR A 1 707 ? 8.000 -4.387 -29.428 1.00 86.25 707 TYR A CA 1
ATOM 5734 C C . TYR A 1 707 ? 7.604 -4.665 -30.876 1.00 86.25 707 TYR A C 1
ATOM 5736 O O . TYR A 1 707 ? 8.264 -5.440 -31.568 1.00 86.25 707 TYR A O 1
ATOM 5744 N N . MET A 1 708 ? 6.571 -3.975 -31.357 1.00 84.56 708 MET A N 1
ATOM 5745 C CA . MET A 1 708 ? 6.244 -3.903 -32.783 1.00 84.56 708 MET A CA 1
ATOM 5746 C C . MET A 1 708 ? 6.456 -2.481 -33.280 1.00 84.56 708 MET A C 1
ATOM 5748 O O . MET A 1 708 ? 5.887 -1.538 -32.736 1.00 84.56 708 MET A O 1
ATOM 5752 N N . ILE A 1 709 ? 7.262 -2.323 -34.321 1.00 85.94 709 ILE A N 1
ATOM 5753 C CA . ILE A 1 709 ? 7.570 -1.009 -34.876 1.00 85.94 709 ILE A CA 1
ATOM 5754 C C . ILE A 1 709 ? 6.759 -0.828 -36.156 1.00 85.94 709 ILE A C 1
ATOM 5756 O O . ILE A 1 709 ? 6.753 -1.705 -37.023 1.00 85.94 709 ILE A O 1
ATOM 5760 N N . PHE A 1 710 ? 6.087 0.309 -36.274 1.00 83.44 710 PHE A N 1
ATOM 5761 C CA . PHE A 1 710 ? 5.321 0.697 -37.447 1.00 83.44 710 PHE A CA 1
ATOM 5762 C C . PHE A 1 710 ? 5.914 1.952 -38.074 1.00 83.44 710 PHE A C 1
ATOM 5764 O O . PHE A 1 710 ? 6.284 2.888 -37.369 1.00 83.44 710 PHE A O 1
ATOM 5771 N N . TYR A 1 711 ? 5.923 1.993 -39.399 1.00 79.69 711 TYR A N 1
ATOM 5772 C CA . TYR A 1 711 ? 6.228 3.173 -40.198 1.00 79.69 711 TYR A CA 1
ATOM 5773 C C . TYR A 1 711 ? 5.090 3.373 -41.201 1.00 79.69 711 TYR A C 1
ATOM 5775 O O . TYR A 1 711 ? 4.720 2.425 -41.896 1.00 79.69 711 TYR A O 1
ATOM 5783 N N . LYS A 1 712 ? 4.486 4.571 -41.247 1.00 72.88 712 LYS A N 1
ATOM 5784 C CA . LYS A 1 712 ? 3.293 4.859 -42.081 1.00 72.88 712 LYS A CA 1
ATOM 5785 C C . LYS A 1 712 ? 2.167 3.821 -41.903 1.00 72.88 712 LYS A C 1
ATOM 5787 O O . LYS A 1 712 ? 1.613 3.313 -42.874 1.00 72.88 712 LYS A O 1
ATOM 5792 N N . ASP A 1 713 ? 1.892 3.457 -40.648 1.00 74.69 713 ASP A N 1
ATOM 5793 C CA . ASP A 1 713 ? 0.920 2.426 -40.239 1.00 74.69 713 ASP A CA 1
ATOM 5794 C C . ASP A 1 713 ? 1.175 1.010 -40.790 1.00 74.69 713 ASP A C 1
ATOM 5796 O O . ASP A 1 713 ? 0.328 0.123 -40.660 1.00 74.69 713 ASP A O 1
ATOM 5800 N N . GLN A 1 714 ? 2.363 0.754 -41.342 1.00 76.25 714 GLN A N 1
ATOM 5801 C CA . GLN A 1 714 ? 2.787 -0.571 -41.780 1.00 76.25 714 GLN A CA 1
ATOM 5802 C C . GLN A 1 714 ? 3.829 -1.144 -40.816 1.00 76.25 714 GLN A C 1
ATOM 5804 O O . GLN A 1 714 ? 4.769 -0.436 -40.448 1.00 76.25 714 GLN A O 1
ATOM 5809 N N . PRO A 1 715 ? 3.688 -2.411 -40.385 1.00 78.75 715 PRO A N 1
ATOM 5810 C CA . PRO A 1 715 ? 4.678 -3.040 -39.524 1.00 78.75 715 PRO A CA 1
ATOM 5811 C C . PRO A 1 715 ? 5.989 -3.230 -40.293 1.00 78.75 715 PRO A C 1
ATOM 5813 O O . PRO A 1 715 ? 5.975 -3.673 -41.445 1.00 78.75 715 PRO A O 1
ATOM 5816 N N . LEU A 1 716 ? 7.115 -2.931 -39.645 1.00 75.69 716 LEU A N 1
ATOM 5817 C CA . LEU A 1 716 ? 8.438 -3.249 -40.181 1.00 75.69 716 LEU A CA 1
ATOM 5818 C C . LEU A 1 716 ? 8.563 -4.766 -40.363 1.00 75.69 716 LEU A C 1
ATOM 5820 O O . LEU A 1 716 ? 8.355 -5.536 -39.424 1.00 75.69 716 LEU A O 1
ATOM 5824 N N . GLN A 1 717 ? 8.883 -5.188 -41.587 1.00 69.12 717 GLN A N 1
ATOM 5825 C CA . GLN A 1 717 ? 9.110 -6.592 -41.927 1.00 69.12 717 GLN A CA 1
ATOM 5826 C C . GLN A 1 717 ? 10.610 -6.885 -41.898 1.00 69.12 717 GLN A C 1
ATOM 5828 O O . GLN A 1 717 ? 11.394 -6.160 -42.510 1.00 69.12 717 GLN A O 1
ATOM 5833 N N . GLU A 1 718 ? 11.007 -7.946 -41.197 1.00 67.25 718 GLU A N 1
ATOM 5834 C CA . GLU A 1 718 ? 12.365 -8.483 -41.293 1.00 67.25 718 GLU A CA 1
ATOM 5835 C C . GLU A 1 718 ? 12.517 -9.256 -42.601 1.00 67.25 718 GLU A C 1
ATOM 5837 O O . GLU A 1 718 ? 11.656 -10.067 -42.946 1.00 67.25 718 GLU A O 1
ATOM 5842 N N . LEU A 1 719 ? 13.590 -8.968 -43.338 1.00 66.62 719 LEU A N 1
ATOM 5843 C CA . LEU A 1 719 ? 13.936 -9.694 -44.555 1.00 66.62 719 LEU A CA 1
ATOM 5844 C C . LEU A 1 719 ? 14.466 -11.072 -44.182 1.00 66.62 719 LEU A C 1
ATOM 5846 O O . LEU A 1 719 ? 15.362 -11.205 -43.346 1.00 66.62 719 LEU A O 1
ATOM 5850 N N . THR A 1 720 ? 13.930 -12.098 -44.828 1.00 61.28 720 THR A N 1
ATOM 5851 C CA . THR A 1 720 ? 14.472 -13.456 -44.730 1.00 61.28 720 THR A CA 1
ATOM 5852 C C . THR A 1 720 ? 15.734 -13.611 -45.587 1.00 61.28 720 THR A C 1
ATOM 5854 O O . THR A 1 720 ? 15.976 -12.824 -46.502 1.00 61.28 720 THR A O 1
ATOM 5857 N N . GLU A 1 721 ? 16.561 -14.625 -45.290 1.00 56.84 721 GLU A N 1
ATOM 5858 C CA . GLU A 1 721 ? 17.835 -14.867 -45.997 1.00 56.84 721 GLU A CA 1
ATOM 5859 C C . GLU A 1 721 ? 17.653 -15.065 -47.516 1.00 56.84 721 GLU A C 1
ATOM 5861 O O . GLU A 1 721 ? 18.553 -14.724 -48.278 1.00 56.84 721 GLU A O 1
ATOM 5866 N N . ASP A 1 722 ? 16.476 -15.524 -47.952 1.00 58.00 722 ASP A N 1
ATOM 5867 C CA . ASP A 1 722 ? 16.136 -15.755 -49.363 1.00 58.00 722 ASP A CA 1
ATOM 5868 C C . ASP A 1 722 ? 15.584 -14.505 -50.081 1.00 58.00 722 ASP A C 1
ATOM 5870 O O . ASP A 1 722 ? 15.500 -14.470 -51.309 1.00 58.00 722 ASP A O 1
ATOM 5874 N N . GLU A 1 723 ? 15.180 -13.467 -49.340 1.00 63.53 723 GLU A N 1
ATOM 5875 C CA . GLU A 1 723 ? 14.537 -12.267 -49.899 1.00 63.53 723 GLU A CA 1
ATOM 5876 C C . GLU A 1 723 ? 15.529 -11.159 -50.279 1.00 63.53 723 GLU A C 1
ATOM 5878 O O . GLU A 1 723 ? 15.138 -10.202 -50.952 1.00 63.53 723 GLU A O 1
ATOM 5883 N N . PHE A 1 724 ? 16.796 -11.272 -49.876 1.00 62.78 724 PHE A N 1
ATOM 5884 C CA . PHE A 1 724 ? 17.843 -10.303 -50.196 1.00 62.78 724 PHE A CA 1
ATOM 5885 C C . PHE A 1 724 ? 19.056 -11.003 -50.814 1.00 62.78 724 PHE A C 1
ATOM 5887 O O . PHE A 1 724 ? 19.748 -11.773 -50.149 1.00 62.78 724 PHE A O 1
ATOM 5894 N N . HIS A 1 725 ? 19.333 -10.711 -52.086 1.00 65.31 725 HIS A N 1
ATOM 5895 C CA . HIS A 1 725 ? 20.453 -11.301 -52.812 1.00 65.31 725 HIS A CA 1
ATOM 5896 C C . HIS A 1 725 ? 21.267 -10.228 -53.535 1.00 65.31 725 HIS A C 1
ATOM 5898 O O . HIS A 1 725 ? 20.716 -9.355 -54.204 1.00 65.31 725 HIS A O 1
ATOM 5904 N N . VAL A 1 726 ? 22.594 -10.309 -53.425 1.00 67.12 726 VAL A N 1
ATOM 5905 C CA . VAL A 1 726 ? 23.512 -9.463 -54.194 1.00 67.12 726 VAL A CA 1
ATOM 5906 C C . VAL A 1 726 ? 24.308 -10.345 -55.141 1.00 67.12 726 VAL A C 1
ATOM 5908 O O . VAL A 1 726 ? 25.020 -11.249 -54.700 1.00 67.12 726 VAL A O 1
ATOM 5911 N N . ASP A 1 727 ? 24.194 -10.044 -56.430 1.00 67.31 727 ASP A N 1
ATOM 5912 C CA . ASP A 1 727 ? 24.895 -10.722 -57.512 1.00 67.31 727 ASP A CA 1
ATOM 5913 C C . ASP A 1 727 ? 25.875 -9.735 -58.164 1.00 67.31 727 ASP A C 1
ATOM 5915 O O . ASP A 1 727 ? 25.493 -8.668 -58.648 1.00 67.31 727 ASP A O 1
ATOM 5919 N N . PHE A 1 728 ? 27.151 -10.101 -58.235 1.00 69.00 728 PHE A N 1
ATOM 5920 C CA . PHE A 1 728 ? 28.122 -9.406 -59.080 1.00 69.00 728 PHE A CA 1
ATOM 5921 C C . PHE A 1 728 ? 28.297 -10.178 -60.384 1.00 69.00 728 PHE A C 1
ATOM 5923 O O . PHE A 1 728 ? 28.605 -11.372 -60.355 1.00 69.00 728 PHE A O 1
ATOM 5930 N N . ILE A 1 729 ? 28.137 -9.499 -61.521 1.00 67.31 729 ILE A N 1
ATOM 5931 C CA . ILE A 1 729 ? 28.403 -10.072 -62.843 1.00 67.31 729 ILE A CA 1
ATOM 5932 C C . ILE A 1 729 ? 29.713 -9.487 -63.370 1.00 67.31 729 ILE A C 1
ATOM 5934 O O . ILE A 1 729 ? 29.847 -8.271 -63.512 1.00 67.31 729 ILE A O 1
ATOM 5938 N N . LEU A 1 730 ? 30.675 -10.359 -63.667 1.00 67.38 730 LEU A N 1
ATOM 5939 C CA . LEU A 1 730 ? 31.905 -10.011 -64.376 1.00 67.38 730 LEU A CA 1
ATOM 5940 C C . LEU A 1 730 ? 31.673 -10.211 -65.878 1.00 67.38 730 LEU A C 1
ATOM 5942 O O . LEU A 1 730 ? 31.351 -11.323 -66.303 1.00 67.38 730 LEU A O 1
ATOM 5946 N N . GLN A 1 731 ? 31.813 -9.148 -66.673 1.00 61.09 731 GLN A N 1
ATOM 5947 C CA . GLN A 1 731 ? 31.709 -9.220 -68.135 1.00 61.09 731 GLN A CA 1
ATOM 5948 C C . GLN A 1 731 ? 33.085 -9.048 -68.784 1.00 61.09 731 GLN A C 1
ATOM 5950 O O . GLN A 1 731 ? 33.845 -8.149 -68.430 1.00 61.09 731 GLN A O 1
ATOM 5955 N N . THR A 1 732 ? 33.393 -9.900 -69.760 1.00 56.09 732 THR A N 1
ATOM 5956 C CA . THR A 1 732 ? 34.590 -9.804 -70.603 1.00 56.09 732 THR A CA 1
ATOM 5957 C C . THR A 1 732 ? 34.193 -9.283 -71.988 1.00 56.09 732 THR A C 1
ATOM 5959 O O . THR A 1 732 ? 33.452 -9.946 -72.716 1.00 56.09 732 THR A O 1
ATOM 5962 N N . ASP A 1 733 ? 34.674 -8.093 -72.373 1.00 52.91 733 ASP A N 1
ATOM 5963 C CA . ASP A 1 733 ? 34.412 -7.511 -73.701 1.00 52.91 733 ASP A CA 1
ATOM 5964 C C . ASP A 1 733 ? 35.176 -8.328 -74.770 1.00 52.91 733 ASP A C 1
ATOM 5966 O O . ASP A 1 733 ? 36.399 -8.242 -74.907 1.00 52.91 733 ASP A O 1
ATOM 5970 N N . GLY A 1 734 ? 34.450 -9.157 -75.528 1.00 48.25 734 GLY A N 1
ATOM 5971 C CA . GLY A 1 734 ? 35.003 -10.173 -76.437 1.00 48.25 734 GLY A CA 1
ATOM 5972 C C . GLY A 1 734 ? 35.742 -9.671 -77.689 1.00 48.25 734 GLY A C 1
ATOM 5973 O O . GLY A 1 734 ? 36.186 -10.497 -78.484 1.00 48.25 734 GLY A O 1
ATOM 5974 N N . GLU A 1 735 ? 35.901 -8.358 -77.896 1.00 48.59 735 GLU A N 1
ATOM 5975 C CA . GLU A 1 735 ? 36.425 -7.798 -79.159 1.00 48.59 735 GLU A CA 1
ATOM 5976 C C . GLU A 1 735 ? 37.678 -6.908 -79.038 1.00 48.59 735 GLU A C 1
ATOM 5978 O O . GLU A 1 735 ? 38.227 -6.490 -80.060 1.00 48.59 735 GLU A O 1
ATOM 5983 N N . SER A 1 736 ? 38.218 -6.651 -77.839 1.00 42.97 736 SER A N 1
ATOM 5984 C CA . SER A 1 736 ? 39.429 -5.824 -77.691 1.00 42.97 736 SER A CA 1
ATOM 5985 C C . SER A 1 736 ? 40.674 -6.651 -77.324 1.00 42.97 736 SER A C 1
ATOM 5987 O O . SER A 1 736 ? 40.690 -7.435 -76.380 1.00 42.97 736 SER A O 1
ATOM 5989 N N . LYS A 1 737 ? 41.777 -6.466 -78.071 1.00 45.62 737 LYS A N 1
ATOM 5990 C CA . LYS A 1 737 ? 43.089 -7.118 -77.828 1.00 45.62 737 LYS A CA 1
ATOM 5991 C C . LYS A 1 737 ? 43.782 -6.682 -76.518 1.00 45.62 737 LYS A C 1
ATOM 5993 O O . LYS A 1 737 ? 44.895 -7.124 -76.244 1.00 45.62 737 LYS A O 1
ATOM 5998 N N . LEU A 1 738 ? 43.133 -5.847 -75.708 1.00 49.28 738 LEU A N 1
ATOM 5999 C CA . LEU A 1 738 ? 43.522 -5.499 -74.343 1.00 49.28 738 LEU A CA 1
ATOM 6000 C C . LEU A 1 738 ? 42.437 -6.039 -73.405 1.00 49.28 738 LEU A C 1
ATOM 6002 O O . LEU A 1 738 ? 41.471 -5.357 -73.094 1.00 49.28 738 LEU A O 1
ATOM 6006 N N . PHE A 1 739 ? 42.599 -7.293 -72.987 1.00 46.41 739 PHE A N 1
ATOM 6007 C CA . PHE A 1 739 ? 41.676 -7.989 -72.089 1.00 46.41 739 PHE A CA 1
ATOM 6008 C C . PHE A 1 739 ? 41.579 -7.256 -70.733 1.00 46.41 739 PHE A C 1
ATOM 6010 O O . PHE A 1 739 ? 42.529 -7.282 -69.942 1.00 46.41 739 PHE A O 1
ATOM 6017 N N . ASN A 1 740 ? 40.440 -6.613 -70.458 1.00 55.19 740 ASN A N 1
ATOM 6018 C CA . ASN A 1 740 ? 40.139 -5.944 -69.191 1.00 55.19 740 ASN A CA 1
ATOM 6019 C C . ASN A 1 740 ? 39.233 -6.859 -68.353 1.00 55.19 740 ASN A C 1
ATOM 6021 O O . ASN A 1 740 ? 38.045 -6.986 -68.610 1.00 55.19 740 ASN A O 1
ATOM 6025 N N . TRP A 1 741 ? 39.826 -7.560 -67.390 1.00 52.88 741 TRP A N 1
ATOM 6026 C CA . TRP A 1 741 ? 39.196 -8.647 -66.622 1.00 52.88 741 TRP A CA 1
ATOM 6027 C C . TRP A 1 741 ? 38.168 -8.190 -65.578 1.00 52.88 741 TRP A C 1
ATOM 6029 O O . TRP A 1 741 ? 37.587 -9.010 -64.877 1.00 52.88 741 TRP A O 1
ATOM 6039 N N . LEU A 1 742 ? 38.035 -6.885 -65.372 1.00 59.75 742 LEU A N 1
ATOM 6040 C CA . LEU A 1 742 ? 37.562 -6.339 -64.106 1.00 59.75 742 LEU A CA 1
ATOM 6041 C C . LEU A 1 742 ? 36.540 -5.229 -64.324 1.00 59.75 742 LEU A C 1
ATOM 6043 O O . LEU A 1 742 ? 36.579 -4.198 -63.662 1.00 59.75 742 LEU A O 1
ATOM 6047 N N . GLU A 1 743 ? 35.636 -5.454 -65.269 1.00 59.31 743 GLU A N 1
ATOM 6048 C CA . GLU A 1 743 ? 34.421 -4.669 -65.442 1.00 59.31 743 GLU A CA 1
ATOM 6049 C C . GLU A 1 743 ? 33.301 -5.342 -64.640 1.00 59.31 743 GLU A C 1
ATOM 6051 O O . GLU A 1 743 ? 32.783 -6.403 -64.997 1.00 59.31 743 GLU A O 1
ATOM 6056 N N . LEU A 1 744 ? 32.999 -4.757 -63.481 1.00 61.31 744 LEU A N 1
ATOM 6057 C CA . LEU A 1 744 ? 31.948 -5.213 -62.580 1.00 61.31 744 LEU A CA 1
ATOM 6058 C C . LEU A 1 744 ? 30.624 -4.566 -62.986 1.00 61.31 744 LEU A C 1
ATOM 6060 O O . LEU A 1 744 ? 30.524 -3.336 -63.023 1.00 61.31 744 LEU A O 1
ATOM 6064 N N . ASN A 1 745 ? 29.609 -5.401 -63.217 1.00 66.56 745 ASN A N 1
ATOM 6065 C CA . ASN A 1 745 ? 28.210 -4.995 -63.291 1.00 66.56 745 ASN A CA 1
ATOM 6066 C C . ASN A 1 745 ? 27.452 -5.567 -62.069 1.00 66.56 745 ASN A C 1
ATOM 6068 O O . ASN A 1 745 ? 27.031 -6.729 -62.069 1.00 66.56 745 ASN A O 1
ATOM 6072 N N . PRO A 1 746 ? 27.376 -4.799 -60.977 1.00 64.25 746 PRO A N 1
ATOM 6073 C CA . PRO A 1 746 ? 26.744 -5.193 -59.724 1.00 64.25 746 PRO A CA 1
ATOM 6074 C C . PRO A 1 746 ? 25.220 -5.077 -59.828 1.00 64.25 746 PRO A C 1
ATOM 6076 O O . PRO A 1 746 ? 24.700 -4.022 -60.186 1.00 64.25 746 PRO A O 1
ATOM 6079 N N . LYS A 1 747 ? 24.505 -6.144 -59.466 1.00 66.06 747 LYS A N 1
ATOM 6080 C CA . LYS A 1 747 ? 23.040 -6.189 -59.457 1.00 66.06 747 LYS A CA 1
ATOM 6081 C C . LYS A 1 747 ? 22.527 -6.523 -58.063 1.00 66.06 747 LYS A C 1
ATOM 6083 O O . LYS A 1 747 ? 22.922 -7.519 -57.453 1.00 66.06 747 LYS A O 1
ATOM 6088 N N . PHE A 1 748 ? 21.637 -5.679 -57.558 1.00 66.31 748 PHE A N 1
ATOM 6089 C CA . PHE A 1 748 ? 20.986 -5.874 -56.267 1.00 66.31 748 PHE A CA 1
ATOM 6090 C C . PHE A 1 748 ? 19.601 -6.444 -56.509 1.00 66.31 748 PHE A C 1
ATOM 6092 O O . PHE A 1 748 ? 18.852 -5.881 -57.298 1.00 66.31 748 PHE A O 1
ATOM 6099 N N . PHE A 1 749 ? 19.252 -7.528 -55.825 1.00 67.44 749 PHE A N 1
ATOM 6100 C CA . PHE A 1 749 ? 17.925 -8.118 -55.901 1.00 67.44 749 PHE A CA 1
ATOM 6101 C C . PHE A 1 749 ? 17.249 -8.066 -54.533 1.00 67.44 749 PHE A C 1
ATOM 6103 O O . PHE A 1 749 ? 17.761 -8.604 -53.547 1.00 67.44 749 PHE A O 1
ATOM 6110 N N . LEU A 1 750 ? 16.068 -7.452 -54.482 1.00 66.25 750 LEU A N 1
ATOM 6111 C CA . LEU A 1 750 ? 15.185 -7.484 -53.318 1.00 66.25 750 LEU A CA 1
ATOM 6112 C C . LEU A 1 750 ? 13.887 -8.185 -53.727 1.00 66.25 750 LEU A C 1
ATOM 6114 O O . LEU A 1 750 ? 13.223 -7.763 -54.670 1.00 66.25 750 LEU A O 1
ATOM 6118 N N . ARG A 1 751 ? 13.542 -9.289 -53.054 1.00 65.56 751 ARG A N 1
ATOM 6119 C CA . ARG A 1 751 ? 12.390 -10.150 -53.390 1.00 65.56 751 ARG A CA 1
ATOM 6120 C C . ARG A 1 751 ? 12.335 -10.576 -54.868 1.00 65.56 751 ARG A C 1
ATOM 6122 O O . ARG A 1 751 ? 11.260 -10.787 -55.419 1.00 65.56 751 ARG A O 1
ATOM 6129 N N . GLY A 1 752 ? 13.501 -10.723 -55.501 1.00 63.34 752 GLY A N 1
ATOM 6130 C CA . GLY A 1 752 ? 13.634 -11.126 -56.905 1.00 63.34 752 GLY A CA 1
ATOM 6131 C C . GLY A 1 752 ? 13.558 -9.991 -57.933 1.00 63.34 752 GLY A C 1
ATOM 6132 O O . GLY A 1 752 ? 13.708 -10.271 -59.120 1.00 63.34 752 GLY A O 1
ATOM 6133 N N . GLU A 1 753 ? 13.380 -8.732 -57.517 1.00 69.94 753 GLU A N 1
ATOM 6134 C CA . GLU A 1 753 ? 13.415 -7.562 -58.408 1.00 69.94 753 GLU A CA 1
ATOM 6135 C C . GLU A 1 753 ? 14.755 -6.816 -58.325 1.00 69.94 753 GLU A C 1
ATOM 6137 O O . GLU A 1 753 ? 15.311 -6.663 -57.238 1.00 69.94 753 GLU A O 1
ATOM 6142 N N . GLU A 1 754 ? 15.272 -6.357 -59.474 1.00 66.62 754 GLU A N 1
ATOM 6143 C CA . GLU A 1 754 ? 16.537 -5.609 -59.582 1.00 66.62 754 GLU A CA 1
ATOM 6144 C C . GLU A 1 754 ? 16.370 -4.170 -59.053 1.00 66.62 754 GLU A C 1
ATOM 6146 O O . GLU A 1 754 ? 15.457 -3.452 -59.465 1.00 66.62 754 GLU A O 1
ATOM 6151 N N . VAL A 1 755 ? 17.252 -3.744 -58.143 1.00 67.56 755 VAL A N 1
ATOM 6152 C CA . VAL A 1 755 ? 17.238 -2.428 -57.480 1.00 67.56 755 VAL A CA 1
ATOM 6153 C C . VAL A 1 755 ? 18.484 -1.624 -57.865 1.00 67.56 755 VAL A C 1
ATOM 6155 O O . VAL A 1 755 ? 19.575 -2.179 -57.998 1.00 67.56 755 VAL A O 1
ATOM 6158 N N . ASP A 1 756 ? 18.327 -0.306 -58.023 1.00 65.12 756 ASP A N 1
ATOM 6159 C CA . ASP A 1 756 ? 19.417 0.619 -58.358 1.00 65.12 756 ASP A CA 1
ATOM 6160 C C . ASP A 1 756 ? 20.466 0.702 -57.221 1.00 65.12 756 ASP A C 1
ATOM 6162 O O . ASP A 1 756 ? 20.108 1.068 -56.093 1.00 65.12 756 ASP A O 1
ATOM 6166 N N . PRO A 1 757 ? 21.757 0.426 -57.493 1.00 61.03 757 PRO A N 1
ATOM 6167 C CA . PRO A 1 757 ? 22.844 0.537 -56.519 1.00 61.03 757 PRO A CA 1
ATOM 6168 C C . PRO A 1 757 ? 22.937 1.883 -55.785 1.00 61.03 757 PRO A C 1
ATOM 6170 O O . PRO A 1 757 ? 23.291 1.917 -54.603 1.00 61.03 757 PRO A O 1
ATOM 6173 N N . ASP A 1 758 ? 22.627 3.000 -56.451 1.00 60.78 758 ASP A N 1
ATOM 6174 C CA . ASP A 1 758 ? 22.763 4.333 -55.845 1.00 60.78 758 ASP A CA 1
ATOM 6175 C C . ASP A 1 758 ? 21.665 4.605 -54.799 1.00 60.78 758 ASP A C 1
ATOM 6177 O O . ASP A 1 758 ? 21.902 5.323 -53.825 1.00 60.78 758 ASP A O 1
ATOM 6181 N N . SER A 1 759 ? 20.502 3.954 -54.925 1.00 58.62 759 SER A N 1
ATOM 6182 C CA . SER A 1 759 ? 19.428 4.002 -53.921 1.00 58.62 759 SER A CA 1
ATOM 6183 C C . SER A 1 759 ? 19.759 3.226 -52.641 1.00 58.62 759 SER A C 1
ATOM 6185 O O . SER A 1 759 ? 19.156 3.476 -51.604 1.00 58.62 759 SER A O 1
ATOM 6187 N N . PHE A 1 760 ? 20.749 2.327 -52.689 1.00 59.62 760 PHE A N 1
ATOM 6188 C CA . PHE A 1 760 ? 21.158 1.465 -51.578 1.00 59.62 760 PHE A CA 1
ATOM 6189 C C . PHE A 1 760 ? 22.221 2.117 -50.671 1.00 59.62 760 PHE A C 1
ATOM 6191 O O . PHE A 1 760 ? 22.321 1.821 -49.480 1.00 59.62 760 PHE A O 1
ATOM 6198 N N . LEU A 1 761 ? 23.013 3.047 -51.213 1.00 53.16 761 LEU A N 1
ATOM 6199 C CA . LEU A 1 761 ? 24.146 3.664 -50.517 1.00 53.16 761 LEU A CA 1
ATOM 6200 C C . LEU A 1 761 ? 23.785 4.671 -49.429 1.00 53.16 761 LEU A C 1
ATOM 6202 O O . LEU A 1 761 ? 24.587 4.913 -48.528 1.00 53.16 761 LEU A O 1
ATOM 6206 N N . SER A 1 762 ? 22.589 5.252 -49.477 1.00 53.09 762 SER A N 1
ATOM 6207 C CA . SER A 1 762 ? 22.108 6.156 -48.427 1.00 53.09 762 SER A CA 1
ATOM 6208 C C . SER A 1 762 ? 21.755 5.438 -47.114 1.00 53.09 762 SER A C 1
ATOM 6210 O O . SER A 1 762 ? 21.366 6.100 -46.151 1.00 53.09 762 SER A O 1
ATOM 6212 N N . LEU A 1 763 ? 21.880 4.104 -47.054 1.00 51.25 763 LEU A N 1
ATOM 6213 C CA . LEU A 1 763 ? 21.321 3.258 -45.988 1.00 51.25 763 LEU A CA 1
ATOM 6214 C C . LEU A 1 763 ? 22.357 2.522 -45.113 1.00 51.25 763 LEU A C 1
ATOM 6216 O O . LEU A 1 763 ? 21.983 1.869 -44.135 1.00 51.25 763 LEU A O 1
ATOM 6220 N N . GLY A 1 764 ? 23.656 2.646 -45.408 1.00 46.78 764 GLY A N 1
ATOM 6221 C CA . GLY A 1 764 ? 24.730 1.831 -44.814 1.00 46.78 764 GLY A CA 1
ATOM 6222 C C . GLY A 1 764 ? 24.974 1.964 -43.303 1.00 46.78 764 GLY A C 1
ATOM 6223 O O . GLY A 1 764 ? 25.640 1.119 -42.704 1.00 46.78 764 GLY A O 1
ATOM 6224 N N . SER A 1 765 ? 24.399 2.958 -42.623 1.00 49.44 765 SER A N 1
ATOM 6225 C CA . SER A 1 765 ? 24.654 3.140 -41.188 1.00 49.44 765 SER A CA 1
ATOM 6226 C C . SER A 1 765 ? 23.699 2.388 -40.253 1.00 49.44 765 SER A C 1
ATOM 6228 O O . SER A 1 765 ? 24.089 2.159 -39.113 1.00 49.44 765 SER A O 1
ATOM 6230 N N . GLY A 1 766 ? 22.506 1.964 -40.705 1.00 52.50 766 GLY A N 1
ATOM 6231 C CA . GLY A 1 766 ? 21.425 1.543 -39.790 1.00 52.50 766 GLY A CA 1
ATOM 6232 C C . GLY A 1 766 ? 20.779 0.170 -40.021 1.00 52.50 766 GLY A C 1
ATOM 6233 O O . GLY A 1 766 ? 19.988 -0.257 -39.187 1.00 52.50 766 GLY A O 1
ATOM 6234 N N . GLY A 1 767 ? 21.085 -0.540 -41.117 1.00 58.94 767 GLY A N 1
ATOM 6235 C CA . GLY A 1 767 ? 20.546 -1.891 -41.355 1.00 58.94 767 GLY A CA 1
ATOM 6236 C C . GLY A 1 767 ? 19.062 -1.965 -41.731 1.00 58.94 767 GLY A C 1
ATOM 6237 O O . GLY A 1 767 ? 18.400 -2.965 -41.453 1.00 58.94 767 GLY A O 1
ATOM 6238 N N . VAL A 1 768 ? 18.545 -0.912 -42.360 1.00 63.38 768 VAL A N 1
ATOM 6239 C CA . VAL A 1 768 ? 17.163 -0.799 -42.845 1.00 63.38 768 VAL A CA 1
ATOM 6240 C C . VAL A 1 768 ? 17.215 -0.563 -44.353 1.00 63.38 768 VAL A C 1
ATOM 6242 O O . VAL A 1 768 ? 18.097 0.155 -44.806 1.00 63.38 768 VAL A O 1
ATOM 6245 N N . ILE A 1 769 ? 16.308 -1.165 -45.123 1.00 66.38 769 ILE A N 1
ATOM 6246 C CA . ILE A 1 769 ? 16.167 -1.008 -46.578 1.00 66.38 769 ILE A CA 1
ATOM 6247 C C . ILE A 1 769 ? 14.810 -0.364 -46.869 1.00 66.38 769 ILE A C 1
ATOM 6249 O O . ILE A 1 769 ? 13.781 -0.928 -46.506 1.00 66.38 769 ILE A O 1
ATOM 6253 N N . GLU A 1 770 ? 14.782 0.795 -47.530 1.00 63.97 770 GLU A N 1
ATOM 6254 C CA . GLU A 1 770 ? 13.535 1.363 -48.052 1.00 63.97 770 GLU A CA 1
ATOM 6255 C C . GLU A 1 770 ? 13.271 0.839 -49.467 1.00 63.97 770 GLU A C 1
ATOM 6257 O O . GLU A 1 770 ? 14.094 1.006 -50.364 1.00 63.97 770 GLU A O 1
ATOM 6262 N N . TYR A 1 771 ? 12.117 0.209 -49.681 1.00 63.31 771 TYR A N 1
ATOM 6263 C CA . TYR A 1 771 ? 11.703 -0.270 -50.996 1.00 63.31 771 TYR A CA 1
ATOM 6264 C C . TYR A 1 771 ? 10.184 -0.162 -51.168 1.00 63.31 771 TYR A C 1
ATOM 6266 O O . TYR A 1 771 ? 9.406 -0.600 -50.317 1.00 63.31 771 TYR A O 1
ATOM 6274 N N . GLY A 1 772 ? 9.748 0.459 -52.269 1.00 58.94 772 GLY A N 1
ATOM 6275 C CA . GLY A 1 772 ? 8.326 0.671 -52.568 1.00 58.94 772 GLY A CA 1
ATOM 6276 C C . GLY A 1 772 ? 7.578 1.504 -51.515 1.00 58.94 772 GLY A C 1
ATOM 6277 O O . GLY A 1 772 ? 6.390 1.273 -51.292 1.00 58.94 772 GLY A O 1
ATOM 6278 N N . GLY A 1 773 ? 8.269 2.423 -50.825 1.00 61.62 773 GLY A N 1
ATOM 6279 C CA . GLY A 1 773 ? 7.719 3.220 -49.719 1.00 61.62 773 GLY A CA 1
ATOM 6280 C C . GLY A 1 773 ? 7.536 2.448 -48.406 1.00 61.62 773 GLY A C 1
ATOM 6281 O O . GLY A 1 773 ? 6.829 2.920 -47.514 1.00 61.62 773 GLY A O 1
ATOM 6282 N N . LYS A 1 774 ? 8.139 1.256 -48.290 1.00 65.44 774 LYS A N 1
ATOM 6283 C CA . LYS A 1 774 ? 8.150 0.421 -47.082 1.00 65.44 774 LYS A CA 1
ATOM 6284 C C . LYS A 1 774 ? 9.567 0.284 -46.549 1.00 65.44 774 LYS A C 1
ATOM 6286 O O . LYS A 1 774 ? 10.505 0.167 -47.330 1.00 65.44 774 LYS A O 1
ATOM 6291 N N . LEU A 1 775 ? 9.701 0.238 -45.227 1.00 66.94 775 LEU A N 1
ATOM 6292 C CA . LEU A 1 775 ? 10.969 -0.041 -44.563 1.00 66.94 775 LEU A CA 1
ATOM 6293 C C . LEU A 1 775 ? 11.061 -1.527 -44.213 1.00 66.94 775 LEU A C 1
ATOM 6295 O O . LEU A 1 775 ? 10.164 -2.093 -43.583 1.00 66.94 775 LEU A O 1
ATOM 6299 N N . PHE A 1 776 ? 12.169 -2.135 -44.607 1.00 70.38 776 PHE A N 1
ATOM 6300 C CA . PHE A 1 776 ? 12.521 -3.520 -44.351 1.00 70.38 776 PHE A CA 1
ATOM 6301 C C . PHE A 1 776 ? 13.750 -3.588 -43.454 1.00 70.38 776 PHE A C 1
ATOM 6303 O O . PHE A 1 776 ? 14.683 -2.804 -43.600 1.00 70.38 776 PHE A O 1
ATOM 6310 N N . LEU A 1 777 ? 13.760 -4.528 -42.519 1.00 67.94 777 LEU A N 1
ATOM 6311 C CA . LEU A 1 777 ? 14.858 -4.711 -41.579 1.00 67.94 777 LEU A CA 1
ATOM 6312 C C . LEU A 1 777 ? 15.828 -5.772 -42.100 1.00 67.94 777 LEU A C 1
ATOM 6314 O O . LEU A 1 777 ? 15.399 -6.861 -42.482 1.00 67.94 777 LEU A O 1
ATOM 6318 N N . VAL A 1 778 ? 17.128 -5.487 -42.057 1.00 65.88 778 VAL A N 1
ATOM 6319 C CA . VAL A 1 778 ? 18.156 -6.468 -42.411 1.00 65.88 778 VAL A CA 1
ATOM 6320 C C . VAL A 1 778 ? 18.618 -7.244 -41.167 1.00 65.88 778 VAL A C 1
ATOM 6322 O O . VAL A 1 778 ? 18.970 -6.625 -40.153 1.00 65.88 778 VAL A O 1
ATOM 6325 N N . PRO A 1 779 ? 18.696 -8.590 -41.221 1.00 62.69 779 PRO A N 1
ATOM 6326 C CA . PRO A 1 779 ? 19.178 -9.405 -40.109 1.00 62.69 779 PRO A CA 1
ATOM 6327 C C . PRO A 1 779 ? 20.602 -9.046 -39.650 1.00 62.69 779 PRO A C 1
ATOM 6329 O O . PRO A 1 779 ? 21.535 -8.918 -40.449 1.00 62.69 779 PRO A O 1
ATOM 6332 N N . LYS A 1 780 ? 20.826 -8.991 -38.326 1.00 58.41 780 LYS A N 1
ATOM 6333 C CA . LYS A 1 780 ? 22.136 -8.645 -37.721 1.00 58.41 780 LYS A CA 1
ATOM 6334 C C . LYS A 1 780 ? 23.291 -9.553 -38.163 1.00 58.41 780 LYS A C 1
ATOM 6336 O O . LYS A 1 780 ? 24.429 -9.096 -38.220 1.00 58.41 780 LYS A O 1
ATOM 6341 N N . LYS A 1 781 ? 23.017 -10.821 -38.499 1.00 60.09 781 LYS A N 1
ATOM 6342 C CA . LYS A 1 781 ? 24.029 -11.766 -39.014 1.00 60.09 781 LYS A CA 1
ATOM 6343 C C . LYS A 1 781 ? 24.625 -11.324 -40.354 1.00 60.09 781 LYS A C 1
ATOM 6345 O O . LYS A 1 781 ? 25.789 -11.606 -40.613 1.00 60.09 781 LYS A O 1
ATOM 6350 N N . GLN A 1 782 ? 23.853 -10.613 -41.174 1.00 58.59 782 GLN A N 1
ATOM 6351 C CA . GLN A 1 782 ? 24.266 -10.170 -42.505 1.00 58.59 782 GLN A CA 1
ATOM 6352 C C . GLN A 1 782 ? 24.950 -8.790 -42.478 1.00 58.59 782 GLN A C 1
ATOM 6354 O O . GLN A 1 782 ? 25.720 -8.468 -43.384 1.00 58.59 782 GLN A O 1
ATOM 6359 N N . MET A 1 783 ? 24.781 -8.001 -41.408 1.00 56.19 783 MET A N 1
ATOM 6360 C CA . MET A 1 783 ? 25.390 -6.665 -41.280 1.00 56.19 783 MET A CA 1
ATOM 6361 C C . MET A 1 783 ? 26.920 -6.610 -41.462 1.00 56.19 783 MET A C 1
ATOM 6363 O O . MET A 1 783 ? 27.392 -5.679 -42.116 1.00 56.19 783 MET A O 1
ATOM 6367 N N . PRO A 1 784 ? 27.734 -7.553 -40.942 1.00 53.25 784 PRO A N 1
ATOM 6368 C CA . PRO A 1 784 ? 29.182 -7.522 -41.159 1.00 53.25 784 PRO A CA 1
ATOM 6369 C C . PRO A 1 784 ? 29.565 -7.662 -42.638 1.00 53.25 784 PRO A C 1
ATOM 6371 O O . PRO A 1 784 ? 30.508 -7.014 -43.092 1.00 53.25 784 PRO A O 1
ATOM 6374 N N . SER A 1 785 ? 28.820 -8.479 -43.392 1.00 61.97 785 SER A N 1
ATOM 6375 C CA . SER A 1 785 ? 29.013 -8.646 -44.837 1.00 61.97 785 SER A CA 1
ATOM 6376 C C . SER A 1 785 ? 28.583 -7.396 -45.608 1.00 61.97 785 SER A C 1
ATOM 6378 O O . SER A 1 785 ? 29.297 -6.968 -46.511 1.00 61.97 785 SER A O 1
ATOM 6380 N N . LEU A 1 786 ? 27.507 -6.732 -45.168 1.00 63.84 786 LEU A N 1
ATOM 6381 C CA . LEU A 1 786 ? 27.031 -5.480 -45.754 1.00 63.84 786 LEU A CA 1
ATOM 6382 C C . LEU A 1 786 ? 27.958 -4.297 -45.501 1.00 63.84 786 LEU A C 1
ATOM 6384 O O . LEU A 1 786 ? 28.199 -3.535 -46.424 1.00 63.84 786 LEU A O 1
ATOM 6388 N N . ARG A 1 787 ? 28.549 -4.160 -44.308 1.00 63.34 787 ARG A N 1
ATOM 6389 C CA . ARG A 1 787 ? 29.559 -3.113 -44.057 1.00 63.34 787 ARG A CA 1
ATOM 6390 C C . ARG A 1 787 ? 30.799 -3.299 -44.927 1.00 63.34 787 ARG A C 1
ATOM 6392 O O . ARG A 1 787 ? 31.368 -2.323 -45.415 1.00 63.34 787 ARG A O 1
ATOM 6399 N N . ARG A 1 788 ? 31.230 -4.551 -45.134 1.00 66.31 788 ARG A N 1
ATOM 6400 C CA . ARG A 1 788 ? 32.321 -4.870 -46.072 1.00 66.31 788 ARG A CA 1
ATOM 6401 C C . ARG A 1 788 ? 31.925 -4.534 -47.506 1.00 66.31 788 ARG A C 1
ATOM 6403 O O . ARG A 1 788 ? 32.721 -3.916 -48.203 1.00 66.31 788 ARG A O 1
ATOM 6410 N N . LEU A 1 789 ? 30.708 -4.893 -47.909 1.00 69.44 789 LEU A N 1
ATOM 6411 C CA . LEU A 1 789 ? 30.144 -4.580 -49.220 1.00 69.44 789 LEU A CA 1
ATOM 6412 C C . LEU A 1 789 ? 30.036 -3.068 -49.446 1.00 69.44 789 LEU A C 1
ATOM 6414 O O . LEU A 1 789 ? 30.448 -2.589 -50.493 1.00 69.44 789 LEU A O 1
ATOM 6418 N N . GLU A 1 790 ? 29.575 -2.306 -48.457 1.00 68.81 790 GLU A N 1
ATOM 6419 C CA . GLU A 1 790 ? 29.495 -0.844 -48.491 1.00 68.81 790 GLU A CA 1
ATOM 6420 C C . GLU A 1 790 ? 30.887 -0.217 -48.593 1.00 68.81 790 GLU A C 1
ATOM 6422 O O . GLU A 1 790 ? 31.127 0.630 -49.448 1.00 68.81 790 GLU A O 1
ATOM 6427 N N . THR A 1 791 ? 31.834 -0.658 -47.760 1.00 69.81 791 THR A N 1
ATOM 6428 C CA . THR A 1 791 ? 33.217 -0.161 -47.803 1.00 69.81 791 THR A CA 1
ATOM 6429 C C . THR A 1 791 ? 33.851 -0.447 -49.165 1.00 69.81 791 THR A C 1
ATOM 6431 O O . THR A 1 791 ? 34.511 0.419 -49.741 1.00 69.81 791 THR A O 1
ATOM 6434 N N . PHE A 1 792 ? 33.632 -1.651 -49.697 1.00 71.44 792 PHE A N 1
ATOM 6435 C CA . PHE A 1 792 ? 34.068 -2.055 -51.032 1.00 71.44 792 PHE A CA 1
ATOM 6436 C C . PHE A 1 792 ? 33.417 -1.187 -52.117 1.00 71.44 792 PHE A C 1
ATOM 6438 O O . PHE A 1 792 ? 34.097 -0.675 -53.003 1.00 71.44 792 PHE A O 1
ATOM 6445 N N . TRP A 1 793 ? 32.123 -0.915 -51.995 1.00 68.88 793 TRP A N 1
ATOM 6446 C CA . TRP A 1 793 ? 31.386 -0.057 -52.913 1.00 68.88 793 TRP A CA 1
ATOM 6447 C C . TRP A 1 793 ? 31.851 1.406 -52.889 1.00 68.88 793 TRP A C 1
ATOM 6449 O O . TRP A 1 793 ? 32.038 2.028 -53.933 1.00 68.88 793 TRP A O 1
ATOM 6459 N N . GLN A 1 794 ? 32.122 1.962 -51.708 1.00 69.06 794 GLN A N 1
ATOM 6460 C CA . GLN A 1 794 ? 32.703 3.298 -51.573 1.00 69.06 794 GLN A CA 1
ATOM 6461 C C . GLN A 1 794 ? 34.101 3.372 -52.207 1.00 69.06 794 GLN A C 1
ATOM 6463 O O . GLN A 1 794 ? 34.455 4.396 -52.797 1.00 69.06 794 GLN A O 1
ATOM 6468 N N . LYS A 1 795 ? 34.904 2.300 -52.117 1.00 68.69 795 LYS A N 1
ATOM 6469 C CA . LYS A 1 795 ? 36.192 2.200 -52.826 1.00 68.69 795 LYS A CA 1
ATOM 6470 C C . LYS A 1 795 ? 35.995 2.146 -54.345 1.00 68.69 795 LYS A C 1
ATOM 6472 O O . LYS A 1 795 ? 36.681 2.881 -55.053 1.00 68.69 795 LYS A O 1
ATOM 6477 N N . LEU A 1 796 ? 35.025 1.367 -54.827 1.00 66.12 796 LEU A N 1
ATOM 6478 C CA . LEU A 1 796 ? 34.646 1.301 -56.244 1.00 66.12 796 LEU A CA 1
ATOM 6479 C C . LEU A 1 796 ? 34.213 2.667 -56.794 1.00 66.12 796 LEU A C 1
ATOM 6481 O O . LEU A 1 796 ? 34.669 3.080 -57.858 1.00 66.12 796 LEU A O 1
ATOM 6485 N N . GLN A 1 797 ? 33.391 3.414 -56.053 1.00 64.75 797 GLN A N 1
ATOM 6486 C CA . GLN A 1 797 ? 32.952 4.749 -56.465 1.00 64.75 797 GLN A CA 1
ATOM 6487 C C . GLN A 1 797 ? 34.083 5.786 -56.472 1.00 64.75 797 GLN A C 1
ATOM 6489 O O . GLN A 1 797 ? 34.082 6.677 -57.324 1.00 64.75 797 GLN A O 1
ATOM 6494 N N . LYS A 1 798 ? 35.059 5.680 -55.560 1.00 61.66 798 LYS A N 1
ATOM 6495 C CA . LYS A 1 798 ? 36.258 6.539 -55.549 1.00 61.66 798 LYS A CA 1
ATOM 6496 C C . LYS A 1 798 ? 37.208 6.246 -56.717 1.00 61.66 798 LYS A C 1
ATOM 6498 O O . LYS A 1 798 ? 37.944 7.139 -57.120 1.00 61.66 798 LYS A O 1
ATOM 6503 N N . GLY A 1 799 ? 37.175 5.030 -57.264 1.00 54.34 799 GLY A N 1
ATOM 6504 C CA . GLY A 1 799 ? 37.983 4.586 -58.404 1.00 54.34 799 GLY A CA 1
ATOM 6505 C C . GLY A 1 799 ? 37.421 4.933 -59.787 1.00 54.34 799 GLY A C 1
ATOM 6506 O O . GLY A 1 799 ? 37.948 4.429 -60.775 1.00 54.34 799 GLY A O 1
ATOM 6507 N N . LYS A 1 800 ? 36.369 5.764 -59.886 1.00 54.19 800 LYS A N 1
ATOM 6508 C CA . LYS A 1 800 ? 35.749 6.169 -61.160 1.00 54.19 800 LYS A CA 1
ATOM 6509 C C . LYS A 1 800 ? 36.787 6.741 -62.139 1.00 54.19 800 LYS A C 1
ATOM 6511 O O . LYS A 1 800 ? 37.164 7.906 -62.039 1.00 54.19 800 LYS A O 1
ATOM 6516 N N . SER A 1 801 ? 37.186 5.954 -63.136 1.00 44.28 801 SER A N 1
ATOM 6517 C CA . SER A 1 801 ? 37.622 6.494 -64.422 1.00 44.28 801 SER A CA 1
ATOM 6518 C C . SER A 1 801 ? 36.357 6.688 -65.262 1.00 44.28 801 SER A C 1
ATOM 6520 O O . SER A 1 801 ? 35.582 5.755 -65.457 1.00 44.28 801 SER A O 1
ATOM 6522 N N . GLU A 1 802 ? 36.076 7.913 -65.713 1.00 41.28 802 GLU A N 1
ATOM 6523 C CA . GLU A 1 802 ? 34.978 8.174 -66.652 1.00 41.28 802 GLU A CA 1
ATOM 6524 C C . GLU A 1 802 ? 35.304 7.533 -68.010 1.00 41.28 802 GLU A C 1
ATOM 6526 O O . GLU A 1 802 ? 35.758 8.190 -68.944 1.00 41.28 802 GLU A O 1
ATOM 6531 N N . SER A 1 803 ? 35.097 6.225 -68.132 1.00 39.59 803 SER A N 1
ATOM 6532 C CA . SER A 1 803 ? 35.155 5.518 -69.405 1.00 39.59 803 SER A CA 1
ATOM 6533 C C . SER A 1 803 ? 33.734 5.154 -69.843 1.00 39.59 803 SER A C 1
ATOM 6535 O O . SER A 1 803 ? 33.121 4.209 -69.376 1.00 39.59 803 SER A O 1
ATOM 6537 N N . ALA A 1 804 ? 33.214 6.008 -70.730 1.00 39.38 804 ALA A N 1
ATOM 6538 C CA . ALA A 1 804 ? 32.098 5.815 -71.658 1.00 39.38 804 ALA A CA 1
ATOM 6539 C C . ALA A 1 804 ? 30.804 5.152 -71.130 1.00 39.38 804 ALA A C 1
ATOM 6541 O O . ALA A 1 804 ? 30.650 3.936 -71.124 1.00 39.38 804 ALA A O 1
ATOM 6542 N N . LYS A 1 805 ? 29.774 5.983 -70.907 1.00 41.16 805 LYS A N 1
ATOM 6543 C CA . LYS A 1 805 ? 28.359 5.571 -70.973 1.00 41.16 805 LYS A CA 1
ATOM 6544 C C . LYS A 1 805 ? 28.084 4.818 -72.294 1.00 41.16 805 LYS A C 1
ATOM 6546 O O . LYS A 1 805 ? 27.876 5.458 -73.328 1.00 41.16 805 LYS A O 1
ATOM 6551 N N . LYS A 1 806 ? 28.047 3.478 -72.284 1.00 43.12 806 LYS A N 1
ATOM 6552 C CA . LYS A 1 806 ? 27.380 2.688 -73.341 1.00 43.12 806 LYS A CA 1
ATOM 6553 C C . LYS A 1 806 ? 25.857 2.867 -73.192 1.00 43.12 806 LYS A C 1
ATOM 6555 O O . LYS A 1 806 ? 25.332 3.081 -72.105 1.00 43.12 806 LYS A O 1
ATOM 6560 N N . LYS A 1 807 ? 25.145 2.831 -74.321 1.00 38.59 807 LYS A N 1
ATOM 6561 C CA . LYS A 1 807 ? 23.764 3.318 -74.543 1.00 38.59 807 LYS A CA 1
ATOM 6562 C C . LYS A 1 807 ? 22.616 2.630 -73.771 1.00 38.59 807 LYS A C 1
ATOM 6564 O O . LYS A 1 807 ? 21.476 3.010 -74.003 1.00 38.59 807 LYS A O 1
ATOM 6569 N N . ASN A 1 808 ? 22.878 1.701 -72.852 1.00 40.72 808 ASN A N 1
ATOM 6570 C CA . ASN A 1 808 ? 21.844 0.921 -72.158 1.00 40.72 808 ASN A CA 1
ATOM 6571 C C . ASN A 1 808 ? 22.039 0.916 -70.633 1.00 40.72 808 ASN A C 1
ATOM 6573 O O . ASN A 1 808 ? 22.225 -0.150 -70.081 1.00 40.72 808 ASN A O 1
ATOM 6577 N N . GLY A 1 809 ? 22.027 2.066 -69.952 1.00 46.25 809 GLY A N 1
ATOM 6578 C CA . GLY A 1 809 ? 21.771 2.163 -68.496 1.00 46.25 809 GLY A CA 1
ATOM 6579 C C . GLY A 1 809 ? 22.663 1.392 -67.497 1.00 46.25 809 GLY A C 1
ATOM 6580 O O . GLY A 1 809 ? 22.495 1.594 -66.302 1.00 46.25 809 GLY A O 1
ATOM 6581 N N . GLU A 1 810 ? 23.596 0.547 -67.933 1.00 51.09 810 GLU A N 1
ATOM 6582 C CA . GLU A 1 810 ? 24.434 -0.289 -67.077 1.00 51.09 810 GLU A CA 1
ATOM 6583 C C . GLU A 1 810 ? 25.708 0.478 -66.709 1.00 51.09 810 GLU A C 1
ATOM 6585 O O . GLU A 1 810 ? 26.529 0.822 -67.566 1.00 51.09 810 GLU A O 1
ATOM 6590 N N . ASN A 1 811 ? 25.851 0.782 -65.418 1.00 56.56 811 ASN A N 1
ATOM 6591 C CA . ASN A 1 811 ? 27.055 1.387 -64.864 1.00 56.56 811 ASN A CA 1
ATOM 6592 C C . ASN A 1 811 ? 28.123 0.299 -64.716 1.00 56.56 811 ASN A C 1
ATOM 6594 O O . ASN A 1 811 ? 28.051 -0.537 -63.819 1.00 56.56 811 ASN A O 1
ATOM 6598 N N . ILE A 1 812 ? 29.116 0.315 -65.600 1.00 59.34 812 ILE A N 1
ATOM 6599 C CA . ILE A 1 812 ? 30.252 -0.604 -65.542 1.00 59.34 812 ILE A CA 1
ATOM 6600 C C . ILE A 1 812 ? 31.348 0.024 -64.670 1.00 59.34 812 ILE A C 1
ATOM 6602 O O . ILE A 1 812 ? 31.784 1.147 -64.934 1.00 59.34 812 ILE A O 1
ATOM 6606 N N . TYR A 1 813 ? 31.797 -0.689 -63.633 1.00 63.91 813 TYR A N 1
ATOM 6607 C CA . TYR A 1 813 ? 32.867 -0.234 -62.736 1.00 63.91 813 TYR A CA 1
ATOM 6608 C C . TYR A 1 813 ? 34.163 -0.994 -63.013 1.00 63.91 813 TYR A C 1
ATOM 6610 O O . TYR A 1 813 ? 34.187 -2.221 -62.949 1.00 63.91 813 TYR A O 1
ATOM 6618 N N . GLN A 1 814 ? 35.254 -0.270 -63.271 1.00 60.91 814 GLN A N 1
ATOM 6619 C CA . GLN A 1 814 ? 36.568 -0.877 -63.475 1.00 60.91 814 GLN A CA 1
ATOM 6620 C C . GLN A 1 814 ? 37.287 -1.084 -62.132 1.00 60.91 814 GLN A C 1
ATOM 6622 O O . GLN A 1 814 ? 37.615 -0.117 -61.444 1.00 60.91 814 GLN A O 1
ATOM 6627 N N . LEU A 1 815 ? 37.562 -2.336 -61.761 1.00 62.47 815 LEU A N 1
ATOM 6628 C CA . LEU A 1 815 ? 38.294 -2.680 -60.540 1.00 62.47 815 LEU A CA 1
ATOM 6629 C C . LEU A 1 815 ? 39.814 -2.777 -60.814 1.00 62.47 815 LEU A C 1
ATOM 6631 O O . LEU A 1 815 ? 40.234 -3.474 -61.741 1.00 62.47 815 LEU A O 1
ATOM 6635 N N . PRO A 1 816 ? 40.679 -2.137 -60.005 1.00 61.19 816 PRO A N 1
ATOM 6636 C CA . PRO A 1 816 ? 42.121 -2.377 -60.036 1.00 61.19 816 PRO A CA 1
ATOM 6637 C C . PRO A 1 816 ? 42.470 -3.834 -59.692 1.00 61.19 816 PRO A C 1
ATOM 6639 O O . PRO A 1 816 ? 41.872 -4.432 -58.799 1.00 61.19 816 PRO A O 1
ATOM 6642 N N . ARG A 1 817 ? 43.501 -4.405 -60.336 1.00 60.28 817 ARG A N 1
ATOM 6643 C CA . ARG A 1 817 ? 43.912 -5.812 -60.123 1.00 60.28 817 ARG A CA 1
ATOM 6644 C C . ARG A 1 817 ? 44.257 -6.145 -58.668 1.00 60.28 817 ARG A C 1
ATOM 6646 O O . ARG A 1 817 ? 44.038 -7.282 -58.251 1.00 60.28 817 ARG A O 1
ATOM 6653 N N . SER A 1 818 ? 44.740 -5.176 -57.892 1.00 59.88 818 SER A N 1
ATOM 6654 C CA . SER A 1 818 ? 45.055 -5.347 -56.470 1.00 59.88 818 SER A CA 1
ATOM 6655 C C . SER A 1 818 ? 43.824 -5.629 -55.595 1.00 59.88 818 SER A C 1
ATOM 6657 O O . SER A 1 818 ? 43.930 -6.285 -54.563 1.00 59.88 818 SER A O 1
ATOM 6659 N N . GLN A 1 819 ? 42.626 -5.236 -56.038 1.00 65.56 819 GLN A N 1
ATOM 6660 C CA . GLN A 1 819 ? 41.378 -5.430 -55.292 1.00 65.56 819 GLN A CA 1
ATOM 6661 C C . GLN A 1 819 ? 40.690 -6.778 -55.600 1.00 65.56 819 GLN A C 1
ATOM 6663 O O . GLN A 1 819 ? 39.642 -7.087 -55.037 1.00 65.56 819 GLN A O 1
ATOM 6668 N N . THR A 1 820 ? 41.299 -7.641 -56.426 1.00 68.62 820 THR A N 1
ATOM 6669 C CA . THR A 1 820 ? 40.795 -9.004 -56.719 1.00 68.62 820 THR A CA 1
ATOM 6670 C C . THR A 1 820 ? 40.694 -9.873 -55.456 1.00 68.62 820 THR A C 1
ATOM 6672 O O . THR A 1 820 ? 39.795 -10.705 -55.332 1.00 68.62 820 THR A O 1
ATOM 6675 N N . LEU A 1 821 ? 41.580 -9.652 -54.478 1.00 70.56 821 LEU A N 1
ATOM 6676 C CA . LEU A 1 821 ? 41.522 -10.318 -53.173 1.00 70.56 821 LEU A CA 1
ATOM 6677 C C . LEU A 1 821 ? 40.277 -9.912 -52.367 1.00 70.56 821 LEU A C 1
ATOM 6679 O O . LEU A 1 821 ? 39.726 -10.736 -51.639 1.00 70.56 821 LEU A O 1
ATOM 6683 N N . GLU A 1 822 ? 39.798 -8.673 -52.524 1.00 71.25 822 GLU A N 1
ATOM 6684 C CA . GLU A 1 822 ? 38.574 -8.202 -51.865 1.00 71.25 822 GLU A CA 1
ATOM 6685 C C . GLU A 1 822 ? 37.333 -8.896 -52.449 1.00 71.25 822 GLU A C 1
ATOM 6687 O O . GLU A 1 822 ? 36.453 -9.294 -51.690 1.00 71.25 822 GLU A O 1
ATOM 6692 N N . LEU A 1 823 ? 37.297 -9.157 -53.764 1.00 73.75 823 LEU A N 1
ATOM 6693 C CA . LEU A 1 823 ? 36.229 -9.950 -54.395 1.00 73.75 823 LEU A CA 1
ATOM 6694 C C . LEU A 1 823 ? 36.188 -11.390 -53.864 1.00 73.75 823 LEU A C 1
ATOM 6696 O O . LEU A 1 823 ? 35.118 -11.914 -53.558 1.00 73.75 823 LEU A O 1
ATOM 6700 N N . LEU A 1 824 ? 37.346 -12.034 -53.698 1.00 74.00 824 LEU A N 1
ATOM 6701 C CA . LEU A 1 824 ? 37.416 -13.375 -53.107 1.00 74.00 824 LEU A CA 1
ATOM 6702 C C . LEU A 1 824 ? 36.964 -13.378 -51.639 1.00 74.00 824 LEU A C 1
ATOM 6704 O O . LEU A 1 824 ? 36.275 -14.305 -51.209 1.00 74.00 824 LEU A O 1
ATOM 6708 N N . ALA A 1 825 ? 37.291 -12.323 -50.887 1.00 72.06 825 ALA A N 1
ATOM 6709 C CA . ALA A 1 825 ? 36.812 -12.134 -49.520 1.00 72.06 825 ALA A CA 1
ATOM 6710 C C . ALA A 1 825 ? 35.292 -11.883 -49.449 1.00 72.06 825 ALA A C 1
ATOM 6712 O O . ALA A 1 825 ? 34.637 -12.317 -48.499 1.00 72.06 825 ALA A O 1
ATOM 6713 N N . LEU A 1 826 ? 34.704 -11.216 -50.447 1.00 73.06 826 LEU A N 1
ATOM 6714 C CA . LEU A 1 826 ? 33.252 -11.044 -50.557 1.00 73.06 826 LEU A CA 1
ATOM 6715 C C . LEU A 1 826 ? 32.554 -12.363 -50.913 1.00 73.06 826 LEU A C 1
ATOM 6717 O O . LEU A 1 826 ? 31.555 -12.706 -50.277 1.00 73.06 826 LEU A O 1
ATOM 6721 N N . ARG A 1 827 ? 33.123 -13.150 -51.836 1.00 75.50 827 ARG A N 1
ATOM 6722 C CA . ARG A 1 827 ? 32.632 -14.498 -52.173 1.00 75.50 827 ARG A CA 1
ATOM 6723 C C . ARG A 1 827 ? 32.636 -15.425 -50.959 1.00 75.50 827 ARG A C 1
ATOM 6725 O O . ARG A 1 827 ? 31.640 -16.091 -50.697 1.00 75.50 827 ARG A O 1
ATOM 6732 N N . SER A 1 828 ? 33.723 -15.448 -50.184 1.00 70.31 828 SER A N 1
ATOM 6733 C CA . SER A 1 828 ? 33.786 -16.257 -48.955 1.00 70.31 828 SER A CA 1
ATOM 6734 C C . SER A 1 828 ? 32.833 -15.762 -47.862 1.00 70.31 828 SER A C 1
ATOM 6736 O O . SER A 1 828 ? 32.449 -16.534 -46.987 1.00 70.31 828 SER A O 1
ATOM 6738 N N . SER A 1 829 ? 32.405 -14.498 -47.940 1.00 66.00 829 SER A N 1
ATOM 6739 C CA . SER A 1 829 ? 31.380 -13.913 -47.070 1.00 66.00 829 SER A CA 1
ATOM 6740 C C . SER A 1 829 ? 29.942 -14.218 -47.531 1.00 66.00 829 SER A C 1
ATOM 6742 O O . SER A 1 829 ? 29.008 -13.743 -46.891 1.00 66.00 829 SER A O 1
ATOM 6744 N N . GLY A 1 830 ? 29.753 -15.001 -48.603 1.00 64.38 830 GLY A N 1
ATOM 6745 C CA . GLY A 1 830 ? 28.441 -15.449 -49.088 1.00 64.38 830 GLY A CA 1
ATOM 6746 C C . GLY A 1 830 ? 27.836 -14.618 -50.225 1.00 64.38 830 GLY A C 1
ATOM 6747 O O . GLY A 1 830 ? 26.714 -14.897 -50.637 1.00 64.38 830 GLY A O 1
ATOM 6748 N N . VAL A 1 831 ? 28.555 -13.623 -50.758 1.00 70.81 831 VAL A N 1
ATOM 6749 C CA . VAL A 1 831 ? 28.103 -12.837 -51.920 1.00 70.81 831 VAL A CA 1
ATOM 6750 C C . VAL A 1 831 ? 28.288 -13.650 -53.204 1.00 70.81 831 VAL A C 1
ATOM 6752 O O . VAL A 1 831 ? 29.371 -14.189 -53.452 1.00 70.81 831 VAL A O 1
ATOM 6755 N N . ALA A 1 832 ? 27.257 -13.723 -54.047 1.00 68.31 832 ALA A N 1
ATOM 6756 C CA . ALA A 1 832 ? 27.348 -14.428 -55.317 1.00 68.31 832 ALA A CA 1
ATOM 6757 C C . ALA A 1 832 ? 28.130 -13.589 -56.340 1.00 68.31 832 ALA A C 1
ATOM 6759 O O . ALA A 1 832 ? 27.748 -12.477 -56.696 1.00 68.31 832 ALA A O 1
ATOM 6760 N N . ILE A 1 833 ? 29.257 -14.125 -56.815 1.00 72.06 833 ILE A N 1
ATOM 6761 C CA . ILE A 1 833 ? 30.070 -13.503 -57.867 1.00 72.06 833 ILE A CA 1
ATOM 6762 C C . ILE A 1 833 ? 30.090 -14.447 -59.063 1.00 72.06 833 ILE A C 1
ATOM 6764 O O . ILE A 1 833 ? 30.739 -15.499 -59.029 1.00 72.06 833 ILE A O 1
ATOM 6768 N N . ARG A 1 834 ? 29.365 -14.073 -60.117 1.00 70.50 834 ARG A N 1
ATOM 6769 C CA . ARG A 1 834 ? 29.268 -14.819 -61.371 1.00 70.50 834 ARG A CA 1
ATOM 6770 C C . ARG A 1 834 ? 30.293 -14.259 -62.346 1.00 70.50 834 ARG A C 1
ATOM 6772 O O . ARG A 1 834 ? 30.210 -13.105 -62.756 1.00 70.50 834 ARG A O 1
ATOM 6779 N N . GLY A 1 835 ? 31.255 -15.094 -62.713 1.00 69.12 835 GLY A N 1
ATOM 6780 C CA . GLY A 1 835 ? 32.278 -14.750 -63.691 1.00 69.12 835 GLY A CA 1
ATOM 6781 C C . GLY A 1 835 ? 32.481 -15.836 -64.731 1.00 69.12 835 GLY A C 1
ATOM 6782 O O . GLY A 1 835 ? 31.896 -16.923 -64.653 1.00 69.12 835 GLY A O 1
ATOM 6783 N N . ASP A 1 836 ? 33.309 -15.506 -65.710 1.00 69.94 836 ASP A N 1
ATOM 6784 C CA . ASP A 1 836 ? 33.728 -16.398 -66.782 1.00 69.94 836 ASP A CA 1
ATOM 6785 C C . ASP A 1 836 ? 34.627 -17.549 -66.278 1.00 69.94 836 ASP A C 1
ATOM 6787 O O . ASP A 1 836 ? 34.887 -17.725 -65.081 1.00 69.94 836 ASP A O 1
ATOM 6791 N N . ASP A 1 837 ? 35.081 -18.396 -67.202 1.00 66.38 837 ASP A N 1
ATOM 6792 C CA . ASP A 1 837 ? 35.878 -19.580 -66.868 1.00 66.38 837 ASP A CA 1
ATOM 6793 C C . ASP A 1 837 ? 37.248 -19.243 -66.255 1.00 66.38 837 ASP A C 1
ATOM 6795 O O . ASP A 1 837 ? 37.859 -20.101 -65.616 1.00 66.38 837 ASP A O 1
ATOM 6799 N N . GLU A 1 838 ? 37.744 -18.012 -66.401 1.00 65.50 838 GLU A N 1
ATOM 6800 C CA . GLU A 1 838 ? 38.986 -17.578 -65.760 1.00 65.50 838 GLU A CA 1
ATOM 6801 C C . GLU A 1 838 ? 38.767 -17.171 -64.296 1.00 65.50 838 GLU A C 1
ATOM 6803 O O . GLU A 1 838 ? 39.558 -17.573 -63.436 1.00 65.50 838 GLU A O 1
ATOM 6808 N N . TRP A 1 839 ? 37.656 -16.500 -63.969 1.00 71.94 839 TRP A N 1
ATOM 6809 C CA . TRP A 1 839 ? 37.257 -16.274 -62.572 1.00 71.94 839 TRP A CA 1
ATOM 6810 C C . TRP A 1 839 ? 37.054 -17.590 -61.807 1.00 71.94 839 TRP A C 1
ATOM 6812 O O . TRP A 1 839 ? 37.503 -17.727 -60.663 1.00 71.94 839 TRP A O 1
ATOM 6822 N N . LYS A 1 840 ? 36.454 -18.599 -62.456 1.00 73.62 840 LYS A N 1
ATOM 6823 C CA . LYS A 1 840 ? 36.309 -19.943 -61.870 1.00 73.62 840 LYS A CA 1
ATOM 6824 C C . LYS A 1 840 ? 37.660 -20.580 -61.549 1.00 73.62 840 LYS A C 1
ATOM 6826 O O . LYS A 1 840 ? 37.805 -21.135 -60.466 1.00 73.62 840 LYS A O 1
ATOM 6831 N N . LYS A 1 841 ? 38.671 -20.438 -62.418 1.00 72.19 841 LYS A N 1
ATOM 6832 C CA . LYS A 1 841 ? 40.034 -20.947 -62.158 1.00 72.19 841 LYS A CA 1
ATOM 6833 C C . LYS A 1 841 ? 40.687 -20.285 -60.945 1.00 72.19 841 LYS A C 1
ATOM 6835 O O . LYS A 1 841 ? 41.374 -20.965 -60.186 1.00 72.19 841 LYS A O 1
ATOM 6840 N N . ILE A 1 842 ? 40.482 -18.980 -60.751 1.00 73.50 842 ILE A N 1
ATOM 6841 C CA . ILE A 1 842 ? 40.982 -18.262 -59.568 1.00 73.50 842 ILE A CA 1
ATOM 6842 C C . ILE A 1 842 ? 40.260 -18.763 -58.314 1.00 73.50 842 ILE A C 1
ATOM 6844 O O . ILE A 1 842 ? 40.913 -19.101 -57.329 1.00 73.50 842 ILE A O 1
ATOM 6848 N N . CYS A 1 843 ? 38.933 -18.880 -58.359 1.00 74.94 843 CYS A N 1
ATOM 6849 C CA . CYS A 1 843 ? 38.148 -19.427 -57.253 1.00 74.94 843 CYS A CA 1
ATOM 6850 C C . CYS A 1 843 ? 38.603 -20.846 -56.884 1.00 74.94 843 CYS A C 1
ATOM 6852 O O . CYS A 1 843 ? 38.939 -21.098 -55.733 1.00 74.94 843 CYS A O 1
ATOM 6854 N N . GLU A 1 844 ? 38.714 -21.743 -57.866 1.00 76.31 844 GLU A N 1
ATOM 6855 C CA . GLU A 1 844 ? 39.211 -23.110 -57.674 1.00 76.31 844 GLU A CA 1
ATOM 6856 C C . GLU A 1 844 ? 40.639 -23.143 -57.124 1.00 76.31 844 GLU A C 1
ATOM 6858 O O . GLU A 1 844 ? 40.982 -24.026 -56.335 1.00 76.31 844 GLU A O 1
ATOM 6863 N N . PHE A 1 845 ? 41.493 -22.202 -57.532 1.00 75.56 845 PHE A N 1
ATOM 6864 C CA . PHE A 1 845 ? 42.842 -22.090 -56.995 1.00 75.56 845 PHE A CA 1
ATOM 6865 C C . PHE A 1 845 ? 42.826 -21.763 -55.499 1.00 75.56 845 PHE A C 1
ATOM 6867 O O . PHE A 1 845 ? 43.484 -22.464 -54.727 1.00 75.56 845 PHE A O 1
ATOM 6874 N N . TYR A 1 846 ? 42.075 -20.734 -55.100 1.00 73.81 846 TYR A N 1
ATOM 6875 C CA . TYR A 1 846 ? 41.995 -20.281 -53.711 1.00 73.81 846 TYR A CA 1
ATOM 6876 C C . TYR A 1 846 ? 41.246 -21.270 -52.811 1.00 73.81 846 TYR A C 1
ATOM 6878 O O . TYR A 1 846 ? 41.694 -21.523 -51.695 1.00 73.81 846 TYR A O 1
ATOM 6886 N N . ASP A 1 847 ? 40.176 -21.899 -53.302 1.00 74.12 847 ASP A N 1
ATOM 6887 C CA . ASP A 1 847 ? 39.419 -22.916 -52.557 1.00 74.12 847 ASP A CA 1
ATOM 6888 C C . ASP A 1 847 ? 40.281 -24.162 -52.257 1.00 74.12 847 ASP A C 1
ATOM 6890 O O . ASP A 1 847 ? 40.043 -24.880 -51.286 1.00 74.12 847 ASP A O 1
ATOM 6894 N N . ASN A 1 848 ? 41.317 -24.412 -53.069 1.00 71.44 848 ASN A N 1
ATOM 6895 C CA . ASN A 1 848 ? 42.258 -25.524 -52.909 1.00 71.44 848 ASN A CA 1
ATOM 6896 C C . ASN A 1 848 ? 43.634 -25.101 -52.357 1.00 71.44 848 ASN A C 1
ATOM 6898 O O . ASN A 1 848 ? 44.581 -25.901 -52.393 1.00 71.44 848 ASN A O 1
ATOM 6902 N N . LEU A 1 849 ? 43.772 -23.866 -51.864 1.00 69.25 849 LEU A N 1
ATOM 6903 C CA . LEU A 1 849 ? 45.023 -23.353 -51.308 1.00 69.25 849 LEU A CA 1
ATOM 6904 C C . LEU A 1 849 ? 45.407 -24.173 -50.060 1.00 69.25 849 LEU A C 1
ATOM 6906 O O . LEU A 1 849 ? 44.658 -24.236 -49.092 1.00 69.25 849 LEU A O 1
ATOM 6910 N N . GLY A 1 850 ? 46.565 -24.842 -50.091 1.00 61.16 850 GLY A N 1
ATOM 6911 C CA . GLY A 1 850 ? 47.071 -25.666 -48.980 1.00 61.16 850 GLY A CA 1
ATOM 6912 C C . GLY A 1 850 ? 46.709 -27.160 -49.019 1.00 61.16 850 GLY A C 1
ATOM 6913 O O . GLY A 1 850 ? 47.344 -27.940 -48.316 1.00 61.16 850 GLY A O 1
ATOM 6914 N N . ASN A 1 851 ? 45.776 -27.592 -49.878 1.00 60.88 851 ASN A N 1
ATOM 6915 C CA . ASN A 1 851 ? 45.318 -28.993 -49.932 1.00 60.88 851 ASN A CA 1
ATOM 6916 C C . ASN A 1 851 ? 46.034 -29.865 -50.983 1.00 60.88 851 ASN A C 1
ATOM 6918 O O . ASN A 1 851 ? 45.831 -31.079 -51.021 1.00 60.88 851 ASN A O 1
ATOM 6922 N N . LYS A 1 852 ? 46.873 -29.281 -51.850 1.00 56.25 852 LYS A N 1
ATOM 6923 C CA . LYS A 1 852 ? 47.650 -30.014 -52.865 1.00 56.25 852 LYS A CA 1
ATOM 6924 C C . LYS A 1 852 ? 49.083 -29.491 -52.932 1.00 56.25 852 LYS A C 1
ATOM 6926 O O . LYS A 1 852 ? 49.295 -28.352 -53.341 1.00 56.25 852 LYS A O 1
ATOM 6931 N N . THR A 1 853 ? 50.069 -30.337 -52.631 1.00 55.12 853 THR A N 1
ATOM 6932 C CA . THR A 1 853 ? 51.424 -30.181 -53.179 1.00 55.12 853 THR A CA 1
ATOM 6933 C C . THR A 1 853 ? 51.323 -30.394 -54.683 1.00 55.12 853 THR A C 1
ATOM 6935 O O . THR A 1 853 ? 51.112 -31.513 -55.146 1.00 55.12 853 THR A O 1
ATOM 6938 N N . ARG A 1 854 ? 51.351 -29.305 -55.449 1.00 62.31 854 ARG A N 1
ATOM 6939 C CA . ARG A 1 854 ? 51.385 -29.372 -56.911 1.00 62.31 854 ARG A CA 1
ATOM 6940 C C . ARG A 1 854 ? 52.826 -29.637 -57.329 1.00 62.31 854 ARG A C 1
ATOM 6942 O O . ARG A 1 854 ? 53.723 -28.942 -56.863 1.00 62.31 854 ARG A O 1
ATOM 6949 N N . ASP A 1 855 ? 53.038 -30.639 -58.176 1.00 60.22 855 ASP A N 1
ATOM 6950 C CA . ASP A 1 855 ? 54.374 -30.956 -58.677 1.00 60.22 855 ASP A CA 1
ATOM 6951 C C . ASP A 1 855 ? 54.862 -29.829 -59.592 1.00 60.22 855 ASP A C 1
ATOM 6953 O O . ASP A 1 855 ? 54.324 -29.611 -60.684 1.00 60.22 855 ASP A O 1
ATOM 6957 N N . LEU A 1 856 ? 55.886 -29.108 -59.135 1.00 67.56 856 LEU A N 1
ATOM 6958 C CA . LEU A 1 856 ? 56.543 -28.058 -59.899 1.00 67.56 856 LEU A CA 1
ATOM 6959 C C . LEU A 1 856 ? 57.227 -28.671 -61.128 1.00 67.56 856 LEU A C 1
ATOM 6961 O O . LEU A 1 856 ? 58.260 -29.332 -61.013 1.00 67.56 856 LEU A O 1
ATOM 6965 N N . LYS A 1 857 ? 56.678 -28.433 -62.323 1.00 67.88 857 LYS A N 1
ATOM 6966 C CA . LYS A 1 857 ? 57.326 -28.818 -63.586 1.00 67.88 857 LYS A CA 1
ATOM 6967 C C . LYS A 1 857 ? 58.355 -27.764 -63.978 1.00 67.88 857 LYS A C 1
ATOM 6969 O O . LYS A 1 857 ? 58.020 -26.774 -64.629 1.00 67.88 857 LYS A O 1
ATOM 6974 N N . LEU A 1 858 ? 59.600 -27.982 -63.570 1.00 69.00 858 LEU A N 1
ATOM 6975 C CA . LEU A 1 858 ? 60.728 -27.161 -64.004 1.00 69.00 858 LEU A CA 1
ATOM 6976 C C . LEU A 1 858 ? 61.018 -27.411 -65.498 1.00 69.00 858 LEU A C 1
ATOM 6978 O O . LEU A 1 858 ? 60.903 -28.550 -65.949 1.00 69.00 858 LEU A O 1
ATOM 6982 N N . PRO A 1 859 ? 61.389 -26.383 -66.282 1.00 72.31 859 PRO A N 1
ATOM 6983 C CA . PRO A 1 859 ? 61.784 -26.573 -67.674 1.00 72.31 859 PRO A CA 1
ATOM 6984 C C . PRO A 1 859 ? 63.029 -27.459 -67.785 1.00 72.31 859 PRO A C 1
ATOM 6986 O O . PRO A 1 859 ? 63.986 -27.250 -67.039 1.00 72.31 859 PRO A O 1
ATOM 6989 N N . ASP A 1 860 ? 63.079 -28.347 -68.783 1.00 68.25 860 ASP A N 1
ATOM 6990 C CA . ASP A 1 860 ? 64.225 -29.247 -69.027 1.00 68.25 860 ASP A CA 1
ATOM 6991 C C . ASP A 1 860 ? 65.559 -28.499 -69.250 1.00 68.25 860 ASP A C 1
ATOM 6993 O O . ASP A 1 860 ? 66.645 -29.067 -69.143 1.00 68.25 860 ASP A O 1
ATOM 6997 N N . SER A 1 861 ? 65.502 -27.197 -69.554 1.00 74.69 861 SER A N 1
ATOM 6998 C CA . SER A 1 861 ? 66.669 -26.320 -69.691 1.00 74.69 861 SER A CA 1
ATOM 6999 C C . SER A 1 861 ? 67.304 -25.898 -68.357 1.00 74.69 861 SER A C 1
ATOM 7001 O O . SER A 1 861 ? 68.392 -25.315 -68.364 1.00 74.69 861 SER A O 1
ATOM 7003 N N . MET A 1 862 ? 66.647 -26.138 -67.217 1.00 73.75 862 MET A N 1
ATOM 7004 C CA . MET A 1 862 ? 67.143 -25.770 -65.890 1.00 73.75 862 MET A CA 1
ATOM 7005 C C . MET A 1 862 ? 68.135 -26.820 -65.372 1.00 73.75 862 MET A C 1
ATOM 7007 O O . MET A 1 862 ? 67.758 -27.925 -65.007 1.00 73.75 862 MET A O 1
ATOM 7011 N N . LYS A 1 863 ? 69.424 -26.464 -65.321 1.00 71.38 863 LYS A N 1
ATOM 7012 C CA . LYS A 1 863 ? 70.519 -27.375 -64.924 1.00 71.38 863 LYS A CA 1
ATOM 7013 C C . LYS A 1 863 ? 70.912 -27.304 -63.441 1.00 71.38 863 LYS A C 1
ATOM 7015 O O . LYS A 1 863 ? 71.924 -27.884 -63.064 1.00 71.38 863 LYS A O 1
ATOM 7020 N N . ALA A 1 864 ? 70.196 -26.525 -62.633 1.00 73.25 864 ALA A N 1
ATOM 7021 C CA . ALA A 1 864 ? 70.549 -26.250 -61.242 1.00 73.25 864 ALA A CA 1
ATOM 7022 C C . ALA A 1 864 ? 69.606 -26.977 -60.276 1.00 73.25 864 ALA A C 1
ATOM 7024 O O . ALA A 1 864 ? 68.389 -26.899 -60.440 1.00 73.25 864 ALA A O 1
ATOM 7025 N N . ASP A 1 865 ? 70.167 -27.605 -59.240 1.00 76.62 865 ASP A N 1
ATOM 7026 C CA . ASP A 1 865 ? 69.392 -28.213 -58.158 1.00 76.62 865 ASP A CA 1
ATOM 7027 C C . ASP A 1 865 ? 68.832 -27.120 -57.240 1.00 76.62 865 ASP A C 1
ATOM 7029 O O . ASP A 1 865 ? 69.572 -26.397 -56.564 1.00 76.62 865 ASP A O 1
ATOM 7033 N N . LEU A 1 866 ? 67.507 -26.979 -57.220 1.00 78.00 866 LEU A N 1
ATOM 7034 C CA . LEU A 1 866 ? 66.831 -26.017 -56.357 1.00 78.00 866 LEU A CA 1
ATOM 7035 C C . LEU A 1 866 ? 66.739 -26.546 -54.922 1.00 78.00 866 LEU A C 1
ATOM 7037 O O . LEU A 1 866 ? 66.243 -27.645 -54.674 1.00 78.00 866 LEU A O 1
ATOM 7041 N N . LYS A 1 867 ? 67.148 -25.725 -53.948 1.00 81.75 867 LYS A N 1
ATOM 7042 C CA . LYS A 1 867 ? 66.888 -25.999 -52.527 1.00 81.75 867 LYS A CA 1
ATOM 7043 C C . LYS A 1 867 ? 65.375 -25.980 -52.250 1.00 81.75 867 LYS A C 1
ATOM 7045 O O . LYS A 1 867 ? 64.651 -25.256 -52.935 1.00 81.75 867 LYS A O 1
ATOM 7050 N N . PRO A 1 868 ? 64.882 -26.659 -51.197 1.00 78.12 868 PRO A N 1
ATOM 7051 C CA . PRO A 1 868 ? 63.444 -26.756 -50.913 1.00 78.12 868 PRO A CA 1
ATOM 7052 C C . PRO A 1 868 ? 62.695 -25.411 -50.861 1.00 78.12 868 PRO A C 1
ATOM 7054 O O . PRO A 1 868 ? 61.599 -25.292 -51.399 1.00 78.12 868 PRO A O 1
ATOM 7057 N N . TYR A 1 869 ? 63.299 -24.362 -50.290 1.00 77.31 869 TYR A N 1
ATOM 7058 C CA . TYR A 1 869 ? 62.688 -23.024 -50.262 1.00 77.31 869 TYR A CA 1
ATOM 7059 C C . TYR A 1 869 ? 62.645 -22.344 -51.642 1.00 77.31 869 TYR A C 1
ATOM 7061 O O . TYR A 1 869 ? 61.773 -21.520 -51.898 1.00 77.31 869 TYR A O 1
ATOM 7069 N N . GLN A 1 870 ? 63.570 -22.683 -52.545 1.00 79.75 870 GLN A N 1
ATOM 7070 C CA . GLN A 1 870 ? 63.597 -22.155 -53.911 1.00 79.75 870 GLN A CA 1
ATOM 7071 C C . GLN A 1 870 ? 62.550 -22.847 -54.779 1.00 79.75 870 GLN A C 1
ATOM 7073 O O . GLN A 1 870 ? 61.916 -22.183 -55.587 1.00 79.75 870 GLN A O 1
ATOM 7078 N N . VAL A 1 871 ? 62.318 -24.146 -54.570 1.00 76.81 871 VAL A N 1
ATOM 7079 C CA . VAL A 1 871 ? 61.200 -24.872 -55.192 1.00 76.81 871 VAL A CA 1
ATOM 7080 C C . VAL A 1 871 ? 59.873 -24.214 -54.808 1.00 76.81 871 VAL A C 1
ATOM 7082 O O . VAL A 1 871 ? 59.064 -23.918 -55.681 1.00 76.81 871 VAL A O 1
ATOM 7085 N N . LEU A 1 872 ? 59.690 -23.893 -53.522 1.00 73.69 872 LEU A N 1
ATOM 7086 C CA . LEU A 1 872 ? 58.515 -23.158 -53.041 1.00 73.69 872 LEU A CA 1
ATOM 7087 C C . LEU A 1 872 ? 58.397 -21.763 -53.674 1.00 73.69 872 LEU A C 1
ATOM 7089 O O . LEU A 1 872 ? 57.319 -21.392 -54.129 1.00 73.69 872 LEU A O 1
ATOM 7093 N N . GLY A 1 873 ? 59.496 -21.007 -53.753 1.00 76.19 873 GLY A N 1
ATOM 7094 C CA . GLY A 1 873 ? 59.502 -19.682 -54.382 1.00 76.19 873 GLY A CA 1
ATOM 7095 C C . GLY A 1 873 ? 59.180 -19.715 -55.881 1.00 76.19 873 GLY A C 1
ATOM 7096 O O . GLY A 1 873 ? 58.401 -18.896 -56.360 1.00 76.19 873 GLY A O 1
ATOM 7097 N N . VAL A 1 874 ? 59.728 -20.682 -56.624 1.00 78.75 874 VAL A N 1
ATOM 7098 C CA . VAL A 1 874 ? 59.451 -20.850 -58.061 1.00 78.75 874 VAL A CA 1
ATOM 7099 C C . VAL A 1 874 ? 58.014 -21.318 -58.289 1.00 78.75 874 VAL A C 1
ATOM 7101 O O . VAL A 1 874 ? 57.354 -20.794 -59.182 1.00 78.75 874 VAL A O 1
ATOM 7104 N N . GLN A 1 875 ? 57.500 -22.227 -57.456 1.00 76.75 875 GLN A N 1
ATOM 7105 C CA . GLN A 1 875 ? 56.092 -22.634 -57.486 1.00 76.75 875 GLN A CA 1
ATOM 7106 C C . GLN A 1 875 ? 55.165 -21.446 -57.249 1.00 76.75 875 GLN A C 1
ATOM 7108 O O . GLN A 1 875 ? 54.229 -21.242 -58.016 1.00 76.75 875 GLN A O 1
ATOM 7113 N N . TRP A 1 876 ? 55.471 -20.611 -56.258 1.00 75.50 876 TRP A N 1
ATOM 7114 C CA . TRP A 1 876 ? 54.693 -19.413 -55.966 1.00 75.50 876 TRP A CA 1
ATOM 7115 C C . TRP A 1 876 ? 54.703 -18.405 -57.125 1.00 75.50 876 TRP A C 1
ATOM 7117 O O . TRP A 1 876 ? 53.649 -17.911 -57.522 1.00 75.50 876 TRP A O 1
ATOM 7127 N N . LEU A 1 877 ? 55.865 -18.156 -57.738 1.00 75.81 877 LEU A N 1
ATOM 7128 C CA . LEU A 1 877 ? 55.971 -17.298 -58.925 1.00 75.81 877 LEU A CA 1
ATOM 7129 C C . LEU A 1 877 ? 55.220 -17.875 -60.131 1.00 75.81 877 LEU A C 1
ATOM 7131 O O . LEU A 1 877 ? 54.567 -17.132 -60.864 1.00 75.81 877 LEU A O 1
ATOM 7135 N N . GLN A 1 878 ? 55.289 -19.191 -60.337 1.00 75.56 878 GLN A N 1
ATOM 7136 C CA . GLN A 1 878 ? 54.570 -19.870 -61.411 1.00 75.56 878 GLN A CA 1
ATOM 7137 C C . GLN A 1 878 ? 53.056 -19.825 -61.187 1.00 75.56 878 GLN A C 1
ATOM 7139 O O . GLN A 1 878 ? 52.311 -19.602 -62.139 1.00 75.56 878 GLN A O 1
ATOM 7144 N N . ASP A 1 879 ? 52.592 -19.970 -59.947 1.00 73.88 879 ASP A N 1
ATOM 7145 C CA . ASP A 1 879 ? 51.181 -19.831 -59.593 1.00 73.88 879 ASP A CA 1
ATOM 7146 C C . ASP A 1 879 ? 50.689 -18.397 -59.827 1.00 73.88 879 ASP A C 1
ATOM 7148 O O . ASP A 1 879 ? 49.663 -18.199 -60.478 1.00 73.88 879 ASP A O 1
ATOM 7152 N N . LEU A 1 880 ? 51.452 -17.383 -59.412 1.00 73.12 880 LEU A N 1
ATOM 7153 C CA . LEU A 1 880 ? 51.120 -15.979 -59.679 1.00 73.12 880 LEU A CA 1
ATOM 7154 C C . LEU A 1 880 ? 51.136 -15.637 -61.171 1.00 73.12 880 LEU A C 1
ATOM 7156 O O . LEU A 1 880 ? 50.302 -14.856 -61.631 1.00 73.12 880 LEU A O 1
ATOM 7160 N N . TYR A 1 881 ? 52.048 -16.232 -61.938 1.00 72.62 881 TYR A N 1
ATOM 7161 C CA . TYR A 1 881 ? 52.088 -16.091 -63.390 1.00 72.62 881 TYR A CA 1
ATOM 7162 C C . TYR A 1 881 ? 50.872 -16.749 -64.055 1.00 72.62 881 TYR A C 1
ATOM 7164 O O . TYR A 1 881 ? 50.191 -16.114 -64.862 1.00 72.62 881 TYR A O 1
ATOM 7172 N N . ASN A 1 882 ? 50.555 -17.989 -63.674 1.00 71.38 882 ASN A N 1
ATOM 7173 C CA . ASN A 1 882 ? 49.431 -18.755 -64.217 1.00 71.38 882 ASN A CA 1
ATOM 7174 C C . ASN A 1 882 ? 48.081 -18.101 -63.905 1.00 71.38 882 ASN A C 1
ATOM 7176 O O . ASN A 1 882 ? 47.189 -18.097 -64.750 1.00 71.38 882 ASN A O 1
ATOM 7180 N N . LEU A 1 883 ? 47.945 -17.517 -62.714 1.00 68.25 883 LEU A N 1
ATOM 7181 C CA . LEU A 1 883 ? 46.760 -16.762 -62.304 1.00 68.25 883 LEU A CA 1
ATOM 7182 C C . LEU A 1 883 ? 46.793 -15.303 -62.778 1.00 68.25 883 LEU A C 1
ATOM 7184 O O . LEU A 1 883 ? 45.850 -14.559 -62.526 1.00 68.25 883 LEU A O 1
ATOM 7188 N N . ARG A 1 884 ? 47.879 -14.876 -63.440 1.00 67.62 884 ARG A N 1
ATOM 7189 C CA . ARG A 1 884 ? 48.124 -13.492 -63.889 1.00 67.62 884 ARG A CA 1
ATOM 7190 C C . ARG A 1 884 ? 48.012 -12.448 -62.766 1.00 67.62 884 ARG A C 1
ATOM 7192 O O . ARG A 1 884 ? 47.758 -11.271 -63.019 1.00 67.62 884 ARG A O 1
ATOM 7199 N N . LEU A 1 885 ? 48.285 -12.872 -61.534 1.00 68.06 885 LEU A N 1
ATOM 7200 C CA . LEU A 1 885 ? 48.275 -12.071 -60.310 1.00 68.06 885 LEU A CA 1
ATOM 7201 C C . LEU A 1 885 ? 49.630 -11.402 -60.022 1.00 68.06 885 LEU A C 1
ATOM 7203 O O . LEU A 1 885 ? 49.807 -10.807 -58.969 1.00 68.06 885 LEU A O 1
ATOM 7207 N N . GLY A 1 886 ? 50.586 -11.438 -60.957 1.00 63.72 886 GLY A N 1
ATOM 7208 C CA . GLY A 1 886 ? 51.915 -10.834 -60.775 1.00 63.72 886 GLY A CA 1
ATOM 7209 C C . GLY A 1 886 ? 51.910 -9.329 -60.464 1.00 63.72 886 GLY A C 1
ATOM 7210 O O . GLY A 1 886 ? 52.873 -8.828 -59.901 1.00 63.72 886 GLY A O 1
ATOM 7211 N N . ALA A 1 887 ? 50.822 -8.614 -60.772 1.00 59.66 887 ALA A N 1
ATOM 7212 C CA . ALA A 1 887 ? 50.656 -7.210 -60.388 1.00 59.66 887 ALA A CA 1
ATOM 7213 C C . ALA A 1 887 ? 50.442 -7.017 -58.874 1.00 59.66 887 ALA A C 1
ATOM 7215 O O . ALA A 1 887 ? 50.895 -6.014 -58.344 1.00 59.66 887 ALA A O 1
ATOM 7216 N N . LEU A 1 888 ? 49.816 -7.977 -58.176 1.00 56.88 888 LEU A N 1
ATOM 7217 C CA . LEU A 1 888 ? 49.706 -7.955 -56.708 1.00 56.88 888 LEU A CA 1
ATOM 7218 C C . LEU A 1 888 ? 51.089 -8.029 -56.054 1.00 56.88 888 LEU A C 1
ATOM 7220 O O . LEU A 1 888 ? 51.343 -7.368 -55.059 1.00 56.88 888 LEU A O 1
ATOM 7224 N N . LEU A 1 889 ? 51.999 -8.798 -56.657 1.00 54.75 889 LEU A N 1
ATOM 7225 C CA . LEU A 1 889 ? 53.369 -8.947 -56.179 1.00 54.75 889 LEU A CA 1
ATOM 7226 C C . LEU A 1 889 ? 54.204 -7.674 -56.369 1.00 54.75 889 LEU A C 1
ATOM 7228 O O . LEU A 1 889 ? 55.133 -7.455 -55.613 1.00 54.75 889 LEU A O 1
ATOM 7232 N N . ALA A 1 890 ? 53.893 -6.846 -57.368 1.00 54.53 890 ALA A N 1
ATOM 7233 C CA . ALA A 1 890 ? 54.628 -5.610 -57.639 1.00 54.53 890 ALA A CA 1
ATOM 7234 C C . ALA A 1 890 ? 54.195 -4.423 -56.760 1.00 54.53 890 ALA A C 1
ATOM 7236 O O . ALA A 1 890 ? 54.932 -3.448 -56.688 1.00 54.53 890 ALA A O 1
ATOM 7237 N N . ASP A 1 891 ? 53.004 -4.491 -56.156 1.00 50.56 891 ASP A N 1
ATOM 7238 C CA . ASP A 1 891 ? 52.444 -3.434 -55.297 1.00 50.56 891 ASP A CA 1
ATOM 7239 C C . ASP A 1 891 ? 52.775 -3.675 -53.806 1.00 50.56 891 ASP A C 1
ATOM 7241 O O . ASP A 1 891 ? 52.923 -2.720 -53.049 1.00 50.56 891 ASP A O 1
ATOM 7245 N N . ASP A 1 892 ? 52.919 -4.945 -53.391 1.00 49.03 892 ASP A N 1
ATOM 7246 C CA . ASP A 1 892 ? 53.244 -5.352 -52.008 1.00 49.03 892 ASP A CA 1
ATOM 7247 C C . ASP A 1 892 ? 54.745 -5.646 -51.758 1.00 49.03 892 ASP A C 1
ATOM 7249 O O . ASP A 1 892 ? 55.154 -5.750 -50.597 1.00 49.03 892 ASP A O 1
ATOM 7253 N N . MET A 1 893 ? 55.570 -5.814 -52.806 1.00 42.06 893 MET A N 1
ATOM 7254 C CA . MET A 1 893 ? 57.044 -5.897 -52.697 1.00 42.06 893 MET A CA 1
ATOM 7255 C C . MET A 1 893 ? 57.686 -4.519 -52.770 1.00 42.06 893 MET A C 1
ATOM 7257 O O . MET A 1 893 ? 58.682 -4.318 -52.033 1.00 42.06 893 MET A O 1
#

Foldseek 3Di:
DFPDFDFLQLLLPDPALCQGADPVCVVQLVLLVVQVVVPQWDAKDWDDDPPQLKTWIKTWGQDPVPRDIKIKIKTFDDDPPDSATGGIDIDIPVCVVVVDPDPDGSNSSNVSNLSSCLNHPDLVPDPDPRSSVVSVVCPDPSNVVNNVVPVVVCVVCPPKAFAFKEFEDAFAFPFLDDGPQVLFDAFAQLADEDDDDPVLQPSGSQCVLAFVLLSDQDDDPDPVCHVVSVLLVNLQQRMWTAMPNRYIYTLSCCRSDPCVVRDDPQLHQGQDDDDDPLQDQCSDDDDPPDDDDPNSVSSSNRSSSNVSSSQVCVVVVVHWYWYHYPVCRRTIHTANHEAAQCQVFWAWEWFWDDDVWIKIKTWIATPVRAQWTDGQFWIAGSPNRYIYGDRCVVVQVVLQVLQVVVDVPWDQDNDSTTMTMDTHDVSVVSNVVVVVVDSHHYDYPADEAEDELQQKFKEWEAEPLLWTWIWIWGDDPPDDIDIATFAFPLVLLLLVCLAQFLCSSVVHDLQVQADPDPQQRVLSSLLRLASLLSLQLLLQLLCCVPVVAGPVRHHDDLLCSLVVCFLVSLVLSQPDPDRPPCNPPTSPRNHPPSSSVSSSVVSVVSSVQLQAWGWDQDSNGIYTYGRRSVLSSVLVNLLSVLVCVLCVSVSSSHSNDRSCVQFWPDDCVVDVCSSPTITARGHNDPPSSHDNLVSVLSCVVSVVSRYWYHYPNHTAAEDDPVQWAKEWEFDWPPPDPPTQRFWIQIFTGGNRDTDDPVQPLVRLPHQWHQDPNGIYGYDPLCNVLSNLVNVVVVVQVVQDDPDDDDPPPTDITRDDLLCVVSVLVSVVSVHHYDYDPLNVVVNVCVVCVPVDPDDDDDDPPDPDDDDPVRSVVVVVVVVCVVNVVVVNVVVVD

Radius of gyration: 48.85 Å; chains: 1; bounding box: 112×59×159 Å

Sequence (893 aa):
MFLIPMTLQNISELRNPSERVPLAEQIPYEDGLNLIEDGGFQGFELYQSEGDNLMQLQIFFEDIQTKKPVTVRVVEEPKSGQQVNSPLTFSCSFCLSHGRQVSSCQHQWASYVLIWQALTISREEILHPELKNLSEQLNTPKYLKSLEEGRDRFAEFANVELDSVSLYLDEPPLLKGETLAQILNLEFTKYKKIEVSKEKEFLSPRLWNLPEIFRRKLMAYSEHYFNEVNKQNRMVDMIRYNFSNGMQISAQDILRHPLHRKVLLILLPQAKTPTSVFAKWPLVQRNENDFVSQPMIELEEIMQSLLAQIATAHRQKKIELYLQTKSNSTKAMKINSVEFNPAQELDWRVDFIERKELITEFKLIDFRKQPLYFYDSFAVEKSEGVIIVHPWLREIGLLQETLSMISSDLTLPDRKMPTIEVTGEQHTKIILKYLRTRSLPVKITGESKTLGNHQSRTEVRLDETGSFYIQHDARVFGQKNLVRRGWTTKTIAYLEALSEGLPSLLQVDAKDMAARARAKRDWDMKILKHLGILQYVLLEVLSVHFDGALTDGMVVEKENLFQSLHKRIQALLIAGTGETFVRDVPLTELCSRPVLACFEKFVADAFRTVSESESFYSESGEVILEGVVDREFRLVFELLKKLAFTSLGEAFKKSRSSFLSKISTFDFEQNNQFSEATFFFPTGDVKSQANLNASVESLQALIPFGYMIFYKDQPLQELTEDEFHVDFILQTDGESKLFNWLELNPKFFLRGEEVDPDSFLSLGSGGVIEYGGKLFLVPKKQMPSLRRLETFWQKLQKGKSESAKKKNGENIYQLPRSQTLELLALRSSGVAIRGDDEWKKICEFYDNLGNKTRDLKLPDSMKADLKPYQVLGVQWLQDLYNLRLGALLADDM

pLDDT: mean 77.14, std 13.06, range [38.59, 95.56]